Protein 4ARC (pdb70)

GO terms:
  GO:0005515 protein binding (F, IPI)
  GO:0004823 leucine-tRNA ligase activity (F, IDA)
  GO:0005829 cytosol (C, IDA)
  GO:0006429 leucyl-tRNA aminoacylation (P, IDA)

InterPro domains:
  IPR001412 Aminoacyl-tRNA synthetase, class I, conserved site [PS00178] (42-53)
  IPR002300 Aminoacyl-tRNA synthetase, class Ia [PF00133] (417-572)
  IPR002300 Aminoacyl-tRNA synthetase, class Ia [PF00133] (618-652)
  IPR002302 Leucine-tRNA ligase [MF_00049_B] (4-859)
  IPR002302 Leucine-tRNA ligase [PR00985] (127-144)
  IPR002302 Leucine-tRNA ligase [PR00985] (153-169)
  IPR002302 Leucine-tRNA ligase [PR00985] (185-198)
  IPR002302 Leucine-tRNA ligase [PR00985] (215-234)
  IPR002302 Leucine-tRNA ligase [PR00985] (485-503)
  IPR002302 Leucine-tRNA ligase [PR00985] (524-546)
  IPR002302 Leucine-tRNA ligase [PR00985] (557-567)
  IPR002302 Leucine-tRNA ligase [PTHR43740] (3-859)
  IPR002302 Leucine-tRNA ligase [TIGR00396] (5-859)
  IPR009008 Valyl/Leucyl/Isoleucyl-tRNA synthetase, editing domain [SSF50677] (226-415)
  IPR009080 Aminoacyl-tRNA synthetase, class Ia, anticodon-binding [SSF47323] (662-859)
  IPR013155 Methionyl/Valyl/Leucyl/Isoleucyl-tRNA synthetase, anticodon-binding [PF08264] (699-822)
  IPR014729 Rossmann-like alpha/beta/alpha sandwich fold [G3DSA:3.40.50.620] (32-238)
  IPR014729 Rossmann-like alpha/beta/alpha sandwich fold [G3DSA:3.40.50.620] (390-568)
  IPR015413 Methionyl/Leucyl tRNA synthetase [PF09334] (39-183)
  IPR025709 Leucyl-tRNA synthetase, editing domain [PF13603] (221-403)

Solvent-accessible surface area: 37565 Å² total

CATH classification: 1.10.730.10 (+4 more: 3.40.50.620, 3.90.740.10, 2.20.28.290)

Organism: Escherichia coli (strain K12) (NCBI:txid83333)

Nearest PDB structures (foldseek):
  4arc-assembly1_A  TM=1.001E+00  e=0.000E+00  Escherichia coli K-12
  3zju-assembly1_A  TM=1.000E+00  e=0.000E+00  Escherichia coli
  3zjv-assembly1_A  TM=9.645E-01  e=0.000E+00  Escherichia coli
  8pot-assembly1_A  TM=9.624E-01  e=0.000E+00  Escherichia coli K-12
  4as1-assembly1_A  TM=9.592E-01  e=0.000E+00  Escherichia coli K-12

Radius of gyration: 34.63 Å; Cα contacts (8 Å, |Δi|>4): 1514; chains: 1; bounding box: 82×106×75 Å

Secondary structure (DSSP, 8-state):
--SS--HHHHHHHHHHHHHHTTTT-----TTS-EEEEEEPPPP--SS--HHHHHHHHHHHHHHHHHHHTT-EEE---EE---STHHHHHHHHTTS-HHHHHHHHHHHHHHHHHHTT----GGG-EETTSHHHHHHHHHHHHHHHHTT-EEEEEE---EEEEEE-GGGGHHHHHHHGGG-TTS-HHHHHHHHHHH-EEEEEEEEEEETT-SSEEEEEES-GGGGGG--EEEE-TT-HHHHHHGGG-HHHHHHHT--EEEEEEEEE-TTT--EEEEEEETTS-SSSTTSEEEE-TTT-HHHHHHHHHHT------B--TTSPPP--SSS---S---B-SSGGGTT--HHHHHHHHHHHHHHTTSEEEEEEESPPPEE-EES-SSSPBP-EEEETTS-EEEPPGGG-S-PPPSS----SSS-HHHHSTTTTEEESSSSEEEE---EE-TTTGGGTHHHHTTSTT--SSS--HHHHHHHPSEEEEE--GGGTTTHHHHHHHHHHHHHHTTS---S-SEEEEE-PPPEEEEEEEEE-TTS-EEEE-STT-EEEE-TT--EEEEE-TT--B-EEEEEEE--TTTT----HHHHHHHH-HHHHHHHHHHSS-TTS-EE--HHHHHHHHHHHHHHHHHHHHHHHT---PPP-STT--HHHHHHHHHHHHHHHHHHIIIIII--HHHHHHHHHHHHHHHHTS--SSHHHHHHHHHHHHHHHHHHTTTSHHHHHHHHHHTT-SS-GGGSPPP---HHHH--SEEEEEEEETTEEEEEEEEETT--HHHHHHHHHH-HHHHTTTTT----EEEEETTTEEEEE-

B-factor: mean 47.01, std 20.55, range [18.33, 161.46]

Structure (mmCIF, N/CA/C/O backbone):
data_4ARC
#
_entry.id   4ARC
#
_cell.length_a   77.080
_cell.length_b   119.370
_cell.length_c   141.100
_cell.angle_alpha   90.00
_cell.angle_beta   90.00
_cell.angle_gamma   90.00
#
_symmetry.space_group_name_H-M   'P 21 21 21'
#
loop_
_entity.id
_entity.type
_entity.pdbx_description
1 polymer 'LEUCINE--TRNA LIGASE'
2 polymer 'TRNA-LEU5 (UAA ISOACCEPTOR)'
3 non-polymer LEUCINE
4 non-polymer 'MAGNESIUM ION'
5 water water
#
loop_
_atom_site.group_PDB
_atom_site.id
_atom_site.type_symbol
_atom_site.label_atom_id
_atom_site.label_alt_id
_atom_site.label_comp_id
_atom_site.label_asym_id
_atom_site.label_entity_id
_atom_site.label_seq_id
_atom_site.pdbx_PDB_ins_code
_atom_site.Cartn_x
_atom_site.Cartn_y
_atom_site.Cartn_z
_atom_site.occupancy
_atom_site.B_iso_or_equiv
_atom_site.auth_seq_id
_atom_site.auth_comp_id
_atom_site.auth_asym_id
_atom_site.auth_atom_id
_atom_site.pdbx_PDB_model_num
ATOM 1 N N . MET A 1 21 ? -33.325 -0.888 -1.493 1.00 48.35 1 MET A N 1
ATOM 2 C CA . MET A 1 21 ? -31.911 -0.446 -1.398 1.00 48.41 1 MET A CA 1
ATOM 3 C C . MET A 1 21 ? -31.318 -0.279 -2.810 1.00 46.09 1 MET A C 1
ATOM 4 O O . MET A 1 21 ? -31.430 -1.182 -3.625 1.00 50.77 1 MET A O 1
ATOM 9 N N . GLN A 1 22 ? -30.653 0.837 -3.081 1.00 44.47 2 GLN A N 1
ATOM 10 C CA . GLN A 1 22 ? -29.966 1.059 -4.373 1.00 48.06 2 GLN A CA 1
ATOM 11 C C . GLN A 1 22 ? -28.758 0.132 -4.601 1.00 45.48 2 GLN A C 1
ATOM 12 O O . GLN A 1 22 ? -28.039 -0.192 -3.654 1.00 47.97 2 GLN A O 1
ATOM 18 N N . GLU A 1 23 ? -28.561 -0.344 -5.833 1.00 38.74 3 GLU A N 1
ATOM 19 C CA . GLU A 1 23 ? -27.491 -1.286 -6.102 1.00 45.15 3 GLU A CA 1
ATOM 20 C C . GLU A 1 23 ? -26.149 -0.573 -6.051 1.00 41.96 3 GLU A C 1
ATOM 21 O O . GLU A 1 23 ? -25.145 -1.146 -5.627 1.00 41.31 3 GLU A O 1
ATOM 27 N N . GLN A 1 24 ? -26.146 0.675 -6.461 1.00 41.67 4 GLN A N 1
ATOM 28 C CA . GLN A 1 24 ? -24.912 1.452 -6.549 1.00 49.02 4 GLN A CA 1
ATOM 29 C C . GLN A 1 24 ? -24.696 2.318 -5.289 1.00 39.07 4 GLN A C 1
ATOM 30 O O . GLN A 1 24 ? -25.621 2.993 -4.813 1.00 42.75 4 GLN A O 1
ATOM 36 N N . TYR A 1 25 ? -23.474 2.272 -4.771 1.00 38.65 5 TYR A N 1
ATOM 37 C CA . TYR A 1 25 ? -23.037 3.150 -3.694 1.00 35.54 5 TYR A CA 1
ATOM 38 C C . TYR A 1 25 ? -22.738 4.499 -4.319 1.00 32.92 5 TYR A C 1
ATOM 39 O O . TYR A 1 25 ? -21.823 4.612 -5.102 1.00 34.44 5 TYR A O 1
ATOM 48 N N . ARG A 1 26 ? -23.463 5.511 -3.910 1.00 34.86 6 ARG A N 1
ATOM 49 C CA . ARG A 1 26 ? -23.320 6.858 -4.450 1.00 40.35 6 ARG A CA 1
ATOM 50 C C . ARG A 1 26 ? -23.120 7.881 -3.306 1.00 36.24 6 ARG A C 1
ATOM 51 O O . ARG A 1 26 ? -24.065 8.442 -2.779 1.00 35.09 6 ARG A O 1
ATOM 59 N N . PRO A 1 27 ? -21.866 8.136 -2.925 1.00 34.02 7 PRO A N 1
ATOM 60 C CA . PRO A 1 27 ? -21.694 9.043 -1.777 1.00 35.15 7 PRO A CA 1
ATOM 61 C C . PRO A 1 27 ? -22.403 10.378 -1.971 1.00 38.11 7 PRO A C 1
ATOM 62 O O . PRO A 1 27 ? -22.908 10.967 -1.002 1.00 37.42 7 PRO A O 1
ATOM 66 N N . GLU A 1 28 ? -22.477 10.839 -3.214 1.00 38.57 8 GLU A N 1
ATOM 67 C CA . GLU A 1 28 ? -23.254 12.053 -3.543 1.00 44.69 8 GLU A CA 1
ATOM 68 C C . GLU A 1 28 ? -24.762 11.965 -3.192 1.00 43.43 8 GLU A C 1
ATOM 69 O O . GLU A 1 28 ? -25.359 12.966 -2.866 1.00 46.19 8 GLU A O 1
ATOM 75 N N . GLU A 1 29 ? -25.374 10.792 -3.254 1.00 41.40 9 GLU A N 1
ATOM 76 C CA . GLU A 1 29 ? -26.777 10.689 -2.876 1.00 48.23 9 GLU A CA 1
ATOM 77 C C . GLU A 1 29 ? -27.031 10.437 -1.377 1.00 50.53 9 GLU A C 1
ATOM 78 O O . GLU A 1 29 ? -28.184 10.380 -0.958 1.00 51.90 9 GLU A O 1
ATOM 84 N N . ILE A 1 30 ? -25.968 10.293 -0.581 1.00 40.32 10 ILE A N 1
ATOM 85 C CA . ILE A 1 30 ? -26.083 9.808 0.783 1.00 37.41 10 ILE A CA 1
ATOM 86 C C . ILE A 1 30 ? -25.528 10.831 1.758 1.00 35.63 10 ILE A C 1
ATOM 87 O O . ILE A 1 30 ? -26.168 11.152 2.774 1.00 36.04 10 ILE A O 1
ATOM 92 N N . GLU A 1 31 ? -24.351 11.362 1.462 1.00 31.04 11 GLU A N 1
ATOM 93 C CA . GLU A 1 31 ? -23.609 12.090 2.499 1.00 32.37 11 GLU A CA 1
ATOM 94 C C . GLU A 1 31 ? -24.352 13.344 2.961 1.00 31.81 11 GLU A C 1
ATOM 95 O O . GLU A 1 31 ? -24.535 13.543 4.155 1.00 32.07 11 GLU A O 1
ATOM 101 N N . SER A 1 32 ? -24.841 14.152 2.037 1.00 29.81 12 SER A N 1
ATOM 102 C CA . SER A 1 32 ? -25.477 15.406 2.411 1.00 32.43 12 SER A CA 1
ATOM 103 C C . SER A 1 32 ? -26.803 15.175 3.080 1.00 30.53 12 SER A C 1
ATOM 104 O O . SER A 1 32 ? -27.179 15.960 3.918 1.00 30.55 12 SER A O 1
ATOM 107 N N . LYS A 1 33 ? -27.489 14.096 2.745 1.00 33.52 13 LYS A N 1
ATOM 108 C CA . LYS A 1 33 ? -28.738 13.768 3.412 1.00 34.94 13 LYS A CA 1
ATOM 109 C C . LYS A 1 33 ? -28.509 13.378 4.852 1.00 34.91 13 LYS A C 1
ATOM 110 O O . LYS A 1 33 ? -29.216 13.849 5.746 1.00 32.40 13 LYS A O 1
ATOM 116 N N . VAL A 1 34 ? -27.545 12.488 5.082 1.00 30.50 14 VAL A N 1
ATOM 117 C CA . VAL A 1 34 ? -27.197 12.129 6.469 1.00 31.29 14 VAL A CA 1
ATOM 118 C C . VAL A 1 34 ? -26.755 13.341 7.286 1.00 27.04 14 VAL A C 1
ATOM 119 O O . VAL A 1 34 ? -27.172 13.525 8.453 1.00 28.38 14 VAL A O 1
ATOM 123 N N . GLN A 1 35 ? -25.929 14.188 6.673 1.00 26.55 15 GLN A N 1
ATOM 124 C CA . GLN A 1 35 ? -25.433 15.406 7.329 1.00 27.45 15 GLN A CA 1
ATOM 125 C C . GLN A 1 35 ? -26.568 16.340 7.724 1.00 31.20 15 GLN A C 1
ATOM 126 O O . GLN A 1 35 ? -26.561 16.885 8.844 1.00 25.44 15 GLN A O 1
ATOM 132 N N . LEU A 1 36 ? -27.567 16.513 6.827 1.00 30.70 16 LEU A N 1
ATOM 133 C CA . LEU A 1 36 ? -28.757 17.334 7.188 1.00 33.38 16 LEU A CA 1
ATOM 134 C C . LEU A 1 36 ? -29.517 16.719 8.373 1.00 31.15 16 LEU A C 1
ATOM 135 O O . LEU A 1 36 ? -29.955 17.429 9.242 1.00 32.70 16 LEU A O 1
ATOM 140 N N . HIS A 1 37 ? -29.627 15.385 8.407 1.00 31.52 17 HIS A N 1
ATOM 141 C CA . HIS A 1 37 ? -30.282 14.696 9.512 1.00 30.51 17 HIS A CA 1
ATOM 142 C C . HIS A 1 37 ? -29.590 14.965 10.836 1.00 31.15 17 HIS A C 1
ATOM 143 O O . HIS A 1 37 ? -30.237 15.242 11.863 1.00 29.16 17 HIS A O 1
ATOM 150 N N . TRP A 1 38 ? -28.257 14.962 10.836 1.00 30.34 18 TRP A N 1
ATOM 151 C CA . TRP A 1 38 ? -27.527 15.337 12.051 1.00 29.66 18 TRP A CA 1
ATOM 152 C C . TRP A 1 38 ? -27.783 16.753 12.464 1.00 28.10 18 TRP A C 1
ATOM 153 O O . TRP A 1 38 ? -27.760 17.050 13.632 1.00 32.27 18 TRP A O 1
ATOM 164 N N . ASP A 1 39 ? -27.929 17.654 11.509 1.00 28.06 19 ASP A N 1
ATOM 165 C CA . ASP A 1 39 ? -28.273 19.019 11.836 1.00 33.66 19 ASP A CA 1
ATOM 166 C C . ASP A 1 39 ? -29.737 19.099 12.341 1.00 33.57 19 ASP A C 1
ATOM 167 O O . ASP A 1 39 ? -30.012 19.633 13.416 1.00 32.96 19 ASP A O 1
ATOM 172 N N . GLU A 1 40 ? -30.657 18.475 11.616 1.00 35.52 20 GLU A N 1
ATOM 173 C CA . GLU A 1 40 ? -32.074 18.556 11.990 1.00 37.00 20 GLU A CA 1
ATOM 174 C C . GLU A 1 40 ? -32.338 17.962 13.347 1.00 35.14 20 GLU A C 1
ATOM 175 O O . GLU A 1 40 ? -33.078 18.541 14.153 1.00 35.82 20 GLU A O 1
ATOM 181 N N . LYS A 1 41 ? -31.747 16.805 13.614 1.00 31.77 21 LYS A N 1
ATOM 182 C CA . LYS A 1 41 ? -31.977 16.156 14.887 1.00 32.06 21 LYS A CA 1
ATOM 183 C C . LYS A 1 41 ? -31.035 16.660 15.989 1.00 30.14 21 LYS A C 1
ATOM 184 O O . LYS A 1 41 ? -31.162 16.317 17.183 1.00 28.54 21 LYS A O 1
ATOM 190 N N . ARG A 1 42 ? -30.073 17.487 15.621 1.00 29.21 22 ARG A N 1
ATOM 191 C CA . ARG A 1 42 ? -29.092 17.947 16.638 1.00 29.07 22 ARG A CA 1
ATOM 192 C C . ARG A 1 42 ? -28.416 16.771 17.379 1.00 23.70 22 ARG A C 1
ATOM 193 O O . ARG A 1 42 ? -28.200 16.800 18.596 1.00 24.62 22 ARG A O 1
ATOM 201 N N . THR A 1 43 ? -28.073 15.748 16.617 1.00 25.66 23 THR A N 1
ATOM 202 C CA . THR A 1 43 ? -27.591 14.451 17.123 1.00 25.00 23 THR A CA 1
ATOM 203 C C . THR A 1 43 ? -26.442 14.639 18.105 1.00 24.86 23 THR A C 1
ATOM 204 O O . THR A 1 43 ? -26.418 14.054 19.197 1.00 22.15 23 THR A O 1
ATOM 208 N N . PHE A 1 44 ? -25.532 15.532 17.761 1.00 25.68 24 PHE A N 1
ATOM 209 C CA . PHE A 1 44 ? -24.304 15.668 18.524 1.00 26.07 24 PHE A CA 1
ATOM 210 C C . PHE A 1 44 ? -24.310 16.796 19.559 1.00 28.74 24 PHE A C 1
ATOM 211 O O . PHE A 1 44 ? -23.274 17.093 20.222 1.00 25.69 24 PHE A O 1
ATOM 219 N N . GLU A 1 45 ? -25.482 17.392 19.780 1.00 28.87 25 GLU A N 1
ATOM 220 C CA . GLU A 1 45 ? -25.612 18.382 20.832 1.00 27.87 25 GLU A CA 1
ATOM 221 C C . GLU A 1 45 ? -25.813 17.736 22.164 1.00 25.04 25 GLU A C 1
ATOM 222 O O . GLU A 1 45 ? -26.577 16.806 22.337 1.00 23.74 25 GLU A O 1
ATOM 228 N N . VAL A 1 46 ? -25.081 18.193 23.146 1.00 24.45 26 VAL A N 1
ATOM 229 C CA . VAL A 1 46 ? -25.144 17.540 24.431 1.00 23.88 26 VAL A CA 1
ATOM 230 C C . VAL A 1 46 ? -25.284 18.541 25.547 1.00 23.08 26 VAL A C 1
ATOM 231 O O . VAL A 1 46 ? -24.857 19.650 25.435 1.00 25.12 26 VAL A O 1
ATOM 235 N N . THR A 1 47 ? -25.749 18.075 26.698 1.00 25.91 27 THR A N 1
ATOM 236 C CA . THR A 1 47 ? -25.865 18.902 27.913 1.00 26.95 27 THR A CA 1
ATOM 237 C C . THR A 1 47 ? -25.057 18.267 29.033 1.00 27.55 27 THR A C 1
ATOM 238 O O . THR A 1 47 ? -24.485 17.191 28.859 1.00 25.42 27 THR A O 1
ATOM 242 N N . GLU A 1 48 ? -25.039 18.901 30.201 1.00 27.94 28 GLU A N 1
ATOM 243 C CA . GLU A 1 48 ? -24.297 18.399 31.360 1.00 28.14 28 GLU A CA 1
ATOM 244 C C . GLU A 1 48 ? -25.124 17.405 32.153 1.00 33.41 28 GLU A C 1
ATOM 245 O O . GLU A 1 48 ? -25.606 17.696 33.245 1.00 31.17 28 GLU A O 1
ATOM 251 N N . ASP A 1 49 ? -25.244 16.213 31.616 1.00 31.09 29 ASP A N 1
ATOM 252 C CA . ASP A 1 49 ? -26.107 15.209 32.182 1.00 30.78 29 ASP A CA 1
ATOM 253 C C . ASP A 1 49 ? -25.395 14.349 33.210 1.00 33.26 29 ASP A C 1
ATOM 254 O O . ASP A 1 49 ? -24.635 13.462 32.889 1.00 28.07 29 ASP A O 1
ATOM 259 N N . GLU A 1 50 ? -25.758 14.573 34.459 1.00 30.40 30 GLU A N 1
ATOM 260 C CA . GLU A 1 50 ? -25.125 13.924 35.564 1.00 34.63 30 GLU A CA 1
ATOM 261 C C . GLU A 1 50 ? -25.529 12.488 35.620 1.00 32.87 30 GLU A C 1
ATOM 262 O O . GLU A 1 50 ? -24.985 11.791 36.376 1.00 29.69 30 GLU A O 1
ATOM 268 N N . SER A 1 51 ? -26.495 12.018 34.854 1.00 28.79 31 SER A N 1
ATOM 269 C CA . SER A 1 51 ? -26.731 10.578 34.898 1.00 30.99 31 SER A CA 1
ATOM 270 C C . SER A 1 51 ? -25.885 9.778 33.888 1.00 30.76 31 SER A C 1
ATOM 271 O O . SER A 1 51 ? -26.029 8.557 33.788 1.00 30.15 31 SER A O 1
ATOM 274 N N . LYS A 1 52 ? -25.045 10.454 33.112 1.00 32.36 32 LYS A N 1
ATOM 275 C CA . LYS A 1 52 ? -24.180 9.756 32.157 1.00 32.45 32 LYS A CA 1
ATOM 276 C C . LYS A 1 52 ? -22.730 10.052 32.472 1.00 29.62 32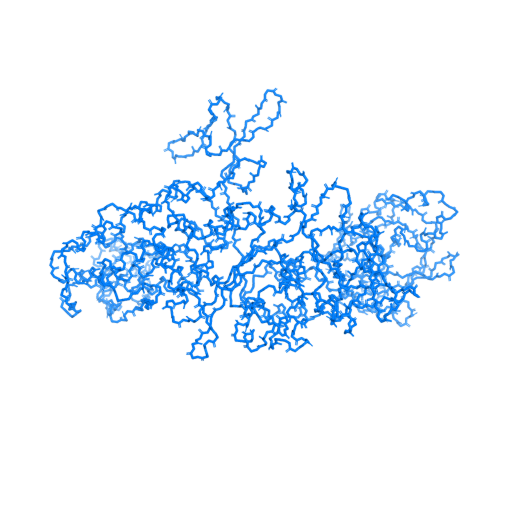 LYS A C 1
ATOM 277 O O . LYS A 1 52 ? -22.417 11.077 33.030 1.00 31.28 32 LYS A O 1
ATOM 283 N N . GLU A 1 53 ? -21.861 9.150 32.046 1.00 27.78 33 GLU A N 1
ATOM 284 C CA . GLU A 1 53 ? -20.450 9.348 32.137 1.00 27.26 33 GLU A CA 1
ATOM 285 C C . GLU A 1 53 ? -20.019 10.239 30.976 1.00 24.88 33 GLU A C 1
ATOM 286 O O . GLU A 1 53 ? -20.341 9.940 29.829 1.00 26.04 33 GLU A O 1
ATOM 292 N N . LYS A 1 54 ? -19.309 11.325 31.270 1.00 23.75 34 LYS A N 1
ATOM 293 C CA . LYS A 1 54 ? -18.894 12.278 30.265 1.00 24.07 34 LYS A CA 1
ATOM 294 C C . LYS A 1 54 ? -17.616 11.821 29.547 1.00 25.37 34 LYS A C 1
ATOM 295 O O . LYS A 1 54 ? -16.840 11.046 30.060 1.00 23.16 34 LYS A O 1
ATOM 301 N N . TYR A 1 55 ? -17.430 12.316 28.333 1.00 24.74 35 TYR A N 1
ATOM 302 C CA . TYR A 1 55 ? -16.157 12.193 27.629 1.00 23.12 35 TYR A CA 1
ATOM 303 C C . TYR A 1 55 ? -16.007 13.448 26.814 1.00 21.76 35 TYR A C 1
ATOM 304 O O . TYR A 1 55 ? -16.869 13.762 26.024 1.00 20.48 35 TYR A O 1
ATOM 313 N N . TYR A 1 56 ? -14.897 14.141 26.967 1.00 22.07 36 TYR A N 1
ATOM 314 C CA . TYR A 1 56 ? -14.630 15.371 26.240 1.00 21.43 36 TYR A CA 1
ATOM 315 C C . TYR A 1 56 ? -13.452 15.076 25.288 1.00 22.62 36 TYR A C 1
ATOM 316 O O . TYR A 1 56 ? -12.320 14.842 25.732 1.00 20.59 36 TYR A O 1
ATOM 325 N N . CYS A 1 57 ? -13.760 15.068 24.003 1.00 21.19 37 CYS A N 1
ATOM 326 C CA . CYS A 1 57 ? -12.802 14.816 22.949 1.00 21.89 37 CYS A CA 1
ATOM 327 C C . CYS A 1 57 ? -12.561 16.096 22.237 1.00 22.48 37 CYS A C 1
ATOM 328 O O . CYS A 1 57 ? -13.478 16.624 21.596 1.00 23.99 37 CYS A O 1
ATOM 331 N N . LEU A 1 58 ? -11.333 16.617 22.306 1.00 21.00 38 LEU A N 1
ATOM 332 C CA . LEU A 1 58 ? -11.046 17.928 21.753 1.00 21.83 38 LEU A CA 1
ATOM 333 C C . LEU A 1 58 ? -9.967 17.852 20.699 1.00 23.39 38 LEU A C 1
ATOM 334 O O . LEU A 1 58 ? -8.901 17.229 20.977 1.00 22.32 38 LEU A O 1
ATOM 339 N N . SER A 1 59 ? -10.221 18.453 19.518 1.00 21.20 39 SER A N 1
ATOM 340 C CA . SER A 1 59 ? -9.210 18.760 18.530 1.00 20.87 39 SER A CA 1
ATOM 341 C C . SER A 1 59 ? -8.861 20.250 18.492 1.00 23.54 39 SER A C 1
ATOM 342 O O . SER A 1 59 ? -9.734 21.156 18.633 1.00 25.26 39 SER A O 1
ATOM 345 N N . MET A 1 60 ? -7.575 20.524 18.270 1.00 22.48 40 MET A N 1
ATOM 346 C CA . MET A 1 60 ? -7.062 21.863 18.187 1.00 25.21 40 MET A CA 1
ATOM 347 C C . MET A 1 60 ? -7.836 22.679 17.138 1.00 23.47 40 MET A C 1
ATOM 348 O O . MET A 1 60 ? -7.927 22.292 16.005 1.00 23.16 40 MET A O 1
ATOM 353 N N . LEU A 1 61 ? -8.446 23.777 17.556 1.00 23.87 41 LEU A N 1
ATOM 354 C CA . LEU A 1 61 ? -9.361 24.556 16.640 1.00 23.78 41 LEU A CA 1
ATOM 355 C C . LEU A 1 61 ? -8.548 25.244 15.472 1.00 22.54 41 LEU A C 1
ATOM 356 O O . LEU A 1 61 ? -7.435 25.702 15.661 1.00 24.85 41 LEU A O 1
ATOM 361 N N . PRO A 1 62 ? -9.111 25.291 14.274 1.00 21.05 42 PRO A N 1
ATOM 362 C CA . PRO A 1 62 ? -8.351 25.784 13.114 1.00 22.61 42 PRO A CA 1
ATOM 363 C C . PRO A 1 62 ? -8.295 27.299 13.036 1.00 24.06 42 PRO A C 1
ATOM 364 O O . PRO A 1 62 ? -9.153 27.960 13.598 1.00 24.72 42 PRO A O 1
ATOM 368 N N . TYR A 1 63 ? -7.266 27.843 12.390 1.00 29.48 43 TYR A N 1
ATOM 369 C CA . TYR A 1 63 ? -7.232 29.253 11.991 1.00 25.92 43 TYR A CA 1
ATOM 370 C C . TYR A 1 63 ? -8.133 29.279 10.758 1.00 27.80 43 TYR A C 1
ATOM 371 O O . TYR A 1 63 ? -8.003 28.409 9.931 1.00 26.07 43 TYR A O 1
ATOM 380 N N . PRO A 1 64 ? -9.038 30.271 10.631 1.00 27.07 44 PRO A N 1
ATOM 381 C CA . PRO A 1 64 ? -9.903 30.410 9.422 1.00 28.20 44 PRO A CA 1
ATOM 382 C C . PRO A 1 64 ? -9.144 31.042 8.230 1.00 26.85 44 PRO A C 1
ATOM 383 O O . PRO A 1 64 ? -9.338 32.232 7.883 1.00 27.26 44 PRO A O 1
ATOM 387 N N . SER A 1 65 ? -8.260 30.242 7.643 1.00 26.80 45 SER A N 1
ATOM 388 C CA . SER A 1 65 ? -7.314 30.687 6.618 1.00 28.84 45 SER A CA 1
ATOM 389 C C . SER A 1 65 ? -7.910 30.703 5.231 1.00 32.95 45 SER A C 1
ATOM 390 O O . SER A 1 65 ? -7.403 31.380 4.383 1.00 31.84 45 SER A O 1
ATOM 393 N N . GLY A 1 66 ? -8.896 29.859 4.961 1.00 32.74 46 GLY A N 1
ATOM 394 C CA . GLY A 1 66 ? -9.559 29.851 3.653 1.00 31.09 46 GLY A CA 1
ATOM 395 C C . GLY A 1 66 ? -10.145 28.503 3.329 1.00 30.62 46 GLY A C 1
ATOM 396 O O . GLY A 1 66 ? -11.273 28.383 2.921 1.00 35.36 46 GLY A O 1
ATOM 397 N N . ARG A 1 67 ? -9.343 27.459 3.491 1.00 29.72 47 ARG A N 1
ATOM 398 C CA . ARG A 1 67 ? -9.777 26.120 3.236 1.00 31.74 47 ARG A CA 1
ATOM 399 C C . ARG A 1 67 ? -9.025 25.169 4.122 1.00 29.39 47 ARG A C 1
ATOM 400 O O . ARG A 1 67 ? -7.939 25.491 4.645 1.00 27.46 47 ARG A O 1
ATOM 408 N N . LEU A 1 68 ? -9.644 24.027 4.338 1.00 26.66 48 LEU A N 1
ATOM 409 C CA . LEU A 1 68 ? -9.039 22.959 5.109 1.00 26.33 48 LEU A CA 1
ATOM 410 C C . LEU A 1 68 ? -7.856 22.428 4.324 1.00 30.53 48 LEU A C 1
ATOM 411 O O . LEU A 1 68 ? -7.947 22.287 3.104 1.00 25.04 48 LEU A O 1
ATOM 416 N N . HIS A 1 69 ? -6.798 22.041 5.031 1.00 30.50 49 HIS A N 1
ATOM 417 C CA . HIS A 1 69 ? -5.684 21.307 4.434 1.00 32.23 49 HIS A CA 1
ATOM 418 C C . HIS A 1 69 ? -5.739 19.874 4.930 1.00 29.41 49 HIS A C 1
ATOM 419 O O . HIS A 1 69 ? -6.517 19.537 5.859 1.00 25.46 49 HIS A O 1
ATOM 426 N N . MET A 1 70 ? -4.896 19.008 4.392 1.00 28.61 50 MET A N 1
ATOM 427 C CA . MET A 1 70 ? -4.912 17.583 4.827 1.00 33.13 50 MET A CA 1
ATOM 428 C C . MET A 1 70 ? -4.621 17.294 6.305 1.00 28.88 50 MET A C 1
ATOM 429 O O . MET A 1 70 ? -5.179 16.342 6.878 1.00 26.40 50 MET A O 1
ATOM 434 N N . GLY A 1 71 ? -3.745 18.059 6.919 1.00 24.07 51 GLY A N 1
ATOM 435 C CA . GLY A 1 71 ? -3.498 17.937 8.365 1.00 27.07 51 GLY A CA 1
ATOM 436 C C . GLY A 1 71 ? -4.727 18.226 9.234 1.00 26.98 51 GLY A C 1
ATOM 437 O O . GLY A 1 71 ? -4.920 17.576 10.290 1.00 28.04 51 GLY A O 1
ATOM 438 N N . HIS A 1 72 ? -5.599 19.158 8.797 1.00 26.38 52 HIS A N 1
ATOM 439 C CA . HIS A 1 72 ? -6.892 19.352 9.475 1.00 25.70 52 HIS A CA 1
ATOM 440 C C . HIS A 1 72 ? -7.692 18.117 9.323 1.00 22.99 52 HIS A C 1
ATOM 441 O O . HIS A 1 72 ? -8.315 17.683 10.278 1.00 25.18 52 HIS A O 1
ATOM 448 N N . VAL A 1 73 ? -7.764 17.568 8.112 1.00 23.62 53 VAL A N 1
ATOM 449 C CA . VAL A 1 73 ? -8.612 16.399 7.887 1.00 25.12 53 VAL A CA 1
ATOM 450 C C . VAL A 1 73 ? -8.182 15.205 8.749 1.00 27.45 53 VAL A C 1
ATOM 451 O O . VAL A 1 73 ? -9.023 14.533 9.416 1.00 24.07 53 VAL A O 1
ATOM 455 N N . ARG A 1 74 ? -6.871 14.987 8.812 1.00 25.13 54 ARG A N 1
ATOM 456 C CA . ARG A 1 74 ? -6.358 13.908 9.652 1.00 27.32 54 ARG A CA 1
ATOM 457 C C . ARG A 1 74 ? -6.644 14.134 11.155 1.00 23.72 54 ARG A C 1
ATOM 458 O O . ARG A 1 74 ? -7.148 13.265 11.833 1.00 22.32 54 ARG A O 1
ATOM 466 N N . ASN A 1 75 ? -6.291 15.316 11.656 1.00 24.05 55 ASN A N 1
ATOM 467 C CA . ASN A 1 75 ? -6.580 15.684 13.038 1.00 24.34 55 ASN A CA 1
ATOM 468 C C . ASN A 1 75 ? -8.085 15.500 13.414 1.00 23.43 55 ASN A C 1
ATOM 469 O O . ASN A 1 75 ? -8.448 14.878 14.414 1.00 24.48 55 ASN A O 1
ATOM 474 N N . TYR A 1 76 ? -8.965 15.972 12.574 1.00 23.39 56 TYR A N 1
ATOM 475 C CA . TYR A 1 76 ? -10.363 16.026 12.972 1.00 24.42 56 TYR A CA 1
ATOM 476 C C . TYR A 1 76 ? -11.003 14.675 12.718 1.00 25.13 56 TYR A C 1
ATOM 477 O O . TYR A 1 76 ? -11.931 14.344 13.407 1.00 21.86 56 TYR A O 1
ATOM 486 N N . THR A 1 77 ? -10.489 13.890 11.767 1.00 24.15 57 THR A N 1
ATOM 487 C CA . THR A 1 77 ? -10.951 12.563 11.578 1.00 23.68 57 THR A CA 1
ATOM 488 C C . THR A 1 77 ? -10.613 11.700 12.766 1.00 23.82 57 THR A C 1
ATOM 489 O O . THR A 1 77 ? -11.490 10.983 13.294 1.00 24.40 57 THR A O 1
ATOM 493 N N . ILE A 1 78 ? -9.398 11.841 13.270 1.00 21.56 58 ILE A N 1
ATOM 494 C CA . ILE A 1 78 ? -9.030 11.113 14.470 1.00 20.81 58 ILE A CA 1
ATOM 495 C C . ILE A 1 78 ? -9.974 11.443 15.672 1.00 20.17 58 ILE A C 1
ATOM 496 O O . ILE A 1 78 ? -10.493 10.551 16.288 1.00 18.50 58 ILE A O 1
ATOM 501 N N . GLY A 1 79 ? -10.190 12.717 15.973 1.00 20.62 59 GLY A N 1
ATOM 502 C CA . GLY A 1 79 ? -11.159 13.088 17.063 1.00 19.89 59 GLY A CA 1
ATOM 503 C C . GLY A 1 79 ? -12.550 12.544 16.840 1.00 19.78 59 GLY A C 1
ATOM 504 O O . GLY A 1 79 ? -13.230 12.088 17.778 1.00 23.10 59 GLY A O 1
ATOM 505 N N . ASP A 1 80 ? -13.022 12.592 15.608 1.00 21.06 60 ASP A N 1
ATOM 506 C CA . ASP A 1 80 ? -14.394 12.143 15.310 1.00 21.91 60 ASP A CA 1
ATOM 507 C C . ASP A 1 80 ? -14.563 10.643 15.441 1.00 25.19 60 ASP A C 1
ATOM 508 O O . ASP A 1 80 ? -15.607 10.171 15.932 1.00 22.25 60 ASP A O 1
ATOM 513 N N . VAL A 1 81 ? -13.533 9.870 15.022 1.00 21.20 61 VAL A N 1
ATOM 514 C CA . VAL A 1 81 ? -13.533 8.455 15.263 1.00 19.41 61 VAL A CA 1
ATOM 515 C C . VAL A 1 81 ? -13.727 8.222 16.746 1.00 20.97 61 VAL A C 1
ATOM 516 O O . VAL A 1 81 ? -14.555 7.447 17.123 1.00 18.66 61 VAL A O 1
ATOM 520 N N . ILE A 1 82 ? -12.947 8.881 17.581 1.00 21.48 62 ILE A N 1
ATOM 521 C CA . ILE A 1 82 ? -12.978 8.650 19.002 1.00 21.77 62 ILE A CA 1
ATOM 522 C C . ILE A 1 82 ? -14.328 9.110 19.621 1.00 23.81 62 ILE A C 1
ATOM 523 O O . ILE A 1 82 ? -14.914 8.394 20.485 1.00 22.81 62 ILE A O 1
ATOM 528 N N . ALA A 1 83 ? -14.768 10.310 19.232 1.00 22.36 63 ALA A N 1
ATOM 529 C CA . ALA A 1 83 ? -16.012 10.867 19.712 1.00 23.14 63 ALA A CA 1
ATOM 530 C C . ALA A 1 83 ? -17.190 9.899 19.384 1.00 24.01 63 ALA A C 1
ATOM 531 O O . ALA A 1 83 ? -18.049 9.686 20.196 1.00 22.43 63 ALA A O 1
ATOM 533 N N . ARG A 1 84 ? -17.219 9.362 18.196 1.00 22.81 64 ARG A N 1
ATOM 534 C CA . ARG A 1 84 ? -18.346 8.529 17.786 1.00 25.27 64 ARG A CA 1
ATOM 535 C C . ARG A 1 84 ? -18.299 7.167 18.450 1.00 26.06 64 ARG A C 1
ATOM 536 O O . ARG A 1 84 ? -19.347 6.610 18.833 1.00 22.53 64 ARG A O 1
ATOM 544 N N . TYR A 1 85 ? -17.079 6.646 18.624 1.00 23.58 65 TYR A N 1
ATOM 545 C CA . TYR A 1 85 ? -16.893 5.422 19.332 1.00 23.12 65 TYR A CA 1
ATOM 546 C C . TYR A 1 85 ? -17.354 5.531 20.825 1.00 23.88 65 TYR A C 1
ATOM 547 O O . TYR A 1 85 ? -18.097 4.699 21.319 1.00 21.15 65 TYR A O 1
ATOM 556 N N . GLN A 1 86 ? -16.899 6.556 21.504 1.00 22.55 66 GLN A N 1
ATOM 557 C CA . GLN A 1 86 ? -17.231 6.751 22.908 1.00 23.95 66 GLN A CA 1
ATOM 558 C C . GLN A 1 86 ? -18.745 6.952 23.120 1.00 21.58 66 GLN A C 1
ATOM 559 O O . GLN A 1 86 ? -19.303 6.548 24.156 1.00 23.44 66 GLN A O 1
ATOM 565 N N . ARG A 1 87 ? -19.418 7.557 22.141 1.00 23.36 67 ARG A N 1
ATOM 566 C CA . ARG A 1 87 ? -20.846 7.672 22.181 1.00 24.22 67 ARG A CA 1
ATOM 567 C C . ARG A 1 87 ? -21.493 6.312 22.090 1.00 26.35 67 ARG A C 1
ATOM 568 O O . ARG A 1 87 ? -22.402 6.051 22.869 1.00 22.84 67 ARG A O 1
ATOM 576 N N . MET A 1 88 ? -20.981 5.440 21.216 1.00 23.77 68 MET A N 1
ATOM 577 C CA . MET A 1 88 ? -21.517 4.080 21.075 1.00 26.47 68 MET A CA 1
ATOM 578 C C . MET A 1 88 ? -21.242 3.183 22.311 1.00 26.78 68 MET A C 1
ATOM 579 O O . MET A 1 88 ? -21.987 2.251 22.557 1.00 27.51 68 MET A O 1
ATOM 584 N N . LEU A 1 89 ? -20.215 3.511 23.092 1.00 25.12 69 LEU A N 1
ATOM 585 C CA . LEU A 1 89 ? -19.980 2.923 24.392 1.00 24.38 69 LEU A CA 1
ATOM 586 C C . LEU A 1 89 ? -20.958 3.430 25.463 1.00 30.37 69 LEU A C 1
ATOM 587 O O . LEU A 1 89 ? -20.946 2.915 26.577 1.00 32.29 69 LEU A O 1
ATOM 592 N N . GLY A 1 90 ? -21.738 4.474 25.155 1.00 27.33 70 GLY A N 1
ATOM 593 C CA . GLY A 1 90 ? -22.753 4.982 26.095 1.00 29.98 70 GLY A CA 1
ATOM 594 C C . GLY A 1 90 ? -22.324 6.194 26.855 1.00 30.69 70 GLY A C 1
ATOM 595 O O . GLY A 1 90 ? -23.028 6.616 27.738 1.00 25.22 70 GLY A O 1
ATOM 596 N N . LYS A 1 91 ? -21.183 6.811 26.494 1.00 26.96 71 LYS A N 1
ATOM 597 C CA . LYS A 1 91 ? -20.800 8.057 27.148 1.00 25.60 71 LYS A CA 1
ATOM 598 C C . LYS A 1 91 ? -21.514 9.278 26.562 1.00 22.88 71 LYS A C 1
ATOM 599 O O . LYS A 1 91 ? -22.120 9.178 25.520 1.00 23.04 71 LYS A O 1
ATOM 605 N N . ASN A 1 92 ? -21.502 10.365 27.325 1.00 20.80 72 ASN A N 1
ATOM 606 C CA . ASN A 1 92 ? -22.054 11.652 26.952 1.00 21.56 72 ASN A CA 1
ATOM 607 C C . ASN A 1 92 ? -20.886 12.481 26.459 1.00 19.64 72 ASN A C 1
ATOM 608 O O . ASN A 1 92 ? -20.012 12.849 27.251 1.00 21.39 72 ASN A O 1
ATOM 613 N N . VAL A 1 93 ? -20.773 12.565 25.154 1.00 19.54 73 VAL A N 1
ATOM 614 C CA . VAL A 1 93 ? -19.538 13.017 24.495 1.00 20.10 73 VAL A CA 1
ATOM 615 C C . VAL A 1 93 ? -19.642 14.407 23.974 1.00 19.81 73 VAL A C 1
ATOM 616 O O . VAL A 1 93 ? -20.459 14.658 23.127 1.00 19.05 73 VAL A O 1
ATOM 620 N N . LEU A 1 94 ? -18.788 15.306 24.456 1.00 20.27 74 LEU A N 1
ATOM 621 C CA . LEU A 1 94 ? -18.666 16.643 23.923 1.00 19.61 74 LEU A CA 1
ATOM 622 C C . LEU A 1 94 ? -17.534 16.658 22.866 1.00 21.55 74 LEU A C 1
ATOM 623 O O . LEU A 1 94 ? -16.373 16.320 23.175 1.00 20.46 74 LEU A O 1
ATOM 628 N N . GLN A 1 95 ? -17.873 17.049 21.645 1.00 20.28 75 GLN A N 1
ATOM 629 C CA . GLN A 1 95 ? -16.862 17.279 20.605 1.00 20.18 75 GLN A CA 1
ATOM 630 C C . GLN A 1 95 ? -17.143 18.625 19.962 1.00 21.39 75 GLN A C 1
ATOM 631 O O . GLN A 1 95 ? -18.016 18.706 19.079 1.00 21.71 75 GLN A O 1
ATOM 637 N N . PRO A 1 96 ? -16.450 19.678 20.401 1.00 19.95 76 PRO A N 1
ATOM 638 C CA . PRO A 1 96 ? -16.674 21.037 19.958 1.00 21.68 76 PRO A CA 1
ATOM 639 C C . PRO A 1 96 ? -15.736 21.519 18.857 1.00 26.23 76 PRO A C 1
ATOM 640 O O . PRO A 1 96 ? -14.647 20.940 18.630 1.00 26.52 76 PRO A O 1
ATOM 644 N N . ILE A 1 97 ? -16.198 22.521 18.122 1.00 24.66 77 ILE A N 1
ATOM 645 C CA . ILE A 1 97 ? -15.438 23.138 17.018 1.00 24.11 77 ILE A CA 1
ATOM 646 C C . ILE A 1 97 ? -15.589 24.638 17.163 1.00 26.21 77 ILE A C 1
ATOM 647 O O . ILE A 1 97 ? -16.538 25.131 17.831 1.00 29.14 77 ILE A O 1
ATOM 652 N N . GLY A 1 98 ? -14.630 25.365 16.614 1.00 24.31 78 GLY A N 1
ATOM 653 C CA . GLY A 1 98 ? -14.569 26.798 16.684 1.00 26.16 78 GLY A CA 1
ATOM 654 C C . GLY A 1 98 ? -13.440 27.350 15.843 1.00 25.48 78 GLY A C 1
ATOM 655 O O . GLY A 1 98 ? -12.760 26.569 15.167 1.00 27.80 78 GLY A O 1
ATOM 656 N N . TRP A 1 99 ? -13.211 28.663 15.907 1.00 24.90 79 TRP A N 1
ATOM 657 C CA . TRP A 1 99 ? -12.274 29.383 14.986 1.00 25.22 79 TRP A CA 1
ATOM 658 C C . TRP A 1 99 ? -11.346 30.322 15.687 1.00 23.28 79 TRP A C 1
ATOM 659 O O . TRP A 1 99 ? -11.787 31.202 16.354 1.00 25.59 79 TRP A O 1
ATOM 670 N N . ASP A 1 100 ? -10.044 30.120 15.532 1.00 25.01 80 ASP A N 1
ATOM 671 C CA . ASP A 1 100 ? -8.980 30.915 16.201 1.00 26.43 80 ASP A CA 1
ATOM 672 C C . ASP A 1 100 ? -8.759 32.033 15.210 1.00 28.59 80 ASP A C 1
ATOM 673 O O . ASP A 1 100 ? -7.954 31.900 14.295 1.00 28.31 80 ASP A O 1
ATOM 678 N N . ALA A 1 101 ? -9.508 33.117 15.388 1.00 27.77 81 ALA A N 1
ATOM 679 C CA . ALA A 1 101 ? -9.890 33.966 14.244 1.00 29.31 81 ALA A CA 1
ATOM 680 C C . ALA A 1 101 ? -9.105 35.269 14.134 1.00 28.97 81 ALA A C 1
ATOM 681 O O . ALA A 1 101 ? -8.982 35.828 13.052 1.00 31.30 81 ALA A O 1
ATOM 683 N N . PHE A 1 102 ? -8.512 35.740 15.227 1.00 27.44 82 PHE A N 1
ATOM 684 C CA . PHE A 1 102 ? -7.591 36.873 15.149 1.00 29.14 82 PHE A CA 1
ATOM 685 C C . PHE A 1 102 ? -6.230 36.469 14.589 1.00 35.78 82 PHE A C 1
ATOM 686 O O . PHE A 1 102 ? -5.984 35.293 14.397 1.00 36.62 82 PHE A O 1
ATOM 694 N N . GLY A 1 103 ? -5.361 37.455 14.347 1.00 35.66 83 GLY A N 1
ATOM 695 C CA . GLY A 1 103 ? -3.973 37.235 13.922 1.00 41.24 83 GLY A CA 1
ATOM 696 C C . GLY A 1 103 ? -3.580 37.966 12.652 1.00 43.91 83 GLY A C 1
ATOM 697 O O . GLY A 1 103 ? -4.427 38.494 11.952 1.00 44.57 83 GLY A O 1
ATOM 698 N N . LEU A 1 104 ? -2.294 37.941 12.323 1.00 51.85 84 LEU A N 1
ATOM 699 C CA . LEU A 1 104 ? -1.749 38.615 11.106 1.00 49.35 84 LEU A CA 1
ATOM 700 C C . LEU A 1 104 ? -2.328 38.254 9.732 1.00 47.30 84 LEU A C 1
ATOM 701 O O . LEU A 1 104 ? -2.632 39.152 8.929 1.00 49.20 84 LEU A O 1
ATOM 706 N N . PRO A 1 105 ? -2.471 36.963 9.421 1.00 45.68 85 PRO A N 1
ATOM 707 C CA . PRO A 1 105 ? -2.870 36.608 8.044 1.00 45.30 85 PRO A CA 1
ATOM 708 C C . PRO A 1 105 ? -4.039 37.428 7.465 1.00 47.59 85 PRO A C 1
ATOM 709 O O . PRO A 1 105 ? -3.978 37.785 6.294 1.00 44.29 85 PRO A O 1
ATOM 713 N N . ALA A 1 106 ? -5.068 37.748 8.275 1.00 40.25 86 ALA A N 1
ATOM 714 C CA . ALA A 1 106 ? -6.236 38.519 7.770 1.00 41.51 86 ALA A CA 1
ATOM 715 C C . ALA A 1 106 ? -5.877 39.974 7.395 1.00 44.48 86 ALA A C 1
ATOM 716 O O . ALA A 1 106 ? -6.549 40.603 6.552 1.00 47.45 86 ALA A O 1
ATOM 718 N N . GLU A 1 107 ? -4.900 40.537 8.096 1.00 41.64 87 GLU A N 1
ATOM 719 C CA . GLU A 1 107 ? -4.402 41.859 7.758 1.00 47.62 87 GLU A CA 1
ATOM 720 C C . GLU A 1 107 ? -3.719 41.843 6.408 1.00 46.79 87 GLU A C 1
ATOM 721 O O . GLU A 1 107 ? -3.950 42.741 5.605 1.00 52.88 87 GLU A O 1
ATOM 727 N N . GLY A 1 108 ? -2.881 40.837 6.155 1.00 47.03 88 GLY A N 1
ATOM 728 C CA . GLY A 1 108 ? -2.285 40.665 4.824 1.00 47.41 88 GLY A CA 1
ATOM 729 C C . GLY A 1 108 ? -3.337 40.623 3.730 1.00 49.26 88 GLY A C 1
ATOM 730 O O . GLY A 1 108 ? -3.223 41.296 2.702 1.00 54.05 88 GLY A O 1
ATOM 731 N N . ALA A 1 109 ? -4.381 39.836 3.968 1.00 48.01 89 ALA A N 1
ATOM 732 C CA . ALA A 1 109 ? -5.369 39.548 2.963 1.00 47.11 89 ALA A CA 1
ATOM 733 C C . ALA A 1 109 ? -6.285 40.749 2.792 1.00 52.42 89 ALA A C 1
ATOM 734 O O . ALA A 1 109 ? -6.580 41.107 1.681 1.00 49.90 89 ALA A O 1
ATOM 736 N N . ALA A 1 110 ? -6.712 41.387 3.887 1.00 55.12 90 ALA A N 1
ATOM 737 C CA . ALA A 1 110 ? -7.507 42.624 3.783 1.00 56.05 90 ALA A CA 1
ATOM 738 C C . ALA A 1 110 ? -6.796 43.568 2.857 1.00 55.17 90 ALA A C 1
ATOM 739 O O . ALA A 1 110 ? -7.387 44.050 1.910 1.00 57.05 90 ALA A O 1
ATOM 741 N N . VAL A 1 111 ? -5.532 43.828 3.160 1.00 56.57 91 VAL A N 1
ATOM 742 C CA . VAL A 1 111 ? -4.699 44.701 2.332 1.00 64.73 91 VAL A CA 1
ATOM 743 C C . VAL A 1 111 ? -4.733 44.233 0.867 1.00 69.56 91 VAL A C 1
ATOM 744 O O . VAL A 1 111 ? -5.236 44.952 0.005 1.00 73.52 91 VAL A O 1
ATOM 748 N N . LYS A 1 112 ? -4.275 43.017 0.586 1.00 67.32 92 LYS A N 1
ATOM 749 C CA . LYS A 1 112 ? -4.234 42.563 -0.798 1.00 70.67 92 LYS A CA 1
ATOM 750 C C . LYS A 1 112 ? -5.587 42.673 -1.517 1.00 73.54 92 LYS A C 1
ATOM 751 O O . LYS A 1 112 ? -5.628 42.914 -2.730 1.00 73.78 92 LYS A O 1
ATOM 757 N N . ASN A 1 113 ? -6.686 42.481 -0.796 1.00 66.95 93 ASN A N 1
ATOM 758 C CA . ASN A 1 113 ? -8.013 42.534 -1.423 1.00 64.11 93 ASN A CA 1
ATOM 759 C C 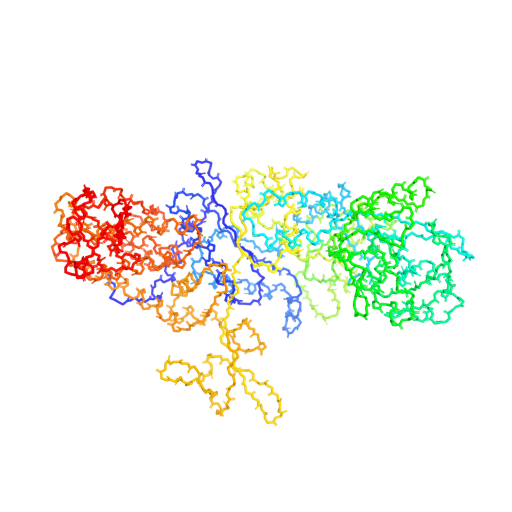. ASN A 1 113 ? -8.671 43.882 -1.185 1.00 58.89 93 ASN A C 1
ATOM 760 O O . ASN A 1 113 ? -8.021 44.818 -0.718 1.00 59.38 93 ASN A O 1
ATOM 765 N N . ASN A 1 114 ? -9.950 44.003 -1.517 1.00 64.54 94 ASN A N 1
ATOM 766 C CA . ASN A 1 114 ? -10.666 45.288 -1.362 1.00 75.60 94 ASN A CA 1
ATOM 767 C C . ASN A 1 114 ? -11.173 45.532 0.061 1.00 74.22 94 ASN A C 1
ATOM 768 O O . ASN A 1 114 ? -12.061 46.370 0.256 1.00 82.64 94 ASN A O 1
ATOM 773 N N . THR A 1 115 ? -10.597 44.839 1.052 1.00 67.29 95 THR A N 1
ATOM 774 C CA . THR A 1 115 ? -11.366 44.481 2.243 1.00 60.39 95 THR A CA 1
ATOM 775 C C . THR A 1 115 ? -10.761 44.835 3.586 1.00 55.38 95 THR A C 1
ATOM 776 O O . THR A 1 115 ? -9.773 45.553 3.693 1.00 53.45 95 THR A O 1
ATOM 780 N N . ALA A 1 116 ? -11.466 44.375 4.607 1.00 43.70 96 ALA A N 1
ATOM 781 C CA . ALA A 1 116 ? -11.085 44.504 5.971 1.00 44.61 96 ALA A CA 1
ATOM 782 C C . ALA A 1 116 ? -10.902 43.066 6.550 1.00 38.41 96 ALA A C 1
ATOM 783 O O . ALA A 1 116 ? -11.541 42.092 6.093 1.00 33.08 96 ALA A O 1
ATOM 785 N N . PRO A 1 117 ? -10.071 42.940 7.577 1.00 35.34 97 PRO A N 1
ATOM 786 C CA . PRO A 1 117 ? -9.904 41.641 8.229 1.00 34.52 97 PRO A CA 1
ATOM 787 C C . PRO A 1 117 ? -11.203 40.883 8.642 1.00 32.63 97 PRO A C 1
ATOM 788 O O . PRO A 1 117 ? -11.283 39.665 8.395 1.00 32.01 97 PRO A O 1
ATOM 792 N N . ALA A 1 118 ? -12.183 41.570 9.255 1.00 29.69 98 ALA A N 1
ATOM 793 C CA . ALA A 1 118 ? -13.402 40.915 9.737 1.00 30.31 98 ALA A CA 1
ATOM 794 C C . ALA A 1 118 ? -14.148 40.215 8.636 1.00 33.77 98 ALA A C 1
ATOM 795 O O . ALA A 1 118 ? -14.351 38.992 8.713 1.00 30.22 98 ALA A O 1
ATOM 797 N N . PRO A 1 119 ? -14.585 40.968 7.600 1.00 36.20 99 PRO A N 1
ATOM 798 C CA . PRO A 1 119 ? -15.360 40.297 6.561 1.00 34.12 99 PRO A CA 1
ATOM 799 C C . PRO A 1 119 ? -14.633 39.152 5.871 1.00 31.90 99 PRO A C 1
ATOM 800 O O . PRO A 1 119 ? -15.247 38.157 5.524 1.00 32.47 99 PRO A O 1
ATOM 804 N N . TRP A 1 120 ? -13.346 39.293 5.655 1.00 32.31 100 TRP A N 1
ATOM 805 C CA . TRP A 1 120 ? -12.519 38.193 5.103 1.00 31.75 100 TRP A CA 1
ATOM 806 C C . TRP A 1 120 ? -12.534 36.974 6.031 1.00 30.07 100 TRP A C 1
ATOM 807 O O . TRP A 1 120 ? -12.736 35.840 5.597 1.00 29.18 100 TRP A O 1
ATOM 818 N N . THR A 1 121 ? -12.399 37.215 7.327 1.00 29.24 101 THR A N 1
ATOM 819 C CA . THR A 1 121 ? -12.458 36.153 8.335 1.00 29.91 101 THR A CA 1
ATOM 820 C C . THR A 1 121 ? -13.794 35.501 8.368 1.00 29.28 101 THR A C 1
ATOM 821 O O . THR A 1 121 ? -13.898 34.270 8.316 1.00 26.41 101 THR A O 1
ATOM 825 N N . TYR A 1 122 ? -14.861 36.294 8.388 1.00 29.49 102 TYR A N 1
ATOM 826 C CA . TYR A 1 122 ? -16.154 35.686 8.425 1.00 28.41 102 TYR A CA 1
ATOM 827 C C . TYR A 1 122 ? -16.487 34.881 7.186 1.00 27.90 102 TYR A C 1
ATOM 828 O O . TYR A 1 122 ? -17.163 33.816 7.316 1.00 26.50 102 TYR A O 1
ATOM 837 N N . ASP A 1 123 ? -16.017 35.316 6.022 1.00 26.85 103 ASP A N 1
ATOM 838 C CA . ASP A 1 123 ? -16.256 34.545 4.791 1.00 29.55 103 ASP A CA 1
ATOM 839 C C . ASP A 1 123 ? -15.486 33.186 4.876 1.00 28.39 103 ASP A C 1
ATOM 840 O O . ASP A 1 123 ? -16.001 32.124 4.506 1.00 28.84 103 ASP A O 1
ATOM 845 N N . ASN A 1 124 ? -14.263 33.238 5.385 1.00 24.65 104 ASN A N 1
ATOM 846 C CA . ASN A 1 124 ? -13.422 32.016 5.509 1.00 25.03 104 ASN A CA 1
ATOM 847 C C . ASN A 1 124 ? -14.067 31.031 6.517 1.00 24.93 104 ASN A C 1
ATOM 848 O O . ASN A 1 124 ? -14.090 29.884 6.248 1.00 28.71 104 ASN A O 1
ATOM 853 N N . ILE A 1 125 ? -14.629 31.510 7.629 1.00 23.68 105 ILE A N 1
ATOM 854 C CA . ILE A 1 125 ? -15.352 30.659 8.538 1.00 24.43 105 ILE A CA 1
ATOM 855 C C . ILE A 1 125 ? -16.489 29.938 7.846 1.00 27.25 105 ILE A C 1
ATOM 856 O O . ILE A 1 125 ? -16.584 28.708 7.968 1.00 26.50 105 ILE A O 1
ATOM 861 N N . ALA A 1 126 ? -17.320 30.660 7.097 1.00 26.01 106 ALA A N 1
ATOM 862 C CA . ALA A 1 126 ? -18.449 30.027 6.421 1.00 25.98 106 ALA A CA 1
ATOM 863 C C . ALA A 1 126 ? -18.030 28.935 5.482 1.00 25.37 106 ALA A C 1
ATOM 864 O O . ALA A 1 126 ? -18.696 27.907 5.362 1.00 24.79 106 ALA A O 1
ATOM 866 N N . TYR A 1 127 ? -17.012 29.221 4.707 1.00 22.63 107 TYR A N 1
ATOM 867 C CA . TYR A 1 127 ? -16.521 28.272 3.732 1.00 24.81 107 TYR A CA 1
ATOM 868 C C . TYR A 1 127 ? -15.937 26.994 4.400 1.00 23.63 107 TYR A C 1
ATOM 869 O O . TYR A 1 127 ? -16.214 25.851 3.999 1.00 23.65 107 TYR A O 1
ATOM 878 N N . MET A 1 128 ? -15.155 27.195 5.436 1.00 23.87 108 MET A N 1
ATOM 879 C CA . MET A 1 128 ? -14.513 26.076 6.103 1.00 24.15 108 MET A CA 1
ATOM 880 C C . MET A 1 128 ? -15.503 25.293 6.975 1.00 23.26 108 MET A C 1
ATOM 881 O O . MET A 1 128 ? -15.404 24.076 7.087 1.00 27.68 108 MET A O 1
ATOM 886 N N . LYS A 1 129 ? -16.478 25.985 7.538 1.00 23.56 109 LYS A N 1
ATOM 887 C CA . LYS A 1 129 ? -17.573 25.336 8.262 1.00 24.18 109 LYS A CA 1
ATOM 888 C C . LYS A 1 129 ? -18.306 24.361 7.328 1.00 25.67 109 LYS A C 1
ATOM 889 O O . LYS A 1 129 ? -18.544 23.173 7.681 1.00 23.32 109 LYS A O 1
ATOM 895 N N . ASN A 1 130 ? -18.619 24.824 6.126 1.00 23.68 110 ASN A N 1
ATOM 896 C CA . ASN A 1 130 ? -19.261 23.957 5.175 1.00 26.06 110 ASN A CA 1
ATOM 897 C C . ASN A 1 130 ? -18.360 22.751 4.859 1.00 26.95 110 ASN A C 1
ATOM 898 O O . ASN A 1 130 ? -18.845 21.646 4.714 1.00 25.65 110 ASN A O 1
ATOM 903 N N . GLN A 1 131 ? -17.050 22.959 4.742 1.00 25.74 111 GLN A N 1
ATOM 904 C CA . GLN A 1 131 ? -16.141 21.803 4.453 1.00 26.29 111 GLN A CA 1
ATOM 905 C C . GLN A 1 131 ? -16.166 20.748 5.577 1.00 24.42 111 GLN A C 1
ATOM 906 O O . GLN A 1 131 ? -16.232 19.515 5.327 1.00 25.78 111 GLN A O 1
ATOM 912 N N . LEU A 1 132 ? -16.161 21.246 6.809 1.00 24.25 112 LEU A N 1
ATOM 913 C CA . LEU A 1 132 ? -16.192 20.377 7.948 1.00 24.93 112 LEU A CA 1
ATOM 914 C C . LEU A 1 132 ? -17.488 19.603 7.993 1.00 25.98 112 LEU A C 1
ATOM 915 O O . LEU A 1 132 ? -17.464 18.420 8.324 1.00 24.98 112 LEU A O 1
ATOM 920 N N . LYS A 1 133 ? -18.629 20.230 7.634 1.00 25.82 113 LYS A N 1
ATOM 921 C CA . LYS A 1 133 ? -19.898 19.486 7.596 1.00 25.91 113 LYS A CA 1
ATOM 922 C C . LYS A 1 133 ? -19.909 18.428 6.506 1.00 25.06 113 LYS A C 1
ATOM 923 O O . LYS A 1 133 ? -20.435 17.338 6.708 1.00 27.52 113 LYS A O 1
ATOM 929 N N . MET A 1 134 ? -19.259 18.719 5.373 1.00 26.06 114 MET A N 1
ATOM 930 C CA . MET A 1 134 ? -19.155 17.772 4.262 1.00 26.82 114 MET A CA 1
ATOM 931 C C . MET A 1 134 ? -18.290 16.573 4.583 1.00 25.95 114 MET A C 1
ATOM 932 O O . MET A 1 134 ? -18.418 15.532 3.964 1.00 28.23 114 MET A O 1
ATOM 937 N N . LEU A 1 135 ? -17.416 16.718 5.562 1.00 26.49 115 LEU A N 1
ATOM 938 C CA . LEU A 1 135 ? -16.644 15.585 6.050 1.00 23.49 115 LEU A CA 1
ATOM 939 C C . LEU A 1 135 ? -17.450 14.783 7.120 1.00 24.82 115 LEU A C 1
ATOM 940 O O . LEU A 1 135 ? -17.048 13.695 7.503 1.00 26.84 115 LEU A O 1
ATOM 945 N N . GLY A 1 136 ? -18.565 15.331 7.587 1.00 26.06 116 GLY A N 1
ATOM 946 C CA . GLY A 1 136 ? -19.413 14.680 8.585 1.00 23.89 116 GLY A CA 1
ATOM 947 C C . GLY A 1 136 ? -18.814 14.500 9.954 1.00 22.42 116 GLY A C 1
ATOM 948 O O . GLY A 1 136 ? -19.106 13.455 10.662 1.00 26.38 116 GLY A O 1
ATOM 949 N N . PHE A 1 137 ? -18.052 15.488 10.403 1.00 23.05 117 PHE A N 1
ATOM 950 C CA . PHE A 1 137 ? -17.604 15.455 11.780 1.00 23.55 117 PHE A CA 1
ATOM 951 C C . PHE A 1 137 ? -18.778 15.814 12.706 1.00 28.00 117 PHE A C 1
ATOM 952 O O . PHE A 1 137 ? -19.391 16.868 12.524 1.00 22.06 117 PHE A O 1
ATOM 960 N N . GLY A 1 138 ? -19.035 14.964 13.699 1.00 25.40 118 GLY A N 1
ATOM 961 C CA . GLY A 1 138 ? -20.211 15.134 14.617 1.00 27.50 118 GLY A CA 1
ATOM 962 C C . GLY A 1 138 ? -19.944 16.103 15.741 1.00 23.24 118 GLY A C 1
ATOM 963 O O . GLY A 1 138 ? -19.677 15.721 16.901 1.00 23.11 118 GLY A O 1
ATOM 964 N N . TYR A 1 139 ? -19.933 17.383 15.390 1.00 25.78 119 TYR A N 1
ATOM 965 C CA . TYR A 1 139 ? -19.642 18.446 16.344 1.00 22.88 119 TYR A CA 1
ATOM 966 C C . TYR A 1 139 ? -20.922 18.909 17.029 1.00 22.80 119 TYR A C 1
ATOM 967 O O . TYR A 1 139 ? -22.022 18.831 16.427 1.00 25.42 119 TYR A O 1
ATOM 976 N N . ASP A 1 140 ? -20.804 19.347 18.282 1.00 21.66 120 ASP A N 1
ATOM 977 C CA . ASP A 1 140 ? -21.886 20.100 18.940 1.00 22.51 120 ASP A CA 1
ATOM 978 C C . ASP A 1 140 ? -21.875 21.519 18.420 1.00 23.21 120 ASP A C 1
ATOM 979 O O . ASP A 1 140 ? -21.182 22.377 18.966 1.00 22.56 120 ASP A O 1
ATOM 984 N N . TRP A 1 141 ? -22.569 21.757 17.298 1.00 23.60 121 TRP A N 1
ATOM 985 C CA . TRP A 1 141 ? -22.559 23.062 16.679 1.00 23.99 121 TRP A CA 1
ATOM 986 C C . TRP A 1 141 ? -23.157 24.139 17.504 1.00 25.15 121 TRP A C 1
ATOM 987 O O . TRP A 1 141 ? -22.772 25.272 17.327 1.00 25.60 121 TRP A O 1
ATOM 998 N N . SER A 1 142 ? -24.014 23.822 18.452 1.00 26.04 122 SER A N 1
ATOM 999 C CA . SER A 1 142 ? -24.553 24.845 19.322 1.00 28.24 122 SER A CA 1
ATOM 1000 C C . SER A 1 142 ? -23.430 25.440 20.170 1.00 29.81 122 SER A C 1
ATOM 1001 O O . SER A 1 142 ? -23.599 26.527 20.706 1.00 31.10 122 SER A O 1
ATOM 1004 N N . ARG A 1 143 ? -22.267 24.764 20.291 1.00 27.13 123 ARG A N 1
ATOM 1005 C CA . ARG A 1 143 ? -21.204 25.328 21.114 1.00 25.87 123 ARG A CA 1
ATOM 1006 C C . ARG A 1 143 ? -20.083 25.999 20.305 1.00 26.62 123 ARG A C 1
ATOM 1007 O O . ARG A 1 143 ? -19.022 26.325 20.838 1.00 28.16 123 ARG A O 1
ATOM 1015 N N . GLU A 1 144 ? -20.338 26.240 19.042 1.00 23.03 124 GLU A N 1
ATOM 1016 C CA . GLU A 1 144 ? -19.328 26.746 18.124 1.00 25.24 124 GLU A CA 1
ATOM 1017 C C . GLU A 1 144 ? -18.949 28.180 18.492 1.00 27.23 124 GLU A C 1
ATOM 1018 O O . GLU A 1 144 ? -19.814 29.006 18.820 1.00 29.38 124 GLU A O 1
ATOM 1024 N N . LEU A 1 145 ? -17.662 28.472 18.511 1.00 24.70 125 LEU A N 1
ATOM 1025 C CA . LEU A 1 145 ? -17.197 29.789 18.969 1.00 24.91 125 LEU A CA 1
ATOM 1026 C C . LEU A 1 145 ? -16.271 30.365 17.931 1.00 25.88 125 LEU A C 1
ATOM 1027 O O . LEU A 1 145 ? -15.476 29.620 17.384 1.00 26.15 125 LEU A O 1
ATOM 1032 N N . ALA A 1 146 ? -16.335 31.673 17.679 1.00 26.38 126 ALA A N 1
ATOM 1033 C CA . ALA A 1 146 ? -15.329 32.308 16.863 1.00 27.32 126 ALA A CA 1
ATOM 1034 C C . ALA A 1 146 ? -14.638 33.326 17.773 1.00 27.56 126 ALA A C 1
ATOM 1035 O O . ALA A 1 146 ? -15.299 34.181 18.365 1.00 26.87 126 ALA A O 1
ATOM 1037 N N . THR A 1 147 ? -13.316 33.213 17.908 1.00 25.16 127 THR A N 1
ATOM 1038 C CA . THR A 1 147 ? -12.586 33.987 18.933 1.00 26.19 127 THR A CA 1
ATOM 1039 C C . THR A 1 147 ? -12.506 35.477 18.667 1.00 28.28 127 THR A C 1
ATOM 1040 O O . THR A 1 147 ? -12.084 36.226 19.572 1.00 26.84 127 THR A O 1
ATOM 1044 N N . CYS A 1 148 ? -12.797 35.915 17.423 1.00 29.26 128 CYS A N 1
ATOM 1045 C CA . CYS A 1 148 ? -12.742 37.321 17.120 1.00 30.01 128 CYS A CA 1
ATOM 1046 C C . CYS A 1 148 ? -14.013 38.098 17.501 1.00 30.34 128 CYS A C 1
ATOM 1047 O O . CYS A 1 148 ? -14.071 39.283 17.228 1.00 33.80 128 CYS A O 1
ATOM 1050 N N . THR A 1 149 ? -15.013 37.453 18.100 1.00 31.39 129 THR A N 1
ATOM 1051 C CA . THR A 1 149 ? -16.290 38.105 18.410 1.00 33.24 129 THR A CA 1
ATOM 1052 C C . THR A 1 149 ? -16.210 38.631 19.818 1.00 32.86 129 THR A C 1
ATOM 1053 O O . THR A 1 149 ? -15.505 38.052 20.651 1.00 32.60 129 THR A O 1
ATOM 1057 N N . PRO A 1 150 ? -16.883 39.765 20.098 1.00 32.54 130 PRO A N 1
ATOM 1058 C CA . PRO A 1 150 ? -16.795 40.311 21.450 1.00 30.99 130 PRO A CA 1
ATOM 1059 C C . PRO A 1 150 ? -17.447 39.431 22.463 1.00 27.20 130 PRO A C 1
ATOM 1060 O O . PRO A 1 150 ? -17.044 39.416 23.612 1.00 27.09 130 PRO A O 1
ATOM 1064 N N . GLU A 1 151 ? -18.423 38.640 22.068 1.00 26.09 131 GLU A N 1
ATOM 1065 C CA . GLU A 1 151 ? -18.988 37.744 23.034 1.00 29.16 131 GLU A CA 1
ATOM 1066 C C . GLU A 1 151 ? -17.964 36.709 23.508 1.00 27.88 131 GLU A C 1
ATOM 1067 O O . GLU A 1 151 ? -18.101 36.202 24.609 1.00 26.52 131 GLU A O 1
ATOM 1073 N N . TYR A 1 152 ? -16.949 36.454 22.694 1.00 25.51 132 TYR A N 1
ATOM 1074 C CA . TYR A 1 152 ? -15.804 35.635 23.161 1.00 27.06 132 TYR A CA 1
ATOM 1075 C C . TYR A 1 152 ? -14.759 36.502 23.844 1.00 24.09 132 TYR A C 1
ATOM 1076 O O . TYR A 1 152 ? -14.523 36.352 25.055 1.00 26.29 132 TYR A O 1
ATOM 1085 N N . TYR A 1 153 ? -14.124 37.422 23.122 1.00 25.84 133 TYR A N 1
ATOM 1086 C CA . TYR A 1 153 ? -12.981 38.128 23.727 1.00 27.12 133 TYR A CA 1
ATOM 1087 C C . TYR A 1 153 ? -13.252 39.017 24.949 1.00 29.75 133 TYR A C 1
ATOM 1088 O O . TYR A 1 153 ? -12.332 39.270 25.747 1.00 31.21 133 TYR A O 1
ATOM 1097 N N . ARG A 1 154 ? -14.488 39.447 25.184 1.00 29.44 134 ARG A N 1
ATOM 1098 C CA . ARG A 1 154 ? -14.711 40.227 26.390 1.00 29.44 134 ARG A CA 1
ATOM 1099 C C . ARG A 1 154 ? -14.205 39.528 27.640 1.00 27.86 134 ARG A C 1
ATOM 1100 O O . ARG A 1 154 ? -13.873 40.174 28.616 1.00 25.40 134 ARG A O 1
ATOM 1108 N N . TRP A 1 155 ? -14.229 38.198 27.649 1.00 27.76 135 TRP A N 1
ATOM 1109 C CA . TRP A 1 155 ? -13.911 37.460 28.862 1.00 30.12 135 TRP A CA 1
ATOM 1110 C C . TRP A 1 155 ? -12.457 37.427 29.086 1.00 27.59 135 TRP A C 1
ATOM 1111 O O . TRP A 1 155 ? -12.019 37.473 30.210 1.00 27.37 135 TRP A O 1
ATOM 1122 N N . GLU A 1 156 ? -11.666 37.383 28.035 1.00 29.09 136 GLU A N 1
ATOM 1123 C CA . GLU A 1 156 ? -10.234 37.460 28.257 1.00 29.06 136 GLU A CA 1
ATOM 1124 C C . GLU A 1 156 ? -9.817 38.867 28.673 1.00 30.15 136 GLU A C 1
ATOM 1125 O O . GLU A 1 156 ? -8.869 39.025 29.448 1.00 26.44 136 GLU A O 1
ATOM 1131 N N . GLN A 1 157 ? -10.557 39.889 28.221 1.00 30.93 137 GLN A N 1
ATOM 1132 C CA . GLN A 1 157 ? -10.342 41.279 28.725 1.00 29.91 137 GLN A CA 1
ATOM 1133 C C . GLN A 1 157 ? -10.652 41.381 30.194 1.00 26.90 137 GLN A C 1
ATOM 1134 O O . GLN A 1 157 ? -9.867 41.887 30.978 1.00 29.88 137 GLN A O 1
ATOM 1140 N N . LYS A 1 158 ? -11.794 40.860 30.598 1.00 29.20 138 LYS A N 1
ATOM 1141 C CA . LYS A 1 158 ? -12.168 40.883 32.020 1.00 28.10 138 LYS A CA 1
ATOM 1142 C C . LYS A 1 158 ? -11.159 40.073 32.857 1.00 29.44 138 LYS A C 1
ATOM 1143 O O . LYS A 1 158 ? -10.662 40.524 33.907 1.00 27.97 138 LYS A O 1
ATOM 1149 N N . PHE A 1 159 ? -10.777 38.895 32.370 1.00 29.11 139 PHE A N 1
ATOM 1150 C CA . PHE A 1 159 ? -9.824 38.071 33.148 1.00 28.08 139 PHE A CA 1
ATOM 1151 C C . PHE A 1 159 ? -8.450 38.770 33.276 1.00 29.70 139 PHE A C 1
ATOM 1152 O O . PHE A 1 159 ? -7.809 38.753 34.338 1.00 30.62 139 PHE A O 1
ATOM 1160 N N . PHE A 1 160 ? -7.994 39.377 32.198 1.00 26.17 140 PHE A N 1
ATOM 1161 C CA . PHE A 1 160 ? -6.779 40.193 32.249 1.00 27.94 140 PHE A CA 1
ATOM 1162 C C . PHE A 1 160 ? -6.802 41.286 33.321 1.00 29.80 140 PHE A C 1
ATOM 1163 O O . PHE A 1 160 ? -5.820 41.489 34.023 1.00 32.31 140 PHE A O 1
ATOM 1171 N N . THR A 1 161 ? -7.915 41.980 33.482 1.00 32.34 141 THR A N 1
ATOM 1172 C CA . THR A 1 161 ? -7.993 42.987 34.565 1.00 31.16 141 THR A CA 1
ATOM 1173 C C . THR A 1 161 ? -7.887 42.312 35.951 1.00 31.66 141 THR A C 1
ATOM 1174 O O . THR A 1 161 ? -7.273 42.854 36.846 1.00 29.96 141 THR A O 1
ATOM 1178 N N . GLU A 1 162 ? -8.512 41.147 36.108 1.00 33.55 142 GLU A N 1
ATOM 1179 C CA . GLU A 1 162 ? -8.416 40.320 37.318 1.00 36.25 142 GLU A CA 1
ATOM 1180 C C . GLU A 1 162 ? -6.972 39.916 37.613 1.00 36.68 142 GLU A C 1
ATOM 1181 O O . GLU A 1 162 ? -6.510 40.027 38.758 1.00 34.75 142 GLU A O 1
ATOM 1187 N N . LEU A 1 163 ? -6.262 39.447 36.575 1.00 33.42 143 LEU A N 1
ATOM 1188 C CA . LEU A 1 163 ? -4.868 39.110 36.713 1.00 30.84 143 LEU A CA 1
ATOM 1189 C C . LEU A 1 163 ? -4.063 40.325 37.150 1.00 33.13 143 LEU A C 1
ATOM 1190 O O . LEU A 1 163 ? -3.141 40.219 37.983 1.00 28.05 143 LEU A O 1
ATOM 1195 N N . TYR A 1 164 ? -4.389 41.486 36.587 1.00 36.71 144 TYR A N 1
ATOM 1196 C CA . TYR A 1 164 ? -3.664 42.668 36.923 1.00 35.71 144 TYR A CA 1
ATOM 1197 C C . TYR A 1 164 ? -3.851 43.001 38.419 1.00 40.44 144 TYR A C 1
ATOM 1198 O O . TYR A 1 164 ? -2.893 43.377 39.098 1.00 37.99 144 TYR A O 1
ATOM 1207 N N . LYS A 1 165 ? -5.066 42.792 38.930 1.00 39.41 145 LYS A N 1
ATOM 1208 C CA . LYS A 1 165 ? -5.381 43.072 40.328 1.00 42.66 145 LYS A CA 1
ATOM 1209 C C . LYS A 1 165 ? -4.752 42.061 41.243 1.00 42.46 145 LYS A C 1
ATOM 1210 O O . LYS A 1 165 ? -4.426 42.379 42.390 1.00 36.36 145 LYS A O 1
ATOM 1216 N N . LYS A 1 166 ? -4.527 40.851 40.733 1.00 42.98 146 LYS A N 1
ATOM 1217 C CA . LYS A 1 166 ? -3.823 39.821 41.501 1.00 43.99 146 LYS A CA 1
ATOM 1218 C C . LYS A 1 166 ? -2.297 40.005 41.513 1.00 40.23 146 LYS A C 1
ATOM 1219 O O . LYS A 1 166 ? -1.612 39.226 42.138 1.00 36.72 146 LYS A O 1
ATOM 1225 N N . GLY A 1 167 ? -1.745 40.959 40.779 1.00 38.43 147 GLY A N 1
ATOM 1226 C CA . GLY A 1 167 ? -0.291 41.154 40.836 1.00 38.21 147 GLY A CA 1
ATOM 1227 C C . GLY A 1 167 ? 0.485 40.379 39.791 1.00 39.32 147 GLY A C 1
ATOM 1228 O O . GLY A 1 167 ? 1.681 40.302 39.869 1.00 34.62 147 GLY A O 1
ATOM 1229 N N . LEU A 1 168 ? -0.196 39.837 38.778 1.00 36.40 148 LEU A N 1
ATOM 1230 C CA . LEU A 1 168 ? 0.425 38.907 37.878 1.00 35.56 148 LEU A CA 1
ATOM 1231 C C . LEU A 1 168 ? 0.673 39.524 36.512 1.00 33.34 148 LEU A C 1
ATOM 1232 O O . LEU A 1 168 ? 1.062 38.827 35.560 1.00 32.95 148 LEU A O 1
ATOM 1237 N N . VAL A 1 169 ? 0.420 40.818 36.382 1.00 38.38 149 VAL A N 1
ATOM 1238 C CA . VAL A 1 169 ? 0.609 41.503 35.111 1.00 34.41 149 VAL A CA 1
ATOM 1239 C C . VAL A 1 169 ? 1.408 42.767 35.319 1.00 35.54 149 VAL A C 1
ATOM 1240 O O . VAL A 1 169 ? 1.172 43.474 36.274 1.00 38.16 149 VAL A O 1
ATOM 1244 N N . TYR A 1 170 ? 2.340 43.070 34.423 1.00 37.32 150 TYR A N 1
ATOM 1245 C CA . TYR A 1 170 ? 3.093 44.313 34.528 1.00 36.75 150 TYR A CA 1
ATOM 1246 C C . TYR A 1 170 ? 3.570 44.799 33.168 1.00 37.74 150 TYR A C 1
ATOM 1247 O O . TYR A 1 170 ? 3.647 44.029 32.209 1.00 38.29 150 TYR A O 1
ATOM 1256 N N . LYS A 1 171 ? 3.898 46.095 33.107 1.00 43.62 151 LYS A N 1
ATOM 1257 C CA . LYS A 1 171 ? 4.397 46.760 31.899 1.00 47.62 151 LYS A CA 1
ATOM 1258 C C . LYS A 1 171 ? 5.895 46.945 32.015 1.00 47.75 151 LYS A C 1
ATOM 1259 O O . LYS A 1 171 ? 6.412 47.208 33.083 1.00 48.57 151 LYS A O 1
ATOM 1265 N N . LYS A 1 172 ? 6.610 46.765 30.918 1.00 54.51 152 LYS A N 1
ATOM 1266 C CA . LYS A 1 172 ? 8.066 46.906 30.936 1.00 55.11 152 LYS A CA 1
ATOM 1267 C C . LYS A 1 172 ? 8.529 47.108 29.507 1.00 57.72 152 LYS A C 1
ATOM 1268 O O . LYS A 1 172 ? 7.890 46.609 28.580 1.00 55.80 152 LYS A O 1
ATOM 1274 N N . THR A 1 173 ? 9.620 47.849 29.322 1.00 57.14 153 THR A N 1
ATOM 1275 C CA . THR A 1 173 ? 10.215 47.994 27.999 1.00 60.61 153 THR A CA 1
ATOM 1276 C C . THR A 1 173 ? 11.212 46.864 27.814 1.00 61.14 153 THR A C 1
ATOM 1277 O O . THR A 1 173 ? 12.115 46.698 28.620 1.00 66.40 153 THR A O 1
ATOM 1281 N N . SER A 1 174 ? 11.014 46.071 26.765 1.00 65.84 154 SER A N 1
ATOM 1282 C CA . SER A 1 174 ? 11.887 44.939 26.418 1.00 65.74 154 SER A CA 1
ATOM 1283 C C . SER A 1 174 ? 11.964 44.899 24.911 1.00 65.84 154 SER A C 1
ATOM 1284 O O . SER A 1 174 ? 11.247 45.645 24.256 1.00 65.17 154 SER A O 1
ATOM 1287 N N . ALA A 1 175 ? 12.777 44.003 24.358 1.00 66.18 155 ALA A N 1
ATOM 1288 C CA . ALA A 1 175 ? 12.897 43.885 22.905 1.00 73.49 155 ALA A CA 1
ATOM 1289 C C . ALA A 1 175 ? 12.628 42.472 22.438 1.00 81.55 155 ALA A C 1
ATOM 1290 O O . ALA A 1 175 ? 13.281 41.542 22.909 1.00 98.25 155 ALA A O 1
ATOM 1292 N N . VAL A 1 176 ? 11.677 42.299 21.518 1.00 82.86 156 VAL A N 1
ATOM 1293 C CA . VAL A 1 176 ? 11.566 41.027 20.768 1.00 86.27 156 VAL A CA 1
ATOM 1294 C C . VAL A 1 176 ? 11.200 41.302 19.313 1.00 82.17 156 VAL A C 1
ATOM 1295 O O . VAL A 1 176 ? 10.363 42.158 19.038 1.00 80.57 156 VAL A O 1
ATOM 1299 N N . GLU A 1 207 ? 12.719 47.043 20.685 1.00 85.19 187 GLU A N 1
ATOM 1300 C CA . GLU A 1 207 ? 12.479 47.438 22.067 1.00 86.61 187 GLU A CA 1
ATOM 1301 C C . GLU A 1 207 ? 11.356 48.472 22.219 1.00 83.61 187 GLU A C 1
ATOM 1302 O O . GLU A 1 207 ? 11.600 49.658 22.039 1.00 89.00 187 GLU A O 1
ATOM 1308 N N . ILE A 1 208 ? 10.135 48.010 22.536 1.00 79.58 188 ILE A N 1
ATOM 1309 C CA . ILE A 1 208 ? 8.994 48.891 22.898 1.00 73.10 188 ILE A CA 1
ATOM 1310 C C . ILE A 1 208 ? 8.336 48.429 24.206 1.00 67.93 188 ILE A C 1
ATOM 1311 O O . ILE A 1 208 ? 8.610 47.322 24.662 1.00 58.80 188 ILE A O 1
ATOM 1316 N N . PRO A 1 209 ? 7.488 49.280 24.828 1.00 63.81 189 PRO A N 1
ATOM 1317 C CA . PRO A 1 209 ? 6.807 48.844 26.048 1.00 60.94 189 PRO A CA 1
ATOM 1318 C C . PRO A 1 209 ? 5.813 47.754 25.734 1.00 56.25 189 PRO A C 1
ATOM 1319 O O . PRO A 1 209 ? 5.202 47.777 24.663 1.00 48.64 189 PRO A O 1
ATOM 1323 N N . GLN A 1 210 ? 5.693 46.793 26.648 1.00 47.96 190 GLN A N 1
ATOM 1324 C CA . GLN A 1 210 ? 4.832 45.642 26.451 1.00 44.34 190 GLN A CA 1
ATOM 1325 C C . GLN A 1 210 ? 4.170 45.270 27.771 1.00 40.62 190 GLN A C 1
ATOM 1326 O O . GLN A 1 210 ? 4.685 45.558 28.858 1.00 40.92 190 GLN A O 1
ATOM 1332 N N . TRP A 1 211 ? 3.033 44.602 27.667 1.00 35.67 191 TRP A N 1
ATOM 1333 C CA . TRP A 1 211 ? 2.395 44.000 28.819 1.00 37.85 191 TRP A CA 1
ATOM 1334 C C . TRP A 1 211 ? 2.830 42.550 28.953 1.00 34.64 191 TRP A C 1
ATOM 1335 O O . TRP A 1 211 ? 2.846 41.812 28.000 1.00 37.37 191 TRP A O 1
ATOM 1346 N N . PHE A 1 212 ? 3.133 42.158 30.176 1.00 34.28 192 PHE A N 1
ATOM 1347 C CA . PHE A 1 212 ? 3.624 40.838 30.524 1.00 33.53 192 PHE A CA 1
ATOM 1348 C C . PHE A 1 212 ? 2.719 40.184 31.547 1.00 32.51 192 PHE A C 1
ATOM 1349 O O . PHE A 1 212 ? 2.226 40.855 32.459 1.00 31.98 192 PHE A O 1
ATOM 1357 N N . ILE A 1 213 ? 2.497 38.880 31.362 1.00 31.87 193 ILE A N 1
ATOM 1358 C CA . ILE A 1 213 ? 1.843 38.039 32.364 1.00 30.37 193 ILE A CA 1
ATOM 1359 C C . ILE A 1 213 ? 2.964 37.222 32.983 1.00 29.69 193 ILE A C 1
ATOM 1360 O O . ILE A 1 213 ? 3.864 36.685 32.261 1.00 31.89 193 ILE A O 1
ATOM 1365 N N . LYS A 1 214 ? 2.916 37.120 34.301 1.00 32.02 194 LYS A N 1
ATOM 1366 C CA . LYS A 1 214 ? 3.991 36.480 35.102 1.00 33.67 194 LYS A CA 1
ATOM 1367 C C . LYS A 1 214 ? 3.912 34.922 35.102 1.00 32.34 194 LYS A C 1
ATOM 1368 O O . LYS A 1 214 ? 3.632 34.277 36.132 1.00 32.32 194 LYS A O 1
ATOM 1374 N N . ILE A 1 215 ? 4.170 34.310 33.956 1.00 29.68 195 ILE A N 1
ATOM 1375 C CA . ILE A 1 215 ? 4.178 32.860 33.865 1.00 29.47 195 ILE A CA 1
ATOM 1376 C C . ILE A 1 215 ? 5.282 32.241 34.767 1.00 31.30 195 ILE A C 1
ATOM 1377 O O . ILE A 1 215 ? 5.157 31.103 35.251 1.00 29.97 195 ILE A O 1
ATOM 1382 N N . THR A 1 216 ? 6.323 33.002 35.055 1.00 32.03 196 THR A N 1
ATOM 1383 C CA . THR A 1 216 ? 7.404 32.489 35.894 1.00 32.37 196 THR A CA 1
ATOM 1384 C C . THR A 1 216 ? 6.923 32.273 37.344 1.00 32.91 196 THR A C 1
ATOM 1385 O O . THR A 1 216 ? 7.539 31.499 38.078 1.00 32.74 196 THR A O 1
ATOM 1389 N N . ALA A 1 217 ? 5.823 32.895 37.768 1.00 29.77 197 ALA A N 1
ATOM 1390 C CA . ALA A 1 217 ? 5.270 32.557 39.085 1.00 28.28 197 ALA A CA 1
ATOM 1391 C C . ALA A 1 217 ? 4.688 31.133 39.146 1.00 29.69 197 ALA A C 1
ATOM 1392 O O . ALA A 1 217 ? 4.384 30.634 40.241 1.00 27.80 197 ALA A O 1
ATOM 1394 N N . TYR A 1 218 ? 4.521 30.482 37.994 1.00 26.70 198 TYR A N 1
ATOM 1395 C CA . TYR A 1 218 ? 3.986 29.133 37.960 1.00 26.03 198 TYR A CA 1
ATOM 1396 C C . TYR A 1 218 ? 4.993 28.151 37.399 1.00 23.95 198 TYR A C 1
ATOM 1397 O O . TYR A 1 218 ? 4.645 27.027 37.112 1.00 27.51 198 TYR A O 1
ATOM 1406 N N . ALA A 1 219 ? 6.257 28.544 37.283 1.00 23.97 199 ALA A N 1
ATOM 1407 C CA . ALA A 1 219 ? 7.278 27.684 36.669 1.00 25.33 199 ALA A CA 1
ATOM 1408 C C . ALA A 1 219 ? 7.404 26.352 37.343 1.00 26.90 199 ALA A C 1
ATOM 1409 O O . ALA A 1 219 ? 7.395 25.322 36.670 1.00 27.07 199 ALA A O 1
ATOM 1411 N N . ASP A 1 220 ? 7.555 26.362 38.672 1.00 30.37 200 ASP A N 1
ATOM 1412 C CA . ASP A 1 220 ? 7.785 25.131 39.388 1.00 29.04 200 ASP A CA 1
ATOM 1413 C C . ASP A 1 220 ? 6.563 24.218 39.304 1.00 27.05 200 ASP A C 1
ATOM 1414 O O . ASP A 1 220 ? 6.701 22.991 39.139 1.00 22.75 200 ASP A O 1
ATOM 1419 N N . GLU A 1 221 ? 5.362 24.795 39.349 1.00 28.47 201 GLU A N 1
ATOM 1420 C CA . GLU A 1 221 ? 4.174 23.979 39.156 1.00 27.29 201 GLU A CA 1
ATOM 1421 C C . GLU A 1 221 ? 4.106 23.463 37.734 1.00 26.06 201 GLU A C 1
ATOM 1422 O O . GLU A 1 221 ? 3.796 22.288 37.527 1.00 29.09 201 GLU A O 1
ATOM 1428 N N . LEU A 1 222 ? 4.394 24.288 36.739 1.00 25.19 202 LEU A N 1
ATOM 1429 C CA . LEU A 1 222 ? 4.347 23.744 35.355 1.00 25.63 202 LEU A CA 1
ATOM 1430 C C . LEU A 1 222 ? 5.353 22.575 35.182 1.00 26.88 202 LEU A C 1
ATOM 1431 O O . LEU A 1 222 ? 5.109 21.574 34.509 1.00 24.39 202 LEU A O 1
ATOM 1436 N N . LEU A 1 223 ? 6.483 22.702 35.847 1.00 27.92 203 LEU A N 1
ATOM 1437 C CA . LEU A 1 223 ? 7.497 21.666 35.807 1.00 30.31 203 LEU A CA 1
ATOM 1438 C C . LEU A 1 223 ? 7.086 20.414 36.579 1.00 29.08 203 LEU A C 1
ATOM 1439 O O . LEU A 1 223 ? 7.073 19.339 36.000 1.00 31.60 203 LEU A O 1
ATOM 1444 N N . ASN A 1 224 ? 6.706 20.538 37.856 1.00 29.50 204 ASN A N 1
ATOM 1445 C CA . ASN A 1 224 ? 6.358 19.403 38.717 1.00 29.33 204 ASN A CA 1
ATOM 1446 C C . ASN A 1 224 ? 5.235 18.603 38.090 1.00 32.91 204 ASN A C 1
ATOM 1447 O O . ASN A 1 224 ? 5.282 17.371 38.044 1.00 30.95 204 ASN A O 1
ATOM 1452 N N . ASP A 1 225 ? 4.219 19.309 37.575 1.00 30.31 205 ASP A N 1
ATOM 1453 C CA . ASP A 1 225 ? 3.022 18.653 37.062 1.00 30.59 205 ASP A CA 1
ATOM 1454 C C . ASP A 1 225 ? 3.194 17.791 35.825 1.00 28.57 205 ASP A C 1
ATOM 1455 O O . ASP A 1 225 ? 2.379 16.916 35.571 1.00 28.10 205 ASP A O 1
ATOM 1460 N N . LEU A 1 226 ? 4.282 17.987 35.103 1.00 27.97 206 LEU A N 1
ATOM 1461 C CA . LEU A 1 226 ? 4.669 17.085 34.026 1.00 31.37 206 LEU A CA 1
ATOM 1462 C C . LEU A 1 226 ? 4.682 15.635 34.479 1.00 34.00 206 LEU A C 1
ATOM 1463 O O . LEU A 1 226 ? 4.340 14.722 33.712 1.00 32.43 206 LEU A O 1
ATOM 1468 N N . ASP A 1 227 ? 5.013 15.395 35.737 1.00 38.28 207 ASP A N 1
ATOM 1469 C CA . ASP A 1 227 ? 5.001 13.992 36.259 1.00 42.54 207 ASP A CA 1
ATOM 1470 C C . ASP A 1 227 ? 3.620 13.421 36.511 1.00 40.75 207 ASP A C 1
ATOM 1471 O O . ASP A 1 227 ? 3.466 12.231 36.643 1.00 45.81 207 ASP A O 1
ATOM 1476 N N . LYS A 1 228 ? 2.600 14.258 36.560 1.00 43.43 208 LYS A N 1
ATOM 1477 C CA . LYS A 1 228 ? 1.232 13.770 36.571 1.00 43.90 208 LYS A CA 1
ATOM 1478 C C . LYS A 1 228 ? 0.724 13.461 35.161 1.00 40.45 208 LYS A C 1
ATOM 1479 O O . LYS A 1 228 ? -0.334 12.906 35.040 1.00 40.04 208 LYS A O 1
ATOM 1485 N N . LEU A 1 229 ? 1.421 13.867 34.097 1.00 33.53 209 LEU A N 1
ATOM 1486 C CA . LEU A 1 229 ? 0.870 13.708 32.717 1.00 30.59 209 LEU A CA 1
ATOM 1487 C C . LEU A 1 229 ? 1.380 12.430 32.032 1.00 30.46 209 LEU A C 1
ATOM 1488 O O . LEU A 1 229 ? 2.092 12.481 31.017 1.00 28.91 209 LEU A O 1
ATOM 1493 N N . ASP A 1 230 ? 1.002 11.281 32.593 1.00 30.60 210 ASP A N 1
ATOM 1494 C CA . ASP A 1 230 ? 1.449 9.993 32.061 1.00 34.67 210 ASP A CA 1
ATOM 1495 C C . ASP A 1 230 ? 0.951 9.795 30.656 1.00 33.96 210 ASP A C 1
ATOM 1496 O O . ASP A 1 230 ? 1.542 9.027 29.923 1.00 29.22 210 ASP A O 1
ATOM 1501 N N . HIS A 1 231 ? -0.172 10.406 30.274 1.00 30.02 211 HIS A N 1
ATOM 1502 C CA . HIS A 1 231 ? -0.694 10.132 28.928 1.00 29.09 211 HIS A CA 1
ATOM 1503 C C . HIS A 1 231 ? -0.396 11.216 27.946 1.00 27.79 211 HIS A C 1
ATOM 1504 O O . HIS A 1 231 ? -1.071 11.355 26.921 1.00 27.66 211 HIS A O 1
ATOM 1511 N N . TRP A 1 232 ? 0.600 12.030 28.249 1.00 25.91 212 TRP A N 1
ATOM 1512 C CA . TRP A 1 232 ? 1.213 12.905 27.271 1.00 26.34 212 TRP A CA 1
ATOM 1513 C C . TRP A 1 232 ? 2.486 12.293 26.732 1.00 29.82 212 TRP A C 1
ATOM 1514 O O . TRP A 1 232 ? 3.218 11.647 27.476 1.00 28.54 212 TRP A O 1
ATOM 1525 N N . PRO A 1 233 ? 2.819 12.567 25.481 1.00 29.19 213 PRO A N 1
ATOM 1526 C CA . PRO A 1 233 ? 4.069 11.962 25.012 1.00 31.54 213 PRO A CA 1
ATOM 1527 C C . PRO A 1 233 ? 5.302 12.552 25.685 1.00 32.41 213 PRO A C 1
ATOM 1528 O O . PRO A 1 233 ? 5.395 13.755 25.978 1.00 28.48 213 PRO A O 1
ATOM 1532 N N . ASP A 1 234 ? 6.255 11.673 25.969 1.00 34.81 214 ASP A N 1
ATOM 1533 C CA . ASP A 1 234 ? 7.508 12.056 26.594 1.00 34.22 214 ASP A CA 1
ATOM 1534 C C . ASP A 1 234 ? 8.200 13.132 25.838 1.00 29.76 214 ASP A C 1
ATOM 1535 O O . ASP A 1 234 ? 8.874 13.939 26.435 1.00 29.91 214 ASP A O 1
ATOM 1540 N N . THR A 1 235 ? 8.068 13.162 24.511 1.00 33.89 215 THR A N 1
ATOM 1541 C CA . THR A 1 235 ? 8.762 14.171 23.718 1.00 32.55 215 THR A CA 1
ATOM 1542 C C . THR A 1 235 ? 8.221 15.562 24.016 1.00 32.26 215 THR A C 1
ATOM 1543 O O . THR A 1 235 ? 8.981 16.547 24.128 1.00 27.80 215 THR A O 1
ATOM 1547 N N . VAL A 1 236 ? 6.893 15.673 24.151 1.00 28.65 216 VAL A N 1
ATOM 1548 C CA . VAL A 1 236 ? 6.300 16.985 24.531 1.00 27.85 216 VAL A CA 1
ATOM 1549 C C . VAL A 1 236 ? 6.695 17.417 25.940 1.00 25.90 216 VAL A C 1
ATOM 1550 O O . VAL A 1 236 ? 7.100 18.554 26.139 1.00 27.32 216 VAL A O 1
ATOM 1554 N N . LYS A 1 237 ? 6.631 16.492 26.901 1.00 27.92 217 LYS A N 1
ATOM 1555 C CA . LYS A 1 237 ? 7.020 16.777 28.286 1.00 30.13 217 LYS A CA 1
ATOM 1556 C C . LYS A 1 237 ? 8.498 17.201 28.374 1.00 31.65 217 LYS A C 1
ATOM 1557 O O . LYS A 1 237 ? 8.826 18.186 29.058 1.00 29.77 217 LYS A O 1
ATOM 1563 N N . THR A 1 238 ? 9.373 16.499 27.626 1.00 33.45 218 THR A N 1
ATOM 1564 C CA . THR A 1 238 ? 10.827 16.847 27.579 1.00 29.45 218 THR A CA 1
ATOM 1565 C C . THR A 1 238 ? 11.013 18.177 26.977 1.00 30.86 218 THR A C 1
ATOM 1566 O O . THR A 1 238 ? 11.755 19.014 27.533 1.00 30.01 218 THR A O 1
ATOM 1570 N N . MET A 1 239 ? 10.297 18.466 25.889 1.00 30.88 219 MET A N 1
ATOM 1571 C CA . MET A 1 239 ? 10.366 19.845 25.327 1.00 29.62 219 MET A CA 1
ATOM 1572 C C . MET A 1 239 ? 9.968 20.945 26.284 1.00 29.93 219 MET A C 1
ATOM 1573 O O . MET A 1 239 ? 10.679 21.960 26.415 1.00 30.45 219 MET A O 1
ATOM 1578 N N . GLN A 1 240 ? 8.851 20.776 27.000 1.00 28.79 220 GLN A N 1
ATOM 1579 C CA . GLN A 1 240 ? 8.502 21.769 28.016 1.00 27.18 220 GLN A CA 1
ATOM 1580 C C . GLN A 1 240 ? 9.502 21.825 29.194 1.00 26.90 220 GLN A C 1
ATOM 1581 O O . GLN A 1 240 ? 9.791 22.919 29.698 1.00 27.54 220 GLN A O 1
ATOM 1587 N N . ARG A 1 241 ? 9.988 20.688 29.653 1.00 30.73 221 ARG A N 1
ATOM 1588 C CA . ARG A 1 241 ? 11.054 20.706 30.718 1.00 31.04 221 ARG A CA 1
ATOM 1589 C C . ARG A 1 241 ? 12.221 21.550 30.266 1.00 29.08 221 ARG A C 1
ATOM 1590 O O . ARG 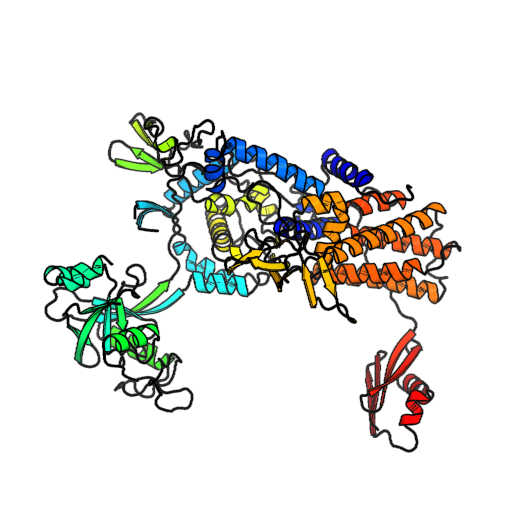A 1 241 ? 12.670 22.433 30.980 1.00 28.81 221 ARG A O 1
ATOM 1598 N N . ASN A 1 242 ? 12.733 21.251 29.080 1.00 31.81 222 ASN A N 1
ATOM 1599 C CA . ASN A 1 242 ? 13.873 22.014 28.544 1.00 35.26 222 ASN A CA 1
ATOM 1600 C C . ASN A 1 242 ? 13.568 23.496 28.349 1.00 31.13 222 ASN A C 1
ATOM 1601 O O . ASN A 1 242 ? 14.404 24.359 28.632 1.00 33.42 222 ASN A O 1
ATOM 1606 N N . TRP A 1 243 ? 12.355 23.816 27.882 1.00 31.84 223 TRP A N 1
ATOM 1607 C CA . TRP A 1 243 ? 11.964 25.206 27.672 1.00 30.33 223 TRP A CA 1
ATOM 1608 C C . TRP A 1 243 ? 11.880 25.968 28.964 1.00 29.79 223 TRP A C 1
ATOM 1609 O O . TRP A 1 243 ? 12.282 27.128 29.038 1.00 30.12 223 TRP A O 1
ATOM 1620 N N . ILE A 1 244 ? 11.328 25.360 30.008 1.00 29.17 224 ILE A N 1
ATOM 1621 C CA . ILE A 1 244 ? 11.235 26.032 31.320 1.00 29.17 224 ILE A CA 1
ATOM 1622 C C . ILE A 1 244 ? 12.679 26.184 31.862 1.00 30.02 224 ILE A C 1
ATOM 1623 O O . ILE A 1 244 ? 13.046 27.232 32.364 1.00 28.93 224 ILE A O 1
ATOM 1628 N N . GLY A 1 245 ? 13.467 25.112 31.732 1.00 32.95 225 GLY A N 1
ATOM 1629 C CA . GLY A 1 245 ? 14.924 25.156 31.957 1.00 32.89 225 GLY A CA 1
ATOM 1630 C C . GLY A 1 245 ? 15.329 25.583 33.349 1.00 30.55 225 GLY A C 1
ATOM 1631 O O . GLY A 1 245 ? 16.055 26.559 33.527 1.00 28.21 225 GLY A O 1
ATOM 1632 N N . ARG A 1 246 ? 14.851 24.872 34.355 1.00 28.51 226 ARG A N 1
ATOM 1633 C CA . ARG A 1 246 ? 15.239 25.200 35.695 1.00 32.71 226 ARG A CA 1
ATOM 1634 C C . ARG A 1 246 ? 16.698 24.747 35.808 1.00 35.44 226 ARG A C 1
ATOM 1635 O O . ARG A 1 246 ? 17.010 23.679 35.350 1.00 38.34 226 ARG A O 1
ATOM 1643 N N . SER A 1 247 ? 17.590 25.525 36.408 1.00 35.51 227 SER A N 1
ATOM 1644 C CA . SER A 1 247 ? 18.925 24.974 36.675 1.00 37.56 227 SER A CA 1
ATOM 1645 C C . SER A 1 247 ? 19.435 25.421 38.011 1.00 33.83 227 SER A C 1
ATOM 1646 O O . SER A 1 247 ? 19.088 26.506 38.487 1.00 30.44 227 SER A O 1
ATOM 1649 N N . GLU A 1 248 ? 20.283 24.580 38.577 1.00 34.65 228 GLU A N 1
ATOM 1650 C CA . GLU A 1 248 ? 20.889 24.793 39.892 1.00 37.31 228 GLU A CA 1
ATOM 1651 C C . GLU A 1 248 ? 22.329 25.102 39.658 1.00 36.75 228 GLU A C 1
ATOM 1652 O O . GLU A 1 248 ? 23.071 24.310 39.033 1.00 33.23 228 GLU A O 1
ATOM 1658 N N . GLY A 1 249 ? 22.720 26.284 40.121 1.00 32.97 229 GLY A N 1
ATOM 1659 C CA . GLY A 1 249 ? 24.043 26.790 39.819 1.00 35.31 229 GLY A CA 1
ATOM 1660 C C . GLY A 1 249 ? 24.605 27.611 40.954 1.00 30.19 229 GLY A C 1
ATOM 1661 O O . GLY A 1 249 ? 24.171 27.492 42.097 1.00 29.58 229 GLY A O 1
ATOM 1662 N N . VAL A 1 250 ? 25.564 28.453 40.618 1.00 28.92 230 VAL A N 1
ATOM 1663 C CA . VAL A 1 250 ? 26.258 29.272 41.594 1.00 28.70 230 VAL A CA 1
ATOM 1664 C C . VAL A 1 250 ? 26.512 30.618 40.936 1.00 31.70 230 VAL A C 1
ATOM 1665 O O . VAL A 1 250 ? 26.874 30.702 39.761 1.00 35.31 230 VAL A O 1
ATOM 1669 N N . GLU A 1 251 ? 26.278 31.661 41.702 1.00 31.53 231 GLU A N 1
ATOM 1670 C CA . GLU A 1 251 ? 26.674 32.999 41.353 1.00 38.20 231 GLU A CA 1
ATOM 1671 C C . GLU A 1 251 ? 28.023 33.291 42.011 1.00 37.26 231 GLU A C 1
ATOM 1672 O O . GLU A 1 251 ? 28.214 33.021 43.205 1.00 40.10 231 GLU A O 1
ATOM 1678 N N . ILE A 1 252 ? 28.934 33.855 41.242 1.00 37.83 232 ILE A N 1
ATOM 1679 C CA . ILE A 1 252 ? 30.290 34.099 41.747 1.00 39.59 232 ILE A CA 1
ATOM 1680 C C . ILE A 1 252 ? 30.711 35.526 41.482 1.00 40.24 232 ILE A C 1
ATOM 1681 O O . ILE A 1 252 ? 30.569 36.008 40.368 1.00 37.99 232 ILE A O 1
ATOM 1686 N N . THR A 1 253 ? 31.251 36.197 42.503 1.00 44.49 233 THR A N 1
ATOM 1687 C CA . THR A 1 253 ? 31.579 37.629 42.392 1.00 49.69 233 THR A CA 1
ATOM 1688 C C . THR A 1 253 ? 33.074 37.846 42.465 1.00 47.13 233 THR A C 1
ATOM 1689 O O . THR A 1 253 ? 33.726 37.314 43.374 1.00 46.17 233 THR A O 1
ATOM 1693 N N . PHE A 1 254 ? 33.611 38.625 41.534 1.00 46.91 234 PHE A N 1
ATOM 1694 C CA . PHE A 1 254 ? 35.061 38.959 41.530 1.00 55.10 234 PHE A CA 1
ATOM 1695 C C . PHE A 1 254 ? 35.274 40.454 41.840 1.00 56.12 234 PHE A C 1
ATOM 1696 O O . PHE A 1 254 ? 34.394 41.307 41.600 1.00 53.48 234 PHE A O 1
ATOM 1704 N N . ASN A 1 255 ? 36.442 40.762 42.382 1.00 49.84 235 ASN A N 1
ATOM 1705 C CA . ASN A 1 255 ? 36.915 42.126 42.400 1.00 53.69 235 ASN A CA 1
ATOM 1706 C C . ASN A 1 255 ? 37.562 42.356 41.065 1.00 48.97 235 ASN A C 1
ATOM 1707 O O . ASN A 1 255 ? 38.132 41.414 40.469 1.00 53.00 235 ASN A O 1
ATOM 1712 N N . VAL A 1 256 ? 37.435 43.588 40.587 1.00 51.73 236 VAL A N 1
ATOM 1713 C CA . VAL A 1 256 ? 38.048 44.021 39.329 1.00 54.77 236 VAL A CA 1
ATOM 1714 C C . VAL A 1 256 ? 39.010 45.187 39.597 1.00 56.37 236 VAL A C 1
ATOM 1715 O O . VAL A 1 256 ? 38.659 46.166 40.281 1.00 50.39 236 VAL A O 1
ATOM 1719 N N . ASN A 1 257 ? 40.220 45.063 39.042 1.00 61.83 237 ASN A N 1
ATOM 1720 C CA . ASN A 1 257 ? 41.244 46.099 39.127 1.00 62.44 237 ASN A CA 1
ATOM 1721 C C . ASN A 1 257 ? 40.718 47.416 38.497 1.00 68.83 237 ASN A C 1
ATOM 1722 O O . ASN A 1 257 ? 40.129 47.406 37.378 1.00 65.86 237 ASN A O 1
ATOM 1727 N N . ASP A 1 258 ? 40.897 48.520 39.243 1.00 67.49 238 ASP A N 1
ATOM 1728 C CA . ASP A 1 258 ? 40.603 49.892 38.779 1.00 71.80 238 ASP A CA 1
ATOM 1729 C C . ASP A 1 258 ? 39.115 50.114 38.511 1.00 68.78 238 ASP A C 1
ATOM 1730 O O . ASP A 1 258 ? 38.748 50.909 37.654 1.00 70.92 238 ASP A O 1
ATOM 1735 N N . TYR A 1 259 ? 38.259 49.416 39.252 1.00 71.20 239 TYR A N 1
ATOM 1736 C CA . TYR A 1 259 ? 36.819 49.441 38.980 1.00 74.75 239 TYR A CA 1
ATOM 1737 C C . TYR A 1 259 ? 36.053 49.506 40.301 1.00 80.70 239 TYR A C 1
ATOM 1738 O O . TYR A 1 259 ? 36.312 48.717 41.213 1.00 71.12 239 TYR A O 1
ATOM 1747 N N . ASP A 1 260 ? 35.129 50.470 40.392 1.00 91.31 240 ASP A N 1
ATOM 1748 C CA . ASP A 1 260 ? 34.407 50.791 41.637 1.00 93.29 240 ASP A CA 1
ATOM 1749 C C . ASP A 1 260 ? 33.464 49.690 42.109 1.00 90.05 240 ASP A C 1
ATOM 1750 O O . ASP A 1 260 ? 33.082 49.664 43.283 1.00 92.86 240 ASP A O 1
ATOM 1755 N N . ASN A 1 261 ? 33.062 48.817 41.190 1.00 81.29 241 ASN A N 1
ATOM 1756 C CA . ASN A 1 261 ? 32.142 47.748 41.512 1.00 80.40 241 ASN A CA 1
ATOM 1757 C C . ASN A 1 261 ? 32.811 46.378 41.417 1.00 76.72 241 ASN A C 1
ATOM 1758 O O . ASN A 1 261 ? 33.950 46.254 40.963 1.00 71.79 241 ASN A O 1
ATOM 1763 N N . THR A 1 262 ? 32.101 45.359 41.891 1.00 73.39 242 THR A N 1
ATOM 1764 C CA . THR A 1 262 ? 32.465 43.962 41.648 1.00 65.19 242 THR A CA 1
ATOM 1765 C C . THR A 1 262 ? 31.704 43.501 40.391 1.00 61.14 242 THR A C 1
ATOM 1766 O O . THR A 1 262 ? 30.856 44.232 39.878 1.00 51.46 242 THR A O 1
ATOM 1770 N N . LEU A 1 263 ? 32.041 42.310 39.885 1.00 58.79 243 LEU A N 1
ATOM 1771 C CA . LEU A 1 263 ? 31.316 41.690 38.776 1.00 54.21 243 LEU A CA 1
ATOM 1772 C C . LEU A 1 263 ? 30.879 40.287 39.220 1.00 52.19 243 LEU A C 1
ATOM 1773 O O . LEU A 1 263 ? 31.651 39.555 39.858 1.00 52.47 243 LEU A O 1
ATOM 1778 N N . THR A 1 264 ? 29.643 39.927 38.885 1.00 52.24 244 THR A N 1
ATOM 1779 C CA . THR A 1 264 ? 29.062 38.628 39.256 1.00 48.24 244 THR A CA 1
ATOM 1780 C C . THR A 1 264 ? 28.641 37.826 38.041 1.00 43.62 244 THR A C 1
ATOM 1781 O O . THR A 1 264 ? 27.987 38.363 37.130 1.00 38.39 244 THR A O 1
ATOM 1785 N N . VAL A 1 265 ? 29.015 36.537 38.035 1.00 42.54 245 VAL A N 1
ATOM 1786 C CA . VAL A 1 265 ? 28.614 35.603 36.957 1.00 38.64 245 VAL A CA 1
ATOM 1787 C C . VAL A 1 265 ? 27.725 34.462 37.512 1.00 35.89 245 VAL A C 1
ATOM 1788 O O . VAL A 1 265 ? 27.675 34.231 38.729 1.00 43.65 245 VAL A O 1
ATOM 1792 N N . TYR A 1 266 ? 27.029 33.754 36.635 1.00 36.20 246 TYR A N 1
ATOM 1793 C CA . TYR A 1 266 ? 26.276 32.563 37.044 1.00 37.91 246 TYR A CA 1
ATOM 1794 C C . TYR A 1 266 ? 26.828 31.341 36.290 1.00 36.72 246 TYR A C 1
ATOM 1795 O O . TYR A 1 266 ? 27.006 31.384 35.085 1.00 34.30 246 TYR A O 1
ATOM 1804 N N . THR A 1 267 ? 27.085 30.261 37.000 1.00 36.58 247 THR A N 1
ATOM 1805 C CA . THR A 1 267 ? 27.580 29.019 36.343 1.00 34.63 247 THR A CA 1
ATOM 1806 C C . THR A 1 267 ? 26.830 27.807 36.827 1.00 30.72 247 THR A C 1
ATOM 1807 O O . THR A 1 267 ? 26.509 27.706 38.023 1.00 32.85 247 THR A O 1
ATOM 1811 N N . THR A 1 268 ? 26.584 26.851 35.946 1.00 30.96 248 THR A N 1
ATOM 1812 C CA . THR A 1 268 ? 26.101 25.538 36.401 1.00 31.10 248 THR A CA 1
ATOM 1813 C C . THR A 1 268 ? 27.296 24.578 36.571 1.00 36.97 248 THR A C 1
ATOM 1814 O O . THR A 1 268 ? 27.107 23.435 36.984 1.00 32.54 248 THR A O 1
ATOM 1818 N N . ARG A 1 269 ? 28.517 25.040 36.263 1.00 34.27 249 ARG A N 1
ATOM 1819 C CA . ARG A 1 269 ? 29.689 24.171 36.347 1.00 32.30 249 ARG A CA 1
ATOM 1820 C C . ARG A 1 269 ? 30.749 24.789 37.267 1.00 36.67 249 ARG A C 1
ATOM 1821 O O . ARG A 1 269 ? 31.900 25.024 36.803 1.00 34.97 249 ARG A O 1
ATOM 1829 N N . PRO A 1 270 ? 30.393 25.080 38.555 1.00 32.76 250 PRO A N 1
ATOM 1830 C CA . PRO A 1 270 ? 31.395 25.623 39.460 1.00 35.16 250 PRO A CA 1
ATOM 1831 C C . PRO A 1 270 ? 32.573 24.632 39.725 1.00 37.86 250 PRO A C 1
ATOM 1832 O O . PRO A 1 270 ? 33.687 25.067 40.102 1.00 31.52 250 PRO A O 1
ATOM 1836 N N . ASP A 1 271 ? 32.305 23.338 39.590 1.00 36.15 251 ASP A N 1
ATOM 1837 C CA . ASP A 1 271 ? 33.378 22.307 39.637 1.00 37.24 251 ASP A CA 1
ATOM 1838 C C . ASP A 1 271 ? 34.570 22.532 38.668 1.00 40.13 251 ASP A C 1
ATOM 1839 O O . ASP A 1 271 ? 35.651 21.936 38.858 1.00 43.12 251 ASP A O 1
ATOM 1844 N N . THR A 1 272 ? 34.349 23.290 37.599 1.00 37.37 252 THR A N 1
ATOM 1845 C CA . THR A 1 272 ? 35.391 23.634 36.659 1.00 39.41 252 THR A CA 1
ATOM 1846 C C . THR A 1 272 ? 36.030 25.021 36.957 1.00 42.48 252 THR A C 1
ATOM 1847 O O . THR A 1 272 ? 36.856 25.505 36.179 1.00 41.83 252 THR A O 1
ATOM 1851 N N . PHE A 1 273 ? 35.700 25.630 38.098 1.00 41.64 253 PHE A N 1
ATOM 1852 C CA . PHE A 1 273 ? 36.098 27.024 38.363 1.00 42.68 253 PHE A CA 1
ATOM 1853 C C . PHE A 1 273 ? 37.652 27.262 38.335 1.00 44.21 253 PHE A C 1
ATOM 1854 O O . PHE A 1 273 ? 38.111 28.318 37.904 1.00 41.05 253 PHE A O 1
ATOM 1862 N N . MET A 1 274 ? 38.440 26.283 38.800 1.00 43.15 254 MET A N 1
ATOM 1863 C CA . MET A 1 274 ? 39.909 26.420 38.780 1.00 44.03 254 MET A CA 1
ATOM 1864 C C . MET A 1 274 ? 40.430 26.426 37.330 1.00 42.50 254 MET A C 1
ATOM 1865 O O . MET A 1 274 ? 41.542 26.829 37.082 1.00 48.67 254 MET A O 1
ATOM 1870 N N . GLY A 1 275 ? 39.594 26.028 36.376 1.00 45.13 255 GLY A N 1
ATOM 1871 C CA . GLY A 1 275 ? 39.905 26.108 34.959 1.00 40.89 255 GLY A CA 1
ATOM 1872 C C . GLY A 1 275 ? 39.425 27.374 34.288 1.00 41.73 255 GLY A C 1
ATOM 1873 O O . GLY A 1 275 ? 39.425 27.441 33.062 1.00 39.31 255 GLY A O 1
ATOM 1874 N N . CYS A 1 276 ? 39.031 28.379 35.082 1.00 45.59 256 CYS A N 1
ATOM 1875 C CA . CYS A 1 276 ? 38.520 29.659 34.534 1.00 49.21 256 CYS A CA 1
ATOM 1876 C C . CYS A 1 276 ? 39.693 30.607 34.189 1.00 45.81 256 CYS A C 1
ATOM 1877 O O . CYS A 1 276 ? 40.435 31.081 35.075 1.00 46.87 256 CYS A O 1
ATOM 1880 N N . THR A 1 277 ? 39.854 30.876 32.906 1.00 41.82 257 THR A N 1
ATOM 1881 C CA . THR A 1 277 ? 41.011 31.653 32.415 1.00 50.88 257 THR A CA 1
ATOM 1882 C C . THR A 1 277 ? 40.642 33.073 32.000 1.00 52.08 257 THR A C 1
ATOM 1883 O O . THR A 1 277 ? 41.522 33.909 31.820 1.00 51.83 257 THR A O 1
ATOM 1887 N N . TYR A 1 278 ? 39.339 33.346 31.880 1.00 50.27 258 TYR A N 1
ATOM 1888 C CA . TYR A 1 278 ? 38.842 34.694 31.620 1.00 47.84 258 TYR A CA 1
ATOM 1889 C C . TYR A 1 278 ? 37.330 34.832 32.026 1.00 46.27 258 TYR A C 1
ATOM 1890 O O . TYR A 1 278 ? 36.649 33.814 32.320 1.00 45.36 258 TYR A O 1
ATOM 1899 N N . LEU A 1 279 ? 36.848 36.083 32.074 1.00 42.52 259 LEU A N 1
ATOM 1900 C CA . LEU A 1 279 ? 35.401 36.372 32.232 1.00 45.84 259 LEU A CA 1
ATOM 1901 C C . LEU A 1 279 ? 34.873 36.970 30.919 1.00 50.79 259 LEU A C 1
ATOM 1902 O O . LEU A 1 279 ? 35.634 37.541 30.129 1.00 52.43 259 LEU A O 1
ATOM 1907 N N . ALA A 1 280 ? 33.589 36.757 30.660 1.00 51.25 260 ALA A N 1
ATOM 1908 C CA . ALA A 1 280 ? 32.895 37.331 29.489 1.00 54.62 260 ALA A CA 1
ATOM 1909 C C . ALA A 1 280 ? 31.603 37.986 30.012 1.00 59.62 260 ALA A C 1
ATOM 1910 O O . ALA A 1 280 ? 30.880 37.396 30.837 1.00 57.18 260 ALA A O 1
ATOM 1912 N N . VAL A 1 281 ? 31.356 39.210 29.558 1.00 59.64 261 VAL A N 1
ATOM 1913 C CA . VAL A 1 281 ? 30.144 39.957 29.881 1.00 61.45 261 VAL A CA 1
ATOM 1914 C C . VAL A 1 281 ? 29.345 40.213 28.593 1.00 64.06 261 VAL A C 1
ATOM 1915 O O . VAL A 1 281 ? 29.908 40.321 27.491 1.00 61.20 261 VAL A O 1
ATOM 1919 N N . ALA A 1 282 ? 28.023 40.286 28.731 1.00 69.06 262 ALA A N 1
ATOM 1920 C CA . ALA A 1 282 ? 27.148 40.662 27.609 1.00 68.68 262 ALA A CA 1
ATOM 1921 C C . ALA A 1 282 ? 27.537 42.057 27.142 1.00 62.16 262 ALA A C 1
ATOM 1922 O O . ALA A 1 282 ? 28.083 42.851 27.933 1.00 58.95 262 ALA A O 1
ATOM 1924 N N . ALA A 1 283 ? 27.282 42.316 25.860 1.00 65.56 263 ALA A N 1
ATOM 1925 C CA . ALA A 1 283 ? 27.552 43.614 25.213 1.00 69.25 263 ALA A CA 1
ATOM 1926 C C . ALA A 1 283 ? 27.074 44.815 26.047 1.00 68.67 263 ALA A C 1
ATOM 1927 O O . ALA A 1 283 ? 27.849 45.751 26.318 1.00 75.08 263 ALA A O 1
ATOM 1929 N N . GLY A 1 284 ? 25.804 44.771 26.460 1.00 72.14 264 GLY A N 1
ATOM 1930 C CA . GLY A 1 284 ? 25.187 45.833 27.263 1.00 68.53 264 GLY A CA 1
ATOM 1931 C C . GLY A 1 284 ? 25.321 45.629 28.758 1.00 69.08 264 GLY A C 1
ATOM 1932 O O . GLY A 1 284 ? 24.327 45.638 29.477 1.00 78.12 264 GLY A O 1
ATOM 1933 N N . HIS A 1 285 ? 26.553 45.457 29.226 1.00 64.92 265 HIS A N 1
ATOM 1934 C CA . HIS A 1 285 ? 26.835 45.256 30.644 1.00 64.44 265 HIS A CA 1
ATOM 1935 C C . HIS A 1 285 ? 27.527 46.496 31.134 1.00 69.95 265 HIS A C 1
ATOM 1936 O O . HIS A 1 285 ? 28.488 46.933 30.504 1.00 73.63 265 HIS A O 1
ATOM 1943 N N . PRO A 1 286 ? 27.051 47.091 32.256 1.00 75.81 266 PRO A N 1
ATOM 1944 C CA . PRO A 1 286 ? 27.604 48.342 32.824 1.00 73.82 266 PRO A CA 1
ATOM 1945 C C . PRO A 1 286 ? 29.141 48.461 32.936 1.00 74.86 266 PRO A C 1
ATOM 1946 O O . PRO A 1 286 ? 29.665 49.565 32.754 1.00 71.92 266 PRO A O 1
ATOM 1950 N N . LEU A 1 287 ? 29.842 47.370 33.272 1.00 74.12 267 LEU A N 1
ATOM 1951 C CA . LEU A 1 287 ? 31.317 47.323 33.153 1.00 71.68 267 LEU A CA 1
ATOM 1952 C C . LEU A 1 287 ? 31.740 47.453 31.687 1.00 69.10 267 LEU A C 1
ATOM 1953 O O . LEU A 1 287 ? 32.587 48.280 31.363 1.00 67.04 267 LEU A O 1
ATOM 1958 N N . ALA A 1 288 ? 31.166 46.616 30.817 1.00 68.91 268 ALA A N 1
ATOM 1959 C CA . ALA A 1 288 ? 31.437 46.689 29.377 1.00 70.89 268 ALA A CA 1
ATOM 1960 C C . ALA A 1 288 ? 31.125 48.088 28.828 1.00 75.13 268 ALA A C 1
ATOM 1961 O O . ALA A 1 288 ? 31.821 48.573 27.934 1.00 72.55 268 ALA A O 1
ATOM 1963 N N . GLN A 1 289 ? 30.085 48.728 29.378 1.00 79.95 269 GLN A N 1
ATOM 1964 C CA . GLN A 1 289 ? 29.695 50.095 28.990 1.00 81.95 269 GLN A CA 1
ATOM 1965 C C . GLN A 1 289 ? 30.648 51.169 29.573 1.00 81.24 269 GLN A C 1
ATOM 1966 O O . GLN A 1 289 ? 31.023 52.131 28.891 1.00 71.52 269 GLN A O 1
ATOM 1972 N N . LYS A 1 290 ? 31.055 50.971 30.826 1.00 80.19 270 LYS A N 1
ATOM 1973 C CA . LYS A 1 290 ? 31.969 51.878 31.536 1.00 84.29 270 LYS A CA 1
ATOM 1974 C C . LYS A 1 290 ? 33.308 52.013 30.803 1.00 84.93 270 LYS A C 1
ATOM 1975 O O . LYS A 1 290 ? 33.784 53.133 30.571 1.00 79.00 270 LYS A O 1
ATOM 1981 N N . ALA A 1 291 ? 33.893 50.872 30.428 1.00 91.42 271 ALA A N 1
ATOM 1982 C CA . ALA A 1 291 ? 35.171 50.833 29.694 1.00 94.06 271 ALA A CA 1
ATOM 1983 C C . ALA A 1 291 ? 35.059 51.390 28.250 1.00 99.21 271 ALA A C 1
ATOM 1984 O O . ALA A 1 291 ? 35.991 52.062 27.761 1.00 90.65 271 ALA A O 1
ATOM 1986 N N . ALA A 1 292 ? 33.922 51.124 27.592 1.00 93.44 272 ALA A N 1
ATOM 1987 C CA . ALA A 1 292 ? 33.662 51.594 26.219 1.00 94.91 272 ALA A CA 1
ATOM 1988 C C . ALA A 1 292 ? 33.682 53.126 26.067 1.00 96.12 272 ALA A C 1
ATOM 1989 O O . ALA A 1 292 ? 33.690 53.631 24.934 1.00 93.91 272 ALA A O 1
ATOM 1991 N N . GLU A 1 293 ? 33.682 53.850 27.193 1.00 91.69 273 GLU A N 1
ATOM 1992 C CA . GLU A 1 293 ? 33.817 55.316 27.194 1.00 93.54 273 GLU A CA 1
ATOM 1993 C C . GLU A 1 293 ? 35.195 55.792 26.736 1.00 94.26 273 GLU A C 1
ATOM 1994 O O . GLU A 1 293 ? 35.288 56.791 26.024 1.00 93.35 273 GLU A O 1
ATOM 2000 N N . ASN A 1 294 ? 36.253 55.091 27.158 1.00 95.03 274 ASN A N 1
ATOM 2001 C CA . ASN A 1 294 ? 37.636 55.414 26.754 1.00 95.80 274 ASN A CA 1
ATOM 2002 C C . ASN A 1 294 ? 38.244 54.347 25.828 1.00 89.57 274 ASN A C 1
ATOM 2003 O O . ASN A 1 294 ? 39.437 54.057 25.890 1.00 88.17 274 ASN A O 1
ATOM 2008 N N . ASN A 1 295 ? 37.412 53.783 24.959 1.00 87.52 275 ASN A N 1
ATOM 2009 C CA . ASN A 1 295 ? 37.807 52.660 24.107 1.00 78.98 275 ASN A CA 1
ATOM 2010 C C . ASN A 1 295 ? 36.896 52.601 22.872 1.00 75.69 275 ASN A C 1
ATOM 2011 O O . ASN A 1 295 ? 35.797 52.021 22.920 1.00 70.06 275 ASN A O 1
ATOM 2016 N N . PRO A 1 296 ? 37.344 53.228 21.768 1.00 73.30 276 PRO A N 1
ATOM 2017 C CA . PRO A 1 296 ? 36.618 53.197 20.499 1.00 74.02 276 PRO A CA 1
ATOM 2018 C C . PRO A 1 296 ? 36.117 51.811 20.090 1.00 75.69 276 PRO A C 1
ATOM 2019 O O . PRO A 1 296 ? 34.933 51.670 19.754 1.00 68.98 276 PRO A O 1
ATOM 2023 N N . GLU A 1 297 ? 37.021 50.821 20.128 1.00 78.80 277 GLU A N 1
ATOM 2024 C CA . GLU A 1 297 ? 36.790 49.444 19.647 1.00 81.22 277 GLU A CA 1
ATOM 2025 C C . GLU A 1 297 ? 35.570 48.798 20.326 1.00 86.52 277 GLU A C 1
ATOM 2026 O O . GLU A 1 297 ? 34.658 48.261 19.659 1.00 78.57 277 GLU A O 1
ATOM 2032 N N . LEU A 1 298 ? 35.569 48.875 21.658 1.00 91.05 278 LEU A N 1
ATOM 2033 C CA . LEU A 1 298 ? 34.487 48.348 22.498 1.00 90.46 278 LEU A CA 1
ATOM 2034 C C . LEU A 1 298 ? 33.179 49.105 22.260 1.00 89.29 278 LEU A C 1
ATOM 2035 O O . LEU A 1 298 ? 32.142 48.477 22.029 1.00 77.37 278 LEU A O 1
ATOM 2040 N N . ALA A 1 299 ? 33.246 50.444 22.318 1.00 90.48 279 ALA A N 1
ATOM 2041 C CA . ALA A 1 299 ? 32.118 51.333 21.957 1.00 85.70 279 ALA A CA 1
ATOM 2042 C C . ALA A 1 299 ? 31.545 50.965 20.582 1.00 87.60 279 ALA A C 1
ATOM 2043 O O . ALA A 1 299 ? 30.323 50.897 20.411 1.00 87.15 279 ALA A O 1
ATOM 2045 N N . ALA A 1 300 ? 32.436 50.705 19.621 1.00 82.77 280 ALA A N 1
ATOM 2046 C CA . ALA A 1 300 ? 32.041 50.221 18.303 1.00 81.14 280 ALA A CA 1
ATOM 2047 C C . ALA A 1 300 ? 31.357 48.847 18.404 1.00 82.61 280 ALA A C 1
ATOM 2048 O O . ALA A 1 300 ? 30.332 48.638 17.755 1.00 77.68 280 ALA A O 1
ATOM 2050 N N . PHE A 1 301 ? 31.902 47.936 19.229 1.00 85.85 281 PHE A N 1
ATOM 2051 C CA . PHE A 1 301 ? 31.368 46.545 19.354 1.00 88.58 281 PHE A CA 1
ATOM 2052 C C . PHE A 1 301 ? 29.970 46.449 19.991 1.00 90.39 281 PHE A C 1
ATOM 2053 O O . PHE A 1 301 ? 29.102 45.718 19.479 1.00 79.45 281 PHE A O 1
ATOM 2061 N N . ILE A 1 302 ? 29.763 47.164 21.106 1.00 95.86 282 ILE A N 1
ATOM 2062 C CA . ILE A 1 302 ? 28.453 47.204 21.797 1.00 96.29 282 ILE A CA 1
ATOM 2063 C C . ILE A 1 302 ? 27.308 47.370 20.780 1.00 94.97 282 ILE A C 1
ATOM 2064 O O . ILE A 1 302 ? 26.264 46.725 20.899 1.00 91.13 282 ILE A O 1
ATOM 2069 N N . ASP A 1 303 ? 27.553 48.189 19.755 1.00 98.81 283 ASP A N 1
ATOM 2070 C CA . ASP A 1 303 ? 26.553 48.542 18.741 1.00 98.86 283 ASP A CA 1
ATOM 2071 C C . ASP A 1 303 ? 26.346 47.480 17.644 1.00 99.47 283 ASP A C 1
ATOM 2072 O O . ASP A 1 303 ? 25.358 47.537 16.909 1.00 97.05 283 ASP A O 1
ATOM 2077 N N . GLU A 1 304 ? 27.265 46.517 17.535 1.00 105.41 284 GLU A N 1
ATOM 2078 C CA . GLU A 1 304 ? 27.047 45.332 16.687 1.00 103.81 284 GLU A CA 1
ATOM 2079 C C . GLU A 1 304 ? 26.179 44.303 17.413 1.00 98.19 284 GLU A C 1
ATOM 2080 O O . GLU A 1 304 ? 25.060 44.016 16.986 1.00 85.47 284 GLU A O 1
ATOM 2086 N N . LYS A 1 321 ? 32.370 36.460 18.417 1.00 62.11 301 LYS A N 1
ATOM 2087 C CA . LYS A 1 321 ? 33.055 37.755 18.380 1.00 67.52 301 LYS A CA 1
ATOM 2088 C C . LYS A 1 321 ? 33.098 38.481 19.750 1.00 66.82 301 LYS A C 1
ATOM 2089 O O . LYS A 1 321 ? 32.180 38.333 20.573 1.00 62.98 301 LYS A O 1
ATOM 2095 N N . GLY A 1 322 ? 34.148 39.282 19.982 1.00 65.17 302 GLY A N 1
ATOM 2096 C CA . GLY A 1 322 ? 34.340 39.979 21.283 1.00 61.12 302 GLY A CA 1
ATOM 2097 C C . GLY A 1 322 ? 35.407 41.070 21.307 1.00 58.77 302 GLY A C 1
ATOM 2098 O O . GLY A 1 322 ? 36.101 41.291 20.326 1.00 51.51 302 GLY A O 1
ATOM 2099 N N . VAL A 1 323 ? 35.542 41.773 22.429 1.00 51.13 303 VAL A N 1
ATOM 2100 C CA . VAL A 1 323 ? 36.525 42.849 22.513 1.00 54.98 303 VAL A CA 1
ATOM 2101 C C . VAL A 1 323 ? 37.046 42.982 23.943 1.00 58.32 303 VAL A C 1
ATOM 2102 O O . VAL A 1 323 ? 36.257 43.037 24.897 1.00 59.99 303 VAL A O 1
ATOM 2106 N N . ASP A 1 324 ? 38.366 43.044 24.079 1.00 55.49 304 ASP A N 1
ATOM 2107 C CA . ASP A 1 324 ? 38.994 43.172 25.394 1.00 58.27 304 ASP A CA 1
ATOM 2108 C C . ASP A 1 324 ? 38.678 44.532 26.067 1.00 59.22 304 ASP A C 1
ATOM 2109 O O . ASP A 1 324 ? 39.074 45.629 25.624 1.00 51.16 304 ASP A O 1
ATOM 2114 N N . THR A 1 325 ? 37.921 44.410 27.155 1.00 62.15 305 THR A N 1
ATOM 2115 C CA . THR A 1 325 ? 37.546 45.520 28.012 1.00 61.95 305 THR A CA 1
ATOM 2116 C C . THR A 1 325 ? 38.780 46.261 28.549 1.00 57.92 305 THR A C 1
ATOM 2117 O O . THR A 1 325 ? 38.702 47.463 28.875 1.00 57.21 305 THR A O 1
ATOM 2121 N N . GLY A 1 326 ? 39.906 45.554 28.628 1.00 50.62 306 GLY A N 1
ATOM 2122 C CA . GLY A 1 326 ? 41.088 46.063 29.289 1.00 52.59 306 GLY A CA 1
ATOM 2123 C C . GLY A 1 326 ? 41.028 45.799 30.788 1.00 57.61 306 GLY A C 1
ATOM 2124 O O . GLY A 1 326 ? 42.077 45.715 31.457 1.00 60.39 306 GLY A O 1
ATOM 2125 N N . PHE A 1 327 ? 39.821 45.654 31.339 1.00 55.33 307 PHE A N 1
ATOM 2126 C CA . PHE A 1 327 ? 39.700 45.339 32.770 1.00 62.12 307 PHE A CA 1
ATOM 2127 C C . PHE A 1 327 ? 40.207 43.916 33.090 1.00 59.08 307 PHE A C 1
ATOM 2128 O O . PHE A 1 327 ? 40.072 43.001 32.262 1.00 50.07 307 PHE A O 1
ATOM 2136 N N . LYS A 1 328 ? 40.854 43.797 34.265 1.00 58.53 308 LYS A N 1
ATOM 2137 C CA . LYS A 1 328 ? 41.361 42.537 34.813 1.00 58.57 308 LYS A CA 1
ATOM 2138 C C . LYS A 1 328 ? 40.611 42.201 36.111 1.00 57.94 308 LYS A C 1
ATOM 2139 O O . LYS A 1 328 ? 40.593 42.996 37.052 1.00 54.64 308 LYS A O 1
ATOM 2145 N N . ALA A 1 329 ? 40.013 41.009 36.163 1.00 57.80 309 ALA A N 1
ATOM 2146 C CA . ALA A 1 329 ? 39.381 40.522 37.378 1.00 50.72 309 ALA A CA 1
ATOM 2147 C C . ALA A 1 329 ? 40.388 39.657 38.153 1.00 49.96 309 ALA A C 1
ATOM 2148 O O . ALA A 1 329 ? 41.298 39.087 37.572 1.00 52.98 309 ALA A O 1
ATOM 2150 N N . VAL A 1 330 ? 40.238 39.609 39.474 1.00 52.90 310 VAL A N 1
ATOM 2151 C CA . VAL A 1 330 ? 41.054 38.741 40.361 1.00 55.76 310 VAL A CA 1
ATOM 2152 C C . VAL A 1 330 ? 40.305 37.411 40.620 1.00 54.20 310 VAL A C 1
ATOM 2153 O O . VAL A 1 330 ? 39.277 37.406 41.301 1.00 49.29 310 VAL A O 1
ATOM 2157 N N . HIS A 1 331 ? 40.810 36.304 40.070 1.00 49.13 311 HIS A N 1
ATOM 2158 C CA . HIS A 1 331 ? 40.277 34.998 40.382 1.00 49.73 311 HIS A CA 1
ATOM 2159 C C . HIS A 1 331 ? 40.372 34.784 41.875 1.00 54.65 311 HIS A C 1
ATOM 2160 O O . HIS A 1 331 ? 41.450 34.918 42.465 1.00 63.27 311 HIS A O 1
ATOM 2167 N N . PRO A 1 332 ? 39.250 34.471 42.529 1.00 56.22 312 PRO A N 1
ATOM 2168 C CA . PRO A 1 332 ? 39.333 34.461 44.007 1.00 56.29 312 PRO A CA 1
ATOM 2169 C C . PRO A 1 332 ? 39.930 33.233 44.654 1.00 55.58 312 PRO A C 1
ATOM 2170 O O . PRO A 1 332 ? 40.286 33.298 45.828 1.00 61.77 312 PRO A O 1
ATOM 2174 N N . LEU A 1 333 ? 39.990 32.107 43.960 1.00 58.53 313 LEU A N 1
ATOM 2175 C CA . LEU A 1 333 ? 40.710 30.968 44.531 1.00 64.47 313 LEU A CA 1
ATOM 2176 C C . LEU A 1 333 ? 42.226 30.986 44.233 1.00 67.69 313 LEU A C 1
ATOM 2177 O O . LEU A 1 333 ? 43.007 30.689 45.125 1.00 65.27 313 LEU A O 1
ATOM 2182 N N . THR A 1 334 ? 42.648 31.341 43.015 1.00 59.95 314 THR A N 1
ATOM 2183 C CA . THR A 1 334 ? 44.066 31.207 42.656 1.00 61.90 314 THR A CA 1
ATOM 2184 C C . THR A 1 334 ? 44.880 32.472 42.911 1.00 61.14 314 THR A C 1
ATOM 2185 O O . THR A 1 334 ? 46.091 32.395 43.019 1.00 65.22 314 THR A O 1
ATOM 2189 N N . GLY A 1 335 ? 44.217 33.627 42.973 1.00 65.42 315 GLY A N 1
ATOM 2190 C CA . GLY A 1 335 ? 44.886 34.929 43.140 1.00 66.11 315 GLY A CA 1
ATOM 2191 C C . GLY A 1 335 ? 45.273 35.560 41.807 1.00 65.90 315 GLY A C 1
ATOM 2192 O O . GLY A 1 335 ? 45.615 36.740 41.756 1.00 67.65 315 GLY A O 1
ATOM 2193 N N . GLU A 1 336 ? 45.199 34.774 40.730 1.00 65.25 316 GLU A N 1
ATOM 2194 C CA . GLU A 1 336 ? 45.609 35.206 39.386 1.00 68.01 316 GLU A CA 1
ATOM 2195 C C . GLU A 1 336 ? 44.704 36.306 38.904 1.00 62.92 316 GLU A C 1
ATOM 2196 O O . GLU A 1 336 ? 43.519 36.290 39.206 1.00 61.61 316 GLU A O 1
ATOM 2202 N N . GLU A 1 337 ? 45.265 37.232 38.132 1.00 57.41 317 GLU A N 1
ATOM 2203 C CA . GLU A 1 337 ? 44.479 38.189 37.368 1.00 61.63 317 GLU A CA 1
ATOM 2204 C C . GLU A 1 337 ? 43.985 37.497 36.112 1.00 56.24 317 GLU A C 1
ATOM 2205 O O . GLU A 1 337 ? 44.752 36.775 35.465 1.00 56.59 317 GLU A O 1
ATOM 2211 N N . ILE A 1 338 ? 42.713 37.714 35.766 1.00 56.14 318 ILE A N 1
ATOM 2212 C CA . ILE A 1 338 ? 42.190 37.273 34.473 1.00 52.80 318 ILE A CA 1
ATOM 2213 C C . ILE A 1 338 ? 41.469 38.393 33.758 1.00 51.57 318 ILE A C 1
ATOM 2214 O O . ILE A 1 338 ? 40.898 39.299 34.405 1.00 49.43 318 ILE A O 1
ATOM 2219 N N . PRO A 1 339 ? 41.492 38.334 32.420 1.00 48.93 319 PRO A N 1
ATOM 2220 C CA . PRO A 1 339 ? 40.948 39.408 31.609 1.00 53.92 319 PRO A CA 1
ATOM 2221 C C . PRO A 1 339 ? 39.442 39.333 31.513 1.00 51.30 319 PRO A C 1
ATOM 2222 O O . PRO A 1 339 ? 38.883 38.243 31.567 1.00 47.88 319 PRO A O 1
ATOM 2226 N N . VAL A 1 340 ? 38.803 40.491 31.353 1.00 53.57 320 VAL A N 1
ATOM 2227 C CA . VAL A 1 340 ? 37.349 40.563 31.145 1.00 52.46 320 VAL A CA 1
ATOM 2228 C C . VAL A 1 340 ? 37.064 41.015 29.705 1.00 51.94 320 VAL A C 1
ATOM 2229 O O . VAL A 1 340 ? 37.489 42.091 29.304 1.00 49.09 320 VAL A O 1
ATOM 2233 N N . TRP A 1 341 ? 36.400 40.162 28.932 1.00 51.01 321 TRP A N 1
ATOM 2234 C CA . TRP A 1 341 ? 35.991 40.486 27.573 1.00 56.33 321 TRP A CA 1
ATOM 2235 C C . TRP A 1 341 ? 34.525 40.839 27.543 1.00 66.29 321 TRP A C 1
ATOM 2236 O O . TRP A 1 341 ? 33.793 40.564 28.502 1.00 64.71 321 TRP A O 1
ATOM 2247 N N . ALA A 1 342 ? 34.088 41.497 26.472 1.00 70.90 322 ALA A N 1
ATOM 2248 C CA . ALA A 1 342 ? 32.662 41.603 26.162 1.00 65.40 322 ALA A CA 1
ATOM 2249 C C . ALA A 1 342 ? 32.433 40.679 24.984 1.00 61.58 322 ALA A C 1
ATOM 2250 O O . ALA A 1 342 ? 33.172 40.733 24.030 1.00 60.90 322 ALA A O 1
ATOM 2252 N N . ALA A 1 343 ? 31.424 39.815 25.067 1.00 65.83 323 ALA A N 1
ATOM 2253 C CA . ALA A 1 343 ? 31.211 38.756 24.084 1.00 60.17 323 ALA A CA 1
ATOM 2254 C C . ALA A 1 343 ? 29.735 38.641 23.658 1.00 68.24 323 ALA A C 1
ATOM 2255 O O . ALA A 1 343 ? 28.798 38.942 24.458 1.00 60.68 323 ALA A O 1
ATOM 2257 N N . ASN A 1 344 ? 29.534 38.183 22.418 1.00 66.29 324 ASN A N 1
ATOM 2258 C CA . ASN A 1 344 ? 28.183 38.107 21.793 1.00 72.28 324 ASN A CA 1
ATOM 2259 C C . ASN A 1 344 ? 27.359 36.854 22.154 1.00 72.75 324 ASN A C 1
ATOM 2260 O O . ASN A 1 344 ? 26.142 36.810 21.928 1.00 72.65 324 ASN A O 1
ATOM 2265 N N . PHE A 1 345 ? 28.016 35.831 22.694 1.00 74.63 325 PHE A N 1
ATOM 2266 C CA . PHE A 1 345 ? 27.301 34.624 23.129 1.00 71.61 325 PHE A CA 1
ATOM 2267 C C . PHE A 1 345 ? 26.694 34.765 24.555 1.00 66.00 325 PHE A C 1
ATOM 2268 O O . PHE A 1 345 ? 25.867 33.939 24.954 1.00 60.98 325 PHE A O 1
ATOM 2276 N N . VAL A 1 346 ? 27.090 35.826 25.279 1.00 59.69 326 VAL A N 1
ATOM 2277 C CA . VAL A 1 346 ? 26.654 36.087 26.666 1.00 62.81 326 VAL A CA 1
ATOM 2278 C C . VAL A 1 346 ? 25.369 36.930 26.693 1.00 61.22 326 VAL A C 1
ATOM 2279 O O . VAL A 1 346 ? 25.386 38.113 26.385 1.00 59.18 326 VAL A O 1
ATOM 2283 N N . LEU A 1 347 ? 24.276 36.314 27.121 1.00 65.07 327 LEU A N 1
ATOM 2284 C CA . LEU A 1 347 ? 22.956 36.954 27.159 1.00 60.27 327 LEU A CA 1
ATOM 2285 C C . LEU A 1 347 ? 22.865 37.902 28.373 1.00 61.77 327 LEU A C 1
ATOM 2286 O O . LEU A 1 347 ? 23.063 37.476 29.532 1.00 57.42 327 LEU A O 1
ATOM 2291 N N . MET A 1 348 ? 22.623 39.195 28.115 1.00 56.82 328 MET A N 1
ATOM 2292 C CA . MET A 1 348 ? 22.457 40.157 29.209 1.00 63.96 328 MET A CA 1
ATOM 2293 C C . MET A 1 348 ? 21.203 39.796 30.062 1.00 69.22 328 MET A C 1
ATOM 2294 O O . MET A 1 348 ? 21.168 40.079 31.265 1.00 66.24 328 MET A O 1
ATOM 2299 N N . GLU A 1 349 ? 20.225 39.130 29.439 1.00 63.42 329 GLU A N 1
ATOM 2300 C CA . GLU A 1 349 ? 18.923 38.845 30.053 1.00 72.33 329 GLU A CA 1
ATOM 2301 C C . GLU A 1 349 ? 18.926 37.653 31.031 1.00 69.69 329 GLU A C 1
ATOM 2302 O O . GLU A 1 349 ? 18.165 37.652 31.996 1.00 63.92 329 GLU A O 1
ATOM 2308 N N . TYR A 1 350 ? 19.751 36.641 30.753 1.00 64.59 330 TYR A N 1
ATOM 2309 C CA . TYR A 1 350 ? 19.788 35.414 31.553 1.00 59.48 330 TYR A CA 1
ATOM 2310 C C . TYR A 1 350 ? 20.896 35.503 32.607 1.00 62.81 330 TYR A C 1
ATOM 2311 O O . TYR A 1 350 ? 21.977 36.063 32.344 1.00 53.36 330 TYR A O 1
ATOM 2320 N N . GLY A 1 351 ? 20.623 34.954 33.796 1.00 57.96 331 GLY A N 1
ATOM 2321 C CA . GLY A 1 351 ? 21.523 35.058 34.942 1.00 57.54 331 GLY A CA 1
ATOM 2322 C C . GLY A 1 351 ? 21.939 36.509 35.216 1.00 64.84 331 GLY A C 1
ATOM 2323 O O . GLY A 1 351 ? 21.099 37.418 35.207 1.00 60.46 331 GLY A O 1
ATOM 2324 N N . THR A 1 352 ? 23.235 36.734 35.446 1.00 59.89 332 THR A N 1
ATOM 2325 C CA . THR A 1 352 ? 23.767 38.097 35.681 1.00 57.45 332 THR A CA 1
ATOM 2326 C C . THR A 1 352 ? 24.184 38.865 34.404 1.00 53.19 332 THR A C 1
ATOM 2327 O O . THR A 1 352 ? 24.656 40.014 34.487 1.00 48.86 332 THR A O 1
ATOM 2331 N N . GLY A 1 353 ? 24.009 38.236 33.241 1.00 51.08 333 GLY A N 1
ATOM 2332 C CA . GLY A 1 353 ? 24.590 38.743 31.974 1.00 57.27 333 GLY A CA 1
ATOM 2333 C C . GLY A 1 353 ? 26.135 38.679 31.896 1.00 58.17 333 GLY A C 1
ATOM 2334 O O . GLY A 1 353 ? 26.747 39.483 31.193 1.00 61.74 333 GLY A O 1
ATOM 2335 N N . ALA A 1 354 ? 26.742 37.729 32.626 1.00 56.16 334 ALA A N 1
ATOM 2336 C CA . ALA A 1 354 ? 28.208 37.558 32.719 1.00 56.19 334 ALA A CA 1
ATOM 2337 C C . ALA A 1 354 ? 28.546 36.119 33.103 1.00 57.00 334 ALA A C 1
ATOM 2338 O O . ALA A 1 354 ? 27.834 35.487 33.915 1.00 52.94 334 ALA A O 1
ATOM 2340 N N . VAL A 1 355 ? 29.620 35.598 32.499 1.00 55.34 335 VAL A N 1
ATOM 2341 C CA . VAL A 1 355 ? 30.072 34.231 32.750 1.00 54.59 335 VAL A CA 1
ATOM 2342 C C . VAL A 1 355 ? 31.563 34.184 33.094 1.00 53.43 335 VAL A C 1
ATOM 2343 O O . VAL A 1 355 ? 32.353 35.061 32.695 1.00 47.61 335 VAL A O 1
ATOM 2347 N N . MET A 1 356 ? 31.909 33.163 33.872 1.00 50.58 336 MET A N 1
ATOM 2348 C CA . MET A 1 356 ? 33.273 32.762 34.109 1.00 49.86 336 MET A CA 1
ATOM 2349 C C . MET A 1 356 ? 33.502 31.773 32.989 1.00 48.79 336 MET A C 1
ATOM 2350 O O . MET A 1 356 ? 32.782 30.785 32.901 1.00 49.48 336 MET A O 1
ATOM 2355 N N . ALA A 1 357 ? 34.484 32.071 32.134 1.00 49.86 337 ALA A N 1
ATOM 2356 C CA . ALA A 1 357 ? 34.788 31.285 30.941 1.00 49.36 337 ALA A CA 1
ATOM 2357 C C . ALA A 1 357 ? 35.708 30.125 31.326 1.00 48.37 337 ALA A C 1
ATOM 2358 O O . ALA A 1 357 ? 36.701 30.332 32.039 1.00 49.60 337 ALA A O 1
ATOM 2360 N N . VAL A 1 358 ? 35.339 28.912 30.905 1.00 50.10 338 VAL A N 1
ATOM 2361 C CA . VAL A 1 358 ? 36.152 27.684 31.138 1.00 48.32 338 VAL A CA 1
ATOM 2362 C C . VAL A 1 358 ? 36.297 26.956 29.778 1.00 44.48 338 VAL A C 1
ATOM 2363 O O . VAL A 1 358 ? 35.565 25.998 29.483 1.00 44.84 338 VAL A O 1
ATOM 2367 N N . PRO A 1 359 ? 37.240 27.428 28.930 1.00 44.08 339 PRO A N 1
ATOM 2368 C CA . PRO A 1 359 ? 37.307 26.940 27.529 1.00 41.82 339 PRO A CA 1
ATOM 2369 C C . PRO A 1 359 ? 37.662 25.443 27.422 1.00 37.13 339 PRO A C 1
ATOM 2370 O O . PRO A 1 359 ? 37.173 24.755 26.554 1.00 37.46 339 PRO A O 1
ATOM 2374 N N . GLY A 1 360 ? 38.379 24.889 28.376 1.00 41.98 340 GLY A N 1
ATOM 2375 C CA . GLY A 1 360 ? 38.592 23.444 28.354 1.00 41.33 340 GLY A CA 1
ATOM 2376 C C . GLY A 1 360 ? 37.341 22.555 28.462 1.00 44.05 340 GLY A C 1
ATOM 2377 O O . GLY A 1 360 ? 37.371 21.346 28.114 1.00 39.02 340 GLY A O 1
ATOM 2378 N N . HIS A 1 361 ? 36.251 23.109 28.991 1.00 43.23 341 HIS A N 1
ATOM 2379 C CA . HIS A 1 361 ? 35.115 22.281 29.357 1.00 42.71 341 HIS A CA 1
ATOM 2380 C C . HIS A 1 361 ? 33.717 22.773 28.999 1.00 45.33 341 HIS A C 1
ATOM 2381 O O . HIS A 1 361 ? 32.716 22.096 29.294 1.00 43.42 341 HIS A O 1
ATOM 2388 N N . ASP A 1 362 ? 33.637 23.916 28.335 1.00 48.04 342 ASP A N 1
ATOM 2389 C CA . ASP A 1 362 ? 32.386 24.398 27.747 1.00 50.58 342 ASP A CA 1
ATOM 2390 C C . ASP A 1 362 ? 32.741 24.688 26.314 1.00 46.44 342 ASP A C 1
ATOM 2391 O O . ASP A 1 362 ? 33.709 25.391 26.086 1.00 45.60 342 ASP A O 1
ATOM 2396 N N . GLN A 1 363 ? 31.974 24.170 25.362 1.00 42.26 343 GLN A N 1
ATOM 2397 C CA . GLN A 1 363 ? 32.311 24.317 23.944 1.00 49.19 343 GLN A CA 1
ATOM 2398 C C . GLN A 1 363 ? 32.366 25.783 23.453 1.00 50.24 343 GLN A C 1
ATOM 2399 O O . GLN A 1 363 ? 33.288 26.202 22.675 1.00 49.57 343 GLN A O 1
ATOM 2405 N N . ARG A 1 364 ? 31.413 26.584 23.934 1.00 46.27 344 ARG A N 1
ATOM 2406 C CA . ARG A 1 364 ? 31.290 27.965 23.493 1.00 48.32 344 ARG A CA 1
ATOM 2407 C C . ARG A 1 364 ? 32.516 28.752 23.971 1.00 50.64 344 ARG A C 1
ATOM 2408 O O . ARG A 1 364 ? 33.160 29.444 23.194 1.00 56.00 344 ARG A O 1
ATOM 2416 N N . ASP A 1 365 ? 32.891 28.573 25.228 1.00 48.62 345 ASP A N 1
ATOM 2417 C CA . ASP A 1 365 ? 34.123 29.162 25.744 1.00 51.27 345 ASP A CA 1
ATOM 2418 C C . ASP A 1 365 ? 35.399 28.651 25.008 1.00 52.09 345 ASP A C 1
ATOM 2419 O O . ASP A 1 365 ? 36.351 29.409 24.807 1.00 47.43 345 ASP A O 1
ATOM 2424 N N . TYR A 1 366 ? 35.387 27.377 24.622 1.00 55.47 346 TYR A N 1
ATOM 2425 C CA . TYR A 1 366 ? 36.478 26.776 23.866 1.00 60.69 346 TYR A CA 1
ATOM 2426 C C . TYR A 1 366 ? 36.726 27.572 22.556 1.00 61.08 346 TYR A C 1
ATOM 2427 O O . TYR A 1 366 ? 37.875 27.900 22.269 1.00 55.66 346 TYR A O 1
ATOM 2436 N N . GLU A 1 367 ? 35.654 27.889 21.810 1.00 56.60 347 GLU A N 1
ATOM 2437 C CA . GLU A 1 367 ? 35.727 28.645 20.534 1.00 53.46 347 GLU A CA 1
ATOM 2438 C C . GLU A 1 367 ? 36.203 30.094 20.747 1.00 53.53 347 GLU A C 1
ATOM 2439 O O . GLU A 1 367 ? 37.075 30.638 20.048 1.00 52.86 347 GLU A O 1
ATOM 2445 N N . PHE A 1 368 ? 35.655 30.720 21.751 1.00 54.28 348 PHE A N 1
ATOM 2446 C CA . PHE A 1 368 ? 36.005 32.096 21.992 1.00 55.64 348 PHE A CA 1
ATOM 2447 C C . PHE A 1 368 ? 37.529 32.161 22.307 1.00 58.06 348 PHE A C 1
ATOM 2448 O O . PHE A 1 368 ? 38.248 32.921 21.657 1.00 59.16 348 PHE A O 1
ATOM 2456 N N . ALA A 1 369 ? 38.013 31.331 23.247 1.00 59.73 349 ALA A N 1
ATOM 2457 C CA . ALA A 1 369 ? 39.445 31.303 23.666 1.00 60.15 349 ALA A CA 1
ATOM 2458 C C . ALA A 1 369 ? 40.390 31.103 22.472 1.00 64.71 349 ALA A C 1
ATOM 2459 O O . ALA A 1 369 ? 41.416 31.805 22.317 1.00 54.93 349 ALA A O 1
ATOM 2461 N N . SER A 1 370 ? 40.013 30.144 21.630 1.00 61.71 350 SER A N 1
ATOM 2462 C CA . SER A 1 370 ? 40.771 29.818 20.429 1.00 67.01 350 SER A CA 1
ATOM 2463 C C . SER A 1 370 ? 40.925 31.056 19.527 1.00 64.18 350 SER A C 1
ATOM 2464 O O . SER A 1 370 ? 42.040 31.498 19.250 1.00 66.81 350 SER A O 1
ATOM 2467 N N . LYS A 1 371 ? 39.792 31.633 19.127 1.00 65.43 351 LYS A N 1
ATOM 2468 C CA . LYS A 1 371 ? 39.755 32.810 18.262 1.00 61.94 351 LYS A CA 1
ATOM 2469 C C . LYS A 1 371 ? 40.611 33.955 18.800 1.00 61.19 351 LYS A C 1
ATOM 2470 O O . LYS A 1 371 ? 41.171 34.704 18.022 1.00 66.62 351 LYS A O 1
ATOM 2476 N N . TYR A 1 372 ? 40.740 34.095 20.117 1.00 62.47 352 TYR A N 1
ATOM 2477 C CA . TYR A 1 372 ? 41.521 35.220 20.669 1.00 58.96 352 TYR A CA 1
ATOM 2478 C C . TYR A 1 372 ? 42.792 34.800 21.405 1.00 54.71 352 TYR A C 1
ATOM 2479 O O . TYR A 1 372 ? 43.423 35.628 22.056 1.00 58.99 352 TYR A O 1
ATOM 2488 N N . GLY A 1 373 ? 43.170 33.528 21.283 1.00 51.58 353 GLY A N 1
ATOM 2489 C CA . GLY A 1 373 ? 44.399 33.024 21.874 1.00 53.92 353 GLY A CA 1
ATOM 2490 C C . GLY A 1 373 ? 44.439 33.200 23.382 1.00 60.05 353 GLY A C 1
ATOM 2491 O O . GLY A 1 373 ? 45.451 33.646 23.933 1.00 57.09 353 GLY A O 1
ATOM 2492 N N . LEU A 1 374 ? 43.320 32.880 24.047 1.00 60.48 354 LEU A N 1
ATOM 2493 C CA . LEU A 1 374 ? 43.256 32.880 25.512 1.00 58.22 354 LEU A CA 1
ATOM 2494 C C . LEU A 1 374 ? 43.573 31.486 26.038 1.00 50.49 354 LEU A C 1
ATOM 2495 O O . LEU A 1 374 ? 43.389 30.510 25.340 1.00 46.75 354 LEU A O 1
ATOM 2500 N N . ASN A 1 375 ? 44.043 31.414 27.284 1.00 52.28 355 ASN A N 1
ATOM 2501 C CA . ASN A 1 375 ? 44.533 30.160 27.850 1.00 54.99 355 ASN A CA 1
ATOM 2502 C C . ASN A 1 375 ? 43.390 29.149 27.930 1.00 56.31 355 ASN A C 1
ATOM 2503 O O . ASN A 1 375 ? 42.263 29.509 28.330 1.00 55.48 355 ASN A O 1
ATOM 2508 N N . ILE A 1 376 ? 43.673 27.921 27.477 1.00 54.32 356 ILE A N 1
ATOM 2509 C CA . ILE A 1 376 ? 42.786 26.770 27.626 1.00 50.16 356 ILE A CA 1
ATOM 2510 C C . ILE A 1 376 ? 43.374 25.845 28.677 1.00 52.71 356 ILE A C 1
ATOM 2511 O O . ILE A 1 376 ? 44.364 25.181 28.418 1.00 51.06 356 ILE A O 1
ATOM 2516 N N . LYS A 1 377 ? 42.753 25.786 29.850 1.00 45.86 357 LYS A N 1
ATOM 2517 C CA . LYS A 1 377 ? 43.304 25.046 31.009 1.00 49.04 357 LYS A CA 1
ATOM 2518 C C . LYS A 1 377 ? 42.437 23.800 31.352 1.00 53.41 357 LYS A C 1
ATOM 2519 O O . LYS A 1 377 ? 41.218 23.933 31.541 1.00 55.76 357 LYS A O 1
ATOM 2525 N N . PRO A 1 378 ? 43.049 22.593 31.437 1.00 49.59 358 PRO A N 1
ATOM 2526 C CA . PRO A 1 378 ? 42.245 21.404 31.655 1.00 42.54 358 PRO A CA 1
ATOM 2527 C C . PRO A 1 378 ? 42.141 21.133 33.148 1.00 44.82 358 PRO A C 1
ATOM 2528 O O . PRO A 1 378 ? 43.164 21.265 33.896 1.00 43.04 358 PRO A O 1
ATOM 2532 N N . VAL A 1 379 ? 40.921 20.822 33.613 1.00 40.86 359 VAL A N 1
ATOM 2533 C CA . VAL A 1 379 ? 40.697 20.577 35.037 1.00 36.49 359 VAL A CA 1
ATOM 2534 C C . VAL A 1 379 ? 39.855 19.363 35.349 1.00 34.58 359 VAL A C 1
ATOM 2535 O O . VAL A 1 379 ? 39.715 18.984 36.529 1.00 29.82 359 VAL A O 1
ATOM 2539 N N . ILE A 1 380 ? 39.310 18.753 34.302 1.00 33.02 360 ILE A N 1
ATOM 2540 C CA . ILE A 1 380 ? 38.472 17.563 34.434 1.00 34.44 360 ILE A CA 1
ATOM 2541 C C . ILE A 1 380 ? 39.162 16.430 33.696 1.00 37.03 360 ILE A C 1
ATOM 2542 O O . ILE A 1 380 ? 39.602 16.602 32.557 1.00 34.43 360 ILE A O 1
ATOM 2547 N N . LEU A 1 381 ? 39.316 15.305 34.386 1.00 38.43 361 LEU A N 1
ATOM 2548 C CA . LEU A 1 381 ? 39.843 14.075 33.761 1.00 45.13 361 LEU A CA 1
ATOM 2549 C C . LEU A 1 381 ? 38.820 13.383 32.868 1.00 45.32 361 LEU A C 1
ATOM 2550 O O . LEU A 1 381 ? 37.597 13.513 33.091 1.00 45.32 361 LEU A O 1
ATOM 2555 N N . ALA A 1 382 ? 39.304 12.616 31.882 1.00 47.23 362 ALA A N 1
ATOM 2556 C CA . ALA A 1 382 ? 38.411 11.855 30.975 1.00 47.95 362 ALA A CA 1
ATOM 2557 C C . ALA A 1 382 ? 37.718 10.690 31.703 1.00 51.04 362 ALA A C 1
ATOM 2558 O O . ALA A 1 382 ? 38.143 10.275 32.788 1.00 51.46 362 ALA A O 1
ATOM 2560 N N . ALA A 1 383 ? 36.665 10.153 31.081 1.00 57.01 363 ALA A N 1
ATOM 2561 C CA . ALA A 1 383 ? 35.870 9.068 31.665 1.00 56.59 363 ALA A CA 1
ATOM 2562 C C . ALA A 1 383 ? 36.773 7.944 32.160 1.00 56.72 363 ALA A C 1
ATOM 2563 O O . ALA A 1 383 ? 36.589 7.455 33.268 1.00 57.40 363 ALA A O 1
ATOM 2565 N N . ASP A 1 384 ? 37.796 7.584 31.380 1.00 62.16 364 ASP A N 1
ATOM 2566 C CA . ASP A 1 384 ? 38.735 6.497 31.774 1.00 61.38 364 ASP A CA 1
ATOM 2567 C C . ASP A 1 384 ? 39.889 6.873 32.758 1.00 58.31 364 ASP A C 1
ATOM 2568 O O . ASP A 1 384 ? 40.783 6.050 33.026 1.00 60.43 364 ASP A O 1
ATOM 2573 N N . GLY A 1 385 ? 39.861 8.076 33.328 1.00 52.80 365 GLY A N 1
ATOM 2574 C CA . GLY A 1 385 ? 40.918 8.490 34.289 1.00 48.68 365 GLY A CA 1
ATOM 2575 C C . GLY A 1 385 ? 42.085 9.243 33.649 1.00 45.95 365 GLY A C 1
ATOM 2576 O O . GLY A 1 385 ? 43.001 9.715 34.335 1.00 47.70 365 GLY A O 1
ATOM 2577 N N . SER A 1 386 ? 42.054 9.410 32.336 1.00 48.40 366 SER A N 1
ATOM 2578 C CA . SER A 1 386 ? 43.183 10.041 31.648 1.00 46.31 366 SER A CA 1
ATOM 2579 C C . SER A 1 386 ? 43.002 11.586 31.430 1.00 46.63 366 SER A C 1
ATOM 2580 O O . SER A 1 386 ? 41.891 12.058 31.230 1.00 48.63 366 SER A O 1
ATOM 2583 N N . GLU A 1 387 ? 44.095 12.356 31.509 1.00 44.73 367 GLU A N 1
ATOM 2584 C CA . GLU A 1 387 ? 44.086 13.762 31.168 1.00 43.44 367 GLU A CA 1
ATOM 2585 C C . GLU A 1 387 ? 43.569 13.927 29.724 1.00 48.56 367 GLU A C 1
ATOM 2586 O O . GLU A 1 387 ? 43.896 13.137 28.853 1.00 49.20 367 GLU A O 1
ATOM 2592 N N . PRO A 1 388 ? 42.701 14.922 29.480 1.00 49.46 368 PRO A N 1
ATOM 2593 C CA . PRO A 1 388 ? 41.977 14.964 28.210 1.00 47.22 368 PRO A CA 1
ATOM 2594 C C . PRO A 1 388 ? 42.723 15.577 27.052 1.00 47.70 368 PRO A C 1
ATOM 2595 O O . PRO A 1 388 ? 43.565 16.466 27.219 1.00 41.40 368 PRO A O 1
ATOM 2599 N N . ASP A 1 389 ? 42.347 15.130 25.875 1.00 44.27 369 ASP A N 1
ATOM 2600 C CA . ASP A 1 389 ? 42.831 15.722 24.650 1.00 48.53 369 ASP A CA 1
ATOM 2601 C C . ASP A 1 389 ? 41.874 16.856 24.278 1.00 48.59 369 ASP A C 1
ATOM 2602 O O . ASP A 1 389 ? 40.734 16.609 23.865 1.00 51.03 369 ASP A O 1
ATOM 2607 N N . LEU A 1 390 ? 42.348 18.083 24.431 1.00 49.84 370 LEU A N 1
ATOM 2608 C CA . LEU A 1 390 ? 41.600 19.279 24.080 1.00 54.33 370 LEU A CA 1
ATOM 2609 C C . LEU A 1 390 ? 42.165 19.903 22.813 1.00 62.11 370 LEU A C 1
ATOM 2610 O O . LEU A 1 390 ? 41.843 21.046 22.487 1.00 63.67 370 LEU A O 1
ATOM 2615 N N . SER A 1 391 ? 43.003 19.152 22.091 1.00 60.93 371 SER A N 1
ATOM 2616 C CA . SER A 1 391 ? 43.534 19.628 20.813 1.00 59.70 371 SER A CA 1
ATOM 2617 C C . SER A 1 391 ? 42.405 20.068 19.891 1.00 57.80 371 SER A C 1
ATOM 2618 O O . SER A 1 391 ? 42.564 21.054 19.194 1.00 61.79 371 SER A O 1
ATOM 2621 N N . GLN A 1 392 ? 41.297 19.313 19.889 1.00 58.97 372 GLN A N 1
ATOM 2622 C CA . GLN A 1 392 ? 40.147 19.545 18.996 1.00 62.34 372 GLN A CA 1
ATOM 2623 C C . GLN A 1 392 ? 39.036 20.383 19.701 1.00 67.11 372 GLN A C 1
ATOM 2624 O O . GLN A 1 392 ? 38.796 21.538 19.336 1.00 62.41 372 GLN A O 1
ATOM 2630 N N . GLN A 1 393 ? 38.393 19.819 20.723 1.00 63.71 373 GLN A N 1
ATOM 2631 C CA . GLN A 1 393 ? 37.261 20.480 21.384 1.00 61.44 373 GLN A CA 1
ATOM 2632 C C . GLN A 1 393 ? 37.222 20.303 22.907 1.00 61.98 373 GLN A C 1
ATOM 2633 O O . GLN A 1 393 ? 37.981 19.520 23.497 1.00 54.40 373 GLN A O 1
ATOM 2639 N N . ALA A 1 394 ? 36.290 21.017 23.526 1.00 54.66 374 ALA A N 1
ATOM 2640 C CA . ALA A 1 394 ? 36.076 20.917 24.953 1.00 54.63 374 ALA A CA 1
ATOM 2641 C C . ALA A 1 394 ? 35.699 19.487 25.375 1.00 49.52 374 ALA A C 1
ATOM 2642 O O . ALA A 1 394 ? 34.996 18.786 24.649 1.00 43.74 374 ALA A O 1
ATOM 2644 N N . LEU A 1 395 ? 36.180 19.068 26.549 1.00 44.44 375 LEU A N 1
ATOM 2645 C CA . LEU A 1 395 ? 35.641 17.907 27.240 1.00 41.36 375 LEU A CA 1
ATOM 2646 C C . LEU A 1 395 ? 34.530 18.382 28.241 1.00 44.74 375 LEU A C 1
ATOM 2647 O O . LEU A 1 395 ? 34.815 19.000 29.326 1.00 38.60 375 LEU A O 1
ATOM 2652 N N . THR A 1 396 ? 33.278 18.071 27.888 1.00 41.45 376 THR A N 1
ATOM 2653 C CA . THR A 1 396 ? 32.093 18.623 28.583 1.00 43.17 376 THR A CA 1
ATOM 2654 C C . THR A 1 396 ? 31.574 17.652 29.602 1.00 45.87 376 THR A C 1
ATOM 2655 O O . THR A 1 396 ? 30.884 18.065 30.528 1.00 49.31 376 THR A O 1
ATOM 2659 N N . GLU A 1 397 ? 31.959 16.384 29.459 1.00 48.91 377 GLU A N 1
ATOM 2660 C CA . GLU A 1 397 ? 31.610 15.318 30.389 1.00 55.81 377 GLU A CA 1
ATOM 2661 C C . GLU A 1 397 ? 32.062 15.621 31.804 1.00 53.16 377 GLU A C 1
ATOM 2662 O O . GLU A 1 397 ? 33.207 15.988 32.030 1.00 47.84 377 GLU A O 1
ATOM 2668 N N . LYS A 1 398 ? 31.148 15.440 32.752 1.00 50.52 378 LYS A N 1
ATOM 2669 C CA . LYS A 1 398 ? 31.436 15.648 34.150 1.00 51.73 378 LYS A CA 1
ATOM 2670 C C . LYS A 1 398 ? 32.368 14.524 34.526 1.00 51.26 378 LYS A C 1
ATOM 2671 O O . LYS A 1 398 ? 32.222 13.432 34.016 1.00 58.00 378 LYS A O 1
ATOM 2677 N N . GLY A 1 399 ? 33.347 14.811 35.378 1.00 49.86 379 GLY A N 1
ATOM 2678 C CA . GLY A 1 399 ? 34.415 13.860 35.692 1.00 48.08 379 GLY A CA 1
ATOM 2679 C C . GLY A 1 399 ? 35.219 14.296 36.898 1.00 45.97 379 GLY A C 1
ATOM 2680 O O . GLY A 1 399 ? 34.855 15.239 37.604 1.00 51.47 379 GLY A O 1
ATOM 2681 N N . VAL A 1 400 ? 36.330 13.627 37.148 1.00 43.27 380 VAL A N 1
ATOM 2682 C CA . VAL A 1 400 ? 37.101 13.851 38.373 1.00 43.36 380 VAL A CA 1
ATOM 2683 C C . VAL A 1 400 ? 38.002 15.052 38.134 1.00 40.99 380 VAL A C 1
ATOM 2684 O O . VAL A 1 400 ? 38.464 15.241 37.027 1.00 38.95 380 VAL A O 1
ATOM 2688 N N . LEU A 1 401 ? 38.210 15.873 39.169 1.00 39.14 381 LEU A N 1
ATOM 2689 C CA . LEU A 1 401 ? 38.995 17.102 39.051 1.00 40.10 381 LEU A CA 1
ATOM 2690 C C . LEU A 1 401 ? 40.496 16.803 39.184 1.00 46.20 381 LEU A C 1
ATOM 2691 O O . LEU A 1 401 ? 40.868 15.969 40.045 1.00 41.29 381 LEU A O 1
ATOM 2696 N N . PHE A 1 402 ? 41.311 17.497 38.368 1.00 39.12 382 PHE A N 1
ATOM 2697 C CA . PHE A 1 402 ? 42.755 17.606 38.552 1.00 44.47 382 PHE A CA 1
ATOM 2698 C C . PHE A 1 402 ? 43.175 19.046 38.246 1.00 43.83 382 PHE A C 1
ATOM 2699 O O . PHE A 1 402 ? 42.378 19.833 37.747 1.00 41.27 382 PHE A O 1
ATOM 2707 N N . ASN A 1 403 ? 44.427 19.391 38.528 1.00 43.69 383 ASN A N 1
ATOM 2708 C CA . ASN A 1 403 ? 44.956 20.737 38.219 1.00 44.47 383 ASN A CA 1
ATOM 2709 C C . ASN A 1 403 ? 44.111 21.873 38.899 1.00 42.33 383 ASN A C 1
ATOM 2710 O O . ASN A 1 403 ? 43.930 22.942 38.320 1.00 37.93 383 ASN A O 1
ATOM 2715 N N . SER A 1 404 ? 43.641 21.593 40.125 1.00 43.61 384 SER A N 1
ATOM 2716 C CA . SER A 1 404 ? 42.605 22.389 40.875 1.00 43.30 384 SER A CA 1
ATOM 2717 C C . SER A 1 404 ? 42.869 22.467 42.390 1.00 45.82 384 SER A C 1
ATOM 2718 O O . SER A 1 404 ? 41.935 22.641 43.197 1.00 47.50 384 SER A O 1
ATOM 2721 N N . GLY A 1 405 ? 44.132 22.296 42.784 1.00 43.74 385 GLY A N 1
ATOM 2722 C CA . GLY A 1 405 ? 44.566 22.495 44.148 1.00 42.60 385 GLY A CA 1
ATOM 2723 C C . GLY A 1 405 ? 43.849 21.601 45.143 1.00 47.77 385 GLY A C 1
ATOM 2724 O O . GLY A 1 405 ? 43.734 20.357 44.955 1.00 46.24 385 GLY A O 1
ATOM 2725 N N . GLU A 1 406 ? 43.285 22.242 46.169 1.00 48.69 386 GLU A N 1
ATOM 2726 C CA . GLU A 1 406 ? 42.662 21.502 47.273 1.00 55.06 386 GLU A CA 1
ATOM 2727 C C . GLU A 1 406 ? 41.496 20.646 46.826 1.00 55.78 386 GLU A C 1
ATOM 2728 O O . GLU A 1 406 ? 41.032 19.811 47.591 1.00 62.17 386 GLU A O 1
ATOM 2734 N N . PHE A 1 407 ? 41.026 20.860 45.596 1.00 50.51 387 PHE A N 1
ATOM 2735 C CA . PHE A 1 407 ? 39.834 20.185 45.093 1.00 47.37 387 PHE A CA 1
ATOM 2736 C C . PHE A 1 407 ? 40.137 18.946 44.252 1.00 44.93 387 PHE A C 1
ATOM 2737 O O . PHE A 1 407 ? 39.208 18.166 43.941 1.00 39.82 387 PHE A O 1
ATOM 2745 N N . ASN A 1 408 ? 41.419 18.761 43.904 1.00 50.26 388 ASN A N 1
ATOM 2746 C CA . ASN A 1 408 ? 41.851 17.600 43.086 1.00 50.65 388 ASN A CA 1
ATOM 2747 C C . ASN A 1 408 ? 41.313 16.288 43.608 1.00 46.11 388 ASN A C 1
ATOM 2748 O O . ASN A 1 408 ? 41.264 16.064 44.810 1.00 50.81 388 ASN A O 1
ATOM 2753 N N . GLY A 1 409 ? 40.918 15.425 42.680 1.00 48.87 389 GLY A N 1
ATOM 2754 C CA . GLY A 1 409 ? 40.431 14.091 43.002 1.00 47.75 389 GLY A CA 1
ATOM 2755 C C . GLY A 1 409 ? 38.961 14.022 43.303 1.00 52.79 389 GLY A C 1
ATOM 2756 O O . GLY A 1 409 ? 38.390 12.929 43.356 1.00 50.41 389 GLY A O 1
ATOM 2757 N N . LEU A 1 410 ? 38.321 15.182 43.497 1.00 55.48 390 LEU A N 1
ATOM 2758 C CA . LEU A 1 410 ? 36.917 15.173 43.832 1.00 49.69 390 LEU A CA 1
ATOM 2759 C C . LEU A 1 410 ? 36.135 14.877 42.562 1.00 44.97 390 LEU A C 1
ATOM 2760 O O . LEU A 1 410 ? 36.481 15.355 41.491 1.00 45.12 390 LEU A O 1
ATOM 2765 N N . ASP A 1 411 ? 35.090 14.068 42.675 1.00 45.79 391 ASP A N 1
ATOM 2766 C CA . ASP A 1 411 ? 34.186 13.908 41.539 1.00 54.52 391 ASP A CA 1
ATOM 2767 C C . ASP A 1 411 ? 33.225 15.120 41.412 1.00 52.64 391 ASP A C 1
ATOM 2768 O O . ASP A 1 411 ? 33.250 16.033 42.229 1.00 48.17 391 ASP A O 1
ATOM 2773 N N . HIS A 1 412 ? 32.412 15.127 40.360 1.00 50.57 392 HIS A N 1
ATOM 2774 C CA . HIS A 1 412 ? 31.566 16.246 40.044 1.00 53.49 392 HIS A CA 1
ATOM 2775 C C . HIS A 1 412 ? 30.776 16.763 41.232 1.00 48.39 392 HIS A C 1
ATOM 2776 O O . HIS A 1 412 ? 30.881 17.923 41.572 1.00 40.77 392 HIS A O 1
ATOM 2783 N N . GLU A 1 413 ? 30.014 15.895 41.886 1.00 48.05 393 GLU A N 1
ATOM 2784 C CA . GLU A 1 413 ? 29.027 16.363 42.841 1.00 51.49 393 GLU A CA 1
ATOM 2785 C C . GLU A 1 413 ? 29.769 16.933 44.019 1.00 46.07 393 GLU A C 1
ATOM 2786 O O . GLU A 1 413 ? 29.403 17.963 44.525 1.00 46.21 393 GLU A O 1
ATOM 2792 N N . ALA A 1 414 ? 30.841 16.262 44.415 1.00 48.11 394 ALA A N 1
ATOM 2793 C CA . ALA A 1 414 ? 31.655 16.661 45.555 1.00 46.03 394 ALA A CA 1
ATOM 2794 C C . ALA A 1 414 ? 32.361 17.975 45.257 1.00 43.46 394 ALA A C 1
ATOM 2795 O O . ALA A 1 414 ? 32.507 18.839 46.125 1.00 48.99 394 ALA A O 1
ATOM 2797 N N . ALA A 1 415 ? 32.818 18.107 44.017 1.00 39.71 395 ALA A N 1
ATOM 2798 C CA . ALA A 1 415 ? 33.582 19.240 43.579 1.00 38.27 395 ALA A CA 1
ATOM 2799 C C . ALA A 1 415 ? 32.658 20.486 43.500 1.00 38.44 395 ALA A C 1
ATOM 2800 O O . ALA A 1 415 ? 33.070 21.566 43.856 1.00 35.66 395 ALA A O 1
ATOM 2802 N N . PHE A 1 416 ? 31.455 20.314 42.945 1.00 42.16 396 PHE A N 1
ATOM 2803 C CA . PHE A 1 416 ? 30.423 21.380 42.892 1.00 40.35 396 PHE A CA 1
ATOM 2804 C C . PHE A 1 416 ? 30.187 21.964 44.313 1.00 40.53 396 PHE A C 1
ATOM 2805 O O . PHE A 1 416 ? 30.402 23.167 44.551 1.00 38.99 396 PHE A O 1
ATOM 2813 N N . ASN A 1 417 ? 29.808 21.083 45.247 1.00 38.99 397 ASN A N 1
ATOM 2814 C CA . ASN A 1 417 ? 29.536 21.465 46.633 1.00 42.99 397 ASN A CA 1
ATOM 2815 C C . ASN A 1 417 ? 30.750 21.916 47.424 1.00 45.27 397 ASN A C 1
ATOM 2816 O O . ASN A 1 417 ? 30.654 22.833 48.214 1.00 45.34 397 ASN A O 1
ATOM 2821 N N . ALA A 1 418 ? 31.910 21.312 47.210 1.00 45.45 398 ALA A N 1
ATOM 2822 C CA . ALA A 1 418 ? 33.115 21.798 47.897 1.00 45.29 398 ALA A CA 1
ATOM 2823 C C . ALA A 1 418 ? 33.393 23.252 47.510 1.00 41.70 398 ALA A C 1
ATOM 2824 O O . ALA A 1 418 ? 33.665 24.094 48.359 1.00 50.00 398 ALA A O 1
ATOM 2826 N N . ILE A 1 419 ? 33.358 23.524 46.221 1.00 39.24 399 ILE A N 1
ATOM 2827 C CA . ILE A 1 419 ? 33.770 24.827 45.680 1.00 37.38 399 ILE A CA 1
ATOM 2828 C C . ILE A 1 419 ? 32.677 25.928 45.936 1.00 42.87 399 ILE A C 1
ATOM 2829 O O . ILE A 1 419 ? 32.998 27.104 46.085 1.00 39.90 399 ILE A O 1
ATOM 2834 N N . ALA A 1 420 ? 31.410 25.526 45.931 1.00 42.51 400 ALA A N 1
ATOM 2835 C CA . ALA A 1 420 ? 30.269 26.401 46.301 1.00 43.15 400 ALA A CA 1
ATOM 2836 C C . ALA A 1 420 ? 30.372 26.794 47.791 1.00 41.93 400 ALA A C 1
ATOM 2837 O O . ALA A 1 420 ? 30.305 27.954 48.135 1.00 40.63 400 ALA A O 1
ATOM 2839 N N . ASP A 1 421 ? 30.580 25.799 48.654 1.00 46.50 401 ASP A N 1
ATOM 2840 C CA . ASP A 1 421 ? 30.805 26.004 50.111 1.00 46.29 401 ASP A CA 1
ATOM 2841 C C . ASP A 1 421 ? 31.925 26.937 50.432 1.00 47.48 401 ASP A C 1
ATOM 2842 O O . ASP A 1 421 ? 31.829 27.736 51.397 1.00 50.01 401 ASP A O 1
ATOM 2847 N N . LYS A 1 422 ? 33.005 26.841 49.657 1.00 48.78 402 LYS A N 1
ATOM 2848 C CA . LYS A 1 422 ? 34.204 27.662 49.924 1.00 47.87 402 LYS A CA 1
ATOM 2849 C C . LYS A 1 422 ? 33.915 29.093 49.572 1.00 46.63 402 LYS A C 1
ATOM 2850 O O . LYS A 1 422 ? 34.078 29.952 50.395 1.00 48.15 402 LYS A O 1
ATOM 2856 N N . LEU A 1 423 ? 33.496 29.340 48.336 1.00 44.54 403 LEU A N 1
ATOM 2857 C CA . LEU A 1 423 ? 33.100 30.674 47.887 1.00 46.33 403 LEU A CA 1
ATOM 2858 C C . LEU A 1 423 ? 32.005 31.332 48.783 1.00 42.21 403 LEU A C 1
ATOM 2859 O O . LEU A 1 423 ? 32.054 32.508 49.096 1.00 40.96 403 LEU A O 1
ATOM 2864 N N . THR A 1 424 ? 31.047 30.560 49.241 1.00 43.67 404 THR A N 1
ATOM 2865 C CA . THR A 1 424 ? 30.079 31.101 50.173 1.00 46.03 404 THR A CA 1
ATOM 2866 C C . THR A 1 424 ? 30.745 31.544 51.492 1.00 44.90 404 THR A C 1
ATOM 2867 O O . THR A 1 424 ? 30.460 32.650 52.005 1.00 48.61 404 THR A O 1
ATOM 2871 N N . ALA A 1 425 ? 31.621 30.693 52.024 1.00 41.51 405 ALA A N 1
ATOM 2872 C CA . ALA A 1 425 ? 32.295 30.952 53.302 1.00 42.53 405 ALA A CA 1
ATOM 2873 C C . ALA A 1 425 ? 33.191 32.161 53.136 1.00 39.70 405 ALA A C 1
ATOM 2874 O O . ALA A 1 425 ? 33.324 32.948 54.065 1.00 43.00 405 ALA A O 1
ATOM 2876 N N . MET A 1 426 ? 33.775 32.331 51.959 1.00 38.01 406 MET A N 1
ATOM 2877 C CA . MET A 1 426 ? 34.608 33.533 51.629 1.00 44.52 406 MET A CA 1
ATOM 2878 C C . MET A 1 426 ? 33.824 34.763 51.270 1.00 49.11 406 MET A C 1
ATOM 2879 O O . MET A 1 426 ? 34.411 35.812 50.996 1.00 48.46 406 MET A O 1
ATOM 2884 N N . GLY A 1 427 ? 32.503 34.602 51.128 1.00 47.67 407 GLY A N 1
ATOM 2885 C CA . GLY A 1 427 ? 31.647 35.706 50.758 1.00 48.57 407 GLY A CA 1
ATOM 2886 C C . GLY A 1 427 ? 31.802 36.261 49.363 1.00 42.69 407 GLY A C 1
ATOM 2887 O O . GLY A 1 427 ? 31.625 37.444 49.167 1.00 41.57 407 GLY A O 1
ATOM 2888 N N . VAL A 1 428 ? 32.069 35.397 48.385 1.00 41.57 408 VAL A N 1
ATOM 2889 C CA . VAL A 1 428 ? 32.153 35.804 46.979 1.00 38.16 408 VAL A CA 1
ATOM 2890 C C . VAL A 1 428 ? 31.247 34.926 46.061 1.00 39.48 408 VAL A C 1
ATOM 2891 O O . VAL A 1 428 ? 31.290 35.024 44.842 1.00 45.43 408 VAL A O 1
ATOM 2895 N N . GLY A 1 429 ? 30.400 34.085 46.643 1.00 37.90 409 GLY A N 1
ATOM 2896 C CA . GLY A 1 429 ? 29.452 33.343 45.841 1.00 38.35 409 GLY A CA 1
ATOM 2897 C C . GLY A 1 429 ? 28.360 32.704 46.635 1.00 36.17 409 GLY A C 1
ATOM 2898 O O . GLY A 1 429 ? 28.390 32.674 47.851 1.00 38.62 409 GLY A O 1
ATOM 2899 N N . GLU A 1 430 ? 27.371 32.194 45.933 1.00 34.88 410 GLU A N 1
ATOM 2900 C CA . GLU A 1 430 ? 26.263 31.566 46.583 1.00 40.95 410 GLU A CA 1
ATOM 2901 C C . GLU A 1 430 ? 25.486 30.764 45.551 1.00 33.73 410 GLU A C 1
ATOM 2902 O O . GLU A 1 430 ? 25.482 31.074 44.375 1.00 34.82 410 GLU A O 1
ATOM 2908 N N . ARG A 1 431 ? 24.820 29.755 46.040 1.00 35.73 411 ARG A N 1
ATOM 2909 C CA . ARG A 1 431 ? 23.970 28.925 45.244 1.00 37.56 411 ARG A CA 1
ATOM 2910 C C . ARG A 1 431 ? 22.790 29.739 44.747 1.00 34.69 411 ARG A C 1
ATOM 2911 O O . ARG A 1 431 ? 22.317 30.607 45.454 1.00 34.35 411 ARG A O 1
ATOM 2919 N N . LYS A 1 432 ? 22.358 29.466 43.521 1.00 37.07 412 LYS A N 1
ATOM 2920 C CA . LYS A 1 432 ? 21.330 30.277 42.845 1.00 35.34 412 LYS A CA 1
ATOM 2921 C C . LYS A 1 432 ? 20.578 29.334 41.930 1.00 37.71 412 LYS A C 1
ATOM 2922 O O . LYS A 1 432 ? 21.232 28.532 41.224 1.00 33.27 412 LYS A O 1
ATOM 2928 N N . VAL A 1 433 ? 19.229 29.380 41.965 1.00 33.10 413 VAL A N 1
ATOM 2929 C CA . VAL A 1 433 ? 18.386 28.657 40.980 1.00 29.96 413 VAL A CA 1
ATOM 2930 C C . VAL A 1 433 ? 18.005 29.636 39.891 1.00 31.63 413 VAL A C 1
ATOM 2931 O O . VAL A 1 433 ? 17.622 30.779 40.194 1.00 34.10 413 VAL A O 1
ATOM 2935 N N . ASN A 1 434 ? 18.189 29.293 38.614 1.00 31.16 414 ASN A N 1
ATOM 2936 C CA . ASN A 1 434 ? 17.763 30.244 37.537 1.00 33.39 414 ASN A CA 1
ATOM 2937 C C . ASN A 1 434 ? 16.805 29.469 36.659 1.00 26.25 414 ASN A C 1
ATOM 2938 O O . ASN A 1 434 ? 16.714 28.284 36.781 1.00 27.15 414 ASN A O 1
ATOM 2943 N N . TYR A 1 435 ? 16.071 30.163 35.803 1.00 28.48 415 TYR A N 1
ATOM 2944 C CA . TYR A 1 435 ? 15.102 29.532 34.898 1.00 28.86 415 TYR A CA 1
ATOM 2945 C C . TYR A 1 435 ? 15.279 30.154 33.543 1.00 28.34 415 TYR A C 1
ATOM 2946 O O . TYR A 1 435 ? 15.410 31.345 33.430 1.00 34.52 415 TYR A O 1
ATOM 2955 N N . ARG A 1 436 ? 15.293 29.353 32.508 1.00 29.37 416 ARG A N 1
ATOM 2956 C CA . ARG A 1 436 ? 15.356 29.892 31.169 1.00 32.70 416 ARG A CA 1
ATOM 2957 C C . ARG A 1 436 ? 14.004 30.586 30.824 1.00 35.25 416 ARG A C 1
ATOM 2958 O O . ARG A 1 436 ? 13.952 31.511 29.982 1.00 32.11 416 ARG A O 1
ATOM 2966 N N . LEU A 1 437 ? 12.929 30.150 31.492 1.00 32.36 417 LEU A N 1
ATOM 2967 C CA . LEU A 1 437 ? 11.548 30.646 31.163 1.00 30.28 417 LEU A CA 1
ATOM 2968 C C . LEU A 1 437 ? 11.426 32.144 31.465 1.00 27.85 417 LEU A C 1
ATOM 2969 O O . LEU A 1 437 ? 11.771 32.588 32.537 1.00 32.11 417 LEU A O 1
ATOM 2974 N N . ARG A 1 438 ? 10.997 32.924 30.507 1.00 29.20 418 ARG A N 1
ATOM 2975 C CA . ARG A 1 438 ? 10.684 34.342 30.695 1.00 32.62 418 ARG A CA 1
ATOM 2976 C C . ARG A 1 438 ? 9.177 34.562 30.767 1.00 32.69 418 ARG A C 1
ATOM 2977 O O . ARG A 1 438 ? 8.362 33.690 30.396 1.00 31.08 418 ARG A O 1
ATOM 2985 N N . ASP A 1 439 ? 8.822 35.708 31.309 1.00 29.82 419 ASP A N 1
ATOM 2986 C CA . ASP A 1 439 ? 7.455 36.121 31.311 1.00 33.40 419 ASP A CA 1
ATOM 2987 C C . ASP A 1 439 ? 6.832 36.285 29.924 1.00 31.83 419 ASP A C 1
ATOM 2988 O O . ASP A 1 439 ? 7.506 36.339 28.921 1.00 31.88 419 ASP A O 1
ATOM 2993 N N . TRP A 1 440 ? 5.515 36.230 29.887 1.00 31.06 420 TRP A N 1
ATOM 2994 C CA . TRP A 1 440 ? 4.802 36.115 28.633 1.00 30.76 420 TRP A CA 1
ATOM 2995 C C . TRP A 1 440 ? 4.389 37.486 28.163 1.00 34.32 420 TRP A C 1
ATOM 2996 O O . TRP A 1 440 ? 3.552 38.170 28.787 1.00 31.73 420 TRP A O 1
ATOM 3007 N N . GLY A 1 441 ? 5.010 37.920 27.076 1.00 32.62 421 GLY A N 1
ATOM 3008 C CA . GLY A 1 441 ? 4.739 39.239 26.508 1.00 34.80 421 GLY A CA 1
ATOM 3009 C C . GLY A 1 441 ? 3.473 39.174 25.657 1.00 34.87 421 GLY A C 1
ATOM 3010 O O . GLY A 1 441 ? 3.494 38.576 24.610 1.00 34.00 421 GLY A O 1
ATOM 3011 N N . VAL A 1 442 ? 2.376 39.807 26.099 1.00 32.60 422 VAL A N 1
ATOM 3012 C CA . VAL A 1 442 ? 1.093 39.595 25.449 1.00 34.37 422 VAL A CA 1
ATOM 3013 C C . VAL A 1 442 ? 0.610 40.745 24.580 1.00 36.36 422 VAL A C 1
ATOM 3014 O O . VAL A 1 442 ? -0.453 40.608 23.960 1.00 39.23 422 VAL A O 1
ATOM 3018 N N . SER A 1 443 ? 1.381 41.835 24.524 1.00 38.02 423 SER A N 1
ATOM 3019 C CA . SER A 1 443 ? 1.053 43.078 23.751 1.00 37.24 423 SER A CA 1
ATOM 3020 C C . SER A 1 443 ? 1.518 42.979 22.308 1.00 35.94 423 SER A C 1
ATOM 3021 O O . SER A 1 443 ? 2.629 42.505 22.049 1.00 34.04 423 SER A O 1
ATOM 3024 N N . ARG A 1 444 ? 0.702 43.449 21.369 1.00 35.70 424 ARG A N 1
ATOM 3025 C CA . ARG A 1 444 ? 1.106 43.470 19.959 1.00 36.89 424 ARG A CA 1
ATOM 3026 C C . ARG A 1 444 ? 0.647 44.800 19.356 1.00 37.69 424 ARG A C 1
ATOM 3027 O O . ARG A 1 444 ? -0.450 45.327 19.691 1.00 35.96 424 ARG A O 1
ATOM 3035 N N . GLN A 1 445 ? 1.469 45.344 18.471 1.00 33.86 425 GLN A N 1
ATOM 3036 C CA . GLN A 1 445 ? 1.120 46.603 17.823 1.00 40.96 425 GLN A CA 1
ATOM 3037 C C . GLN A 1 445 ? 0.367 46.334 16.530 1.00 39.83 425 GLN A C 1
ATOM 3038 O O . GLN A 1 445 ? 0.774 46.737 15.467 1.00 43.34 425 GLN A O 1
ATOM 3044 N N . ARG A 1 446 ? -0.734 45.635 16.635 1.00 40.28 426 ARG A N 1
ATOM 3045 C CA . ARG A 1 446 ? -1.431 45.137 15.458 1.00 40.41 426 ARG A CA 1
ATOM 3046 C C . ARG A 1 446 ? -2.887 45.402 15.659 1.00 38.31 426 ARG A C 1
ATOM 3047 O O . ARG A 1 446 ? -3.366 45.444 16.810 1.00 37.33 426 ARG A O 1
ATOM 3055 N N . TYR A 1 447 ? -3.599 45.557 14.548 1.00 33.97 427 TYR A N 1
ATOM 3056 C CA . TYR A 1 447 ? -5.002 45.872 14.585 1.00 34.73 427 TYR A CA 1
ATOM 3057 C C . TYR A 1 447 ? -5.865 44.647 14.895 1.00 34.31 427 TYR A C 1
ATOM 3058 O O . TYR A 1 447 ? -6.798 44.706 15.701 1.00 33.04 427 TYR A O 1
ATOM 3067 N N . TRP A 1 448 ? -5.607 43.553 14.199 1.00 30.87 428 TRP A N 1
ATOM 3068 C CA . TRP A 1 448 ? -6.563 42.455 14.230 1.00 33.28 428 TRP A CA 1
ATOM 3069 C C . TRP A 1 448 ? -6.365 41.494 15.409 1.00 31.13 428 TRP A C 1
ATOM 3070 O O . TRP A 1 448 ? -5.801 40.400 15.277 1.00 29.56 428 TRP A O 1
ATOM 3081 N N . GLY A 1 449 ? -6.808 41.953 16.572 1.00 31.03 429 GLY A N 1
ATOM 3082 C CA . GLY A 1 449 ? -6.658 41.263 17.855 1.00 30.07 429 GLY A CA 1
ATOM 3083 C C . GLY A 1 449 ? -7.537 41.932 18.837 1.00 30.97 429 GLY A C 1
ATOM 3084 O O . GLY A 1 449 ? -8.126 42.988 18.514 1.00 32.36 429 GLY A O 1
ATOM 3085 N N . ALA A 1 450 ? -7.644 41.353 20.039 1.00 29.24 430 ALA A N 1
ATOM 3086 C CA . ALA A 1 450 ? -8.508 41.889 21.072 1.00 30.04 430 ALA A CA 1
ATOM 3087 C C . ALA A 1 450 ? -7.763 43.008 21.735 1.00 31.22 430 ALA A C 1
ATOM 3088 O O . ALA A 1 450 ? -6.620 42.814 22.140 1.00 34.86 430 ALA A O 1
ATOM 3090 N N . PRO A 1 451 ? -8.424 44.163 21.897 1.00 32.62 431 PRO A N 1
ATOM 3091 C CA . PRO A 1 451 ? -7.851 45.288 22.589 1.00 33.83 431 PRO A CA 1
ATOM 3092 C C . PRO A 1 451 ? -7.463 44.983 24.042 1.00 32.34 431 PRO A C 1
ATOM 3093 O O . PRO A 1 451 ? -8.154 44.235 24.746 1.00 33.43 431 PRO A O 1
ATOM 3097 N N . ILE A 1 452 ? -6.319 45.500 24.453 1.00 34.23 432 ILE A N 1
ATOM 3098 C CA . ILE A 1 452 ? -5.879 45.349 25.833 1.00 35.50 432 ILE A CA 1
ATOM 3099 C C . ILE A 1 452 ? -6.672 46.319 26.722 1.00 33.03 432 ILE A C 1
ATOM 3100 O O . ILE A 1 452 ? -6.658 47.528 26.470 1.00 38.16 432 ILE A O 1
ATOM 3105 N N . PRO A 1 453 ? -7.392 45.794 27.737 1.00 33.60 433 PRO A N 1
ATOM 3106 C CA . PRO A 1 453 ? -8.277 46.606 28.566 1.00 34.79 433 PRO A CA 1
ATOM 3107 C C . PRO A 1 453 ? -7.556 47.430 29.677 1.00 37.29 433 PRO A C 1
ATOM 3108 O O . PRO A 1 453 ? -7.852 47.303 30.878 1.00 38.14 433 PRO A O 1
ATOM 3112 N N . MET A 1 454 ? -6.640 48.274 29.261 1.00 36.93 434 MET A N 1
ATOM 3113 C CA . MET A 1 454 ? -5.965 49.188 30.168 1.00 41.17 434 MET A CA 1
ATOM 3114 C C . MET A 1 454 ? -6.107 50.652 29.608 1.00 45.08 434 MET A C 1
ATOM 3115 O O . MET A 1 454 ? -6.341 50.872 28.406 1.00 41.37 434 MET A O 1
ATOM 3120 N N . VAL A 1 455 ? -5.967 51.607 30.521 1.00 47.46 435 VAL A N 1
ATOM 3121 C CA . VAL A 1 455 ? -6.250 53.021 30.311 1.00 47.86 435 VAL A CA 1
ATOM 3122 C C . VAL A 1 455 ? -5.223 53.879 31.077 1.00 49.24 435 VAL A C 1
ATOM 3123 O O . VAL A 1 455 ? -4.789 53.502 32.179 1.00 48.56 435 VAL A O 1
ATOM 3127 N N . THR A 1 456 ? -4.834 55.024 30.512 1.00 49.35 436 THR A N 1
ATOM 3128 C CA . THR A 1 456 ? -3.923 55.968 31.206 1.00 48.36 436 THR A CA 1
ATOM 3129 C C . THR A 1 456 ? -4.615 57.304 31.510 1.00 54.01 436 THR A C 1
ATOM 3130 O O . THR A 1 456 ? -5.069 57.978 30.592 1.00 56.51 436 THR A O 1
ATOM 3134 N N . LEU A 1 457 ? -4.684 57.692 32.777 1.00 56.26 437 LEU A N 1
ATOM 3135 C CA . LEU A 1 457 ? -5.373 58.941 33.142 1.00 57.21 437 LEU A CA 1
ATOM 3136 C C . LEU A 1 457 ? -4.466 60.123 32.848 1.00 57.29 437 LEU A C 1
ATOM 3137 O O . LEU A 1 457 ? -3.258 59.949 32.652 1.00 52.65 437 LEU A O 1
ATOM 3142 N N . GLU A 1 458 ? -5.047 61.324 32.800 1.00 61.41 438 GLU A N 1
ATOM 3143 C CA . GLU A 1 458 ? -4.260 62.532 32.523 1.00 64.17 438 GLU A CA 1
ATOM 3144 C C . GLU A 1 458 ? -3.082 62.699 33.505 1.00 64.45 438 GLU A C 1
ATOM 3145 O O . GLU A 1 458 ? -1.964 62.997 33.082 1.00 65.58 438 GLU A O 1
ATOM 3151 N N . ASP A 1 459 ? -3.306 62.412 34.790 1.00 62.43 439 ASP A N 1
ATOM 3152 C CA . ASP A 1 459 ? -2.232 62.490 35.779 1.00 64.92 439 ASP A CA 1
ATOM 3153 C C . ASP A 1 459 ? -1.142 61.408 35.661 1.00 67.69 439 ASP A C 1
ATOM 3154 O O . ASP A 1 459 ? -0.190 61.397 36.448 1.00 66.20 439 ASP A O 1
ATOM 3159 N N . GLY A 1 460 ? -1.297 60.492 34.707 1.00 65.76 440 GLY A N 1
ATOM 3160 C CA . GLY A 1 460 ? -0.289 59.460 34.432 1.00 62.99 440 GLY A CA 1
ATOM 3161 C C . GLY A 1 460 ? -0.566 58.072 35.001 1.00 59.43 440 GLY A C 1
ATOM 3162 O O . GLY A 1 460 ? 0.145 57.131 34.686 1.00 61.73 440 GLY A O 1
ATOM 3163 N N . THR A 1 461 ? -1.590 57.912 35.831 1.00 62.59 441 THR A N 1
ATOM 3164 C CA . THR A 1 461 ? -1.819 56.600 36.439 1.00 63.42 441 THR A CA 1
ATOM 3165 C C . THR A 1 461 ? -2.413 55.618 35.407 1.00 62.33 441 THR A C 1
ATOM 3166 O O . THR A 1 461 ? -3.290 55.970 34.608 1.00 59.38 441 THR A O 1
ATOM 3170 N N . VAL A 1 462 ? -1.895 54.397 35.442 1.00 58.71 442 VAL A N 1
ATOM 3171 C CA . VAL A 1 462 ? -2.313 53.326 34.565 1.00 54.02 442 VAL A CA 1
ATOM 3172 C C . VAL A 1 462 ? -3.180 52.418 35.424 1.00 50.87 442 VAL A C 1
ATOM 3173 O O . VAL A 1 462 ? -2.801 52.063 36.529 1.00 50.97 442 VAL A O 1
ATOM 3177 N N . MET A 1 463 ? -4.379 52.121 34.942 1.00 49.05 443 MET A N 1
ATOM 3178 C CA . MET A 1 463 ? -5.310 51.242 35.632 1.00 49.41 443 MET A CA 1
ATOM 3179 C C . MET A 1 463 ? -6.103 50.438 34.585 1.00 44.13 443 MET A C 1
ATOM 3180 O O . MET A 1 463 ? -6.153 50.800 33.408 1.00 44.75 443 MET A O 1
ATOM 3185 N N . PRO A 1 464 ? -6.731 49.348 35.013 1.00 43.80 444 PRO A N 1
ATOM 3186 C CA . PRO A 1 464 ? -7.633 48.600 34.126 1.00 41.44 444 PRO A CA 1
ATOM 3187 C C . PRO A 1 464 ? -8.818 49.424 33.603 1.00 43.95 444 PRO A C 1
ATOM 3188 O O . PRO A 1 464 ? -9.230 50.390 34.213 1.00 43.55 444 PRO A O 1
ATOM 3192 N N . THR A 1 465 ? -9.364 49.016 32.473 1.00 45.22 445 THR A N 1
ATOM 3193 C CA . THR A 1 465 ? -10.557 49.610 31.951 1.00 41.84 445 THR A CA 1
ATOM 3194 C C . THR A 1 465 ? -11.650 49.273 32.926 1.00 42.80 445 THR A C 1
ATOM 3195 O O . THR A 1 465 ? -11.679 48.161 33.416 1.00 41.30 445 THR A O 1
ATOM 3199 N N . PRO A 1 466 ? -12.519 50.255 33.276 1.00 48.07 446 PRO A N 1
ATOM 3200 C CA . PRO A 1 466 ? -13.593 49.993 34.247 1.00 44.88 446 PRO A CA 1
ATOM 3201 C C . PRO A 1 466 ? -14.585 48.976 33.748 1.00 44.51 446 PRO A C 1
ATOM 3202 O O . PRO A 1 466 ? -14.849 48.893 32.556 1.00 42.60 446 PRO A O 1
ATOM 3206 N N . ASP A 1 467 ? -15.106 48.183 34.664 1.00 45.99 447 ASP A N 1
ATOM 3207 C CA . ASP A 1 467 ? -15.986 47.092 34.301 1.00 54.05 447 ASP A CA 1
ATOM 3208 C C . ASP A 1 467 ? -17.140 47.534 33.408 1.00 55.14 447 ASP A C 1
ATOM 3209 O O . ASP A 1 467 ? -17.550 46.788 32.485 1.00 56.97 447 ASP A O 1
ATOM 3214 N N . ASP A 1 468 ? -17.652 48.738 33.649 1.00 53.27 448 ASP A N 1
ATOM 3215 C CA . ASP A 1 468 ? -18.783 49.230 32.864 1.00 53.96 448 ASP A CA 1
ATOM 3216 C C . ASP A 1 468 ? -18.419 49.638 31.428 1.00 48.42 448 ASP A C 1
ATOM 3217 O O . ASP A 1 468 ? -19.296 49.952 30.645 1.00 57.44 448 ASP A O 1
ATOM 3222 N N . GLN A 1 469 ? -17.136 49.652 31.096 1.00 44.36 449 GLN A N 1
ATOM 3223 C CA . GLN A 1 469 ? -16.681 49.881 29.721 1.00 42.19 449 GLN A CA 1
ATOM 3224 C C . GLN A 1 469 ? -16.070 48.608 29.063 1.00 42.63 449 GLN A C 1
ATOM 3225 O O . GLN A 1 469 ? -15.355 48.716 28.078 1.00 44.90 449 GLN A O 1
ATOM 3231 N N . LEU A 1 470 ? -16.362 47.427 29.605 1.00 39.87 450 LEU A N 1
ATOM 3232 C CA . LEU A 1 470 ? -15.927 46.126 29.036 1.00 42.99 450 LEU A CA 1
ATOM 3233 C C . LEU A 1 470 ? -17.126 45.463 28.380 1.00 39.67 450 LEU A C 1
ATOM 3234 O O . LEU A 1 470 ? -18.189 45.496 28.947 1.00 42.57 450 LEU A O 1
ATOM 3239 N N . PRO A 1 471 ? -16.967 44.846 27.196 1.00 34.77 451 PRO A N 1
ATOM 3240 C CA . PRO A 1 471 ? -15.762 44.730 26.370 1.00 34.21 451 PRO A CA 1
ATOM 3241 C C . PRO A 1 471 ? -15.289 46.046 25.757 1.00 34.74 451 PRO A C 1
ATOM 3242 O O . PRO A 1 471 ? -16.099 46.899 25.448 1.00 34.02 451 PRO A O 1
ATOM 3246 N N . VAL A 1 472 ? -13.989 46.157 25.533 1.00 34.87 452 VAL A N 1
ATOM 3247 C CA . VAL A 1 472 ? -13.410 47.182 24.676 1.00 33.27 452 VAL A CA 1
ATOM 3248 C C . VAL A 1 472 ? -13.496 46.662 23.263 1.00 35.49 452 VAL A C 1
ATOM 3249 O O . VAL A 1 472 ? -12.720 45.774 22.870 1.00 33.89 452 VAL A O 1
ATOM 3253 N N . ILE A 1 473 ? -14.436 47.195 22.487 1.00 34.70 453 ILE A N 1
ATOM 3254 C CA . ILE A 1 473 ? -14.743 46.607 21.188 1.00 35.42 453 ILE A CA 1
ATOM 3255 C C . ILE A 1 473 ? -13.787 47.055 20.119 1.00 38.84 453 ILE A C 1
ATOM 3256 O O . ILE A 1 473 ? -13.566 48.232 19.947 1.00 43.44 453 ILE A O 1
ATOM 3261 N N . LEU A 1 474 ? -13.165 46.104 19.430 1.00 35.53 454 LEU A N 1
ATOM 3262 C CA . LEU A 1 474 ? -12.395 46.407 18.244 1.00 32.81 454 LEU A CA 1
ATOM 3263 C C . LEU A 1 474 ? -13.344 46.756 17.113 1.00 34.91 454 LEU A C 1
ATOM 3264 O O . LEU A 1 474 ? -14.245 45.974 16.820 1.00 34.91 454 LEU A O 1
ATOM 3269 N N . PRO A 1 475 ? -13.162 47.929 16.474 1.00 37.05 455 PRO A N 1
ATOM 3270 C CA . PRO A 1 475 ? -14.064 48.285 15.356 1.00 36.17 455 PRO A CA 1
ATOM 3271 C C . PRO A 1 475 ? -13.778 47.466 14.122 1.00 35.83 455 PRO A C 1
ATOM 3272 O O . PRO A 1 475 ? -12.605 47.356 13.682 1.00 37.21 455 PRO A O 1
ATOM 3276 N N . GLU A 1 476 ? -14.820 46.850 13.570 1.00 35.46 456 GLU A N 1
ATOM 3277 C CA . GLU A 1 476 ? -14.625 45.977 12.412 1.00 36.62 456 GLU A CA 1
ATOM 3278 C C . GLU A 1 476 ? -14.697 46.689 11.045 1.00 40.82 456 GLU A C 1
ATOM 3279 O O . GLU A 1 476 ? -14.115 46.206 10.067 1.00 35.06 456 GLU A O 1
ATOM 3285 N N . ASP A 1 477 ? -15.421 47.820 10.983 1.00 45.01 457 ASP A N 1
ATOM 3286 C CA . ASP A 1 477 ? -15.572 48.601 9.750 1.00 43.39 457 ASP A CA 1
ATOM 3287 C C . ASP A 1 477 ? -14.472 49.629 9.679 1.00 43.84 457 ASP A C 1
ATOM 3288 O O . ASP A 1 477 ? -14.624 50.741 10.189 1.00 47.34 457 ASP A O 1
ATOM 3293 N N . VAL A 1 478 ? -13.350 49.251 9.076 1.00 38.09 458 VAL A N 1
ATOM 3294 C CA . VAL A 1 478 ? -12.157 50.077 9.105 1.00 40.44 458 VAL A CA 1
ATOM 3295 C C . VAL A 1 478 ? -11.616 49.968 7.715 1.00 42.90 458 VAL A C 1
ATOM 3296 O O . VAL A 1 478 ? -12.012 49.064 7.017 1.00 46.69 458 VAL A O 1
ATOM 3300 N N . VAL A 1 479 ? -10.731 50.877 7.310 1.00 46.53 459 VAL A N 1
ATOM 3301 C CA . VAL A 1 479 ? -9.997 50.732 6.069 1.00 46.81 459 VAL A CA 1
ATOM 3302 C C . VAL A 1 479 ? -8.504 50.686 6.382 1.00 48.40 459 VAL A C 1
ATOM 3303 O O . VAL A 1 479 ? -8.003 51.565 7.051 1.00 50.55 459 VAL A O 1
ATOM 3307 N N . MET A 1 480 ? -7.803 49.659 5.898 1.00 51.66 460 MET A N 1
ATOM 3308 C CA . MET A 1 480 ? -6.389 49.416 6.227 1.00 57.70 460 MET A CA 1
ATOM 3309 C C . MET A 1 480 ? -5.433 50.087 5.248 1.00 61.47 460 MET A C 1
ATOM 3310 O O . MET A 1 480 ? -5.645 49.987 4.049 1.00 57.49 460 MET A O 1
ATOM 3315 N N . ASP A 1 481 ? -4.340 50.672 5.752 1.00 64.03 461 ASP A N 1
ATOM 3316 C 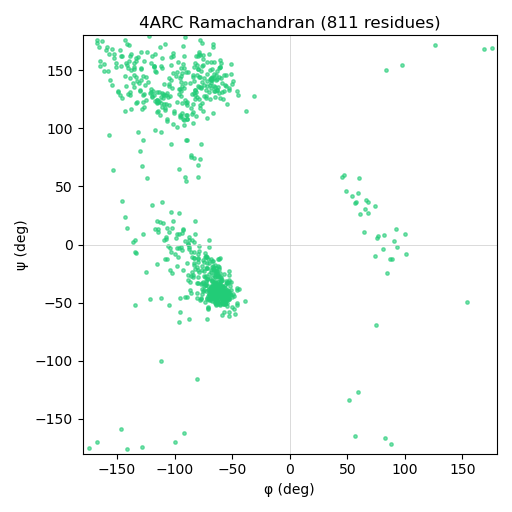CA . ASP A 1 481 ? -3.267 51.207 4.897 1.00 66.91 461 ASP A CA 1
ATOM 3317 C C . ASP A 1 481 ? -2.009 50.330 4.827 1.00 71.14 461 ASP A C 1
ATOM 3318 O O . ASP A 1 481 ? -1.099 50.631 4.064 1.00 79.84 461 ASP A O 1
ATOM 3323 N N . GLY A 1 482 ? -1.943 49.266 5.624 1.00 68.07 462 GLY A N 1
ATOM 3324 C CA . GLY A 1 482 ? -0.792 48.354 5.610 1.00 67.31 462 GLY A CA 1
ATOM 3325 C C . GLY A 1 482 ? 0.453 48.768 6.387 1.00 69.85 462 GLY A C 1
ATOM 3326 O O . GLY A 1 482 ? 1.426 48.002 6.450 1.00 70.23 462 GLY A O 1
ATOM 3327 N N . ILE A 1 483 ? 0.441 49.969 6.968 1.00 67.30 463 ILE A N 1
ATOM 3328 C CA . ILE A 1 483 ? 1.566 50.465 7.783 1.00 65.34 463 ILE A CA 1
ATOM 3329 C C . ILE A 1 483 ? 1.185 50.569 9.266 1.00 60.57 463 ILE A C 1
ATOM 3330 O O . ILE A 1 483 ? 1.941 50.152 10.132 1.00 66.43 463 ILE A O 1
ATOM 3335 N N . THR A 1 484 ? 0.008 51.141 9.530 1.00 61.12 464 THR A N 1
ATOM 3336 C CA . THR A 1 484 ? -0.442 51.521 10.863 1.00 57.06 464 THR A CA 1
ATOM 3337 C C . THR A 1 484 ? -1.811 50.891 11.205 1.00 53.44 464 THR A C 1
ATOM 3338 O O . THR A 1 484 ? -2.683 50.766 10.343 1.00 54.71 464 THR A O 1
ATOM 3342 N N . SER A 1 485 ? -2.012 50.518 12.467 1.00 45.80 465 SER A N 1
ATOM 3343 C CA . SER A 1 485 ? -3.319 50.092 12.922 1.00 43.88 465 SER A CA 1
ATOM 3344 C C . SER A 1 485 ? -4.361 51.228 12.858 1.00 46.71 465 SER A C 1
ATOM 3345 O O . SER A 1 485 ? -4.096 52.292 13.362 1.00 48.45 465 SER A O 1
ATOM 3348 N N . PRO A 1 486 ? -5.566 50.974 12.294 1.00 46.11 466 PRO A N 1
ATOM 3349 C CA . PRO A 1 486 ? -6.622 51.991 12.286 1.00 43.21 466 PRO A CA 1
ATOM 3350 C C . PRO A 1 486 ? -6.999 52.533 13.634 1.00 44.99 466 PRO A C 1
ATOM 3351 O O . PRO A 1 486 ? -7.398 53.684 13.706 1.00 45.99 466 PRO A O 1
ATOM 3355 N N . ILE A 1 487 ? -6.902 51.733 14.698 1.00 45.15 467 ILE A N 1
ATOM 3356 C CA . ILE A 1 487 ? -7.214 52.262 16.004 1.00 39.70 467 ILE A CA 1
ATOM 3357 C C . ILE A 1 487 ? -6.034 53.073 16.549 1.00 40.73 467 ILE A C 1
ATOM 3358 O O . ILE A 1 487 ? -6.194 53.757 17.531 1.00 43.35 467 ILE A O 1
ATOM 3363 N N . LYS A 1 488 ? -4.867 52.983 15.915 1.00 44.51 468 LYS A N 1
ATOM 3364 C CA . LYS A 1 488 ? -3.711 53.860 16.212 1.00 47.81 468 LYS A CA 1
ATOM 3365 C C . LYS A 1 488 ? -3.715 55.116 15.324 1.00 51.82 468 LYS A C 1
ATOM 3366 O O . LYS A 1 488 ? -3.471 56.203 15.828 1.00 50.92 468 LYS A O 1
ATOM 3372 N N . ALA A 1 489 ? -3.957 54.955 14.015 1.00 53.28 469 ALA A N 1
ATOM 3373 C CA . ALA A 1 489 ? -3.969 56.085 13.053 1.00 52.77 469 ALA A CA 1
ATOM 3374 C C . ALA A 1 489 ? -5.046 57.165 13.323 1.00 54.67 469 ALA A C 1
ATOM 3375 O O . ALA A 1 489 ? -4.829 58.347 13.041 1.00 60.33 469 ALA A O 1
ATOM 3377 N N . ASP A 1 490 ? -6.204 56.759 13.831 1.00 56.27 470 ASP A N 1
ATOM 3378 C CA . ASP A 1 490 ? -7.251 57.681 14.228 1.00 54.14 470 ASP A CA 1
ATOM 3379 C C . ASP A 1 490 ? -7.076 58.017 15.696 1.00 58.43 470 ASP A C 1
ATOM 3380 O O . ASP A 1 490 ? -7.490 57.244 16.553 1.00 56.89 470 ASP A O 1
ATOM 3385 N N . PRO A 1 491 ? -6.527 59.211 15.995 1.00 62.45 471 PRO A N 1
ATOM 3386 C CA . PRO A 1 491 ? -6.127 59.567 17.355 1.00 59.30 471 PRO A CA 1
ATOM 3387 C C . PRO A 1 491 ? -7.314 59.844 18.283 1.00 57.49 471 PRO A C 1
ATOM 3388 O O . PRO A 1 491 ? -7.145 59.949 19.495 1.00 57.22 471 PRO A O 1
ATOM 3392 N N . GLU A 1 492 ? -8.506 59.945 17.712 1.00 60.26 472 GLU A N 1
ATOM 3393 C CA . GLU A 1 492 ? -9.747 60.003 18.485 1.00 58.67 472 GLU A CA 1
ATOM 3394 C C . GLU A 1 492 ? -10.129 58.661 19.138 1.00 55.11 472 GLU A C 1
ATOM 3395 O O . GLU A 1 492 ? -10.966 58.616 20.062 1.00 52.56 472 GLU A O 1
ATOM 3401 N N . TRP A 1 493 ? -9.584 57.555 18.635 1.00 51.14 473 TRP A N 1
ATOM 3402 C CA . TRP A 1 493 ? -10.101 56.261 19.085 1.00 47.93 473 TRP A CA 1
ATOM 3403 C C . TRP A 1 493 ? -9.689 56.050 20.505 1.00 40.62 473 TRP A C 1
ATOM 3404 O O . TRP A 1 493 ? -10.506 55.648 21.346 1.00 41.97 473 TRP A O 1
ATOM 3415 N N . ALA A 1 494 ? -8.439 56.393 20.798 1.00 45.45 474 ALA A N 1
ATOM 3416 C CA . ALA A 1 494 ? -7.851 56.240 22.137 1.00 42.91 474 ALA A CA 1
ATOM 3417 C C . ALA A 1 494 ? -8.531 57.071 23.236 1.00 46.34 474 ALA A C 1
ATOM 3418 O O . ALA A 1 494 ? -8.388 56.738 24.414 1.00 42.94 474 ALA A O 1
ATOM 3420 N N . LYS A 1 495 ? -9.302 58.104 22.871 1.00 49.83 475 LYS A N 1
ATOM 3421 C CA . LYS A 1 495 ? -9.848 59.071 23.862 1.00 54.06 475 LYS A CA 1
ATOM 3422 C C . LYS A 1 495 ? -11.046 58.546 24.600 1.00 51.45 475 LYS A C 1
ATOM 3423 O O . LYS A 1 495 ? -12.037 58.162 23.998 1.00 54.61 475 LYS A O 1
ATOM 3429 N N . THR A 1 496 ? -10.983 58.550 25.922 1.00 51.28 476 THR A N 1
ATOM 3430 C CA . THR A 1 496 ? -12.072 57.984 26.699 1.00 56.07 476 THR A CA 1
ATOM 3431 C C . THR A 1 496 ? -12.317 58.846 27.941 1.00 54.81 476 THR A C 1
ATOM 3432 O O . THR A 1 496 ? -11.705 59.898 28.094 1.00 57.71 476 THR A O 1
ATOM 3436 N N . THR A 1 497 ? -13.230 58.399 28.794 1.00 59.04 477 THR A N 1
ATOM 3437 C CA . THR A 1 497 ? -13.603 59.098 30.015 1.00 64.37 477 THR A CA 1
ATOM 3438 C C . THR A 1 497 ? -13.603 58.095 31.148 1.00 64.88 477 THR A C 1
ATOM 3439 O O . THR A 1 497 ? -14.306 57.101 31.076 1.00 68.69 477 THR A O 1
ATOM 3443 N N . VAL A 1 498 ? -12.815 58.341 32.187 1.00 66.82 478 VAL A N 1
ATOM 3444 C CA . VAL A 1 498 ? -12.894 57.537 33.410 1.00 68.36 478 VAL A CA 1
ATOM 3445 C C . VAL A 1 498 ? -13.085 58.435 34.646 1.00 76.62 478 VAL A C 1
ATOM 3446 O O . VAL A 1 498 ? -12.327 59.390 34.837 1.00 73.81 478 VAL A O 1
ATOM 3450 N N . ASN A 1 499 ? -14.082 58.112 35.480 1.00 75.40 479 ASN A N 1
ATOM 3451 C CA . ASN A 1 499 ? -14.408 58.892 36.683 1.00 78.27 479 ASN A CA 1
ATOM 3452 C C . ASN A 1 499 ? -14.508 60.393 36.371 1.00 78.92 479 ASN A C 1
ATOM 3453 O O . ASN A 1 499 ? -13.943 61.220 37.084 1.00 77.68 479 ASN A O 1
ATOM 3458 N N . GLY A 1 500 ? -15.211 60.741 35.297 1.00 75.65 480 GLY A N 1
ATOM 3459 C CA . GLY A 1 500 ? -15.228 62.125 34.820 1.00 78.50 480 GLY A CA 1
ATOM 3460 C C . GLY A 1 500 ? -13.918 62.471 34.128 1.00 79.32 480 GLY A C 1
ATOM 3461 O O . GLY A 1 500 ? -13.900 62.665 32.923 1.00 90.04 480 GLY A O 1
ATOM 3462 N N . MET A 1 501 ? -12.830 62.558 34.895 1.00 80.14 481 MET A N 1
ATOM 3463 C CA . MET A 1 501 ? -11.467 62.732 34.365 1.00 84.24 481 MET A CA 1
ATOM 3464 C C . MET A 1 501 ? -11.341 62.043 32.979 1.00 87.36 481 MET A C 1
ATOM 3465 O O . MET A 1 501 ? -11.706 60.874 32.829 1.00 88.93 481 MET A O 1
ATOM 3470 N N . PRO A 1 502 ? -10.849 62.768 31.951 1.00 81.80 482 PRO A N 1
ATOM 3471 C CA . PRO A 1 502 ? -10.652 62.147 30.631 1.00 76.00 482 PRO A CA 1
ATOM 3472 C C . PRO A 1 502 ? -9.411 61.248 30.622 1.00 71.98 482 PRO A C 1
ATOM 3473 O O . PRO A 1 502 ? -8.525 61.411 31.464 1.00 68.54 482 PRO A O 1
ATOM 3477 N N . ALA A 1 503 ? -9.339 60.314 29.675 1.00 69.44 483 ALA A N 1
ATOM 3478 C CA . ALA A 1 503 ? -8.307 59.263 29.719 1.00 62.70 483 ALA A CA 1
ATOM 3479 C C . ALA A 1 503 ? -7.934 58.718 28.334 1.00 57.95 483 ALA A C 1
ATOM 3480 O O . ALA A 1 503 ? -8.643 58.930 27.360 1.00 51.51 483 ALA A O 1
ATOM 3482 N N . LEU A 1 504 ? -6.808 58.019 28.250 1.00 53.60 484 LEU A N 1
ATOM 3483 C CA . LEU A 1 504 ? -6.388 57.378 26.991 1.00 55.61 484 LEU A CA 1
ATOM 3484 C C . LEU A 1 504 ? -6.390 55.841 27.101 1.00 53.85 484 LEU A C 1
ATOM 3485 O O . LEU A 1 504 ? -5.711 55.282 27.960 1.00 55.20 484 LEU A O 1
ATOM 3490 N N . ARG A 1 505 ? -7.137 55.165 26.234 1.00 53.89 485 ARG A N 1
ATOM 3491 C CA . ARG A 1 505 ? -7.173 53.711 26.264 1.00 49.49 485 ARG A CA 1
ATOM 3492 C C . ARG A 1 505 ? -6.103 53.100 25.370 1.00 46.66 485 ARG A C 1
ATOM 3493 O O . ARG A 1 505 ? -5.683 53.664 24.340 1.00 40.35 485 ARG A O 1
ATOM 3501 N N . GLU A 1 506 ? -5.634 51.934 25.818 1.00 45.78 486 GLU A N 1
ATOM 3502 C CA . GLU A 1 506 ? -4.531 51.257 25.185 1.00 42.47 486 GLU A CA 1
ATOM 3503 C C . GLU A 1 506 ? -4.952 50.926 23.764 1.00 40.90 486 GLU A C 1
ATOM 3504 O O . GLU A 1 506 ? -6.113 50.608 23.487 1.00 36.72 486 GLU A O 1
ATOM 3510 N N . THR A 1 507 ? -3.983 51.009 22.871 1.00 40.02 487 THR A N 1
ATOM 3511 C CA . THR A 1 507 ? -4.214 50.770 21.474 1.00 43.33 487 THR A CA 1
ATOM 3512 C C . THR A 1 507 ? -3.600 49.453 20.988 1.00 42.23 487 THR A C 1
ATOM 3513 O O . THR A 1 507 ? -3.865 49.021 19.857 1.00 39.33 487 THR A O 1
ATOM 3517 N N . ASP A 1 508 ? -2.746 48.840 21.814 1.00 38.89 488 ASP A N 1
ATOM 3518 C CA . ASP A 1 508 ? -2.185 47.544 21.517 1.00 38.09 488 ASP A CA 1
ATOM 3519 C C . ASP A 1 508 ? -3.273 46.473 21.667 1.00 37.35 488 ASP A C 1
ATOM 3520 O O . ASP A 1 508 ? -4.263 46.668 22.400 1.00 37.33 488 ASP A O 1
ATOM 3525 N N . THR A 1 509 ? -3.070 45.345 20.997 1.00 31.43 489 THR A N 1
ATOM 3526 C CA . THR A 1 509 ? -3.984 44.231 21.072 1.00 29.93 489 THR A CA 1
ATOM 3527 C C . THR A 1 509 ? -3.220 42.990 21.626 1.00 31.65 489 THR A C 1
ATOM 3528 O O . THR A 1 509 ? -1.966 42.939 21.630 1.00 28.67 489 THR A O 1
ATOM 3532 N N . PHE A 1 510 ? -3.992 42.011 22.097 1.00 30.65 490 PHE A N 1
ATOM 3533 C CA . PHE A 1 510 ? -3.438 40.813 22.718 1.00 31.85 490 PHE A CA 1
ATOM 3534 C C . PHE A 1 510 ? -2.786 39.899 21.686 1.00 29.25 490 PHE A C 1
ATOM 3535 O O . PHE A 1 510 ? -3.289 39.708 20.593 1.00 32.05 490 PHE A O 1
ATOM 3543 N N . ASP A 1 511 ? -1.667 39.324 22.074 1.00 33.18 491 ASP A N 1
ATOM 3544 C CA . ASP A 1 511 ? -1.110 38.077 21.474 1.00 30.40 491 ASP A CA 1
ATOM 3545 C C . ASP A 1 511 ? -2.290 37.124 21.330 1.00 31.35 491 ASP A C 1
ATOM 3546 O O . ASP A 1 511 ? -3.047 36.887 22.260 1.00 31.24 491 ASP A O 1
ATOM 3551 N N . THR A 1 512 ? -2.419 36.611 20.134 1.00 27.95 492 THR A N 1
ATOM 3552 C CA . THR A 1 512 ? -3.411 35.678 19.679 1.00 30.36 492 THR A CA 1
ATOM 3553 C C . THR A 1 512 ? -3.366 34.315 20.438 1.00 30.49 492 THR A C 1
ATOM 3554 O O . THR A 1 512 ? -4.370 33.544 20.496 1.00 26.17 492 THR A O 1
ATOM 3558 N N . PHE A 1 513 ? -2.229 34.036 21.078 1.00 29.18 493 PHE A N 1
ATOM 3559 C CA . PHE A 1 513 ? -2.147 32.862 21.949 1.00 28.84 493 PHE A CA 1
ATOM 3560 C C . PHE A 1 513 ? -3.094 33.073 23.140 1.00 28.16 493 PHE A C 1
ATOM 3561 O O . PHE A 1 513 ? -3.504 32.141 23.775 1.00 28.64 493 PHE A O 1
ATOM 3569 N N . MET A 1 514 ? -3.458 34.313 23.416 1.00 28.25 494 MET A N 1
ATOM 3570 C CA . MET A 1 514 ? -4.444 34.582 24.454 1.00 30.90 494 MET A CA 1
ATOM 3571 C C . MET A 1 514 ? -5.757 33.840 24.219 1.00 28.52 494 MET A C 1
ATOM 3572 O O . MET A 1 514 ? -6.230 33.136 25.133 1.00 27.19 494 MET A O 1
ATOM 3577 N N . GLU A 1 515 ? -6.322 33.925 23.010 1.00 26.52 495 GLU A N 1
ATOM 3578 C CA . GLU A 1 515 ? -7.606 33.282 22.767 1.00 27.60 495 GLU A CA 1
ATOM 3579 C C . GLU A 1 515 ? -7.534 31.774 22.810 1.00 26.60 495 GLU A C 1
ATOM 3580 O O . GLU A 1 515 ? -8.486 31.117 23.241 1.00 28.78 495 GLU A O 1
ATOM 3586 N N . SER A 1 516 ? -6.459 31.182 22.289 1.00 23.80 496 SER A N 1
ATOM 3587 C CA . SER A 1 516 ? -6.397 29.735 22.235 1.00 23.67 496 SER A CA 1
ATOM 3588 C C . SER A 1 516 ? -6.021 29.093 23.600 1.00 24.10 496 SER A C 1
ATOM 3589 O O . SER A 1 516 ? -5.853 27.867 23.723 1.00 25.89 496 SER A O 1
ATOM 3592 N N . SER A 1 517 ? -5.780 29.910 24.596 1.00 25.07 497 SER A N 1
ATOM 3593 C CA . SER A 1 517 ? -5.267 29.395 25.858 1.00 26.11 497 SER A CA 1
ATOM 3594 C C . SER A 1 517 ? -6.459 29.022 26.734 1.00 26.94 497 SER A C 1
ATOM 3595 O O . SER A 1 517 ? -6.244 28.309 27.667 1.00 24.82 497 SER A O 1
ATOM 3598 N N . TRP A 1 518 ? -7.693 29.487 26.422 1.00 22.84 498 TRP A N 1
ATOM 3599 C CA . TRP A 1 518 ? -8.854 29.115 27.228 1.00 23.34 498 TRP A CA 1
ATOM 3600 C C . TRP A 1 518 ? -10.098 28.685 26.494 1.00 23.69 498 TRP A C 1
ATOM 3601 O O . TRP A 1 518 ? -11.096 28.369 27.134 1.00 24.37 498 TRP A O 1
ATOM 3612 N N . TYR A 1 519 ? -10.041 28.588 25.170 1.00 23.50 499 TYR A N 1
ATOM 3613 C CA . TYR A 1 519 ? -11.228 28.222 24.378 1.00 24.14 499 TYR A CA 1
ATOM 3614 C C . TYR A 1 519 ? -11.809 26.886 24.789 1.00 26.01 499 TYR A C 1
ATOM 3615 O O . TYR A 1 519 ? -13.030 26.682 24.799 1.00 23.10 499 TYR A O 1
ATOM 3624 N N . TYR A 1 520 ? -10.915 25.946 25.123 1.00 26.77 500 TYR A N 1
ATOM 3625 C CA . TYR A 1 520 ? -11.313 24.593 25.509 1.00 22.63 500 TYR A CA 1
ATOM 3626 C C . TYR A 1 520 ? -12.236 24.617 26.761 1.00 22.90 500 TYR A C 1
ATOM 3627 O O . TYR A 1 520 ? -13.086 23.749 26.916 1.00 22.89 500 TYR A O 1
ATOM 3636 N N . ALA A 1 521 ? -12.063 25.595 27.622 1.00 21.46 501 ALA A N 1
ATOM 3637 C CA . ALA A 1 521 ? -12.960 25.774 28.800 1.00 22.82 501 ALA A CA 1
ATOM 3638 C C . ALA A 1 521 ? -14.293 26.493 28.431 1.00 23.88 501 ALA A C 1
ATOM 3639 O O . ALA A 1 521 ? -15.408 26.074 28.836 1.00 23.39 501 ALA A O 1
ATOM 3641 N N . ARG A 1 522 ? -14.192 27.515 27.602 1.00 24.51 502 ARG A N 1
ATOM 3642 C CA . ARG A 1 522 ? -15.383 28.275 27.164 1.00 25.51 502 ARG A CA 1
ATOM 3643 C C . ARG A 1 522 ? -16.431 27.396 26.410 1.00 25.73 502 ARG A C 1
ATOM 3644 O O . ARG A 1 522 ? -17.655 27.605 26.508 1.00 24.47 502 ARG A O 1
ATOM 3652 N N . TYR A 1 523 ? -15.946 26.394 25.676 1.00 24.26 503 TYR A N 1
ATOM 3653 C CA . TYR A 1 523 ? -16.800 25.420 25.028 1.00 23.73 503 TYR A CA 1
ATOM 3654 C C . TYR A 1 523 ? -17.802 24.736 25.958 1.00 23.35 503 TYR A C 1
ATOM 3655 O O . TYR A 1 523 ? -18.831 24.195 25.490 1.00 20.19 503 TYR A O 1
ATOM 3664 N N . THR A 1 524 ? -17.452 24.663 27.240 1.00 22.11 504 THR A N 1
ATOM 3665 C CA . THR A 1 524 ? -18.314 23.993 28.158 1.00 24.33 504 THR A CA 1
ATOM 3666 C C . THR A 1 524 ? -19.545 24.878 28.513 1.00 27.07 504 THR A C 1
ATOM 3667 O O . THR A 1 524 ? -20.549 24.341 29.027 1.00 28.20 504 THR A O 1
ATOM 3671 N N . CYS A 1 525 ? -19.451 26.193 28.266 1.00 25.51 505 CYS A N 1
ATOM 3672 C CA . CYS A 1 525 ? -20.541 27.128 28.607 1.00 29.68 505 CYS A CA 1
ATOM 3673 C C . CYS A 1 525 ? -20.526 28.355 27.725 1.00 26.88 505 CYS A C 1
ATOM 3674 O O . CYS A 1 525 ? -20.303 29.441 28.212 1.00 29.59 505 CYS A O 1
ATOM 3677 N N . PRO A 1 526 ? -20.741 28.183 26.414 1.00 28.93 506 PRO A N 1
ATOM 3678 C CA . PRO A 1 526 ? -20.354 29.176 25.469 1.00 29.49 506 PRO A CA 1
ATOM 3679 C C . PRO A 1 526 ? -21.295 30.424 25.449 1.00 36.21 506 PRO A C 1
ATOM 3680 O O . PRO A 1 526 ? -20.935 31.468 24.885 1.00 30.70 506 PRO A O 1
ATOM 3684 N N . GLN A 1 527 ? -22.455 30.332 26.068 1.00 35.45 507 GLN A N 1
ATOM 3685 C CA . GLN A 1 527 ? -23.351 31.495 26.110 1.00 41.88 507 GLN A CA 1
ATOM 3686 C C . GLN A 1 527 ? -23.532 32.028 27.509 1.00 43.93 507 GLN A C 1
ATOM 3687 O O . GLN A 1 527 ? -24.426 32.853 27.734 1.00 45.49 507 GLN A O 1
ATOM 3693 N N . TYR A 1 528 ? -22.703 31.597 28.455 1.00 38.01 508 TYR A N 1
ATOM 3694 C CA . TYR A 1 528 ? -22.833 32.055 29.817 1.00 40.92 508 TYR A CA 1
ATOM 3695 C C . TYR A 1 528 ? -22.446 33.540 29.874 1.00 45.18 508 TYR A C 1
ATOM 3696 O O . TYR A 1 528 ? -21.353 33.905 29.427 1.00 40.78 508 TYR A O 1
ATOM 3705 N N . LYS A 1 529 ? -23.353 34.383 30.397 1.00 45.92 509 LYS A N 1
ATOM 3706 C CA . LYS A 1 529 ? -23.200 35.849 30.339 1.00 43.93 509 LYS A CA 1
ATOM 3707 C C . LYS A 1 529 ? -22.688 36.411 31.610 1.00 40.56 509 LYS A C 1
ATOM 3708 O O . LYS A 1 529 ? -22.334 37.568 31.652 1.00 43.76 509 LYS A O 1
ATOM 3714 N N . GLU A 1 530 ? -22.601 35.603 32.650 1.00 46.08 510 GLU A N 1
ATOM 3715 C CA . GLU A 1 530 ? -22.266 36.117 33.974 1.00 45.28 510 GLU A CA 1
ATOM 3716 C C . GLU A 1 530 ? -20.806 35.939 34.336 1.00 45.53 510 GLU A C 1
ATOM 3717 O O . GLU A 1 530 ? -20.406 36.215 35.466 1.00 41.96 510 GLU A O 1
ATOM 3723 N N . GLY A 1 531 ? -19.994 35.467 33.398 1.00 42.78 511 GLY A N 1
ATOM 3724 C CA . GLY A 1 531 ? -18.544 35.230 33.669 1.00 38.86 511 GLY A CA 1
ATOM 3725 C C . GLY A 1 531 ? -17.872 34.432 32.544 1.00 33.44 511 GLY A C 1
ATOM 3726 O O . GLY A 1 531 ? -18.548 33.952 31.632 1.00 31.61 511 GLY A O 1
ATOM 3727 N N . MET A 1 532 ? -16.544 34.387 32.582 1.00 33.45 512 MET A N 1
ATOM 3728 C CA . MET A 1 532 ? -15.735 33.670 31.627 1.00 34.28 512 MET A CA 1
ATOM 3729 C C . MET A 1 532 ? -16.216 32.223 31.640 1.00 32.11 512 MET A C 1
ATOM 3730 O O . MET A 1 532 ? -16.477 31.664 30.624 1.00 27.65 512 MET A O 1
ATOM 3735 N N . LEU A 1 533 ? -16.442 31.670 32.821 1.00 31.16 513 LEU A N 1
ATOM 3736 C CA . LEU A 1 533 ? -16.904 30.306 32.930 1.00 30.58 513 LEU A CA 1
ATOM 3737 C C . LEU A 1 533 ? -18.028 30.133 33.924 1.00 31.28 513 LEU A C 1
ATOM 3738 O O . LEU A 1 533 ? -18.054 30.762 34.952 1.00 33.46 513 LEU A O 1
ATOM 3743 N N . ASP A 1 534 ? -18.918 29.220 33.613 1.00 30.36 514 ASP A N 1
ATOM 3744 C CA . ASP A 1 534 ? -19.881 28.702 34.553 1.00 33.88 514 ASP A CA 1
ATOM 3745 C C . ASP A 1 534 ? -19.186 27.509 35.115 1.00 30.16 514 ASP A C 1
ATOM 3746 O O . ASP A 1 534 ? -19.043 26.533 34.431 1.00 27.69 514 ASP A O 1
ATOM 3751 N N . SER A 1 535 ? -18.723 27.595 36.366 1.00 28.45 515 SER A N 1
ATOM 3752 C CA . SER A 1 535 ? -17.948 26.524 36.981 1.00 29.98 515 SER A CA 1
ATOM 3753 C C . SER A 1 535 ? -18.608 25.165 37.077 1.00 30.59 515 SER A C 1
ATOM 3754 O O . SER A 1 535 ? -17.940 24.123 37.023 1.00 31.33 515 SER A O 1
ATOM 3757 N N . GLU A 1 536 ? -19.905 25.140 37.300 1.00 30.84 516 GLU A N 1
ATOM 3758 C CA . GLU A 1 536 ? -20.585 23.837 37.318 1.00 36.98 516 GLU A CA 1
ATOM 3759 C C . GLU A 1 536 ? -20.448 23.057 35.977 1.00 31.75 516 GLU A C 1
ATOM 3760 O O . GLU A 1 536 ? -20.221 21.843 35.939 1.00 32.01 516 GLU A O 1
ATOM 3766 N N . ALA A 1 537 ? -20.662 23.762 34.889 1.00 31.59 517 ALA A N 1
ATOM 3767 C CA . ALA A 1 537 ? -20.554 23.175 33.565 1.00 30.07 517 ALA A CA 1
ATOM 3768 C C . ALA A 1 537 ? -19.082 22.831 33.247 1.00 29.54 517 ALA A C 1
ATOM 3769 O O . ALA A 1 537 ? -18.799 21.778 32.680 1.00 32.34 517 ALA A O 1
ATOM 3771 N N . ALA A 1 538 ? -18.153 23.687 33.633 1.00 26.28 518 ALA A N 1
ATOM 3772 C CA . ALA A 1 538 ? -16.736 23.487 33.300 1.00 28.09 518 ALA A CA 1
ATOM 3773 C C . ALA A 1 538 ? -16.222 22.311 34.067 1.00 27.19 518 ALA A C 1
ATOM 3774 O O . ALA A 1 538 ? -15.558 21.460 33.515 1.00 25.02 518 ALA A O 1
ATOM 3776 N N . ASN A 1 539 ? -16.635 22.200 35.325 1.00 26.66 519 ASN A N 1
ATOM 3777 C CA . ASN A 1 539 ? -16.193 21.105 36.171 1.00 26.95 519 ASN A CA 1
ATOM 3778 C C . ASN A 1 539 ? -16.860 19.807 35.806 1.00 26.51 519 ASN A C 1
ATOM 3779 O O . ASN A 1 539 ? -16.281 18.773 36.034 1.00 26.37 519 ASN A O 1
ATOM 3784 N N . TYR A 1 540 ? -18.025 19.834 35.157 1.00 24.35 520 TYR A N 1
ATOM 3785 C CA . TYR A 1 540 ? -18.611 18.595 34.616 1.00 21.40 520 TYR A CA 1
ATOM 3786 C C . TYR A 1 540 ? -17.710 18.016 33.496 1.00 22.01 520 TYR A C 1
ATOM 3787 O O . TYR A 1 540 ? -17.427 16.797 33.437 1.00 24.01 520 TYR A O 1
ATOM 3796 N N . TRP A 1 541 ? -17.288 18.874 32.585 1.00 22.22 521 TRP A N 1
ATOM 3797 C CA . TRP A 1 541 ? -16.609 18.416 31.360 1.00 24.00 521 TRP A CA 1
ATOM 3798 C C . TRP A 1 541 ? -15.114 18.217 31.460 1.00 23.94 521 TRP A C 1
ATOM 3799 O O . TRP A 1 541 ? -14.561 17.397 30.735 1.00 26.58 521 TRP A O 1
ATOM 3810 N N . LEU A 1 542 ? -14.466 19.017 32.270 1.00 23.66 522 LEU A N 1
ATOM 3811 C CA . LEU A 1 542 ? -13.022 19.097 32.351 1.00 24.33 522 LEU A CA 1
ATOM 3812 C C . LEU A 1 542 ? -12.522 18.159 33.398 1.00 25.82 522 LEU A C 1
ATOM 3813 O O . LEU A 1 542 ? -13.257 17.859 34.338 1.00 28.44 522 LEU A O 1
ATOM 3818 N N . PRO A 1 543 ? -11.289 17.656 33.251 1.00 28.10 523 PRO A N 1
ATOM 3819 C CA . PRO A 1 543 ? -10.342 17.899 32.142 1.00 26.57 523 PRO A CA 1
ATOM 3820 C C . PRO A 1 543 ? -10.799 17.287 30.866 1.00 22.78 523 PRO A C 1
ATOM 3821 O O . PRO A 1 543 ? -11.548 16.298 30.851 1.00 25.94 523 PRO A O 1
ATOM 3825 N N . VAL A 1 544 ? -10.305 17.832 29.766 1.00 23.96 524 VAL A N 1
ATOM 3826 C CA . VAL A 1 544 ? -10.428 17.203 28.485 1.00 21.86 524 VAL A CA 1
ATOM 3827 C C . VAL A 1 544 ? -9.886 15.751 28.630 1.00 23.80 524 VAL A C 1
ATOM 3828 O O . VAL A 1 544 ? -8.836 15.542 29.225 1.00 24.40 524 VAL A O 1
ATOM 3832 N N . ASP A 1 545 ? -10.595 14.753 28.089 1.00 23.17 525 ASP A N 1
ATOM 3833 C CA . ASP A 1 545 ? -10.146 13.367 28.153 1.00 21.93 525 ASP A CA 1
ATOM 3834 C C . ASP A 1 545 ? -9.023 13.096 27.132 1.00 23.05 525 ASP A C 1
ATOM 3835 O O . ASP A 1 545 ? -8.011 12.475 27.455 1.00 21.74 525 ASP A O 1
ATOM 3840 N N . ILE A 1 546 ? -9.220 13.549 25.912 1.00 21.05 526 ILE A N 1
ATOM 3841 C CA . ILE A 1 546 ? -8.177 13.479 24.890 1.00 21.84 526 ILE A CA 1
ATOM 3842 C C . ILE A 1 546 ? -8.150 14.758 24.071 1.00 23.66 526 ILE A C 1
ATOM 3843 O O . ILE A 1 546 ? -9.197 15.245 23.592 1.00 23.86 526 ILE A O 1
ATOM 3848 N N . TYR A 1 547 ? -6.946 15.283 23.921 1.00 20.93 527 TYR A N 1
ATOM 3849 C CA . TYR A 1 547 ? -6.671 16.466 23.145 1.00 22.05 527 TYR A CA 1
ATOM 3850 C C . TYR A 1 547 ? -5.772 16.068 21.960 1.00 23.77 527 TYR A C 1
ATOM 3851 O O . TYR A 1 547 ? -4.693 15.461 22.162 1.00 22.64 527 TYR A O 1
ATOM 3860 N N . ILE A 1 548 ? -6.239 16.341 20.747 1.00 23.02 528 ILE A N 1
ATOM 3861 C CA . ILE A 1 548 ? -5.575 15.921 19.516 1.00 24.56 528 ILE A CA 1
ATOM 3862 C C . ILE A 1 548 ? -5.033 17.129 18.771 1.00 23.61 528 ILE A C 1
ATOM 3863 O O . ILE A 1 548 ? -5.786 18.031 18.381 1.00 21.51 528 ILE A O 1
ATOM 3868 N N . GLY A 1 549 ? -3.732 17.151 18.523 1.00 27.57 529 GLY A N 1
ATOM 3869 C CA . GLY A 1 549 ? -3.103 18.233 17.732 1.00 27.75 529 GLY A CA 1
ATOM 3870 C C . GLY A 1 549 ? -1.577 18.077 17.687 1.00 33.87 529 GLY A C 1
ATOM 3871 O O . GLY A 1 549 ? -1.003 17.294 18.441 1.00 31.95 529 GLY A O 1
ATOM 3872 N N . GLY A 1 550 ? -0.922 18.849 16.825 1.00 34.66 530 GLY A N 1
ATOM 3873 C CA . GLY A 1 550 ? 0.418 18.525 16.421 1.00 33.82 530 GLY A CA 1
ATOM 3874 C C . GLY A 1 550 ? 1.463 18.849 17.441 1.00 31.30 530 GLY A C 1
ATOM 3875 O O . GLY A 1 550 ? 1.303 19.762 18.258 1.00 33.50 530 GLY A O 1
ATOM 3876 N N . ILE A 1 551 ? 2.576 18.119 17.382 1.00 32.89 531 ILE A N 1
ATOM 3877 C CA . ILE A 1 551 ? 3.701 18.298 18.313 1.00 29.96 531 ILE A CA 1
ATOM 3878 C C . ILE A 1 551 ? 4.353 19.673 18.197 1.00 30.44 531 ILE A C 1
ATOM 3879 O O . ILE A 1 551 ? 5.000 20.145 19.127 1.00 29.97 531 ILE A O 1
ATOM 3884 N N . GLU A 1 552 ? 4.205 20.345 17.067 1.00 32.78 532 GLU A N 1
ATOM 3885 C CA . GLU A 1 552 ? 4.767 21.678 16.942 1.00 34.55 532 GLU A CA 1
ATOM 3886 C C . GLU A 1 552 ? 4.190 22.717 17.929 1.00 33.88 532 GLU A C 1
ATOM 3887 O O . GLU A 1 552 ? 4.746 23.780 18.060 1.00 31.38 532 GLU A O 1
ATOM 3893 N N . HIS A 1 553 ? 3.097 22.429 18.613 1.00 30.58 533 HIS A N 1
ATOM 3894 C CA . HIS A 1 553 ? 2.550 23.365 19.638 1.00 31.78 533 HIS A CA 1
ATOM 3895 C C . HIS A 1 553 ? 3.118 23.193 21.033 1.00 32.45 533 HIS A C 1
ATOM 3896 O O . HIS A 1 553 ? 2.647 23.843 22.021 1.00 28.38 533 HIS A O 1
ATOM 3903 N N . ALA A 1 554 ? 4.130 22.325 21.142 1.00 26.49 534 ALA A N 1
ATOM 3904 C CA . ALA A 1 554 ? 4.613 21.848 22.470 1.00 30.85 534 ALA A CA 1
ATOM 3905 C C . ALA A 1 554 ? 5.062 22.947 23.434 1.00 31.33 534 ALA A C 1
ATOM 3906 O O . ALA A 1 554 ? 4.732 22.891 24.631 1.00 32.30 534 ALA A O 1
ATOM 3908 N N . ILE A 1 555 ? 5.795 23.955 22.976 1.00 27.32 535 ILE A N 1
ATOM 3909 C CA . ILE A 1 555 ? 6.333 24.939 23.932 1.00 32.17 535 ILE A CA 1
ATOM 3910 C C . ILE A 1 555 ? 5.676 26.323 23.858 1.00 29.80 535 ILE A C 1
ATOM 3911 O O . ILE A 1 555 ? 6.017 27.264 24.594 1.00 31.07 535 ILE A O 1
ATOM 3916 N N . MET A 1 556 ? 4.682 26.409 23.005 1.00 28.89 536 MET A N 1
ATOM 3917 C CA . MET A 1 556 ? 3.867 27.608 22.938 1.00 30.68 536 MET A CA 1
ATOM 3918 C C . MET A 1 556 ? 2.457 27.257 23.439 1.00 25.49 536 MET A C 1
ATOM 3919 O O . MET A 1 556 ? 2.263 27.262 24.635 1.00 24.90 536 MET A O 1
ATOM 3924 N N . HIS A 1 557 ? 1.469 27.024 22.563 1.00 24.41 537 HIS A N 1
ATOM 3925 C CA . HIS A 1 557 ? 0.106 26.777 23.010 1.00 23.05 537 HIS A CA 1
ATOM 3926 C C . HIS A 1 557 ? -0.016 25.743 24.129 1.00 24.88 537 HIS A C 1
ATOM 3927 O O . HIS A 1 557 ? -0.737 25.972 25.092 1.00 24.54 537 HIS A O 1
ATOM 3934 N N . LEU A 1 558 ? 0.701 24.610 24.031 1.00 24.08 538 LEU A N 1
ATOM 3935 C CA . LEU A 1 558 ? 0.543 23.538 24.976 1.00 27.40 538 LEU A CA 1
ATOM 3936 C C . LEU A 1 558 ? 1.125 23.854 26.330 1.00 26.81 538 LEU A C 1
ATOM 3937 O O . LEU A 1 558 ? 0.778 23.171 27.263 1.00 25.53 538 LEU A O 1
ATOM 3942 N N . LEU A 1 559 ? 1.973 24.876 26.412 1.00 22.51 539 LEU A N 1
ATOM 3943 C CA . LEU A 1 559 ? 2.438 25.418 27.687 1.00 25.11 539 LEU A CA 1
ATOM 3944 C C . LEU A 1 559 ? 1.493 26.522 28.191 1.00 24.75 539 LEU A C 1
ATOM 3945 O O . LEU A 1 559 ? 1.054 26.502 29.352 1.00 25.77 539 LEU A O 1
ATOM 3950 N N . TYR A 1 560 ? 1.093 27.419 27.307 1.00 23.08 540 TYR A N 1
ATOM 3951 C CA . TYR A 1 560 ? 0.203 28.494 27.704 1.00 25.60 540 TYR A CA 1
ATOM 3952 C C . TYR A 1 560 ? -1.144 27.960 28.210 1.00 25.13 540 TYR A C 1
ATOM 3953 O O . TYR A 1 560 ? -1.666 28.464 29.174 1.00 25.40 540 TYR A O 1
ATOM 3962 N N . PHE A 1 561 ? -1.703 26.942 27.570 1.00 25.24 541 PHE A N 1
ATOM 3963 C CA . PHE A 1 561 ? -2.999 26.440 28.033 1.00 27.94 541 PHE A CA 1
ATOM 3964 C C . PHE A 1 561 ? -2.970 25.725 29.393 1.00 25.46 541 PHE A C 1
ATOM 3965 O O . PHE A 1 561 ? -3.921 25.844 30.190 1.00 23.56 541 PHE A O 1
ATOM 3973 N N . ARG A 1 562 ? -1.830 25.117 29.725 1.00 24.87 542 ARG A N 1
ATOM 3974 C CA . ARG A 1 562 ? -1.571 24.595 31.058 1.00 25.29 542 ARG A CA 1
ATOM 3975 C C . ARG A 1 562 ? -1.543 25.671 32.123 1.00 24.02 542 ARG A C 1
ATOM 3976 O O . ARG A 1 562 ? -2.186 25.531 33.167 1.00 25.67 542 AR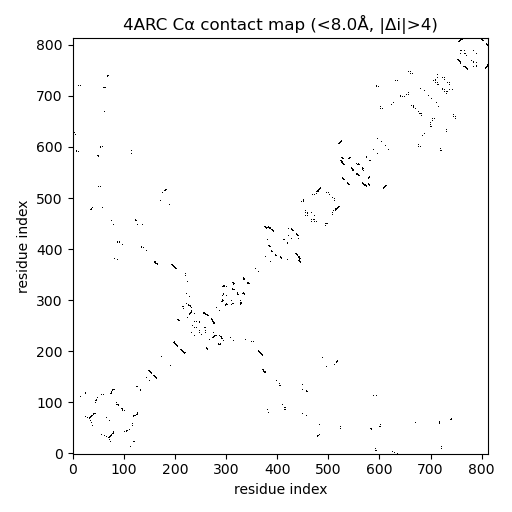G A O 1
ATOM 3984 N N . PHE A 1 563 ? -0.832 26.747 31.823 1.00 25.11 543 PHE A N 1
ATOM 3985 C CA . PHE A 1 563 ? -0.691 27.867 32.687 1.00 23.02 543 PHE A CA 1
ATOM 3986 C C . PHE A 1 563 ? -2.028 28.556 32.882 1.00 25.06 543 PHE A C 1
ATOM 3987 O O . PHE A 1 563 ? -2.374 28.895 33.984 1.00 27.33 543 PHE A O 1
ATOM 3995 N N . PHE A 1 564 ? -2.775 28.784 31.799 1.00 23.57 544 PHE A N 1
ATOM 3996 C CA . PHE A 1 564 ? -4.059 29.470 31.895 1.00 22.65 544 PHE A CA 1
ATOM 3997 C C . PHE A 1 564 ? -5.074 28.606 32.642 1.00 24.48 544 PHE A C 1
ATOM 3998 O O . PHE A 1 564 ? -5.841 29.127 33.430 1.00 24.42 544 PHE A O 1
ATOM 4006 N N . HIS A 1 565 ? -5.034 27.276 32.493 1.00 23.00 545 HIS A N 1
ATOM 4007 C CA . HIS A 1 565 ? -5.871 26.430 33.339 1.00 22.95 545 HIS A CA 1
ATOM 4008 C C . HIS A 1 565 ? -5.627 26.666 34.819 1.00 27.44 545 HIS A C 1
ATOM 4009 O O . HIS A 1 565 ? -6.581 26.767 35.663 1.00 26.14 545 HIS A O 1
ATOM 4016 N N . LYS A 1 566 ? -4.361 26.766 35.175 1.00 23.84 546 LYS A N 1
ATOM 4017 C CA . LYS A 1 566 ? -3.996 26.980 36.576 1.00 24.19 546 LYS A CA 1
ATOM 4018 C C . LYS A 1 566 ? -4.419 28.378 37.072 1.00 26.36 546 LYS A C 1
ATOM 4019 O O . LYS A 1 566 ? -4.881 28.521 38.212 1.00 25.69 546 LYS A O 1
ATOM 4025 N N . LEU A 1 567 ? -4.333 29.407 36.219 1.00 25.44 547 LEU A N 1
ATOM 4026 C CA . LEU A 1 567 ? -4.815 30.706 36.615 1.00 27.02 547 LEU A CA 1
ATOM 4027 C C . LEU A 1 567 ? -6.328 30.696 36.832 1.00 27.18 547 LEU A C 1
ATOM 4028 O O . LEU A 1 567 ? -6.802 31.312 37.776 1.00 27.19 547 LEU A O 1
ATOM 4033 N N . MET A 1 568 ? -7.065 30.001 35.966 1.00 28.39 548 MET A N 1
ATOM 4034 C CA . MET A 1 568 ? -8.506 29.837 36.152 1.00 27.37 548 MET A CA 1
ATOM 4035 C C . MET A 1 568 ? -8.851 29.041 37.402 1.00 28.13 548 MET A C 1
ATOM 4036 O O . MET A 1 568 ? -9.789 29.411 38.122 1.00 26.71 548 MET A O 1
ATOM 4041 N N . ARG A 1 569 ? -8.086 28.002 37.709 1.00 25.58 549 ARG A N 1
ATOM 4042 C CA . ARG A 1 569 ? -8.252 27.274 38.964 1.00 29.42 549 ARG A CA 1
ATOM 4043 C C . ARG A 1 569 ? -8.085 28.209 40.181 1.00 31.13 549 ARG A C 1
ATOM 4044 O O . ARG A 1 569 ? -8.932 28.231 41.078 1.00 27.84 549 ARG A O 1
ATOM 4052 N N . ASP A 1 570 ? -7.011 28.993 40.163 1.00 25.55 550 ASP A N 1
ATOM 4053 C CA . ASP A 1 570 ? -6.701 29.901 41.237 1.00 29.79 550 ASP A CA 1
ATOM 4054 C C . ASP A 1 570 ? -7.610 31.124 41.333 1.00 25.92 550 ASP A C 1
ATOM 4055 O O . ASP A 1 570 ? -7.597 31.826 42.355 1.00 28.25 550 ASP A O 1
ATOM 4060 N N . ALA A 1 571 ? -8.424 31.335 40.311 1.00 24.66 551 ALA A N 1
ATOM 4061 C CA . ALA A 1 571 ? -9.505 32.335 40.374 1.00 27.26 551 ALA A CA 1
ATOM 4062 C C . ALA A 1 571 ? -10.803 31.686 40.804 1.00 30.53 551 ALA A C 1
ATOM 4063 O O . ALA A 1 571 ? -11.838 32.292 40.719 1.00 31.08 551 ALA A O 1
ATOM 4065 N N . GLY A 1 572 ? -10.751 30.442 41.245 1.00 30.08 552 GLY A N 1
ATOM 4066 C CA . GLY A 1 572 ? -11.954 29.713 41.619 1.00 31.45 552 GLY A CA 1
ATOM 4067 C C . GLY A 1 572 ? -12.845 29.176 40.519 1.00 30.53 552 GLY A C 1
ATOM 4068 O O . GLY A 1 572 ? -13.885 28.604 40.827 1.00 27.75 552 GLY A O 1
ATOM 4069 N N . MET A 1 573 ? -12.440 29.283 39.254 1.00 29.18 553 MET A N 1
ATOM 4070 C CA . MET A 1 573 ? -13.326 28.949 38.141 1.00 30.05 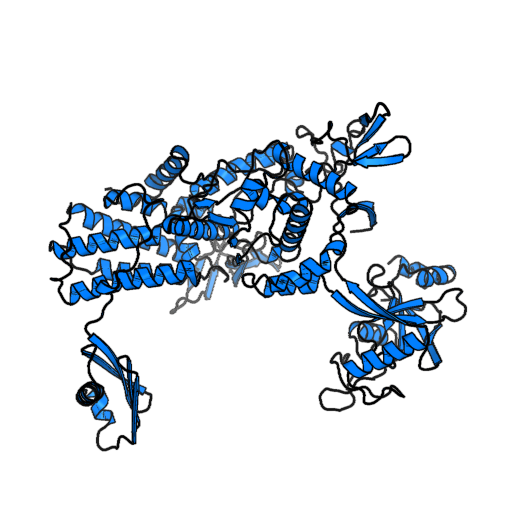553 MET A CA 1
ATOM 4071 C C . MET A 1 573 ? -13.372 27.487 37.739 1.00 31.69 553 MET A C 1
ATOM 4072 O O . MET A 1 573 ? -14.361 27.058 37.115 1.00 34.27 553 MET A O 1
ATOM 4077 N N . VAL A 1 574 ? -12.321 26.730 38.048 1.00 26.79 554 VAL A N 1
ATOM 4078 C CA . VAL A 1 574 ? -12.242 25.287 37.776 1.00 26.92 554 VAL A CA 1
ATOM 4079 C C . VAL A 1 574 ? -11.574 24.696 38.994 1.00 28.27 554 VAL A C 1
ATOM 4080 O O . VAL A 1 574 ? -10.901 25.444 39.738 1.00 27.45 554 VAL A O 1
ATOM 4084 N N . ASN A 1 575 ? -11.784 23.401 39.221 1.00 28.42 555 ASN A N 1
ATOM 4085 C CA . ASN A 1 575 ? -11.251 22.706 40.393 1.00 32.62 555 ASN A CA 1
ATOM 4086 C C . ASN A 1 575 ? -10.341 21.578 40.012 1.00 31.88 555 ASN A C 1
ATOM 4087 O O . ASN A 1 575 ? -10.322 20.587 40.681 1.00 34.17 555 ASN A O 1
ATOM 4092 N N . SER A 1 576 ? -9.589 21.702 38.945 1.00 29.51 556 SER A N 1
ATOM 4093 C CA . SER A 1 576 ? -8.633 20.641 38.554 1.00 30.40 556 SER A CA 1
ATOM 4094 C C . SER A 1 576 ? -7.346 21.373 38.246 1.00 27.56 556 SER A C 1
ATOM 4095 O O . SER A 1 576 ? -7.360 22.579 37.968 1.00 24.76 556 SER A O 1
ATOM 4098 N N . ASP A 1 577 ? -6.235 20.647 38.305 1.00 29.58 557 ASP A N 1
ATOM 4099 C CA . ASP A 1 577 ? -4.936 21.247 38.126 1.00 27.94 557 ASP A CA 1
ATOM 4100 C C . ASP A 1 577 ? -4.473 21.302 36.675 1.00 24.12 557 ASP A C 1
ATOM 4101 O O . ASP A 1 577 ? -3.652 22.115 36.361 1.00 25.72 557 ASP A O 1
ATOM 4106 N N . GLU A 1 578 ? -4.882 20.347 35.849 1.00 24.38 558 GLU A N 1
ATOM 4107 C CA . GLU A 1 578 ? -4.375 20.241 34.474 1.00 25.24 558 GLU A CA 1
ATOM 4108 C C . GLU A 1 578 ? -5.556 20.176 33.493 1.00 26.76 558 GLU A C 1
ATOM 4109 O O . GLU A 1 578 ? -6.583 19.603 33.810 1.00 26.22 558 GLU A O 1
ATOM 4115 N N . PRO A 1 579 ? -5.406 20.771 32.309 1.00 23.22 559 PRO A N 1
ATOM 4116 C CA . PRO A 1 579 ? -6.533 20.888 31.375 1.00 26.05 559 PRO A CA 1
ATOM 4117 C C . PRO A 1 579 ? -6.862 19.661 30.585 1.00 26.68 559 PRO A C 1
ATOM 4118 O O . PRO A 1 579 ? -8.005 19.529 30.121 1.00 25.08 559 PRO A O 1
ATOM 4122 N N . ALA A 1 580 ? -5.887 18.745 30.405 1.00 26.33 560 ALA A N 1
ATOM 4123 C CA . ALA A 1 580 ? -6.094 17.597 29.518 1.00 26.71 560 ALA A CA 1
ATOM 4124 C C . ALA A 1 580 ? -5.347 16.338 29.977 1.00 24.80 560 ALA A C 1
ATOM 4125 O O . ALA A 1 580 ? -4.149 16.393 30.302 1.00 22.57 560 ALA A O 1
ATOM 4127 N N . LYS A 1 581 ? -6.059 15.235 30.071 1.00 25.06 561 LYS A N 1
ATOM 4128 C CA . LYS A 1 581 ? -5.496 14.005 30.533 1.00 26.86 561 LYS A CA 1
ATOM 4129 C C . LYS A 1 581 ? -4.537 13.399 29.494 1.00 24.71 561 LYS A C 1
ATOM 4130 O O . LYS A 1 581 ? -3.398 13.140 29.808 1.00 25.83 561 LYS A O 1
ATOM 4136 N N . GLN A 1 582 ? -5.054 13.029 28.347 1.00 24.03 562 GLN A N 1
ATOM 4137 C CA . GLN A 1 582 ? -4.233 12.557 27.215 1.00 24.33 562 GLN A CA 1
ATOM 4138 C C . GLN A 1 582 ? -4.050 13.628 26.140 1.00 25.04 562 GLN A C 1
ATOM 4139 O O . GLN A 1 582 ? -5.030 14.267 25.723 1.00 24.79 562 GLN A O 1
ATOM 4145 N N . LEU A 1 583 ? -2.807 13.781 25.663 1.00 24.22 563 LEU A N 1
ATOM 4146 C CA . LEU A 1 583 ? -2.453 14.504 24.444 1.00 23.51 563 LEU A CA 1
ATOM 4147 C C . LEU A 1 583 ? -2.022 13.541 23.373 1.00 24.87 563 LEU A C 1
ATOM 4148 O O . LEU A 1 583 ? -1.077 12.781 23.578 1.00 24.15 563 LEU A O 1
ATOM 4153 N N . LEU A 1 584 ? -2.746 13.485 22.260 1.00 23.48 564 LEU A N 1
ATOM 4154 C CA . LEU A 1 584 ? -2.332 12.702 21.136 1.00 25.68 564 LEU A CA 1
ATOM 4155 C C . LEU A 1 584 ? -1.847 13.626 20.030 1.00 29.28 564 LEU A C 1
ATOM 4156 O O . LEU A 1 584 ? -2.607 14.507 19.494 1.00 28.12 564 LEU A O 1
ATOM 4161 N N . CYS A 1 585 ? -0.579 13.452 19.629 1.00 26.61 565 CYS A N 1
ATOM 4162 C CA . CYS A 1 585 ? -0.034 14.284 18.540 1.00 27.07 565 CYS A CA 1
ATOM 4163 C C . CYS A 1 585 ? -0.048 13.509 17.274 1.00 27.96 565 CYS A C 1
ATOM 4164 O O . CYS A 1 585 ? 0.681 12.550 17.161 1.00 25.65 565 CYS A O 1
ATOM 4167 N N . GLN A 1 586 ? -0.871 13.911 16.298 1.00 26.31 566 GLN A N 1
ATOM 4168 C CA . GLN A 1 586 ? -0.986 13.180 15.082 1.00 27.52 566 GLN A CA 1
ATOM 4169 C C . GLN A 1 586 ? 0.205 13.462 14.189 1.00 29.55 566 GLN A C 1
ATOM 4170 O O . GLN A 1 586 ? 0.798 14.581 14.186 1.00 25.02 566 GLN A O 1
ATOM 4176 N N . GLY A 1 587 ? 0.553 12.458 13.396 1.00 26.95 567 GLY A N 1
ATOM 4177 C CA . GLY A 1 587 ? 1.706 12.636 12.502 1.00 28.92 567 GLY A CA 1
ATOM 4178 C C . GLY A 1 587 ? 1.439 13.502 11.292 1.00 26.80 567 GLY A C 1
ATOM 4179 O O . GLY A 1 587 ? 0.292 13.709 10.887 1.00 26.45 567 GLY A O 1
ATOM 4180 N N . MET A 1 588 ? 2.509 13.962 10.670 1.00 29.53 568 MET A N 1
ATOM 4181 C CA . MET A 1 588 ? 2.380 14.762 9.445 1.00 30.92 568 MET A CA 1
ATOM 4182 C C . MET A 1 588 ? 1.893 13.910 8.317 1.00 25.05 568 MET A C 1
ATOM 4183 O O . MET A 1 588 ? 2.123 12.716 8.294 1.00 25.16 568 MET A O 1
ATOM 4188 N N . VAL A 1 589 ? 1.181 14.528 7.397 1.00 25.69 569 VAL A N 1
ATOM 4189 C CA . VAL A 1 589 ? 0.764 13.885 6.192 1.00 26.13 569 VAL A CA 1
ATOM 4190 C C . VAL A 1 589 ? 1.844 14.242 5.111 1.00 29.07 569 VAL A C 1
ATOM 4191 O O . VAL A 1 589 ? 2.152 15.393 4.890 1.00 26.57 569 VAL A O 1
ATOM 4195 N N . LEU A 1 590 ? 2.376 13.225 4.455 1.00 27.48 570 LEU A N 1
ATOM 4196 C CA . LEU A 1 590 ? 3.416 13.382 3.428 1.00 29.15 570 LEU A CA 1
ATOM 4197 C C . LEU A 1 590 ? 2.900 13.044 2.021 1.00 31.06 570 LEU A C 1
ATOM 4198 O O . LEU A 1 590 ? 1.903 12.373 1.851 1.00 28.00 570 LEU A O 1
ATOM 4203 N N . ALA A 1 591 ? 3.599 13.511 0.985 1.00 28.35 571 ALA A N 1
ATOM 4204 C CA . ALA A 1 591 ? 3.259 13.176 -0.361 1.00 29.78 571 ALA A CA 1
ATOM 4205 C C . ALA A 1 591 ? 4.562 13.210 -1.169 1.00 29.48 571 ALA A C 1
ATOM 4206 O O . ALA A 1 591 ? 5.519 13.872 -0.787 1.00 27.78 571 ALA A O 1
ATOM 4208 N N . ASP A 1 592 ? 4.576 12.418 -2.229 1.00 29.89 572 ASP A N 1
ATOM 4209 C CA . ASP A 1 592 ? 5.668 12.365 -3.221 1.00 30.27 572 ASP A CA 1
ATOM 4210 C C . ASP A 1 592 ? 6.004 13.792 -3.711 1.00 28.39 572 ASP A C 1
ATOM 4211 O O . ASP A 1 592 ? 5.158 14.656 -3.777 1.00 27.87 572 ASP A O 1
ATOM 4216 N N . ALA A 1 593 ? 7.257 14.041 -4.012 1.00 32.45 573 ALA A N 1
ATOM 4217 C CA . ALA A 1 593 ? 7.693 15.353 -4.457 1.00 28.22 573 ALA A CA 1
ATOM 4218 C C . ALA A 1 593 ? 8.670 15.138 -5.667 1.00 35.64 573 ALA A C 1
ATOM 4219 O O . ALA A 1 593 ? 9.480 14.193 -5.669 1.00 33.26 573 ALA A O 1
ATOM 4221 N N . PHE A 1 594 ? 8.546 15.971 -6.690 1.00 32.51 574 PHE A N 1
ATOM 4222 C CA . PHE A 1 594 ? 9.335 15.818 -7.931 1.00 31.93 574 PHE A CA 1
ATOM 4223 C C . PHE A 1 594 ? 9.823 17.182 -8.392 1.00 28.35 574 PHE A C 1
ATOM 4224 O O . PHE A 1 594 ? 9.164 18.209 -8.123 1.00 33.29 574 PHE A O 1
ATOM 4232 N N . TYR A 1 595 ? 10.962 17.232 -9.059 1.00 29.93 575 TYR A N 1
ATOM 4233 C CA . TYR A 1 595 ? 11.407 18.496 -9.656 1.00 30.78 575 TYR A CA 1
ATOM 4234 C C . TYR A 1 595 ? 12.165 18.264 -10.931 1.00 28.82 575 TYR A C 1
ATOM 4235 O O . TYR A 1 595 ? 12.695 17.210 -11.122 1.00 29.84 575 TYR A O 1
ATOM 4244 N N . TYR A 1 596 ? 12.154 19.238 -11.833 1.00 32.41 576 TYR A N 1
ATOM 4245 C CA . TYR A 1 596 ? 13.073 19.212 -13.011 1.00 35.36 576 TYR A CA 1
ATOM 4246 C C . TYR A 1 596 ? 14.015 20.448 -12.944 1.00 31.80 576 TYR A C 1
ATOM 4247 O O . TYR A 1 596 ? 13.716 21.448 -12.293 1.00 28.59 576 TYR A O 1
ATOM 4256 N N . VAL A 1 597 ? 15.172 20.298 -13.531 1.00 30.07 577 VAL A N 1
ATOM 4257 C CA . VAL A 1 597 ? 16.126 21.437 -13.663 1.00 33.61 577 VAL A CA 1
ATOM 4258 C C . VAL A 1 597 ? 15.913 22.106 -14.998 1.00 30.22 577 VAL A C 1
ATOM 4259 O O . VAL A 1 597 ? 16.093 21.476 -16.011 1.00 34.12 577 VAL A O 1
ATOM 4263 N N . GLY A 1 598 ? 15.438 23.342 -14.959 1.00 30.19 578 GLY A N 1
ATOM 4264 C CA . GLY A 1 598 ? 15.297 24.150 -16.152 1.00 30.72 578 GLY A CA 1
ATOM 4265 C C . GLY A 1 598 ? 16.668 24.478 -16.736 1.00 29.10 578 GLY A C 1
ATOM 4266 O O . GLY A 1 598 ? 17.738 24.212 -16.129 1.00 23.50 578 GLY A O 1
ATOM 4267 N N . GLU A 1 599 ? 16.636 25.027 -17.935 1.00 29.25 579 GLU A N 1
ATOM 4268 C CA . GLU A 1 599 ? 17.895 25.312 -18.633 1.00 32.87 579 GLU A CA 1
ATOM 4269 C C . GLU A 1 599 ? 18.624 26.482 -17.967 1.00 27.67 579 GLU A C 1
ATOM 4270 O O . GLU A 1 599 ? 19.765 26.724 -18.290 1.00 31.77 579 GLU A O 1
ATOM 4276 N N . ASN A 1 600 ? 17.933 27.185 -17.083 1.00 25.70 580 ASN A N 1
ATOM 4277 C CA . ASN A 1 600 ? 18.493 28.227 -16.246 1.00 27.54 580 ASN A CA 1
ATOM 4278 C C . ASN A 1 600 ? 19.126 27.668 -14.984 1.00 26.93 580 ASN A C 1
ATOM 4279 O O . ASN A 1 600 ? 19.643 28.403 -14.191 1.00 28.76 580 ASN A O 1
ATOM 4284 N N . GLY A 1 601 ? 19.181 26.355 -14.824 1.00 26.83 581 GLY A N 1
ATOM 4285 C CA . GLY A 1 601 ? 19.782 25.789 -13.598 1.00 26.79 581 GLY A CA 1
ATOM 4286 C C . GLY A 1 601 ? 18.869 25.874 -12.344 1.00 27.23 581 GLY A C 1
ATOM 4287 O O . GLY A 1 601 ? 19.294 25.546 -11.202 1.00 26.76 581 GLY A O 1
ATOM 4288 N N . GLU A 1 602 ? 17.634 26.288 -12.543 1.00 26.16 582 GLU A N 1
ATOM 4289 C CA . GLU A 1 602 ? 16.676 26.432 -11.417 1.00 30.91 582 GLU A CA 1
ATOM 4290 C C . GLU A 1 602 ? 15.795 25.162 -11.233 1.00 30.03 582 GLU A C 1
ATOM 4291 O O . GLU A 1 602 ? 15.302 24.611 -12.177 1.00 31.12 582 GLU A O 1
ATOM 4297 N N . ARG A 1 603 ? 15.543 24.752 -10.002 1.00 31.04 583 ARG A N 1
ATOM 4298 C CA . ARG A 1 603 ? 14.625 23.597 -9.786 1.00 32.85 583 ARG A CA 1
ATOM 4299 C C . ARG A 1 603 ? 13.172 24.075 -9.824 1.00 31.70 583 ARG A C 1
ATOM 4300 O O . ARG A 1 603 ? 12.812 25.021 -9.150 1.00 32.44 583 ARG A O 1
ATOM 4308 N N . ASN A 1 604 ? 12.363 23.404 -10.627 1.00 32.45 584 ASN A N 1
ATOM 4309 C CA . ASN A 1 604 ? 10.929 23.677 -10.723 1.00 35.39 584 ASN A CA 1
ATOM 4310 C C . ASN A 1 604 ? 10.165 22.467 -10.227 1.00 31.90 584 ASN A C 1
ATOM 4311 O O . ASN A 1 604 ? 10.234 21.430 -10.842 1.00 28.89 584 ASN A O 1
ATOM 4316 N N . TRP A 1 605 ? 9.455 22.621 -9.126 1.00 37.65 585 TRP A N 1
ATOM 4317 C CA . TRP A 1 605 ? 8.779 21.481 -8.509 1.00 36.16 585 TRP A CA 1
ATOM 4318 C C . TRP A 1 605 ? 7.450 21.214 -9.153 1.00 41.60 585 TRP A C 1
ATOM 4319 O O . TRP A 1 605 ? 6.619 22.120 -9.311 1.00 40.03 585 TRP A O 1
ATOM 4330 N N . VAL A 1 606 ? 7.243 19.954 -9.506 1.00 40.48 586 VAL A N 1
ATOM 4331 C CA . VAL A 1 606 ? 6.046 19.531 -10.204 1.00 43.22 586 VAL A CA 1
ATOM 4332 C C . VAL A 1 606 ? 5.180 18.590 -9.338 1.00 46.55 586 VAL A C 1
ATOM 4333 O O . VAL A 1 606 ? 5.661 17.509 -8.884 1.00 42.08 586 VAL A O 1
ATOM 4337 N N . SER A 1 607 ? 3.918 18.986 -9.147 1.00 49.22 587 SER A N 1
ATOM 4338 C CA . SER A 1 607 ? 2.951 18.238 -8.327 1.00 49.64 587 SER A CA 1
ATOM 4339 C C . SER A 1 607 ? 2.941 16.764 -8.741 1.00 42.36 587 SER A C 1
ATOM 4340 O O . SER A 1 607 ? 3.054 16.451 -9.906 1.00 50.12 587 SER A O 1
ATOM 4343 N N . PRO A 1 608 ? 2.882 15.839 -7.773 1.00 49.09 588 PRO A N 1
ATOM 4344 C CA . PRO A 1 608 ? 2.762 14.411 -8.135 1.00 48.35 588 PRO A CA 1
ATOM 4345 C C . PRO A 1 608 ? 1.452 14.118 -8.862 1.00 53.40 588 PRO A C 1
ATOM 4346 O O . PRO A 1 608 ? 1.445 13.277 -9.773 1.00 52.33 588 PRO A O 1
ATOM 4350 N N . VAL A 1 609 ? 0.378 14.828 -8.469 1.00 51.44 589 VAL A N 1
ATOM 4351 C CA . VAL A 1 609 ? -0.858 14.925 -9.288 1.00 60.52 589 VAL A CA 1
ATOM 4352 C C . VAL A 1 609 ? -0.541 15.044 -10.784 1.00 56.64 589 VAL A C 1
ATOM 4353 O O . VAL A 1 609 ? -1.104 14.295 -11.553 1.00 50.03 589 VAL A O 1
ATOM 4357 N N . ASP A 1 610 ? 0.380 15.967 -11.144 1.00 58.37 590 ASP A N 1
ATOM 4358 C CA . ASP A 1 610 ? 0.834 16.294 -12.544 1.00 53.32 590 ASP A CA 1
ATOM 4359 C C . ASP A 1 610 ? 2.089 15.535 -13.071 1.00 53.07 590 ASP A C 1
ATOM 4360 O O . ASP A 1 610 ? 2.687 15.933 -14.079 1.00 49.62 590 ASP A O 1
ATOM 4365 N N . ALA A 1 611 ? 2.531 14.491 -12.385 1.00 52.62 591 ALA A N 1
ATOM 4366 C CA . ALA A 1 611 ? 3.747 13.784 -12.817 1.00 56.02 591 ALA A CA 1
ATOM 4367 C C . ALA A 1 611 ? 3.318 12.572 -13.517 1.00 59.99 591 ALA A C 1
ATOM 4368 O O . ALA A 1 611 ? 2.285 11.990 -13.163 1.00 77.67 591 ALA A O 1
ATOM 4370 N N . ILE A 1 612 ? 4.096 12.157 -14.498 1.00 64.72 592 ILE A N 1
ATOM 4371 C CA . ILE A 1 612 ? 3.824 10.901 -15.185 1.00 66.91 592 ILE A CA 1
ATOM 4372 C C . ILE A 1 612 ? 5.032 10.062 -14.886 1.00 62.93 592 ILE A C 1
ATOM 4373 O O . ILE A 1 612 ? 6.055 10.227 -15.526 1.00 55.07 592 ILE A O 1
ATOM 4378 N N . VAL A 1 613 ? 4.917 9.183 -13.896 1.00 67.99 593 VAL A N 1
ATOM 4379 C CA . VAL A 1 613 ? 6.015 8.263 -13.561 1.00 68.96 593 VAL A CA 1
ATOM 4380 C C . VAL A 1 613 ? 6.056 7.087 -14.507 1.00 64.62 593 VAL A C 1
ATOM 4381 O O . VAL A 1 613 ? 5.073 6.824 -15.179 1.00 69.73 593 VAL A O 1
ATOM 4385 N N . GLU A 1 614 ? 7.173 6.370 -14.564 1.00 69.26 594 GLU A N 1
ATOM 4386 C CA . GLU A 1 614 ? 7.118 5.017 -15.098 1.00 69.81 594 GLU A CA 1
ATOM 4387 C C . GLU A 1 614 ? 7.992 4.046 -14.330 1.00 73.03 594 GLU A C 1
ATOM 4388 O O . GLU A 1 614 ? 9.183 4.276 -14.122 1.00 69.46 594 GLU A O 1
ATOM 4394 N N . ARG A 1 615 ? 7.358 2.929 -13.958 1.00 78.79 595 ARG A N 1
ATOM 4395 C CA . ARG A 1 615 ? 7.867 1.947 -12.983 1.00 71.27 595 ARG A CA 1
ATOM 4396 C C . ARG A 1 615 ? 8.664 0.835 -13.661 1.00 69.15 595 ARG A C 1
ATOM 4397 O O . ARG A 1 615 ? 8.517 0.632 -14.857 1.00 72.34 595 ARG A O 1
ATOM 4405 N N . ASP A 1 616 ? 9.475 0.091 -12.899 1.00 73.11 596 ASP A N 1
ATOM 4406 C CA . ASP A 1 616 ? 10.231 -1.067 -13.443 1.00 69.05 596 ASP A CA 1
ATOM 4407 C C . ASP A 1 616 ? 9.453 -2.398 -13.284 1.00 72.34 596 ASP A C 1
ATOM 4408 O O . ASP A 1 616 ? 8.237 -2.376 -13.082 1.00 72.70 596 ASP A O 1
ATOM 4413 N N . GLU A 1 617 ? 10.155 -3.533 -13.392 1.00 71.73 597 GLU A N 1
ATOM 4414 C CA . GLU A 1 617 ? 9.559 -4.884 -13.278 1.00 77.54 597 GLU A CA 1
ATOM 4415 C C . GLU A 1 617 ? 8.896 -5.173 -11.929 1.00 73.04 597 GLU A C 1
ATOM 4416 O O . GLU A 1 617 ? 7.982 -5.982 -11.866 1.00 73.80 597 GLU A O 1
ATOM 4422 N N . LYS A 1 618 ? 9.378 -4.527 -10.867 1.00 73.15 598 LYS A N 1
ATOM 4423 C CA . LYS A 1 618 ? 8.846 -4.697 -9.514 1.00 71.77 598 LYS A CA 1
ATOM 4424 C C . LYS A 1 618 ? 8.061 -3.493 -9.045 1.00 65.97 598 LYS A C 1
ATOM 4425 O O . LYS A 1 618 ? 7.657 -3.444 -7.899 1.00 68.45 598 LYS A O 1
ATOM 4431 N N . GLY A 1 619 ? 7.869 -2.510 -9.912 1.00 66.50 599 GLY A N 1
ATOM 4432 C CA . GLY A 1 619 ? 7.155 -1.292 -9.553 1.00 64.22 599 GLY A CA 1
ATOM 4433 C C . GLY A 1 619 ? 7.965 -0.117 -8.995 1.00 61.90 599 GLY A C 1
ATOM 4434 O O . GLY A 1 619 ? 7.370 0.877 -8.609 1.00 61.42 599 GLY A O 1
ATOM 4435 N N . ARG A 1 620 ? 9.293 -0.194 -8.899 1.00 65.24 600 ARG A N 1
ATOM 4436 C CA . ARG A 1 620 ? 10.051 1.027 -8.506 1.00 69.08 600 ARG A CA 1
ATOM 4437 C C . ARG A 1 620 ? 9.939 2.146 -9.564 1.00 67.87 600 ARG A C 1
ATOM 4438 O O . ARG A 1 620 ? 10.063 1.864 -10.759 1.00 66.39 600 ARG A O 1
ATOM 4446 N N . ILE A 1 621 ? 9.707 3.392 -9.120 1.00 67.89 601 ILE A N 1
ATOM 4447 C CA . ILE A 1 621 ? 9.811 4.582 -9.989 1.00 69.03 601 ILE A CA 1
ATOM 4448 C C . ILE A 1 621 ? 11.228 4.687 -10.519 1.00 72.95 601 ILE A C 1
ATOM 4449 O O . ILE A 1 621 ? 12.161 4.655 -9.732 1.00 81.43 601 ILE A O 1
ATOM 4454 N N . VAL A 1 622 ? 11.397 4.775 -11.839 1.00 73.20 602 VAL A N 1
ATOM 4455 C CA . VAL A 1 622 ? 12.755 4.833 -12.429 1.00 77.52 602 VAL A CA 1
ATOM 4456 C C . VAL A 1 622 ? 12.975 5.909 -13.501 1.00 72.53 602 VAL A C 1
ATOM 4457 O O . VAL A 1 622 ? 14.101 6.096 -13.941 1.00 73.48 602 VAL A O 1
ATOM 4461 N N . LYS A 1 623 ? 11.911 6.598 -13.917 1.00 69.24 603 LYS A N 1
ATOM 4462 C CA . LYS A 1 623 ? 12.023 7.830 -14.715 1.00 73.41 603 LYS A CA 1
ATOM 4463 C C . LYS A 1 623 ? 10.642 8.523 -14.674 1.00 72.15 603 LYS A C 1
ATOM 4464 O O . LYS A 1 623 ? 9.617 7.860 -14.434 1.00 81.09 603 LYS A O 1
ATOM 4470 N N . ALA A 1 624 ? 10.587 9.828 -14.915 1.00 59.62 604 ALA A N 1
ATOM 4471 C CA . ALA A 1 624 ? 9.310 10.532 -14.823 1.00 60.06 604 ALA A CA 1
ATOM 4472 C C . ALA A 1 624 ? 9.277 11.852 -15.612 1.00 53.20 604 ALA A C 1
ATOM 4473 O O . ALA A 1 624 ? 10.297 12.500 -15.682 1.00 52.93 604 ALA A O 1
ATOM 4475 N N . LYS A 1 625 ? 8.114 12.283 -16.144 1.00 49.12 605 LYS A N 1
ATOM 4476 C CA . LYS A 1 625 ? 8.000 13.628 -16.772 1.00 49.15 605 LYS A CA 1
ATOM 4477 C C . LYS A 1 625 ? 6.721 14.400 -16.436 1.00 52.27 605 LYS A C 1
ATOM 4478 O O . LYS A 1 625 ? 5.735 13.830 -15.912 1.00 48.51 605 LYS A O 1
ATOM 4484 N N . ASP A 1 626 ? 6.721 15.714 -16.699 1.00 43.85 606 ASP A N 1
ATOM 4485 C CA . ASP A 1 626 ? 5.434 16.453 -16.651 1.00 49.76 606 ASP A CA 1
ATOM 4486 C C . ASP A 1 626 ? 4.806 16.448 -18.056 1.00 50.28 606 ASP A C 1
ATOM 4487 O O . ASP A 1 626 ? 5.392 15.872 -18.998 1.00 47.82 606 ASP A O 1
ATOM 4492 N N . ALA A 1 627 ? 3.624 17.063 -18.162 1.00 52.97 607 ALA A N 1
ATOM 4493 C CA . ALA A 1 627 ? 2.915 17.282 -19.449 1.00 62.34 607 ALA A CA 1
ATOM 4494 C C . ALA A 1 627 ? 3.797 18.005 -20.502 1.00 63.67 607 ALA A C 1
ATOM 4495 O O . ALA A 1 627 ? 3.817 17.621 -21.684 1.00 54.36 607 ALA A O 1
ATOM 4497 N N . ALA A 1 628 ? 4.568 19.000 -20.058 1.00 65.02 608 ALA A N 1
ATOM 4498 C CA . ALA A 1 628 ? 5.503 19.716 -20.954 1.00 63.35 608 ALA A CA 1
ATOM 4499 C C . ALA A 1 628 ? 6.720 18.900 -21.423 1.00 58.44 608 ALA A C 1
ATOM 4500 O O . ALA A 1 628 ? 7.571 19.466 -22.090 1.00 59.88 608 ALA A O 1
ATOM 4502 N N . GLY A 1 629 ? 6.833 17.614 -21.078 1.00 50.93 609 GLY A N 1
ATOM 4503 C CA . GLY A 1 629 ? 8.004 16.814 -21.487 1.00 56.68 609 GLY A CA 1
ATOM 4504 C C . GLY A 1 629 ? 9.291 16.942 -20.652 1.00 61.81 609 GLY A C 1
ATOM 4505 O O . GLY A 1 629 ? 10.331 16.394 -21.043 1.00 62.88 609 GLY A O 1
ATOM 4506 N N . HIS A 1 630 ? 9.243 17.643 -19.509 1.00 58.91 610 HIS A N 1
ATOM 4507 C CA . HIS A 1 630 ? 10.447 17.828 -18.661 1.00 60.21 610 HIS A CA 1
ATOM 4508 C C . HIS A 1 630 ? 10.730 16.597 -17.876 1.00 59.69 610 HIS A C 1
ATOM 4509 O O . HIS A 1 630 ? 9.816 16.032 -17.265 1.00 57.85 610 HIS A O 1
ATOM 4516 N N . GLU A 1 631 ? 11.994 16.201 -17.854 1.00 50.94 611 GLU A N 1
ATOM 4517 C CA . GLU A 1 631 ? 12.432 15.077 -17.064 1.00 52.87 611 GLU A CA 1
ATOM 4518 C C . GLU A 1 631 ? 12.461 15.426 -15.525 1.00 54.44 611 GLU A C 1
ATOM 4519 O O . GLU A 1 631 ? 12.980 16.475 -15.125 1.00 47.47 611 GLU A O 1
ATOM 4525 N N . LEU A 1 632 ? 11.903 14.541 -14.684 1.00 50.38 612 LEU A N 1
ATOM 4526 C CA . LEU A 1 632 ? 11.721 14.802 -13.232 1.00 46.54 612 LEU A CA 1
ATOM 4527 C C . LEU A 1 632 ? 12.651 13.951 -12.367 1.00 37.91 612 LEU A C 1
ATOM 4528 O O . LEU A 1 632 ? 12.929 12.873 -12.728 1.00 45.11 612 LEU A O 1
ATOM 4533 N N . VAL A 1 633 ? 13.263 14.508 -11.315 1.00 37.01 613 VAL A N 1
ATOM 4534 C CA . VAL A 1 633 ? 13.965 13.731 -10.280 1.00 34.03 613 VAL A CA 1
ATOM 4535 C C . VAL A 1 633 ? 12.969 13.494 -9.129 1.00 36.31 613 VAL A C 1
ATOM 4536 O O . VAL A 1 633 ? 12.271 14.418 -8.678 1.00 30.72 613 VAL A O 1
ATOM 4540 N N . TYR A 1 634 ? 12.887 12.254 -8.684 1.00 33.93 614 TYR A N 1
ATOM 4541 C CA . TYR A 1 634 ? 11.965 11.862 -7.582 1.00 37.21 614 TYR A CA 1
ATOM 4542 C C . TYR A 1 634 ? 12.699 12.006 -6.248 1.00 31.38 614 TYR A C 1
ATOM 4543 O O . TYR A 1 634 ? 13.763 11.499 -6.092 1.00 36.01 614 TYR A O 1
ATOM 4552 N N . THR A 1 635 ? 12.189 12.806 -5.330 1.00 31.75 615 THR A N 1
ATOM 4553 C CA . THR A 1 635 ? 12.874 13.021 -4.066 1.00 31.46 615 THR A CA 1
ATOM 4554 C C . THR A 1 635 ? 12.190 12.273 -2.900 1.00 31.52 615 THR A C 1
ATOM 4555 O O . THR A 1 635 ? 12.542 12.482 -1.764 1.00 32.41 615 THR A O 1
ATOM 4559 N N . GLY A 1 636 ? 11.248 11.392 -3.175 1.00 32.53 616 GLY A N 1
ATOM 4560 C CA . GLY A 1 636 ? 10.619 10.621 -2.078 1.00 36.42 616 GLY A CA 1
ATOM 4561 C C . GLY A 1 636 ? 9.433 11.338 -1.477 1.00 33.87 616 GLY A C 1
ATOM 4562 O O . GLY A 1 636 ? 8.939 12.312 -2.021 1.00 32.53 616 GLY A O 1
ATOM 4563 N N . MET A 1 637 ? 8.934 10.790 -0.379 1.00 35.82 617 MET A N 1
ATOM 4564 C CA . MET A 1 637 ? 7.776 11.322 0.321 1.00 35.83 617 MET A CA 1
ATOM 4565 C C . MET A 1 637 ? 8.225 12.528 1.161 1.00 35.90 617 MET A C 1
ATOM 4566 O O . MET A 1 637 ? 9.251 12.452 1.793 1.00 37.26 617 MET A O 1
ATOM 4571 N N . SER A 1 638 ? 7.507 13.652 1.182 1.00 38.05 618 SER A N 1
ATOM 4572 C CA . SER A 1 638 ? 7.957 14.776 1.995 1.00 39.78 618 SER A CA 1
ATOM 4573 C C . SER A 1 638 ? 6.750 15.523 2.502 1.00 39.73 618 SER A C 1
ATOM 4574 O O . SER A 1 638 ? 5.641 15.308 2.031 1.00 33.34 618 SER A O 1
ATOM 4577 N N . LYS A 1 639 ? 6.985 16.410 3.450 1.00 40.87 619 LYS A N 1
ATOM 4578 C CA . LYS A 1 639 ? 5.949 17.239 4.045 1.00 48.31 619 LYS A CA 1
ATOM 4579 C C . LYS A 1 639 ? 5.237 17.999 2.926 1.00 44.41 619 LYS A C 1
ATOM 4580 O O . LYS A 1 639 ? 5.884 18.449 2.026 1.00 40.24 619 LYS A O 1
ATOM 4586 N N . MET A 1 640 ? 3.910 18.086 2.949 1.00 46.88 620 MET A N 1
ATOM 4587 C CA . MET A 1 640 ? 3.197 18.824 1.907 1.00 49.02 620 MET A CA 1
ATOM 4588 C C . MET A 1 640 ? 3.482 20.328 2.061 1.00 55.47 620 MET A C 1
ATOM 4589 O O . MET A 1 640 ? 3.553 20.843 3.177 1.00 55.27 620 MET A O 1
ATOM 4594 N N . SER A 1 641 ? 3.722 21.023 0.952 1.00 57.07 621 SER A N 1
ATOM 4595 C CA . SER A 1 641 ? 3.983 22.462 1.010 1.00 64.01 621 SER A CA 1
ATOM 4596 C C . SER A 1 641 ? 3.729 23.154 -0.332 1.00 65.13 621 SER A C 1
ATOM 4597 O O . SER A 1 641 ? 3.510 22.491 -1.352 1.00 62.65 621 SER A O 1
ATOM 4600 N N . LYS A 1 642 ? 3.750 24.490 -0.309 1.00 63.45 622 LYS A N 1
ATOM 4601 C CA . LYS A 1 642 ? 3.650 25.299 -1.526 1.00 64.03 622 LYS A CA 1
ATOM 4602 C C . LYS A 1 642 ? 4.953 25.215 -2.331 1.00 57.22 622 LYS A C 1
ATOM 4603 O O . LYS A 1 642 ? 4.925 25.140 -3.561 1.00 63.24 622 LYS A O 1
ATOM 4609 N N . SER A 1 643 ? 6.076 25.241 -1.623 1.00 56.64 623 SER A N 1
ATOM 4610 C CA . SER A 1 643 ? 7.398 25.232 -2.243 1.00 61.17 623 SER A CA 1
ATOM 4611 C C . SER A 1 643 ? 7.650 24.000 -3.122 1.00 59.35 623 SER A C 1
ATOM 4612 O O . SER A 1 643 ? 8.124 24.140 -4.247 1.00 65.56 623 SER A O 1
ATOM 4615 N N . LYS A 1 644 ? 7.314 22.807 -2.617 1.00 56.18 624 LYS A N 1
ATOM 4616 C CA . LYS A 1 644 ? 7.532 21.553 -3.361 1.00 48.18 624 LYS A CA 1
ATOM 4617 C C . LYS A 1 644 ? 6.390 21.209 -4.255 1.00 44.28 624 LYS A C 1
ATOM 4618 O O . LYS A 1 644 ? 6.445 20.238 -5.019 1.00 46.19 624 LYS A O 1
ATOM 4624 N N . ASN A 1 645 ? 5.338 22.012 -4.206 1.00 45.08 625 ASN A N 1
ATOM 4625 C CA . ASN A 1 645 ? 4.228 21.800 -5.103 1.00 42.13 625 ASN A CA 1
ATOM 4626 C C . ASN A 1 645 ? 3.508 20.430 -4.973 1.00 39.23 625 ASN A C 1
ATOM 4627 O O . ASN A 1 645 ? 2.973 19.893 -5.967 1.00 36.90 625 ASN A O 1
ATOM 4632 N N . ASN A 1 646 ? 3.566 19.822 -3.793 1.00 41.14 626 ASN A N 1
ATOM 4633 C CA . ASN A 1 646 ? 3.047 18.449 -3.627 1.00 39.03 626 ASN A CA 1
ATOM 4634 C C . ASN A 1 646 ? 1.794 18.417 -2.718 1.00 42.67 626 ASN A C 1
ATOM 4635 O O . ASN A 1 646 ? 1.482 17.372 -2.166 1.00 41.96 626 ASN A O 1
ATOM 4640 N N . GLY A 1 647 ? 1.118 19.556 -2.533 1.00 37.97 627 GLY A N 1
ATOM 4641 C CA . GLY A 1 647 ? -0.086 19.618 -1.688 1.00 37.94 627 GLY A CA 1
ATOM 4642 C C . GLY A 1 647 ? -1.247 18.942 -2.362 1.00 35.96 627 GLY A C 1
ATOM 4643 O O . GLY A 1 647 ? -1.336 18.943 -3.586 1.00 38.07 627 GLY A O 1
ATOM 4644 N N . ILE A 1 648 ? -2.113 18.324 -1.566 1.00 33.96 628 ILE A N 1
ATOM 4645 C CA . ILE A 1 648 ? -3.318 17.686 -2.048 1.00 34.01 628 ILE A CA 1
ATOM 4646 C C . ILE A 1 648 ? -4.475 18.419 -1.352 1.00 35.96 628 ILE A C 1
ATOM 4647 O O . ILE A 1 648 ? -4.429 18.627 -0.136 1.00 34.22 628 ILE A O 1
ATOM 4652 N N . ASP A 1 649 ? -5.451 18.885 -2.119 1.00 35.12 629 ASP A N 1
ATOM 4653 C CA . ASP A 1 649 ? -6.576 19.621 -1.583 1.00 34.50 629 ASP A CA 1
ATOM 4654 C C . ASP A 1 649 ? -7.592 18.601 -1.106 1.00 32.79 629 ASP A C 1
ATOM 4655 O O . ASP A 1 649 ? -8.095 17.823 -1.914 1.00 35.34 629 ASP A O 1
ATOM 4660 N N . PRO A 1 650 ? -7.945 18.622 0.195 1.00 32.46 630 PRO A N 1
ATOM 4661 C CA . PRO A 1 650 ? -8.888 17.596 0.638 1.00 33.50 630 PRO A CA 1
ATOM 4662 C C . PRO A 1 650 ? -10.236 17.718 -0.014 1.00 31.05 630 PRO A C 1
ATOM 4663 O O . PRO A 1 650 ? -10.868 16.707 -0.230 1.00 32.22 630 PRO A O 1
ATOM 4667 N N . GLN A 1 651 ? -10.673 18.939 -0.329 1.00 31.55 631 GLN A N 1
ATOM 4668 C CA . GLN A 1 651 ? -11.945 19.142 -1.004 1.00 32.52 631 GLN A CA 1
ATOM 4669 C C . GLN A 1 651 ? -12.054 18.403 -2.329 1.00 32.15 631 GLN A C 1
ATOM 4670 O O . GLN A 1 651 ? -13.108 17.894 -2.639 1.00 31.33 631 GLN A O 1
ATOM 4676 N N . VAL A 1 652 ? -10.982 18.359 -3.124 1.00 33.86 632 VAL A N 1
ATOM 4677 C CA . VAL A 1 652 ? -11.004 17.623 -4.379 1.00 33.19 632 VAL A CA 1
ATOM 4678 C C . VAL A 1 652 ? -11.225 16.147 -4.150 1.00 31.89 632 VAL A C 1
ATOM 4679 O O . VAL A 1 652 ? -11.999 15.469 -4.854 1.00 29.52 632 VAL A O 1
ATOM 4683 N N . MET A 1 653 ? -10.573 15.611 -3.131 1.00 29.93 633 MET A N 1
ATOM 4684 C CA . MET A 1 653 ? -10.736 14.199 -2.835 1.00 28.10 633 MET A CA 1
ATOM 4685 C C . MET A 1 653 ? -12.099 13.861 -2.211 1.00 25.79 633 MET A C 1
ATOM 4686 O O . MET A 1 653 ? -12.634 12.806 -2.472 1.00 27.00 633 MET A O 1
ATOM 4691 N N . VAL A 1 654 ? -12.659 14.731 -1.399 1.00 26.21 634 VAL A N 1
ATOM 4692 C CA . VAL A 1 654 ? -13.997 14.478 -0.856 1.00 28.02 634 VAL A CA 1
ATOM 4693 C C . VAL A 1 654 ? -15.015 14.476 -2.016 1.00 31.92 634 VAL A C 1
ATOM 4694 O O . VAL A 1 654 ? -15.864 13.598 -2.118 1.00 30.55 634 VAL A O 1
ATOM 4698 N N . GLU A 1 655 ? -14.889 15.450 -2.906 1.00 35.08 635 GLU A N 1
ATOM 4699 C CA . GLU A 1 655 ? -15.758 15.521 -4.088 1.00 38.36 635 GLU A CA 1
ATOM 4700 C C . GLU A 1 655 ? -15.518 14.377 -5.025 1.00 36.93 635 GLU A C 1
ATOM 4701 O O . GLU A 1 655 ? -16.457 13.862 -5.593 1.00 40.93 635 GLU A O 1
ATOM 4707 N N . ARG A 1 656 ? -14.283 13.914 -5.164 1.00 37.24 636 ARG A N 1
ATOM 4708 C CA . ARG A 1 656 ? -14.059 12.770 -6.032 1.00 35.70 636 ARG A CA 1
ATOM 4709 C C . ARG A 1 656 ? -14.593 11.470 -5.438 1.00 39.20 636 ARG A C 1
ATOM 4710 O O . ARG A 1 656 ? -15.233 10.726 -6.136 1.00 33.80 636 ARG A O 1
ATOM 4718 N N . TYR A 1 657 ? -14.321 11.184 -4.163 1.00 36.16 637 TYR A N 1
ATOM 4719 C CA . TYR A 1 657 ? -14.503 9.812 -3.650 1.00 36.18 637 TYR A CA 1
ATOM 4720 C C . TYR A 1 657 ? -15.579 9.671 -2.587 1.00 36.59 637 TYR A C 1
ATOM 4721 O O . TYR A 1 657 ? -16.038 8.554 -2.317 1.00 36.92 637 TYR A O 1
ATOM 4730 N N . GLY A 1 658 ? -15.953 10.809 -2.017 1.00 31.70 638 GLY A N 1
ATOM 4731 C CA . GLY A 1 658 ? -16.850 10.935 -0.882 1.00 31.99 638 GLY A CA 1
ATOM 4732 C C . GLY A 1 658 ? -16.055 11.089 0.408 1.00 26.60 638 GLY A C 1
ATOM 4733 O O . GLY A 1 658 ? -14.938 10.627 0.506 1.00 30.92 638 GLY A O 1
ATOM 4734 N N . ALA A 1 659 ? -16.641 11.707 1.403 1.00 25.94 639 ALA A N 1
ATOM 4735 C CA . ALA A 1 659 ? -15.996 11.848 2.698 1.00 25.10 639 ALA A CA 1
ATOM 4736 C C . ALA A 1 659 ? -15.619 10.481 3.274 1.00 24.09 639 ALA A C 1
ATOM 4737 O O . ALA A 1 659 ? -14.564 10.338 3.851 1.00 26.04 639 ALA A O 1
ATOM 4739 N N . ASP A 1 660 ? -16.481 9.464 3.165 1.00 25.76 640 ASP A N 1
ATOM 4740 C CA . ASP A 1 660 ? -16.204 8.184 3.868 1.00 27.93 640 ASP A CA 1
ATOM 4741 C C . ASP A 1 660 ? -14.918 7.525 3.377 1.00 24.81 640 ASP A C 1
ATOM 4742 O O . ASP A 1 660 ? -14.104 7.097 4.163 1.00 25.19 640 ASP A O 1
ATOM 4747 N N . THR A 1 661 ? -14.681 7.572 2.086 1.00 23.78 641 THR A N 1
ATOM 4748 C CA . THR A 1 661 ? -13.454 7.031 1.515 1.00 24.08 641 THR A CA 1
ATOM 4749 C C . THR A 1 661 ? -12.257 7.743 2.048 1.00 24.28 641 THR A C 1
ATOM 4750 O O . THR A 1 661 ? -11.265 7.064 2.454 1.00 24.27 641 THR A O 1
ATOM 4754 N N . VAL A 1 662 ? -12.345 9.069 2.118 1.00 23.58 642 VAL A N 1
ATOM 4755 C CA . VAL A 1 662 ? -11.208 9.886 2.526 1.00 23.47 642 VAL A CA 1
ATOM 4756 C C . VAL A 1 662 ? -10.927 9.595 3.985 1.00 26.13 642 VAL A C 1
ATOM 4757 O O . VAL A 1 662 ? -9.785 9.301 4.333 1.00 26.03 642 VAL A O 1
ATOM 4761 N N . ARG A 1 663 ? -11.959 9.622 4.837 1.00 24.25 643 ARG A N 1
ATOM 4762 C CA . ARG A 1 663 ? -11.782 9.310 6.237 1.00 22.57 643 ARG A CA 1
ATOM 4763 C C . ARG A 1 663 ? -11.159 7.929 6.449 1.00 22.95 643 ARG A C 1
ATOM 4764 O O . ARG A 1 663 ? -10.259 7.748 7.246 1.00 25.21 643 ARG A O 1
ATOM 4772 N N . LEU A 1 664 ? -11.665 6.945 5.753 1.00 23.90 644 LEU A N 1
ATOM 4773 C CA . LEU A 1 664 ? -11.188 5.593 5.926 1.00 25.60 644 LEU A CA 1
ATOM 4774 C C . LEU A 1 664 ? -9.710 5.483 5.542 1.00 26.25 644 LEU A C 1
ATOM 4775 O O . LEU A 1 664 ? -8.883 4.947 6.308 1.00 26.40 644 LEU A O 1
ATOM 4780 N N . PHE A 1 665 ? -9.361 6.000 4.382 1.00 27.05 645 PHE A N 1
ATOM 4781 C CA . PHE A 1 665 ? -7.957 5.945 3.982 1.00 27.95 645 PHE A CA 1
ATOM 4782 C C . PHE A 1 665 ? -7.057 6.587 5.050 1.00 28.31 645 PHE A C 1
ATOM 4783 O O . PHE A 1 665 ? -6.025 6.041 5.445 1.00 27.22 645 PHE A O 1
ATOM 4791 N N . MET A 1 666 ? -7.448 7.747 5.528 1.00 28.66 646 MET A N 1
ATOM 4792 C CA . MET A 1 666 ? -6.583 8.432 6.448 1.00 29.72 646 MET A CA 1
ATOM 4793 C C . MET A 1 666 ? -6.454 7.701 7.796 1.00 28.66 646 MET A C 1
ATOM 4794 O O . MET A 1 666 ? -5.410 7.808 8.462 1.00 28.85 646 MET A O 1
ATOM 4799 N N . MET A 1 667 ? -7.486 6.985 8.216 1.00 21.59 647 MET A N 1
ATOM 4800 C CA . MET A 1 667 ? -7.371 6.212 9.465 1.00 24.16 647 MET A CA 1
ATOM 4801 C C . MET A 1 667 ? -6.614 4.885 9.249 1.00 23.38 647 MET A C 1
ATOM 4802 O O . MET A 1 667 ? -6.001 4.327 10.175 1.00 23.90 647 MET A O 1
ATOM 4807 N N . PHE A 1 668 ? -6.712 4.379 8.032 1.00 23.91 648 PHE A N 1
ATOM 4808 C CA . PHE A 1 668 ? -6.175 3.056 7.662 1.00 23.54 648 PHE A CA 1
ATOM 4809 C C . PHE A 1 668 ? -4.688 3.094 7.399 1.00 26.11 648 PHE A C 1
ATOM 4810 O O . PHE A 1 668 ? -3.976 2.145 7.761 1.00 25.71 648 PHE A O 1
ATOM 4818 N N . ALA A 1 669 ? -4.192 4.213 6.868 1.00 25.91 649 ALA A N 1
ATOM 4819 C CA . ALA A 1 669 ? -2.900 4.180 6.198 1.00 28.10 649 ALA A CA 1
ATOM 4820 C C . ALA A 1 669 ? -1.744 4.036 7.171 1.00 28.05 649 ALA A C 1
ATOM 4821 O O . ALA A 1 669 ? -0.773 3.423 6.857 1.00 28.98 649 ALA A O 1
ATOM 4823 N N . SER A 1 670 ? -1.867 4.553 8.369 1.00 25.54 650 SER A N 1
ATOM 4824 C CA . SER A 1 670 ? -0.769 4.571 9.283 1.00 27.90 650 SER A CA 1
ATOM 4825 C C . SER A 1 670 ? -1.318 4.784 10.666 1.00 25.64 650 SER A C 1
ATOM 4826 O O . SER A 1 670 ? -2.343 5.413 10.769 1.00 26.30 650 SER A O 1
ATOM 4829 N N . PRO A 1 671 ? -0.617 4.353 11.729 1.00 28.22 651 PRO A N 1
ATOM 4830 C CA . PRO A 1 671 ? -1.033 4.724 13.080 1.00 27.40 651 PRO A CA 1
ATOM 4831 C C . PRO A 1 671 ? -1.090 6.208 13.218 1.00 25.85 651 PRO A C 1
ATOM 4832 O O . PRO A 1 671 ? -0.253 6.992 12.621 1.00 25.25 651 PRO A O 1
ATOM 4836 N N . ALA A 1 672 ? -2.041 6.639 14.019 1.00 25.59 652 ALA A N 1
ATOM 4837 C CA . ALA A 1 672 ? -2.322 8.062 14.175 1.00 22.05 652 ALA A CA 1
ATOM 4838 C C . ALA A 1 672 ? -1.107 8.925 14.490 1.00 24.51 652 ALA A C 1
ATOM 4839 O O . ALA A 1 672 ? -0.991 10.091 14.049 1.00 22.12 652 ALA A O 1
ATOM 4841 N N . ASP A 1 673 ? -0.199 8.424 15.323 1.00 26.38 653 ASP A N 1
ATOM 4842 C CA . ASP A 1 673 ? 0.882 9.271 15.719 1.00 28.05 653 ASP A CA 1
ATOM 4843 C C . ASP A 1 673 ? 2.080 9.102 14.747 1.00 28.15 653 ASP A C 1
ATOM 4844 O O . ASP A 1 673 ? 3.092 9.707 14.933 1.00 26.38 653 ASP A O 1
ATOM 4849 N N . MET A 1 674 ? 1.951 8.308 13.709 1.00 28.23 654 MET A N 1
ATOM 4850 C CA . MET A 1 674 ? 3.081 8.196 12.773 1.00 30.47 654 MET A CA 1
ATOM 4851 C C . MET A 1 674 ? 2.804 9.039 11.549 1.00 28.09 654 MET A C 1
ATOM 4852 O O . MET A 1 674 ? 1.625 9.347 11.265 1.00 25.18 654 MET A O 1
ATOM 4857 N N . THR A 1 675 ? 3.846 9.304 10.728 1.00 25.20 655 THR A N 1
ATOM 4858 C CA . THR A 1 675 ? 3.639 10.041 9.522 1.00 24.96 655 THR A CA 1
ATOM 4859 C C . THR A 1 675 ? 2.709 9.224 8.627 1.00 27.64 655 THR A C 1
ATOM 4860 O O . THR A 1 675 ? 2.680 8.000 8.707 1.00 28.56 655 THR A O 1
ATOM 4864 N N . LEU A 1 676 ? 1.906 9.914 7.821 1.00 27.68 656 LEU A N 1
ATOM 4865 C CA . LEU A 1 676 ? 1.008 9.277 6.873 1.00 29.61 656 LEU A CA 1
ATOM 4866 C C . LEU A 1 676 ? 1.390 9.603 5.404 1.00 25.78 656 LEU A C 1
ATOM 4867 O O . LEU A 1 676 ? 1.525 10.728 5.038 1.00 28.89 656 LEU A O 1
ATOM 4872 N N . GLU A 1 677 ? 1.599 8.586 4.599 1.00 25.82 657 GLU A N 1
ATOM 4873 C CA . GLU A 1 677 ? 1.990 8.765 3.210 1.00 28.40 657 GLU A CA 1
ATOM 4874 C C . GLU A 1 677 ? 0.788 8.713 2.351 1.00 28.34 657 GLU A C 1
ATOM 4875 O O . GLU A 1 677 ? 0.189 7.643 2.156 1.00 28.90 657 GLU A O 1
ATOM 4881 N N . TRP A 1 678 ? 0.446 9.862 1.805 1.00 28.17 658 TRP A N 1
ATOM 4882 C CA . TRP A 1 678 ? -0.698 9.924 0.913 1.00 29.58 658 TRP A CA 1
ATOM 4883 C C . TRP A 1 678 ? -0.438 9.229 -0.406 1.00 33.29 658 TRP A C 1
ATOM 4884 O O . TRP A 1 678 ? 0.569 9.503 -1.071 1.00 30.94 658 TRP A O 1
ATOM 4895 N N . GLN A 1 679 ? -1.374 8.374 -0.809 1.00 31.64 659 GLN A N 1
ATOM 4896 C CA . GLN A 1 679 ? -1.307 7.620 -2.063 1.00 37.62 659 GLN A CA 1
ATOM 4897 C C . GLN A 1 679 ? -2.709 7.528 -2.634 1.00 35.93 659 GLN A C 1
ATOM 4898 O O . GLN A 1 679 ? -3.592 6.834 -2.040 1.00 31.06 659 GLN A O 1
ATOM 4904 N N . GLU A 1 680 ? -2.936 8.135 -3.789 1.00 36.28 660 GLU A N 1
ATOM 4905 C CA . GLU A 1 680 ? -4.306 8.096 -4.372 1.00 39.11 660 GLU A CA 1
ATOM 4906 C C . GLU A 1 680 ? -4.749 6.654 -4.605 1.00 33.36 660 GLU A C 1
ATOM 4907 O O . GLU A 1 680 ? -5.930 6.338 -4.494 1.00 33.34 660 GLU A O 1
ATOM 4913 N N . SER A 1 681 ? -3.798 5.775 -4.883 1.00 33.75 661 SER A N 1
ATOM 4914 C CA . SER A 1 681 ? -4.079 4.387 -5.115 1.00 37.00 661 SER A CA 1
ATOM 4915 C C . SER A 1 681 ? -4.629 3.688 -3.833 1.00 35.84 661 SER A C 1
ATOM 4916 O O . SER A 1 681 ? -5.463 2.755 -3.922 1.00 30.38 661 SER A O 1
ATOM 4919 N N . GLY A 1 682 ? -4.162 4.149 -2.671 1.00 33.84 662 GLY A N 1
ATOM 4920 C CA . GLY A 1 682 ? -4.753 3.771 -1.365 1.00 35.36 662 GLY A CA 1
ATOM 4921 C C . GLY A 1 682 ? -6.152 4.334 -1.156 1.00 33.86 662 GLY A C 1
ATOM 4922 O O . GLY A 1 682 ? -7.034 3.648 -0.651 1.00 38.11 662 GLY A O 1
ATOM 4923 N N . VAL A 1 683 ? -6.381 5.586 -1.547 1.00 34.19 663 VAL A N 1
ATOM 4924 C CA . VAL A 1 683 ? -7.727 6.149 -1.475 1.00 35.03 663 VAL A CA 1
ATOM 4925 C C . VAL A 1 683 ? -8.689 5.374 -2.366 1.00 34.20 663 VAL A C 1
ATOM 4926 O O . VAL A 1 683 ? -9.832 5.124 -1.997 1.00 31.40 663 VAL A O 1
ATOM 4930 N N . GLU A 1 684 ? -8.210 4.957 -3.522 1.00 30.79 664 GLU A N 1
ATOM 4931 C CA . GLU A 1 684 ? -9.018 4.183 -4.435 1.00 34.48 664 GLU A CA 1
ATOM 4932 C C . GLU A 1 684 ? -9.327 2.823 -3.832 1.00 29.58 664 GLU A C 1
ATOM 4933 O O . GLU A 1 684 ? -10.396 2.310 -3.992 1.00 33.56 664 GLU A O 1
ATOM 4939 N N . GLY A 1 685 ? -8.364 2.266 -3.129 1.00 31.54 665 GLY A N 1
ATOM 4940 C CA . GLY A 1 685 ? -8.511 1.001 -2.459 1.00 31.56 665 GLY A CA 1
ATOM 4941 C C . GLY A 1 685 ? -9.549 1.086 -1.377 1.00 30.77 665 GLY A C 1
ATOM 4942 O O . GLY A 1 685 ? -10.320 0.170 -1.252 1.00 30.27 665 GLY A O 1
ATOM 4943 N N . ALA A 1 686 ? -9.565 2.199 -0.631 1.00 29.75 666 ALA A N 1
ATOM 4944 C CA . ALA A 1 686 ? -10.544 2.434 0.429 1.00 28.99 666 ALA A CA 1
ATOM 4945 C C . ALA A 1 686 ? -11.932 2.509 -0.211 1.00 28.75 666 ALA A C 1
ATOM 4946 O O . ALA A 1 686 ? -12.892 1.922 0.288 1.00 28.96 666 ALA A O 1
ATOM 4948 N N . ASN A 1 687 ? -12.038 3.201 -1.337 1.00 29.40 667 ASN A N 1
ATOM 4949 C CA . ASN A 1 687 ? -13.330 3.366 -2.028 1.00 31.20 667 ASN A CA 1
ATOM 4950 C C . ASN A 1 687 ? -13.901 2.014 -2.494 1.00 31.53 667 ASN A C 1
ATOM 4951 O O . ASN A 1 687 ? -15.117 1.746 -2.376 1.00 30.15 667 ASN A O 1
ATOM 4956 N N . ARG A 1 688 ? -13.008 1.155 -3.003 1.00 30.76 668 ARG A N 1
ATOM 4957 C CA . ARG A 1 688 ? -13.406 -0.177 -3.460 1.00 31.81 668 ARG A CA 1
ATOM 4958 C C . ARG A 1 688 ? -13.871 -1.028 -2.326 1.00 30.81 668 ARG A C 1
ATOM 4959 O O . ARG A 1 688 ? -14.782 -1.743 -2.513 1.00 31.35 668 ARG A O 1
ATOM 4967 N N . PHE A 1 689 ? -13.223 -0.951 -1.155 1.00 29.37 669 PHE A N 1
ATOM 4968 C CA . PHE A 1 689 ? -13.638 -1.654 0.036 1.00 27.63 669 PHE A CA 1
ATOM 4969 C C . PHE A 1 689 ? -15.067 -1.271 0.416 1.00 29.69 669 PHE A C 1
ATOM 4970 O O . PHE A 1 689 ? -15.898 -2.149 0.712 1.00 30.43 669 PHE A O 1
ATOM 4978 N N . LEU A 1 690 ? -15.367 0.015 0.416 1.00 27.04 670 LEU A N 1
ATOM 4979 C CA . LEU A 1 690 ? -16.715 0.442 0.760 1.00 29.59 670 LEU A CA 1
ATOM 4980 C C . LEU A 1 690 ? -17.746 -0.039 -0.251 1.00 29.52 670 LEU A C 1
ATOM 4981 O O . LEU A 1 690 ? -18.847 -0.403 0.112 1.00 29.71 670 LEU A O 1
ATOM 4986 N N . LYS A 1 691 ? -17.376 -0.067 -1.516 1.00 30.39 671 LYS A N 1
ATOM 4987 C CA . LYS A 1 691 ? -18.252 -0.656 -2.534 1.00 33.92 671 LYS A CA 1
ATOM 4988 C C . LYS A 1 691 ? -18.463 -2.146 -2.286 1.00 33.14 671 LYS A C 1
ATOM 4989 O O . LYS A 1 691 ? -19.551 -2.619 -2.464 1.00 35.46 671 LYS A O 1
ATOM 4995 N N . ARG A 1 692 ? -17.439 -2.888 -1.868 1.00 33.85 672 ARG A N 1
ATOM 4996 C CA . ARG A 1 692 ? -17.652 -4.272 -1.449 1.00 34.31 672 ARG A CA 1
ATOM 4997 C C . ARG A 1 692 ? -18.582 -4.434 -0.226 1.00 37.22 672 ARG A C 1
ATOM 4998 O O . ARG A 1 692 ? -19.376 -5.392 -0.183 1.00 32.25 672 ARG A O 1
ATOM 5006 N N . VAL A 1 693 ? -18.473 -3.556 0.774 1.00 33.23 673 VAL A N 1
ATOM 5007 C CA . VAL A 1 693 ? -19.392 -3.616 1.922 1.00 31.26 673 VAL A CA 1
ATOM 5008 C C . VAL A 1 693 ? -20.844 -3.363 1.458 1.00 31.66 673 VAL A C 1
ATOM 5009 O O . VAL A 1 693 ? -21.759 -4.089 1.825 1.00 32.32 673 VAL A O 1
ATOM 5013 N N . TRP A 1 694 ? -21.031 -2.322 0.659 1.00 31.78 674 TRP A N 1
ATOM 5014 C CA . TRP A 1 694 ? -22.325 -1.969 0.096 1.00 33.06 674 TRP A CA 1
ATOM 5015 C C . TRP A 1 694 ? -22.919 -3.177 -0.639 1.00 35.82 674 TRP A C 1
ATOM 5016 O O . TRP A 1 694 ? -24.071 -3.554 -0.441 1.00 30.52 674 TRP A O 1
ATOM 5027 N N . LYS A 1 695 ? -22.085 -3.827 -1.430 1.00 38.70 675 LYS A N 1
ATOM 5028 C CA . LYS A 1 695 ? -22.521 -4.938 -2.248 1.00 42.20 675 LYS A CA 1
ATOM 5029 C C . LYS A 1 695 ? -23.028 -6.097 -1.406 1.00 43.08 675 LYS A C 1
ATOM 5030 O O . LYS A 1 695 ? -24.065 -6.713 -1.745 1.00 39.35 675 LYS A O 1
ATOM 5036 N N . LEU A 1 696 ? -22.296 -6.402 -0.331 1.00 35.98 676 LEU A N 1
ATOM 5037 C CA . LEU A 1 696 ? -22.632 -7.536 0.496 1.00 38.16 676 LEU A CA 1
ATOM 5038 C C . LEU A 1 696 ? -23.958 -7.283 1.178 1.00 36.20 676 LEU A C 1
ATOM 5039 O O . LEU A 1 696 ? -24.809 -8.176 1.259 1.00 35.60 676 LEU A O 1
ATOM 5044 N N . VAL A 1 697 ? -24.159 -6.064 1.641 1.00 33.24 677 VAL A N 1
ATOM 5045 C CA . VAL A 1 697 ? -25.387 -5.736 2.345 1.00 31.26 677 VAL A CA 1
ATOM 5046 C C . VAL A 1 697 ? -26.549 -5.728 1.309 1.00 32.65 677 VAL A C 1
ATOM 5047 O O . VAL A 1 697 ? -27.640 -6.077 1.652 1.00 31.74 677 VAL A O 1
ATOM 5051 N N . TYR A 1 698 ? -26.300 -5.292 0.078 1.00 35.47 678 TYR A N 1
ATOM 5052 C CA . TYR A 1 698 ? -27.352 -5.221 -0.964 1.00 34.35 678 TYR A CA 1
ATOM 5053 C C . TYR A 1 698 ? -27.865 -6.620 -1.263 1.00 34.85 678 TYR A C 1
ATOM 5054 O O . TYR A 1 698 ? -29.062 -6.843 -1.241 1.00 39.00 678 TYR A O 1
ATOM 5063 N N . GLU A 1 699 ? -26.939 -7.546 -1.504 1.00 36.79 679 GLU A N 1
ATOM 5064 C CA . GLU A 1 699 ? -27.240 -8.948 -1.802 1.00 41.14 679 GLU A CA 1
ATOM 5065 C C . GLU A 1 699 ? -27.933 -9.687 -0.655 1.00 43.69 679 GLU A C 1
ATOM 5066 O O . GLU A 1 699 ? -28.798 -10.525 -0.892 1.00 44.79 679 GLU A O 1
ATOM 5072 N N . HIS A 1 700 ? -27.509 -9.418 0.578 1.00 38.11 680 HIS A N 1
ATOM 5073 C CA . HIS A 1 700 ? -28.119 -10.000 1.740 1.00 34.04 680 HIS A CA 1
ATOM 5074 C C . HIS A 1 700 ? -29.517 -9.437 1.974 1.00 36.63 680 HIS A C 1
ATOM 5075 O O . HIS A 1 700 ? -30.495 -10.201 2.140 1.00 37.22 680 HIS A O 1
ATOM 5082 N N . THR A 1 701 ? -29.679 -8.124 1.905 1.00 36.34 681 THR A N 1
ATOM 5083 C CA . THR A 1 701 ? -30.991 -7.546 2.158 1.00 41.55 681 THR A CA 1
ATOM 5084 C C . THR A 1 701 ? -31.973 -7.825 1.030 1.00 44.10 681 THR A C 1
ATOM 5085 O O . THR A 1 701 ? -33.182 -7.745 1.243 1.00 49.23 681 THR A O 1
ATOM 5089 N N . ALA A 1 702 ? -31.468 -8.155 -0.150 1.00 41.68 682 ALA A N 1
ATOM 5090 C CA . ALA A 1 702 ? -32.339 -8.456 -1.290 1.00 43.26 682 ALA A CA 1
ATOM 5091 C C . ALA A 1 702 ? -33.182 -9.740 -1.019 1.00 46.63 682 ALA A C 1
ATOM 5092 O O . ALA A 1 702 ? -34.290 -9.887 -1.511 1.00 48.52 682 ALA A O 1
ATOM 5094 N N . LYS A 1 703 ? -32.687 -10.632 -0.178 1.00 47.78 683 LYS A N 1
ATOM 5095 C CA . LYS A 1 703 ? -33.418 -11.852 0.163 1.00 47.06 683 LYS A CA 1
ATOM 5096 C C . LYS A 1 703 ? -34.386 -11.697 1.335 1.00 42.67 683 LYS A C 1
ATOM 5097 O O . LYS A 1 703 ? -34.950 -12.661 1.765 1.00 53.96 683 LYS A O 1
ATOM 5103 N N . GLY A 1 704 ? -34.551 -10.499 1.875 1.00 44.81 684 GLY A N 1
ATOM 5104 C CA . GLY A 1 704 ? -35.573 -10.211 2.884 1.00 43.91 684 GLY A CA 1
ATOM 5105 C C . GLY A 1 704 ? -35.215 -10.571 4.315 1.00 48.70 684 GLY A C 1
ATOM 5106 O O . GLY A 1 704 ? -34.057 -10.872 4.626 1.00 50.58 684 GLY A O 1
ATOM 5107 N N . ASP A 1 705 ? -36.233 -10.567 5.174 1.00 46.38 685 ASP A N 1
ATOM 5108 C CA . ASP A 1 705 ? -36.120 -10.898 6.612 1.00 49.46 685 ASP A CA 1
ATOM 5109 C C . ASP A 1 705 ? -35.401 -12.209 6.890 1.00 45.63 685 ASP A C 1
ATOM 5110 O O . ASP A 1 705 ? -35.370 -13.094 6.044 1.00 42.71 685 ASP A O 1
ATOM 5115 N N . VAL A 1 706 ? -34.824 -12.319 8.088 1.00 44.17 686 VAL A N 1
ATOM 5116 C CA . VAL A 1 706 ? -34.083 -13.518 8.484 1.00 43.92 686 VAL A CA 1
ATOM 5117 C C . VAL A 1 706 ? -34.780 -14.130 9.681 1.00 39.99 686 VAL A C 1
ATOM 5118 O O . VAL A 1 706 ? -35.436 -13.435 10.424 1.00 41.28 686 VAL A O 1
ATOM 5122 N N . ALA A 1 707 ? -34.626 -15.428 9.858 1.00 38.29 687 ALA A N 1
ATOM 5123 C CA . ALA A 1 707 ? -35.144 -16.089 11.054 1.00 40.58 687 ALA A CA 1
ATOM 5124 C C . ALA A 1 707 ? -34.151 -15.770 12.174 1.00 45.23 687 ALA A C 1
ATOM 5125 O O . ALA A 1 707 ? -33.016 -15.363 11.895 1.00 45.38 687 ALA A O 1
ATOM 5127 N N . ALA A 1 708 ? -34.580 -15.965 13.414 1.00 43.24 688 ALA A N 1
ATOM 5128 C CA . ALA A 1 708 ? -33.717 -16.004 14.578 1.00 42.82 688 ALA A CA 1
ATOM 5129 C C . ALA A 1 708 ? -32.564 -17.000 14.404 1.00 42.55 688 ALA A C 1
ATOM 5130 O O . ALA A 1 708 ? -32.750 -18.110 13.949 1.00 45.01 688 ALA A O 1
ATOM 5132 N N . LEU A 1 709 ? -31.350 -16.575 14.731 1.00 43.14 689 LEU A N 1
ATOM 5133 C CA . LEU A 1 709 ? -30.190 -17.486 14.751 1.00 43.21 689 LEU A CA 1
ATOM 5134 C C . LEU A 1 709 ? -30.332 -18.613 15.807 1.00 44.05 689 LEU A C 1
ATOM 5135 O O . LEU A 1 709 ? -30.659 -18.361 16.937 1.00 43.37 689 LEU A O 1
ATOM 5140 N N . ASN A 1 710 ? -30.057 -19.842 15.412 1.00 49.10 690 ASN A N 1
ATOM 5141 C CA . ASN A 1 710 ? -29.962 -20.937 16.343 1.00 49.65 690 ASN A CA 1
ATOM 5142 C C . ASN A 1 710 ? -28.496 -21.238 16.603 1.00 41.00 690 ASN A C 1
ATOM 5143 O O . ASN A 1 710 ? -27.827 -21.865 15.765 1.00 42.77 690 ASN A O 1
ATOM 5148 N N . VAL A 1 711 ? -28.015 -20.810 17.766 1.00 43.24 691 VAL A N 1
ATOM 5149 C CA . VAL A 1 711 ? -26.590 -20.857 18.075 1.00 49.33 691 VAL A CA 1
ATOM 5150 C C . VAL A 1 711 ? -26.117 -22.286 18.431 1.00 51.44 691 VAL A C 1
ATOM 5151 O O . VAL A 1 711 ? -24.957 -22.615 18.229 1.00 46.31 691 VAL A O 1
ATOM 5155 N N . ASP A 1 712 ? -27.029 -23.164 18.858 1.00 52.56 692 ASP A N 1
ATOM 5156 C CA . ASP A 1 712 ? -26.625 -24.527 19.231 1.00 46.81 692 ASP A CA 1
ATOM 5157 C C . ASP A 1 712 ? -26.563 -25.502 18.088 1.00 46.09 692 ASP A C 1
ATOM 5158 O O . ASP A 1 712 ? -25.803 -26.458 18.159 1.00 43.26 692 ASP A O 1
ATOM 5163 N N . ALA A 1 713 ? -27.342 -25.282 17.022 1.00 45.83 693 ALA A N 1
ATOM 5164 C CA . ALA A 1 713 ? -27.283 -26.193 15.883 1.00 44.94 693 ALA A CA 1
ATOM 5165 C C . ALA A 1 713 ? -26.368 -25.753 14.741 1.00 46.04 693 ALA A C 1
ATOM 5166 O O . ALA A 1 713 ? -26.581 -26.148 13.615 1.00 53.04 693 ALA A O 1
ATOM 5168 N N . LEU A 1 714 ? -25.336 -24.968 15.002 1.00 48.37 694 LEU A N 1
ATOM 5169 C CA . LEU A 1 714 ? -24.458 -24.517 13.909 1.00 42.67 694 LEU A CA 1
ATOM 5170 C C . LEU A 1 714 ? -23.432 -25.557 13.512 1.00 41.34 694 LEU A C 1
ATOM 5171 O O . LEU A 1 714 ? -22.939 -26.309 14.315 1.00 43.88 694 LEU A O 1
ATOM 5176 N N . THR A 1 715 ? -23.115 -25.596 12.246 1.00 44.62 695 THR A N 1
ATOM 5177 C CA . THR A 1 715 ? -22.131 -26.501 11.749 1.00 46.52 695 THR A CA 1
ATOM 5178 C C . THR A 1 715 ? -20.792 -26.078 12.337 1.00 51.95 695 THR A C 1
ATOM 5179 O O . THR A 1 715 ? -20.711 -25.028 13.012 1.00 43.68 695 THR A O 1
ATOM 5183 N N . GLU A 1 716 ? -19.752 -26.883 12.118 1.00 51.14 696 GLU A N 1
ATOM 5184 C CA . GLU A 1 716 ? -18.416 -26.481 12.525 1.00 56.87 696 GLU A CA 1
ATOM 5185 C C . GLU A 1 716 ? -17.996 -25.275 11.688 1.00 58.76 696 GLU A C 1
ATOM 5186 O O . GLU A 1 716 ? -17.400 -24.362 12.222 1.00 52.77 696 GLU A O 1
ATOM 5192 N N . ASN A 1 717 ? -18.332 -25.248 10.401 1.00 56.23 697 ASN A N 1
ATOM 5193 C CA . ASN A 1 717 ? -17.990 -24.093 9.562 1.00 54.69 697 ASN A CA 1
ATOM 5194 C C . ASN A 1 717 ? -18.679 -22.818 10.003 1.00 49.29 697 ASN A C 1
ATOM 5195 O O . ASN A 1 717 ? -18.053 -21.737 9.982 1.00 42.03 697 ASN A O 1
ATOM 5200 N N . GLN A 1 718 ? -19.940 -22.939 10.414 1.00 41.64 698 GLN A N 1
ATOM 5201 C CA . GLN A 1 718 ? -20.691 -21.781 10.884 1.00 43.71 698 GLN A CA 1
ATOM 5202 C C . GLN A 1 718 ? -20.081 -21.284 12.174 1.00 42.70 698 GLN A C 1
ATOM 5203 O O . GLN A 1 718 ? -19.897 -20.071 12.364 1.00 41.55 698 GLN A O 1
ATOM 5209 N N . LYS A 1 719 ? -19.722 -22.226 13.031 1.00 36.69 699 LYS A N 1
ATOM 5210 C CA . LYS A 1 719 ? -19.169 -21.902 14.328 1.00 39.35 699 LYS A CA 1
ATOM 5211 C C . LYS A 1 719 ? -17.862 -21.155 14.185 1.00 36.74 699 LYS A C 1
ATOM 5212 O O . LYS A 1 719 ? -17.615 -20.255 14.969 1.00 36.05 699 LYS A O 1
ATOM 5218 N N . ALA A 1 720 ? -17.054 -21.500 13.194 1.00 34.90 700 ALA A N 1
ATOM 5219 C CA . ALA A 1 720 ? -15.794 -20.822 12.980 1.00 35.70 700 ALA A CA 1
ATOM 5220 C C . ALA A 1 720 ? -16.004 -19.392 12.452 1.00 35.80 700 ALA A C 1
ATOM 5221 O O . ALA A 1 720 ? -15.275 -18.496 12.838 1.00 31.58 700 ALA A O 1
ATOM 5223 N N . LEU A 1 721 ? -16.975 -19.183 11.549 1.00 34.26 701 LEU A N 1
ATOM 5224 C CA . LEU A 1 721 ? -17.228 -17.866 11.043 1.00 35.41 701 LEU A CA 1
ATOM 5225 C C . LEU A 1 721 ? -17.741 -16.963 12.153 1.00 33.65 701 LEU A C 1
ATOM 5226 O O . LEU A 1 721 ? -17.253 -15.833 12.304 1.00 31.28 701 LEU A O 1
ATOM 5231 N N . ARG A 1 722 ? -18.661 -17.480 12.979 1.00 29.71 702 ARG A N 1
ATOM 5232 C CA . ARG A 1 722 ?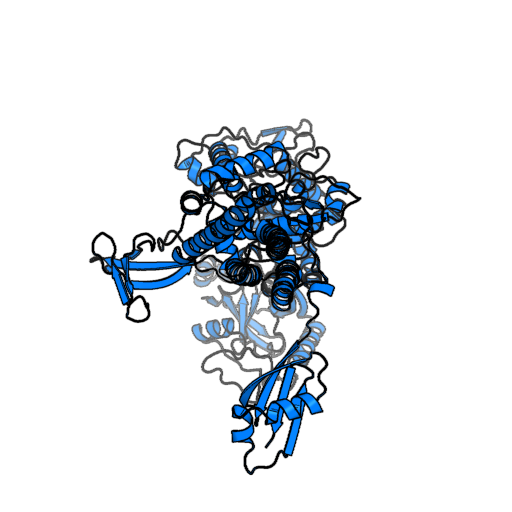 -19.169 -16.722 14.111 1.00 29.40 702 ARG A CA 1
ATOM 5233 C C . ARG A 1 722 ? -18.095 -16.443 15.143 1.00 31.54 702 ARG A C 1
ATOM 5234 O O . ARG A 1 722 ? -18.080 -15.387 15.791 1.00 28.41 702 ARG A O 1
ATOM 5242 N N . ARG A 1 723 ? -17.197 -17.397 15.329 1.00 28.64 703 ARG A N 1
ATOM 5243 C CA . ARG A 1 723 ? -16.103 -17.150 16.229 1.00 31.38 703 ARG A CA 1
ATOM 5244 C C . ARG A 1 723 ? -15.269 -15.967 15.659 1.00 33.11 703 ARG A C 1
ATOM 5245 O O . ARG A 1 723 ? -14.867 -15.079 16.393 1.00 31.27 703 ARG A O 1
ATOM 5253 N N . ASP A 1 724 ? -15.040 -15.973 14.353 1.00 33.48 704 ASP A N 1
ATOM 5254 C CA . ASP A 1 724 ? -14.284 -14.893 13.700 1.00 37.72 704 ASP A CA 1
ATOM 5255 C C . ASP A 1 724 ? -14.959 -13.522 13.815 1.00 34.87 704 ASP A C 1
ATOM 5256 O O . ASP A 1 724 ? -14.280 -12.514 14.025 1.00 31.84 704 ASP A O 1
ATOM 5261 N N . VAL A 1 725 ? -16.287 -13.502 13.738 1.00 32.60 705 VAL A N 1
ATOM 5262 C CA . VAL A 1 725 ? -17.044 -12.278 13.919 1.00 30.28 705 VAL A CA 1
ATOM 5263 C C . VAL A 1 725 ? -16.768 -11.752 15.312 1.00 31.14 705 VAL A C 1
ATOM 5264 O O . VAL A 1 725 ? -16.393 -10.581 15.478 1.00 27.24 705 VAL A O 1
ATOM 5268 N N . HIS A 1 726 ? -16.928 -12.586 16.332 1.00 30.01 706 HIS A N 1
ATOM 5269 C CA . HIS A 1 726 ? -16.765 -12.091 17.697 1.00 27.71 706 HIS A CA 1
ATOM 5270 C C . HIS A 1 726 ? -15.345 -11.810 18.150 1.00 28.33 706 HIS A C 1
ATOM 5271 O O . HIS A 1 726 ? -15.087 -10.832 18.900 1.00 27.48 706 HIS A O 1
ATOM 5278 N N . LYS A 1 727 ? -14.395 -12.604 17.684 1.00 27.57 707 LYS A N 1
ATOM 5279 C CA . LYS A 1 727 ? -13.029 -12.263 17.928 1.00 30.96 707 LYS A CA 1
ATOM 5280 C C . LYS A 1 727 ? -12.674 -10.914 17.297 1.00 29.19 707 LYS A C 1
ATOM 5281 O O . LYS A 1 727 ? -11.847 -10.199 17.857 1.00 28.16 707 LYS A O 1
ATOM 5287 N N . THR A 1 728 ? -13.242 -10.622 16.116 1.00 26.03 708 THR A N 1
ATOM 5288 C CA . THR A 1 728 ? -13.037 -9.352 15.447 1.00 26.90 708 THR A CA 1
ATOM 5289 C C . THR A 1 728 ? -13.624 -8.218 16.289 1.00 28.04 708 THR A C 1
ATOM 5290 O O . THR A 1 728 ? -12.950 -7.204 16.494 1.00 28.36 708 THR A O 1
ATOM 5294 N N . ILE A 1 729 ? -14.851 -8.385 16.814 1.00 25.79 709 ILE A N 1
ATOM 5295 C CA . ILE A 1 729 ? -15.422 -7.425 17.729 1.00 23.19 709 ILE A CA 1
ATOM 5296 C C . ILE A 1 729 ? -14.449 -7.146 18.906 1.00 26.64 709 ILE A C 1
ATOM 5297 O O . ILE A 1 729 ? -14.128 -5.967 19.184 1.00 24.75 709 ILE A O 1
ATOM 5302 N N . ALA A 1 730 ? -13.895 -8.190 19.508 1.00 23.68 710 ALA A N 1
ATOM 5303 C CA . ALA A 1 730 ? -13.010 -8.002 20.668 1.00 26.01 710 ALA A CA 1
ATOM 5304 C C . ALA A 1 730 ? -11.749 -7.259 20.302 1.00 28.52 710 ALA A C 1
ATOM 5305 O O . ALA A 1 730 ? -11.311 -6.399 21.026 1.00 27.83 710 ALA A O 1
ATOM 5307 N N . LYS A 1 731 ? -11.167 -7.593 19.147 1.00 30.37 711 LYS A N 1
ATOM 5308 C CA . LYS A 1 731 ? -9.902 -6.998 18.731 1.00 29.23 711 LYS A CA 1
ATOM 5309 C C . LYS A 1 731 ? -10.042 -5.536 18.355 1.00 26.99 711 LYS A C 1
ATOM 5310 O O . LYS A 1 731 ? -9.212 -4.693 18.702 1.00 30.11 711 LYS A O 1
ATOM 5316 N N . VAL A 1 732 ? -11.064 -5.246 17.569 1.00 28.10 712 VAL A N 1
ATOM 5317 C CA . VAL A 1 732 ? -11.366 -3.917 17.114 1.00 27.22 712 VAL A CA 1
ATOM 5318 C C . VAL A 1 732 ? -11.694 -3.048 18.342 1.00 27.63 712 VAL A C 1
ATOM 5319 O O . VAL A 1 732 ? -11.236 -1.909 18.443 1.00 25.08 712 VAL A O 1
ATOM 5323 N N . THR A 1 733 ? -12.440 -3.593 19.295 1.00 25.82 713 THR A N 1
ATOM 5324 C CA . THR A 1 733 ? -12.688 -2.885 20.557 1.00 26.64 713 THR A CA 1
ATOM 5325 C C . THR A 1 733 ? -11.398 -2.512 21.265 1.00 28.28 713 THR A C 1
ATOM 5326 O O . THR A 1 733 ? -11.184 -1.352 21.619 1.00 28.16 713 THR A O 1
ATOM 5330 N N . ASP A 1 734 ? -10.508 -3.486 21.434 1.00 30.40 714 ASP A N 1
ATOM 5331 C CA . ASP A 1 734 ? -9.277 -3.270 22.153 1.00 30.34 714 ASP A CA 1
ATOM 5332 C C . ASP A 1 734 ? -8.381 -2.274 21.361 1.00 30.74 714 ASP A C 1
ATOM 5333 O O . ASP A 1 734 ? -7.693 -1.413 21.951 1.00 26.26 714 ASP A O 1
ATOM 5338 N N . ASP A 1 735 ? -8.403 -2.388 20.034 1.00 29.69 715 ASP A N 1
ATOM 5339 C CA . ASP A 1 735 ? -7.539 -1.545 19.184 1.00 29.63 715 ASP A CA 1
ATOM 5340 C C . ASP A 1 735 ? -7.972 -0.091 19.174 1.00 29.38 715 ASP A C 1
ATOM 5341 O O . ASP A 1 735 ? -7.148 0.803 19.180 1.00 28.73 715 ASP A O 1
ATOM 5346 N N . ILE A 1 736 ? -9.271 0.158 19.086 1.00 30.82 716 ILE A N 1
ATOM 5347 C CA . ILE A 1 736 ? -9.751 1.515 19.094 1.00 30.26 716 ILE A CA 1
ATOM 5348 C C . ILE A 1 736 ? -9.642 2.108 20.485 1.00 35.10 716 ILE A C 1
ATOM 5349 O O . ILE A 1 736 ? -9.106 3.220 20.626 1.00 35.79 716 ILE A O 1
ATOM 5354 N N . GLY A 1 737 ? -10.127 1.388 21.492 1.00 30.59 717 GLY A N 1
ATOM 5355 C CA . GLY A 1 737 ? -10.278 1.945 22.824 1.00 33.73 717 GLY A CA 1
ATOM 5356 C C . GLY A 1 737 ? -9.053 1.869 23.743 1.00 34.50 717 GLY A C 1
ATOM 5357 O O . GLY A 1 737 ? -8.762 2.780 24.487 1.00 39.94 717 GLY A O 1
ATOM 5358 N N . ARG A 1 738 ? -8.312 0.793 23.721 1.00 35.62 718 ARG A N 1
ATOM 5359 C CA . ARG A 1 738 ? -7.140 0.741 24.594 1.00 35.72 718 ARG A CA 1
ATOM 5360 C C . ARG A 1 738 ? -5.872 1.163 23.838 1.00 35.56 718 ARG A C 1
ATOM 5361 O O . ARG A 1 738 ? -5.187 2.097 24.213 1.00 38.55 718 ARG A O 1
ATOM 5369 N N . ARG A 1 739 ? -5.566 0.472 22.760 1.00 34.02 719 ARG A N 1
ATOM 5370 C CA . ARG A 1 739 ? -4.274 0.648 22.050 1.00 34.70 719 ARG A CA 1
ATOM 5371 C C . ARG A 1 739 ? -4.203 1.855 21.123 1.00 36.83 719 ARG A C 1
ATOM 5372 O O . ARG A 1 739 ? -3.116 2.309 20.783 1.00 39.43 719 ARG A O 1
ATOM 5380 N N . GLN A 1 740 ? -5.364 2.352 20.697 1.00 33.55 720 GLN A N 1
ATOM 5381 C CA . GLN A 1 740 ? -5.455 3.469 19.786 1.00 33.68 720 GLN A CA 1
ATOM 5382 C C . GLN A 1 740 ? -4.696 3.227 18.475 1.00 33.59 720 GLN A C 1
ATOM 5383 O O . GLN A 1 740 ? -4.160 4.159 17.914 1.00 32.35 720 GLN A O 1
ATOM 5389 N N . THR A 1 741 ? -4.711 1.986 17.994 1.00 31.97 721 THR A N 1
ATOM 5390 C CA . THR A 1 741 ? -4.152 1.617 16.685 1.00 31.09 721 THR A CA 1
ATOM 5391 C C . THR A 1 741 ? -5.298 1.425 15.686 1.00 28.08 721 THR A C 1
ATOM 5392 O O . THR A 1 741 ? -5.828 0.317 15.484 1.00 27.03 721 THR A O 1
ATOM 5396 N N . PHE A 1 742 ? -5.720 2.504 15.066 1.00 31.51 722 PHE A N 1
ATOM 5397 C CA . PHE A 1 742 ? -6.939 2.479 14.220 1.00 27.99 722 PHE A CA 1
ATOM 5398 C C . PHE A 1 742 ? -6.712 1.750 12.896 1.00 27.55 722 PHE A C 1
ATOM 5399 O O . PHE A 1 742 ? -7.635 1.167 12.323 1.00 29.56 722 PHE A O 1
ATOM 5407 N N . ASN A 1 743 ? -5.464 1.758 12.401 1.00 23.73 723 ASN A N 1
ATOM 5408 C CA . ASN A 1 743 ? -5.100 1.053 11.219 1.00 24.15 723 ASN A CA 1
ATOM 5409 C C . ASN A 1 743 ? -5.306 -0.435 11.382 1.00 24.33 723 ASN A C 1
ATOM 5410 O O . ASN A 1 743 ? -5.870 -1.054 10.504 1.00 25.77 723 ASN A O 1
ATOM 5415 N N . THR A 1 744 ? -4.905 -1.008 12.512 1.00 24.21 724 THR A N 1
ATOM 5416 C CA . THR A 1 744 ? -5.095 -2.433 12.717 1.00 26.41 724 THR A CA 1
ATOM 5417 C C . THR A 1 744 ? -6.553 -2.793 13.024 1.00 25.18 724 THR A C 1
ATOM 5418 O O . THR A 1 744 ? -6.991 -3.843 12.631 1.00 28.98 724 THR A O 1
ATOM 5422 N N . ALA A 1 745 ? -7.338 -1.873 13.596 1.00 26.31 725 ALA A N 1
ATOM 5423 C CA . ALA A 1 745 ? -8.773 -2.052 13.736 1.00 24.69 725 ALA A CA 1
ATOM 5424 C C . ALA A 1 745 ? -9.411 -2.248 12.352 1.00 25.15 725 ALA A C 1
ATOM 5425 O O . ALA A 1 745 ? -10.164 -3.195 12.096 1.00 23.46 725 ALA A O 1
ATOM 5427 N N . ILE A 1 746 ? -9.093 -1.349 11.432 1.00 26.09 726 ILE A N 1
ATOM 5428 C CA . ILE A 1 746 ? -9.693 -1.405 10.122 1.00 24.56 726 ILE A CA 1
ATOM 5429 C C . ILE A 1 746 ? -9.252 -2.676 9.411 1.00 25.17 726 ILE A C 1
ATOM 5430 O O . ILE A 1 746 ? -10.044 -3.311 8.678 1.00 24.67 726 ILE A O 1
ATOM 5435 N N . ALA A 1 747 ? -7.957 -2.988 9.517 1.00 24.15 727 ALA A N 1
ATOM 5436 C CA . ALA A 1 747 ? -7.406 -4.224 8.908 1.00 26.43 727 ALA A CA 1
ATOM 5437 C C . ALA A 1 747 ? -8.191 -5.463 9.372 1.00 24.95 727 ALA A C 1
ATOM 5438 O O . ALA A 1 747 ? -8.522 -6.316 8.561 1.00 28.92 727 ALA A O 1
ATOM 5440 N N . ALA A 1 748 ? -8.468 -5.546 10.684 1.00 25.17 728 ALA A N 1
ATOM 5441 C CA . ALA A 1 748 ? -9.313 -6.608 11.241 1.00 25.03 728 ALA A CA 1
ATOM 5442 C C . ALA A 1 748 ? -10.714 -6.639 10.637 1.00 23.77 728 ALA A C 1
ATOM 5443 O O . ALA A 1 748 ? -11.198 -7.694 10.233 1.00 22.67 728 ALA A O 1
ATOM 5445 N N . ILE A 1 749 ? -11.370 -5.495 10.487 1.00 25.30 729 ILE A N 1
ATOM 5446 C CA . ILE A 1 749 ? -12.652 -5.461 9.775 1.00 23.50 729 ILE A CA 1
ATOM 5447 C C . ILE A 1 749 ? -12.588 -5.904 8.291 1.00 26.81 729 ILE A C 1
ATOM 5448 O O . ILE A 1 749 ? -13.420 -6.685 7.815 1.00 26.90 729 ILE A O 1
ATOM 5453 N N . MET A 1 750 ? -11.614 -5.405 7.538 1.00 25.30 730 MET A N 1
ATOM 5454 C CA . MET A 1 750 ? -11.386 -5.927 6.181 1.00 26.78 730 MET A CA 1
ATOM 5455 C C . MET A 1 750 ? -11.172 -7.437 6.118 1.00 28.92 730 MET A C 1
ATOM 5456 O O . MET A 1 750 ? -11.768 -8.096 5.291 1.00 27.44 730 MET A O 1
ATOM 5461 N N . GLU A 1 751 ? -10.359 -7.991 7.017 1.00 26.70 731 GLU A N 1
ATOM 5462 C CA . GLU A 1 751 ? -10.090 -9.377 6.992 1.00 29.71 731 GLU A CA 1
ATOM 5463 C C . GLU A 1 751 ? -11.391 -10.184 7.254 1.00 31.05 731 GLU A C 1
ATOM 5464 O O . GLU A 1 751 ? -11.663 -11.176 6.599 1.00 30.85 731 GLU A O 1
ATOM 5470 N N . LEU A 1 752 ? -12.221 -9.719 8.174 1.00 28.30 732 LEU A N 1
ATOM 5471 C CA . LEU A 1 752 ? -13.506 -10.376 8.437 1.00 26.83 732 LEU A CA 1
ATOM 5472 C C . LEU A 1 752 ? -14.423 -10.269 7.223 1.00 29.30 732 LEU A C 1
ATOM 5473 O O . LEU A 1 752 ? -15.085 -11.242 6.841 1.00 29.50 732 LEU A O 1
ATOM 5478 N N . MET A 1 753 ? -14.508 -9.079 6.638 1.00 29.48 733 MET A N 1
ATOM 5479 C CA . MET A 1 753 ? -15.328 -8.841 5.443 1.00 28.43 733 MET A CA 1
ATOM 5480 C C . MET A 1 753 ? -14.950 -9.760 4.289 1.00 30.17 733 MET A C 1
ATOM 5481 O O . MET A 1 753 ? -15.848 -10.206 3.542 1.00 32.01 733 MET A O 1
ATOM 5486 N N . ASN A 1 754 ? -13.653 -10.003 4.092 1.00 32.04 734 ASN A N 1
ATOM 5487 C CA . ASN A 1 754 ? -13.197 -11.017 3.091 1.00 35.26 734 ASN A CA 1
ATOM 5488 C C . ASN A 1 754 ? -13.800 -12.410 3.334 1.00 31.66 734 ASN A C 1
ATOM 5489 O O . ASN A 1 754 ? -14.367 -12.998 2.447 1.00 35.43 734 ASN A O 1
ATOM 5494 N N . LYS A 1 755 ? -13.710 -12.890 4.550 1.00 34.18 735 LYS A N 1
ATOM 5495 C CA . LYS A 1 755 ? -14.372 -14.124 4.942 1.00 37.36 735 LYS A CA 1
ATOM 5496 C C . LYS A 1 755 ? -15.893 -14.100 4.718 1.00 35.34 735 LYS A C 1
ATOM 5497 O O . LYS A 1 755 ? -16.449 -15.067 4.221 1.00 39.75 735 LYS A O 1
ATOM 5503 N N . LEU A 1 756 ? -16.555 -13.017 5.101 1.00 32.69 736 LEU A N 1
ATOM 5504 C CA . LEU A 1 756 ? -18.006 -12.921 5.004 1.00 36.10 736 LEU A CA 1
ATOM 5505 C C . LEU A 1 756 ? -18.450 -12.999 3.554 1.00 34.97 736 LEU A C 1
ATOM 5506 O O . LEU A 1 756 ? -19.460 -13.598 3.283 1.00 31.78 736 LEU A O 1
ATOM 5511 N N . ALA A 1 757 ? -17.679 -12.409 2.650 1.00 32.80 737 ALA A N 1
ATOM 5512 C CA . ALA A 1 757 ? -17.971 -12.434 1.202 1.00 37.89 737 ALA A CA 1
ATOM 5513 C C . ALA A 1 757 ? -17.914 -13.844 0.613 1.00 39.52 737 ALA A C 1
ATOM 5514 O O . ALA A 1 757 ? -18.488 -14.090 -0.422 1.00 46.03 737 ALA A O 1
ATOM 5516 N N . LYS A 1 758 ? -17.183 -14.752 1.249 1.00 42.47 738 LYS A N 1
ATOM 5517 C CA . LYS A 1 758 ? -17.074 -16.131 0.788 1.00 44.77 738 LYS A CA 1
ATOM 5518 C C . LYS A 1 758 ? -18.043 -17.085 1.497 1.00 42.32 738 LYS A C 1
ATOM 5519 O O . LYS A 1 758 ? -18.055 -18.240 1.181 1.00 45.18 738 LYS A O 1
ATOM 5525 N N . ALA A 1 759 ? -18.810 -16.608 2.464 1.00 43.40 739 ALA A N 1
ATOM 5526 C CA . ALA A 1 759 ? -19.696 -17.466 3.246 1.00 42.88 739 ALA A CA 1
ATOM 5527 C C . ALA A 1 759 ? -20.954 -17.793 2.451 1.00 46.01 739 ALA A C 1
ATOM 5528 O O . ALA A 1 759 ? -21.490 -16.912 1.781 1.00 46.12 739 ALA A O 1
ATOM 5530 N N . PRO A 1 760 ? -21.493 -19.024 2.597 1.00 50.74 740 PRO A N 1
ATOM 5531 C CA . PRO A 1 760 ? -22.810 -19.327 1.983 1.00 52.79 740 PRO A CA 1
ATOM 5532 C C . PRO A 1 760 ? -23.890 -18.417 2.528 1.00 51.64 740 PRO A C 1
ATOM 5533 O O . PRO A 1 760 ? -23.761 -17.962 3.656 1.00 48.08 740 PRO A O 1
ATOM 5537 N N . THR A 1 761 ? -24.950 -18.143 1.758 1.00 53.14 741 THR A N 1
ATOM 5538 C CA . THR A 1 761 ? -26.057 -17.312 2.270 1.00 56.40 741 THR A CA 1
ATOM 5539 C C . THR A 1 761 ? -27.457 -17.733 1.726 1.00 58.68 741 THR A C 1
ATOM 5540 O O . THR A 1 761 ? -28.336 -16.892 1.452 1.00 57.54 741 THR A O 1
ATOM 5544 N N . ASP A 1 762 ? -27.669 -19.035 1.580 1.00 59.03 742 ASP A N 1
ATOM 5545 C CA . ASP A 1 762 ? -28.934 -19.539 1.029 1.00 53.92 742 ASP A CA 1
ATOM 5546 C C . ASP A 1 762 ? -29.799 -20.118 2.148 1.00 48.14 742 ASP A C 1
ATOM 5547 O O . ASP A 1 762 ? -30.941 -19.731 2.297 1.00 46.90 742 ASP A O 1
ATOM 5552 N N . GLY A 1 763 ? -29.245 -21.023 2.949 1.00 48.17 743 GLY A N 1
ATOM 5553 C CA . GLY A 1 763 ? -29.966 -21.572 4.103 1.00 48.03 743 GLY A CA 1
ATOM 5554 C C . GLY A 1 763 ? -30.309 -20.489 5.090 1.00 49.34 743 GLY A C 1
ATOM 5555 O O . GLY A 1 763 ? -29.576 -19.481 5.175 1.00 47.38 743 GLY A O 1
ATOM 5556 N N . GLU A 1 764 ? -31.400 -20.689 5.840 1.00 44.37 744 GLU A N 1
ATOM 5557 C CA . GLU A 1 764 ? -31.909 -19.694 6.792 1.00 50.26 744 GLU A CA 1
ATOM 5558 C C . GLU A 1 764 ? -30.900 -19.318 7.875 1.00 48.43 744 GLU A C 1
ATOM 5559 O O . GLU A 1 764 ? -30.834 -18.146 8.307 1.00 41.35 744 GLU A O 1
ATOM 5565 N N . GLN A 1 765 ? -30.177 -20.333 8.342 1.00 47.74 745 GLN A N 1
ATOM 5566 C CA . GLN A 1 765 ? -29.151 -20.200 9.372 1.00 47.12 745 GLN A CA 1
ATOM 5567 C C . GLN A 1 765 ? -27.920 -19.432 8.865 1.00 44.15 745 GLN A C 1
ATOM 5568 O O . GLN A 1 765 ? -27.340 -18.609 9.573 1.00 39.81 745 GLN A O 1
ATOM 5574 N N . ASP A 1 766 ? -27.493 -19.747 7.660 1.00 41.01 746 ASP A N 1
ATOM 5575 C CA . ASP A 1 766 ? -26.411 -18.978 7.045 1.00 44.28 746 ASP A CA 1
ATOM 5576 C C . ASP A 1 766 ? -26.783 -17.472 6.983 1.00 43.15 746 ASP A C 1
ATOM 5577 O O . ASP A 1 766 ? -25.944 -16.599 7.310 1.00 34.81 746 ASP A O 1
ATOM 5582 N N . ARG A 1 767 ? -28.043 -17.194 6.620 1.00 39.88 747 ARG A N 1
ATOM 5583 C CA . ARG A 1 767 ? -28.584 -15.831 6.561 1.00 38.65 747 ARG A CA 1
ATOM 5584 C C . ARG A 1 767 ? -28.733 -15.113 7.901 1.00 36.07 747 ARG A C 1
ATOM 5585 O O . ARG A 1 767 ? -28.425 -13.905 7.975 1.00 33.65 747 ARG A O 1
ATOM 5593 N N . ALA A 1 768 ? -29.178 -15.813 8.947 1.00 34.35 748 ALA A N 1
ATOM 5594 C CA . ALA A 1 768 ? -29.218 -15.206 10.285 1.00 36.65 748 ALA A CA 1
ATOM 5595 C C . ALA A 1 768 ? -27.822 -14.882 10.788 1.00 32.70 748 ALA A C 1
ATOM 5596 O O . ALA A 1 768 ? -27.641 -13.898 11.469 1.00 31.69 748 ALA A O 1
ATOM 5598 N N . LEU A 1 769 ? -26.859 -15.733 10.466 1.00 33.87 749 LEU A N 1
ATOM 5599 C CA . LEU A 1 769 ? -25.497 -15.549 10.876 1.00 37.51 749 LEU A CA 1
ATOM 5600 C C . LEU A 1 769 ? -24.895 -14.309 10.171 1.00 36.14 749 LEU A C 1
ATOM 5601 O O . LEU A 1 769 ? -24.247 -13.478 10.797 1.00 33.00 749 LEU A O 1
ATOM 5606 N N . MET A 1 770 ? -25.121 -14.202 8.859 1.00 33.78 750 MET A N 1
ATOM 5607 C CA . MET A 1 770 ? -24.738 -13.041 8.077 1.00 34.05 750 MET A CA 1
ATOM 5608 C C . MET A 1 770 ? -25.398 -11.764 8.607 1.00 35.15 750 MET A C 1
ATOM 5609 O O . MET A 1 770 ? -24.731 -10.731 8.754 1.00 37.03 750 MET A O 1
ATOM 5614 N N . GLN A 1 771 ? -26.685 -11.825 8.946 1.00 32.74 751 GLN A N 1
ATOM 5615 C CA . GLN A 1 771 ? -27.349 -10.694 9.530 1.00 32.07 751 GLN A CA 1
ATOM 5616 C C . GLN A 1 771 ? -26.618 -10.200 10.793 1.00 34.59 751 GLN A C 1
ATOM 5617 O O . GLN A 1 771 ? -26.423 -9.003 10.963 1.00 35.56 751 GLN A O 1
ATOM 5623 N N . GLU A 1 772 ? -26.283 -11.111 11.691 1.00 35.16 752 GLU A N 1
ATOM 5624 C CA . GLU A 1 772 ? -25.567 -10.742 12.943 1.00 35.19 752 GLU A CA 1
ATOM 5625 C C . GLU A 1 772 ? -24.181 -10.141 12.603 1.00 32.42 752 GLU A C 1
ATOM 5626 O O . GLU A 1 772 ? -23.811 -9.124 13.167 1.00 33.03 752 GLU A O 1
ATOM 5632 N N . ALA A 1 773 ? -23.476 -10.742 11.640 1.00 30.72 753 ALA A N 1
ATOM 5633 C CA . ALA A 1 773 ? -22.167 -10.249 11.284 1.00 30.85 753 ALA A CA 1
ATOM 5634 C C . ALA A 1 773 ? -22.206 -8.866 10.675 1.00 28.83 753 ALA A C 1
ATOM 5635 O O . ALA A 1 773 ? -21.361 -8.040 10.968 1.00 29.03 753 ALA A O 1
ATOM 5637 N N . LEU A 1 774 ? -23.194 -8.609 9.835 1.00 27.68 754 LEU A N 1
ATOM 5638 C CA . LEU A 1 774 ? -23.251 -7.361 9.162 1.00 29.36 754 LEU A CA 1
ATOM 5639 C C . LEU A 1 774 ? -23.689 -6.262 10.086 1.00 28.34 754 LEU A C 1
ATOM 5640 O O . LEU A 1 774 ? -23.206 -5.142 9.963 1.00 27.50 754 LEU A O 1
ATOM 5645 N N . LEU A 1 775 ? -24.644 -6.551 10.964 1.00 25.26 755 LEU A N 1
ATOM 5646 C CA . LEU A 1 775 ? -24.995 -5.617 11.996 1.00 27.43 755 LEU A CA 1
ATOM 5647 C C . LEU A 1 775 ? -23.762 -5.259 12.873 1.00 27.18 755 LEU A C 1
ATOM 5648 O O . LEU A 1 775 ? -23.617 -4.121 13.263 1.00 28.52 755 LEU A O 1
ATOM 5653 N N . ALA A 1 776 ? -22.881 -6.212 13.126 1.00 25.13 756 ALA A N 1
ATOM 5654 C CA . ALA A 1 776 ? -21.642 -5.931 13.871 1.00 27.52 756 ALA A CA 1
ATOM 5655 C C . ALA A 1 776 ? -20.646 -5.109 13.033 1.00 27.16 756 ALA A C 1
ATOM 5656 O O . ALA A 1 776 ? -20.124 -4.125 13.525 1.00 29.40 756 ALA A O 1
ATOM 5658 N N . VAL A 1 777 ? -20.435 -5.489 11.771 1.00 29.23 757 VAL A N 1
ATOM 5659 C CA . VAL A 1 777 ? -19.487 -4.788 10.887 1.00 26.13 757 VAL A CA 1
ATOM 5660 C C . VAL A 1 777 ? -19.858 -3.313 10.634 1.00 29.55 757 VAL A C 1
ATOM 5661 O O . VAL A 1 777 ? -19.020 -2.431 10.675 1.00 28.73 757 VAL A O 1
ATOM 5665 N N . VAL A 1 778 ? -21.138 -3.055 10.401 1.00 29.96 758 VAL A N 1
ATOM 5666 C CA . VAL A 1 778 ? -21.612 -1.723 10.108 1.00 29.51 758 VAL A CA 1
ATOM 5667 C C . VAL A 1 778 ? -21.418 -0.840 11.339 1.00 27.36 758 VAL A C 1
ATOM 5668 O O . VAL A 1 778 ? -20.951 0.284 11.231 1.00 25.98 758 VAL A O 1
ATOM 5672 N N . ARG A 1 779 ? -21.695 -1.369 12.532 1.00 28.01 759 ARG A N 1
ATOM 5673 C CA . ARG A 1 779 ? -21.373 -0.619 13.748 1.00 27.05 759 ARG A CA 1
ATOM 5674 C C . ARG A 1 779 ? -19.867 -0.363 13.948 1.00 25.48 759 ARG A C 1
ATOM 5675 O O . ARG A 1 779 ? -19.481 0.723 14.352 1.00 27.06 759 ARG A O 1
ATOM 5683 N N . MET A 1 780 ? -19.034 -1.356 13.672 1.00 26.90 760 MET A N 1
ATOM 5684 C CA . MET A 1 780 ? -17.579 -1.228 13.846 1.00 26.22 760 MET A CA 1
ATOM 5685 C C . MET A 1 780 ? -16.968 -0.244 12.880 1.00 25.59 760 MET A C 1
ATOM 5686 O O . MET A 1 780 ? -16.003 0.439 13.216 1.00 25.73 760 MET A O 1
ATOM 5691 N N . LEU A 1 781 ? -17.551 -0.130 11.700 1.00 26.12 761 LEU A N 1
ATOM 5692 C CA . LEU A 1 781 ? -17.036 0.792 10.688 1.00 27.14 761 LEU A CA 1
ATOM 5693 C C . LEU A 1 781 ? -17.527 2.177 10.945 1.00 25.26 761 LEU A C 1
ATOM 5694 O O . LEU A 1 781 ? -16.890 3.121 10.524 1.00 23.65 761 LEU A O 1
ATOM 5699 N N . ASN A 1 782 ? -18.616 2.309 11.692 1.00 23.05 762 ASN A N 1
ATOM 5700 C CA . ASN A 1 782 ? -19.333 3.594 11.846 1.00 24.80 762 ASN A CA 1
ATOM 5701 C C . ASN A 1 782 ? -18.510 4.787 12.338 1.00 24.56 762 ASN A C 1
ATOM 5702 O O . ASN A 1 782 ? -18.681 5.876 11.862 1.00 20.02 762 ASN A O 1
ATOM 5707 N N . PRO A 1 783 ? -17.608 4.593 13.324 1.00 22.21 763 PRO A N 1
ATOM 5708 C CA . PRO A 1 783 ? -16.857 5.769 13.677 1.00 22.24 763 PRO A CA 1
ATOM 5709 C C . PRO A 1 783 ? -15.958 6.255 12.536 1.00 22.53 763 PRO A C 1
ATOM 5710 O O . PRO A 1 783 ? -15.647 7.442 12.467 1.00 22.41 763 PRO A O 1
ATOM 5714 N N . PHE A 1 784 ? -15.531 5.345 11.667 1.00 21.71 764 PHE A N 1
ATOM 5715 C CA . PHE A 1 784 ? -14.718 5.754 10.482 1.00 21.76 764 PHE A CA 1
ATOM 5716 C C . PHE A 1 784 ? -15.521 6.313 9.302 1.00 20.27 764 PHE A C 1
ATOM 5717 O O . PHE A 1 784 ? -15.136 7.331 8.723 1.00 19.57 764 PHE A O 1
ATOM 5725 N N . THR A 1 785 ? -16.597 5.640 8.947 1.00 21.83 765 THR A N 1
ATOM 5726 C CA . THR A 1 785 ? -17.341 5.896 7.713 1.00 21.60 765 THR A CA 1
ATOM 5727 C C . THR A 1 785 ? -18.821 6.075 8.069 1.00 23.34 765 THR A C 1
ATOM 5728 O O . THR A 1 785 ? -19.652 5.224 7.732 1.00 24.31 765 THR A O 1
ATOM 5732 N N . PRO A 1 786 ? -19.160 7.169 8.787 1.00 22.66 766 PRO A N 1
ATOM 5733 C CA . PRO A 1 786 ? -20.514 7.172 9.376 1.00 26.09 766 PRO A CA 1
ATOM 5734 C C . PRO A 1 786 ? -21.650 7.368 8.348 1.00 24.33 766 PRO A C 1
ATOM 5735 O O . PRO A 1 786 ? -22.752 6.988 8.634 1.00 24.56 766 PRO A O 1
ATOM 5739 N N . HIS A 1 787 ? -21.381 7.897 7.166 1.00 26.47 767 HIS A N 1
ATOM 5740 C CA . HIS A 1 787 ? -22.497 8.098 6.202 1.00 26.71 767 HIS A CA 1
ATOM 5741 C C . HIS A 1 787 ? -23.039 6.811 5.627 1.00 28.05 767 HIS A C 1
ATOM 5742 O O . HIS A 1 787 ? -24.248 6.536 5.689 1.00 28.43 767 HIS A O 1
ATOM 5749 N N . ILE A 1 788 ? -22.153 6.024 5.050 1.00 25.08 768 ILE A N 1
ATOM 5750 C CA . ILE A 1 788 ? -22.502 4.704 4.547 1.00 27.77 768 ILE A CA 1
ATOM 5751 C C . ILE A 1 788 ? -23.086 3.844 5.676 1.00 29.47 768 ILE A C 1
ATOM 5752 O O . ILE A 1 788 ? -24.100 3.206 5.494 1.00 25.66 768 ILE A O 1
ATOM 5757 N N . CYS A 1 789 ? -22.470 3.864 6.853 1.00 28.42 769 CYS A N 1
ATOM 5758 C CA . CYS A 1 789 ? -22.956 3.069 7.955 1.00 28.76 769 CYS A CA 1
ATOM 5759 C C . CYS A 1 789 ? -24.362 3.483 8.476 1.00 29.53 769 CYS A C 1
ATOM 5760 O O . CYS A 1 789 ? -25.195 2.629 8.804 1.00 27.31 769 CYS A O 1
ATOM 5763 N N . PHE A 1 790 ? -24.624 4.774 8.543 1.00 26.90 770 PHE A N 1
ATOM 5764 C CA . PHE A 1 790 ? -25.911 5.260 8.918 1.00 30.25 770 PHE A CA 1
ATOM 5765 C C . PHE A 1 790 ? -26.956 4.653 7.972 1.00 33.58 770 PHE A C 1
ATOM 5766 O O . PHE A 1 790 ? -28.027 4.208 8.403 1.00 34.90 770 PHE A O 1
ATOM 5774 N N . THR A 1 791 ? -26.620 4.599 6.701 1.00 31.36 771 THR A N 1
ATOM 5775 C CA . THR A 1 791 ? -27.551 4.111 5.690 1.00 33.01 771 THR A CA 1
ATOM 5776 C C . THR A 1 791 ? -27.641 2.612 5.715 1.00 33.35 771 THR A C 1
ATOM 5777 O O . THR A 1 791 ? -28.745 2.094 5.690 1.00 33.55 771 THR A O 1
ATOM 5781 N N . LEU A 1 792 ? -26.497 1.911 5.778 1.00 29.54 772 LEU A N 1
ATOM 5782 C CA . LEU A 1 792 ? -26.522 0.470 5.805 1.00 29.23 772 LEU A CA 1
ATOM 5783 C C . LEU A 1 792 ? -27.308 -0.044 6.995 1.00 31.23 772 LEU A C 1
ATOM 5784 O O . LEU A 1 792 ? -28.079 -1.002 6.848 1.00 33.10 772 LEU A O 1
ATOM 5789 N N . TRP A 1 793 ? -27.182 0.603 8.149 1.00 27.94 773 TRP A N 1
ATOM 5790 C CA . TRP A 1 793 ? -27.920 0.192 9.336 1.00 31.19 773 TRP A CA 1
ATOM 5791 C C . TRP A 1 793 ? -29.422 0.212 9.131 1.00 35.40 773 TRP A C 1
ATOM 5792 O O . TRP A 1 793 ? -30.123 -0.651 9.620 1.00 34.73 773 TRP A O 1
ATOM 5803 N N . GLN A 1 794 ? -29.931 1.231 8.461 1.00 36.23 774 GLN A N 1
ATOM 5804 C CA . GLN A 1 794 ? -31.365 1.262 8.130 1.00 38.15 774 GLN A CA 1
ATOM 5805 C C . GLN A 1 794 ? -31.736 0.140 7.187 1.00 36.72 774 GLN A C 1
ATOM 5806 O O . GLN A 1 794 ? -32.759 -0.485 7.351 1.00 38.25 774 GLN A O 1
ATOM 5812 N N . GLU A 1 795 ? -30.883 -0.156 6.215 1.00 37.60 775 GLU A N 1
ATOM 5813 C CA . GLU A 1 795 ? -31.189 -1.216 5.277 1.00 36.92 775 GLU A CA 1
ATOM 5814 C C . GLU A 1 795 ? -31.245 -2.549 5.959 1.00 40.85 775 GLU A C 1
ATOM 5815 O O . GLU A 1 795 ? -31.992 -3.406 5.536 1.00 34.21 775 GLU A O 1
ATOM 5821 N N . LEU A 1 796 ? -30.442 -2.726 7.003 1.00 36.87 776 LEU A N 1
ATOM 5822 C CA . LEU A 1 796 ? -30.394 -3.978 7.712 1.00 35.70 776 LEU A CA 1
ATOM 5823 C C . LEU A 1 796 ? -31.541 -4.094 8.668 1.00 35.14 776 LEU A C 1
ATOM 5824 O O . LEU A 1 796 ? -31.737 -5.154 9.266 1.00 37.98 776 LEU A O 1
ATOM 5829 N N . LYS A 1 797 ? -32.219 -2.980 8.893 1.00 35.63 777 LYS A N 1
ATOM 5830 C CA . LYS A 1 797 ? -33.315 -2.889 9.846 1.00 38.50 777 LYS A CA 1
ATOM 5831 C C . LYS A 1 797 ? -32.858 -2.895 11.286 1.00 38.46 777 LYS A C 1
ATOM 5832 O O . LYS A 1 797 ? -33.586 -3.333 12.191 1.00 37.04 777 LYS A O 1
ATOM 5838 N N . GLY A 1 798 ? -31.679 -2.311 11.506 1.00 35.61 778 GLY A N 1
ATOM 5839 C CA . GLY A 1 798 ? -31.157 -2.116 12.850 1.00 38.59 778 GLY A CA 1
ATOM 5840 C C . GLY A 1 798 ? -32.073 -1.141 13.567 1.00 39.89 778 GLY A C 1
ATOM 5841 O O . GLY A 1 798 ? -32.777 -0.379 12.932 1.00 36.67 778 GLY A O 1
ATOM 5842 N N . GLU A 1 799 ? -32.064 -1.177 14.887 1.00 39.86 779 GLU A N 1
ATOM 5843 C CA . GLU A 1 799 ? -32.979 -0.365 15.677 1.00 44.90 779 GLU A CA 1
ATOM 5844 C C . GLU A 1 799 ? -32.462 1.061 15.854 1.00 43.09 779 GLU A C 1
ATOM 5845 O O . GLU A 1 799 ? -31.295 1.279 16.219 1.00 41.73 779 GLU A O 1
ATOM 5851 N N . GLY A 1 800 ? -33.346 2.027 15.626 1.00 41.33 780 GLY A N 1
ATOM 5852 C CA . GLY A 1 800 ? -33.035 3.466 15.728 1.00 38.75 780 GLY A CA 1
ATOM 5853 C C . GLY A 1 800 ? -31.894 3.892 14.843 1.00 39.81 780 GLY A C 1
ATOM 5854 O O . GLY A 1 800 ? -31.477 3.152 13.953 1.00 44.70 780 GLY A O 1
ATOM 5855 N N . ASP A 1 801 ? -31.364 5.080 15.111 1.00 40.17 781 ASP A N 1
ATOM 5856 C CA . ASP A 1 801 ? -30.245 5.618 14.376 1.00 35.65 781 ASP A CA 1
ATOM 5857 C C . ASP A 1 801 ? -28.927 4.988 14.842 1.00 33.75 781 ASP A C 1
ATOM 5858 O O . ASP A 1 801 ? -28.722 4.744 16.032 1.00 31.93 781 ASP A O 1
ATOM 5863 N N . ILE A 1 802 ? -28.000 4.784 13.903 1.00 29.91 782 ILE A N 1
ATOM 5864 C CA . ILE A 1 802 ? -26.742 4.121 14.227 1.00 29.59 782 ILE A CA 1
ATOM 5865 C C . ILE A 1 802 ? -25.922 4.915 15.269 1.00 25.02 782 ILE A C 1
ATOM 5866 O O . ILE A 1 802 ? -25.239 4.355 16.134 1.00 28.25 782 ILE A O 1
ATOM 5871 N N . ASP A 1 803 ? -26.078 6.221 15.266 1.00 29.51 783 ASP A N 1
ATOM 5872 C CA . ASP A 1 803 ? -25.284 7.073 16.138 1.00 33.70 783 ASP A CA 1
ATOM 5873 C C . ASP A 1 803 ? -25.459 6.782 17.607 1.00 33.50 783 ASP A C 1
ATOM 5874 O O . ASP A 1 803 ? -24.540 7.003 18.418 1.00 34.44 783 ASP A O 1
ATOM 5879 N N . ASN A 1 804 ? -26.626 6.277 17.940 1.00 31.36 784 ASN A N 1
ATOM 5880 C CA . ASN A 1 804 ? -26.958 5.899 19.292 1.00 32.92 784 ASN A CA 1
ATOM 5881 C C . ASN A 1 804 ? -27.207 4.391 19.471 1.00 32.39 784 ASN A C 1
ATOM 5882 O O . ASN A 1 804 ? -27.741 3.982 20.466 1.00 32.46 784 ASN A O 1
ATOM 5887 N N . ALA A 1 805 ? -26.714 3.581 18.546 1.00 29.49 785 ALA A N 1
ATOM 5888 C CA . ALA A 1 805 ? -26.760 2.119 18.668 1.00 30.18 785 ALA A CA 1
ATOM 5889 C C . ALA A 1 805 ? -25.616 1.718 19.592 1.00 29.71 785 ALA A C 1
ATOM 5890 O O . ALA A 1 805 ? -24.631 2.404 19.609 1.00 28.48 785 ALA A O 1
ATOM 5892 N N . PRO A 1 806 ? -25.749 0.610 20.336 1.00 33.01 786 PRO A N 1
ATOM 5893 C CA . PRO A 1 806 ? -24.698 0.201 21.211 1.00 29.74 786 PRO A CA 1
ATOM 5894 C C . PRO A 1 806 ? -23.513 -0.422 20.425 1.00 28.63 786 PRO A C 1
ATOM 5895 O O . PRO A 1 806 ? -23.689 -1.098 19.426 1.00 28.10 786 PRO A O 1
ATOM 5899 N N . TRP A 1 807 ? -22.302 -0.164 20.887 1.00 27.01 787 TRP A N 1
ATOM 5900 C CA . TRP A 1 807 ? -21.098 -0.739 20.314 1.00 27.05 787 TRP A CA 1
ATOM 5901 C C . TRP A 1 807 ? -21.224 -2.253 20.492 1.00 26.07 787 TRP A C 1
ATOM 5902 O O . TRP A 1 807 ? -21.580 -2.667 21.563 1.00 26.08 787 TRP A O 1
ATOM 5913 N N . PRO A 1 808 ? -20.919 -3.093 19.474 1.00 25.92 788 PRO A N 1
ATOM 5914 C CA . PRO A 1 808 ? -21.045 -4.548 19.684 1.00 27.25 788 PRO A CA 1
ATOM 5915 C C . PRO A 1 808 ? -20.089 -5.032 20.747 1.00 32.57 788 PRO A C 1
ATOM 5916 O O . PRO A 1 808 ? -18.974 -4.474 20.895 1.00 28.72 788 PRO A O 1
ATOM 5920 N N . VAL A 1 809 ? -20.570 -5.985 21.549 1.00 30.92 789 VAL A N 1
ATOM 5921 C CA . VAL A 1 809 ? -19.805 -6.634 22.585 1.00 32.43 789 VAL A CA 1
ATOM 5922 C C . VAL A 1 809 ? -19.669 -8.095 22.210 1.00 31.11 789 VAL A C 1
ATOM 5923 O O . VAL A 1 809 ? -20.618 -8.757 21.837 1.00 34.11 789 VAL A O 1
ATOM 5927 N N . ALA A 1 810 ? -18.473 -8.594 22.280 1.00 33.65 790 ALA A N 1
ATOM 5928 C CA . ALA A 1 810 ? -18.199 -9.958 21.891 1.00 36.11 790 ALA A CA 1
ATOM 5929 C C . ALA A 1 810 ? -18.876 -11.018 22.812 1.00 35.52 790 ALA A C 1
ATOM 5930 O O . ALA A 1 810 ? -18.774 -10.974 24.009 1.00 36.62 790 ALA A O 1
ATOM 5932 N N . ASP A 1 811 ? -19.520 -11.994 22.218 1.00 40.61 791 ASP A N 1
ATOM 5933 C CA . ASP A 1 811 ? -20.199 -13.068 22.984 1.00 42.33 791 ASP A CA 1
ATOM 5934 C C . ASP A 1 811 ? -19.143 -14.151 23.315 1.00 40.92 791 ASP A C 1
ATOM 5935 O O . ASP A 1 811 ? -18.576 -14.790 22.424 1.00 34.70 791 ASP A O 1
ATOM 5940 N N . GLU A 1 812 ? -18.816 -14.294 24.586 1.00 40.20 792 GLU A N 1
ATOM 5941 C CA . GLU A 1 812 ? -17.810 -15.282 25.028 1.00 46.27 792 GLU A CA 1
ATOM 5942 C C . GLU A 1 812 ? -18.109 -16.719 24.559 1.00 43.90 792 GLU A C 1
ATOM 5943 O O . GLU A 1 812 ? -17.202 -17.430 24.110 1.00 45.35 792 GLU A O 1
ATOM 5949 N N . LYS A 1 813 ? -19.372 -17.126 24.612 1.00 39.88 793 LYS A N 1
ATOM 5950 C CA . LYS A 1 813 ? -19.776 -18.432 24.095 1.00 44.52 793 LYS A CA 1
ATOM 5951 C C . LYS A 1 813 ? -19.451 -18.615 22.593 1.00 43.14 793 LYS A C 1
ATOM 5952 O O . LYS A 1 813 ? -19.010 -19.695 22.190 1.00 41.76 793 LYS A O 1
ATOM 5958 N N . ALA A 1 814 ? -19.630 -17.572 21.768 1.00 38.43 794 ALA A N 1
ATOM 5959 C CA . ALA A 1 814 ? -19.280 -17.662 20.338 1.00 35.94 794 ALA A CA 1
ATOM 5960 C C . ALA A 1 814 ? -17.772 -17.832 20.054 1.00 32.71 794 ALA A C 1
ATOM 5961 O O . ALA A 1 814 ? -17.394 -18.318 18.969 1.00 32.97 794 ALA A O 1
ATOM 5963 N N . MET A 1 815 ? -16.933 -17.445 21.004 1.00 31.58 795 MET A N 1
ATOM 5964 C CA . MET A 1 815 ? -15.497 -17.459 20.827 1.00 34.32 795 MET A CA 1
ATOM 5965 C C . MET A 1 815 ? -14.817 -18.731 21.325 1.00 36.86 795 MET A C 1
ATOM 5966 O O . MET A 1 815 ? -13.641 -18.906 21.116 1.00 41.76 795 MET A O 1
ATOM 5971 N N . VAL A 1 816 ? -15.556 -19.642 21.944 1.00 37.28 796 VAL A N 1
ATOM 5972 C CA . VAL A 1 816 ? -14.960 -20.857 22.492 1.00 38.40 796 VAL A CA 1
ATOM 5973 C C . VAL A 1 816 ? -14.508 -21.681 21.299 1.00 37.80 796 VAL A C 1
ATOM 5974 O O . VAL A 1 816 ? -15.206 -21.767 20.306 1.00 35.97 796 VAL A O 1
ATOM 5978 N N . GLU A 1 817 ? -13.343 -22.294 21.379 1.00 39.72 797 GLU A N 1
ATOM 5979 C CA . GLU A 1 817 ? -12.820 -23.094 20.276 1.00 40.48 797 GLU A CA 1
ATOM 5980 C C . GLU A 1 817 ? -13.110 -24.573 20.556 1.00 42.93 797 GLU A C 1
ATOM 5981 O O . GLU A 1 817 ? -13.092 -24.992 21.709 1.00 40.18 797 GLU A O 1
ATOM 5987 N N . ASP A 1 818 ? -13.387 -25.380 19.549 1.00 38.49 798 ASP A N 1
ATOM 5988 C CA . ASP A 1 818 ? -13.476 -26.813 19.834 1.00 48.33 798 ASP A CA 1
ATOM 5989 C C . ASP A 1 818 ? -12.219 -27.559 19.335 1.00 43.31 798 ASP A C 1
ATOM 5990 O O . ASP A 1 818 ? -12.063 -28.727 19.569 1.00 46.09 798 ASP A O 1
ATOM 5995 N N . SER A 1 819 ? -11.302 -26.853 18.698 1.00 42.58 799 SER A N 1
ATOM 5996 C CA . SER A 1 819 ? -10.114 -27.461 18.194 1.00 41.39 799 SER A CA 1
ATOM 5997 C C . SER A 1 819 ? -9.077 -26.393 18.350 1.00 40.69 799 SER A C 1
ATOM 5998 O O . SER A 1 819 ? -9.401 -25.225 18.559 1.00 43.19 799 SER A O 1
ATOM 6001 N N . THR A 1 820 ? -7.815 -26.792 18.308 1.00 39.32 800 THR A N 1
ATOM 6002 C CA . THR A 1 820 ? -6.749 -25.827 18.354 1.00 36.64 800 THR A CA 1
ATOM 6003 C C . THR A 1 820 ? -5.644 -26.266 17.405 1.00 39.42 800 THR A C 1
ATOM 6004 O O . THR A 1 820 ? -5.464 -27.480 17.097 1.00 37.08 800 THR A O 1
ATOM 6008 N N . LEU A 1 821 ? -4.888 -25.277 16.957 1.00 38.72 801 LEU A N 1
ATOM 6009 C CA . LEU A 1 821 ? -3.787 -25.534 16.033 1.00 40.76 801 LEU A CA 1
ATOM 6010 C C . LEU A 1 821 ? -2.458 -25.611 16.799 1.00 37.68 801 LEU A C 1
ATOM 6011 O O . LEU A 1 821 ? -2.086 -24.712 17.513 1.00 38.09 801 LEU A O 1
ATOM 6016 N N . VAL A 1 822 ? -1.757 -26.722 16.679 1.00 35.57 802 VAL A N 1
ATOM 6017 C CA . VAL A 1 822 ? -0.478 -26.843 17.359 1.00 34.11 802 VAL A CA 1
ATOM 6018 C C . VAL A 1 822 ? 0.658 -26.799 16.322 1.00 33.35 802 VAL A C 1
ATOM 6019 O O . VAL A 1 822 ? 0.621 -27.503 15.329 1.00 36.08 802 VAL A O 1
ATOM 6023 N N . VAL A 1 823 ? 1.627 -25.937 16.552 1.00 31.94 803 VAL A N 1
ATOM 6024 C CA . VAL A 1 823 ? 2.803 -25.861 15.721 1.00 33.85 803 VAL A CA 1
ATOM 6025 C C . VAL A 1 823 ? 3.813 -26.890 16.229 1.00 39.32 803 VAL A C 1
ATOM 6026 O O . VAL A 1 823 ? 4.234 -26.826 17.402 1.00 38.47 803 VAL A O 1
ATOM 6030 N N . VAL A 1 824 ? 4.148 -27.860 15.375 1.00 38.81 804 VAL A N 1
ATOM 6031 C CA . VAL A 1 824 ? 5.108 -28.926 15.720 1.00 33.60 804 VAL A CA 1
ATOM 6032 C C . VAL A 1 824 ? 6.423 -28.564 15.099 1.00 36.93 804 VAL A C 1
ATOM 6033 O O . VAL A 1 824 ? 6.532 -28.455 13.847 1.00 35.62 804 VAL A O 1
ATOM 6037 N N . GLN A 1 825 ? 7.379 -28.305 15.983 1.00 35.57 805 GLN A N 1
ATOM 6038 C CA . GLN A 1 825 ? 8.778 -28.091 15.647 1.00 39.82 805 GLN A CA 1
ATOM 6039 C C . GLN A 1 825 ? 9.636 -29.331 15.974 1.00 45.59 805 GLN A C 1
ATOM 6040 O O . GLN A 1 825 ? 9.296 -30.149 16.862 1.00 41.46 805 GLN A O 1
ATOM 6046 N N . VAL A 1 826 ? 10.745 -29.453 15.247 1.00 44.40 806 VAL A N 1
ATOM 6047 C CA . VAL A 1 826 ? 11.774 -30.450 15.544 1.00 44.31 806 VAL A CA 1
ATOM 6048 C C . VAL A 1 826 ? 13.028 -29.662 15.601 1.00 43.32 806 VAL A C 1
ATOM 6049 O O . VAL A 1 826 ? 13.385 -29.033 14.622 1.00 51.69 806 VAL A O 1
ATOM 6053 N N . ASN A 1 827 ? 13.650 -29.642 16.777 1.00 46.68 807 ASN A N 1
ATOM 6054 C CA . ASN A 1 827 ? 14.752 -28.757 17.095 1.00 46.07 807 ASN A CA 1
ATOM 6055 C C . ASN A 1 827 ? 14.459 -27.345 16.670 1.00 52.30 807 ASN A C 1
ATOM 6056 O O . ASN A 1 827 ? 15.168 -26.782 15.840 1.00 55.92 807 ASN A O 1
ATOM 6061 N N . GLY A 1 828 ? 13.400 -26.749 17.201 1.00 44.83 808 GLY A N 1
ATOM 6062 C CA . GLY A 1 828 ? 13.172 -25.324 16.958 1.00 46.41 808 GLY A CA 1
ATOM 6063 C C . GLY A 1 828 ? 12.664 -24.912 15.573 1.00 44.44 808 GLY A C 1
ATOM 6064 O O . GLY A 1 828 ? 12.223 -23.776 15.405 1.00 52.65 808 GLY A O 1
ATOM 6065 N N . LYS A 1 829 ? 12.650 -25.830 14.606 1.00 45.87 809 LYS A N 1
ATOM 6066 C CA . LYS A 1 829 ? 12.233 -25.521 13.239 1.00 48.08 809 LYS A CA 1
ATOM 6067 C C . LYS A 1 829 ? 10.881 -26.133 12.933 1.00 46.04 809 LYS A C 1
ATOM 6068 O O . LYS A 1 829 ? 10.690 -27.336 13.145 1.00 39.24 809 LYS A O 1
ATOM 6074 N N . VAL A 1 830 ? 9.947 -25.313 12.423 1.00 42.00 810 VAL A N 1
ATOM 6075 C CA . VAL A 1 830 ? 8.595 -25.764 12.163 1.00 38.03 810 VAL A CA 1
ATOM 6076 C C . VAL A 1 830 ? 8.557 -26.890 11.133 1.00 43.07 810 VAL A C 1
ATOM 6077 O O . VAL A 1 830 ? 9.116 -26.770 10.047 1.00 51.66 810 VAL A O 1
ATOM 6081 N N . ARG A 1 831 ? 7.867 -27.970 11.444 1.00 40.17 811 ARG A N 1
ATOM 6082 C CA . ARG A 1 831 ? 7.793 -29.061 10.524 1.00 41.82 811 ARG A CA 1
ATOM 6083 C C . ARG A 1 831 ? 6.396 -29.454 10.178 1.00 45.14 811 ARG A C 1
ATOM 6084 O O . ARG A 1 831 ? 6.200 -30.079 9.157 1.00 45.51 811 ARG A O 1
ATOM 6092 N N . ALA A 1 832 ? 5.435 -29.150 11.051 1.00 41.63 812 ALA A N 1
ATOM 6093 C CA . ALA A 1 832 ? 4.012 -29.315 10.765 1.00 42.50 812 ALA A CA 1
ATOM 6094 C C . ALA A 1 832 ? 3.162 -28.359 11.602 1.00 39.97 812 ALA A C 1
ATOM 6095 O O . ALA A 1 832 ? 3.636 -27.716 12.547 1.00 40.42 812 ALA A O 1
ATOM 6097 N N . LYS A 1 833 ? 1.897 -28.277 11.234 1.00 41.75 813 LYS A N 1
ATOM 6098 C CA . LYS A 1 833 ? 0.919 -27.547 12.016 1.00 43.69 813 LYS A CA 1
ATOM 6099 C C . LYS A 1 833 ? -0.271 -28.448 11.986 1.00 47.72 813 LYS A C 1
ATOM 6100 O O . LYS A 1 833 ? -0.805 -28.727 10.923 1.00 52.28 813 LYS A O 1
ATOM 6106 N N . ILE A 1 834 ? -0.659 -28.935 13.160 1.00 42.79 814 ILE A N 1
ATOM 6107 C CA . ILE A 1 834 ? -1.690 -29.935 13.278 1.00 39.56 814 ILE A CA 1
ATOM 6108 C C . ILE A 1 834 ? -2.874 -29.327 14.060 1.00 39.31 814 ILE A C 1
ATOM 6109 O O . ILE A 1 834 ? -2.665 -28.448 14.927 1.00 43.07 814 ILE A O 1
ATOM 6114 N N . THR A 1 835 ? -4.087 -29.774 13.738 1.00 37.12 815 THR A N 1
ATOM 6115 C CA . THR A 1 835 ? -5.296 -29.380 14.424 1.00 40.20 815 THR A CA 1
ATOM 6116 C C . THR A 1 835 ? -5.737 -30.554 15.282 1.00 41.20 815 THR A C 1
ATOM 6117 O O . THR A 1 835 ? -5.861 -31.668 14.767 1.00 42.39 815 THR A O 1
ATOM 6121 N N . VAL A 1 836 ? -5.961 -30.307 16.581 1.00 35.20 816 VAL A N 1
ATOM 6122 C CA . VAL A 1 836 ? -6.285 -31.363 17.541 1.00 33.76 816 VAL A CA 1
ATOM 6123 C C . VAL A 1 836 ? -7.513 -30.938 18.368 1.00 33.67 816 VAL A C 1
ATOM 6124 O O . VAL A 1 836 ? -7.846 -29.762 18.411 1.00 33.44 816 VAL A O 1
ATOM 6128 N N . PRO A 1 837 ? -8.198 -31.883 19.021 1.00 32.47 817 PRO A N 1
ATOM 6129 C CA . PRO A 1 837 ? -9.263 -31.399 19.913 1.00 34.96 817 PRO A CA 1
ATOM 6130 C C . PRO A 1 837 ? -8.706 -30.389 20.945 1.00 39.66 817 PRO A C 1
ATOM 6131 O O . PRO A 1 837 ? -7.532 -30.501 21.352 1.00 31.49 817 PRO A O 1
ATOM 6135 N N . VAL A 1 838 ? -9.514 -29.385 21.318 1.00 37.60 818 VAL A N 1
ATOM 6136 C CA . VAL A 1 838 ? -8.989 -28.275 22.103 1.00 38.28 818 VAL A CA 1
ATOM 6137 C C . VAL A 1 838 ? -8.398 -28.683 23.433 1.00 34.81 818 VAL A C 1
ATOM 6138 O O . VAL A 1 838 ? -7.487 -28.066 23.887 1.00 40.89 818 VAL A O 1
ATOM 6142 N N . ASP A 1 839 ? -8.923 -29.731 24.033 1.00 37.08 819 ASP A N 1
ATOM 6143 C CA . ASP A 1 839 ? -8.433 -30.234 25.286 1.00 42.66 819 ASP A CA 1
ATOM 6144 C C . ASP A 1 839 ? -7.577 -31.483 25.136 1.00 39.19 819 ASP A C 1
ATOM 6145 O O . ASP A 1 839 ? -7.532 -32.308 26.060 1.00 40.44 819 ASP A O 1
ATOM 6150 N N . ALA A 1 840 ? -6.914 -31.631 23.987 1.00 31.09 820 ALA A N 1
ATOM 6151 C CA . ALA A 1 840 ? -6.086 -32.802 23.750 1.00 31.32 820 ALA A CA 1
ATOM 6152 C C . ALA A 1 840 ? -4.978 -32.708 24.791 1.00 30.51 820 ALA A C 1
ATOM 6153 O O . ALA A 1 840 ? -4.493 -31.624 25.048 1.00 29.08 820 ALA A O 1
ATOM 6155 N N . THR A 1 841 ? -4.590 -33.852 25.344 1.00 31.59 821 THR A N 1
ATOM 6156 C CA . THR A 1 841 ? -3.453 -33.923 26.288 1.00 31.41 821 THR A CA 1
ATOM 6157 C C . THR A 1 841 ? -2.139 -33.899 25.558 1.00 31.23 821 THR A C 1
ATOM 6158 O O . THR A 1 841 ? -2.093 -34.151 24.346 1.00 29.99 821 THR A O 1
ATOM 6162 N N . GLU A 1 842 ? -1.072 -33.656 26.315 1.00 31.84 822 GLU A N 1
ATOM 6163 C CA . GLU A 1 842 ? 0.262 -33.627 25.784 1.00 32.24 822 GLU A CA 1
ATOM 6164 C C . GLU A 1 842 ? 0.631 -34.946 25.102 1.00 31.02 822 GLU A C 1
ATOM 6165 O O . GLU A 1 842 ? 1.292 -34.920 24.070 1.00 31.32 822 GLU A O 1
ATOM 6171 N N . GLU A 1 843 ? 0.204 -36.065 25.678 1.00 32.77 823 GLU A N 1
ATOM 6172 C CA . GLU A 1 843 ? 0.487 -37.374 25.105 1.00 35.18 823 GLU A CA 1
ATOM 6173 C C . GLU A 1 843 ? -0.253 -37.533 23.777 1.00 35.25 823 GLU A C 1
ATOM 6174 O O . GLU A 1 843 ? 0.333 -38.024 22.821 1.00 32.89 823 GLU A O 1
ATOM 6180 N N . GLN A 1 844 ? -1.486 -37.044 23.697 1.00 31.58 824 GLN A N 1
ATOM 6181 C CA . GLN A 1 844 ? -2.255 -37.169 22.435 1.00 31.83 824 GLN A CA 1
ATOM 6182 C C . GLN A 1 844 ? -1.651 -36.309 21.354 1.00 32.84 824 GLN A C 1
ATOM 6183 O O . GLN A 1 844 ? -1.511 -36.770 20.219 1.00 39.26 824 GLN A O 1
ATOM 6189 N N . VAL A 1 845 ? -1.212 -35.096 21.720 1.00 33.02 825 VAL A N 1
ATOM 6190 C CA . VAL A 1 845 ? -0.578 -34.205 20.779 1.00 31.35 825 VAL A CA 1
ATOM 6191 C C . VAL A 1 845 ? 0.726 -34.793 20.241 1.00 35.60 825 VAL A C 1
ATOM 6192 O O . VAL A 1 845 ? 1.027 -34.703 19.051 1.00 36.06 825 VAL A O 1
ATOM 6196 N N . ARG A 1 846 ? 1.492 -35.400 21.125 1.00 35.21 826 ARG A N 1
ATOM 6197 C CA . ARG A 1 846 ? 2.694 -36.095 20.726 1.00 37.80 826 ARG A CA 1
ATOM 6198 C C . ARG A 1 846 ? 2.468 -37.250 19.754 1.00 35.74 826 ARG A C 1
ATOM 6199 O O . ARG A 1 846 ? 3.165 -37.396 18.757 1.00 35.81 826 ARG A O 1
ATOM 6207 N N . GLU A 1 847 ? 1.561 -38.117 20.117 1.00 34.81 827 GLU A N 1
ATOM 6208 C CA . GLU A 1 847 ? 1.132 -39.173 19.242 1.00 40.37 827 GLU A CA 1
ATOM 6209 C C . GLU A 1 847 ? 0.827 -38.566 17.857 1.00 42.05 827 GLU A C 1
ATOM 6210 O O . GLU A 1 847 ? 1.499 -38.892 16.870 1.00 41.17 827 GLU A O 1
ATOM 6216 N N . ARG A 1 848 ? -0.111 -37.633 17.802 1.00 40.67 828 ARG A N 1
ATOM 6217 C CA . ARG A 1 848 ? -0.482 -36.991 16.528 1.00 44.44 828 ARG A CA 1
ATOM 6218 C C . ARG A 1 848 ? 0.721 -36.417 15.793 1.00 43.08 828 ARG A C 1
ATOM 6219 O O . ARG A 1 848 ? 0.842 -36.585 14.562 1.00 40.32 828 ARG A O 1
ATOM 6227 N N . ALA A 1 849 ? 1.628 -35.778 16.536 1.00 37.53 829 ALA A N 1
ATOM 6228 C CA . ALA A 1 849 ? 2.758 -35.127 15.919 1.00 39.44 829 ALA A CA 1
ATOM 6229 C C . ALA A 1 849 ? 3.661 -36.136 15.225 1.00 44.25 829 ALA A C 1
ATOM 6230 O O . ALA A 1 849 ? 4.213 -35.834 14.179 1.00 46.62 829 ALA A O 1
ATOM 6232 N N . GLY A 1 850 ? 3.821 -37.317 15.801 1.00 45.16 830 GLY A N 1
ATOM 6233 C CA . GLY A 1 850 ? 4.663 -38.353 15.193 1.00 50.84 830 GLY A CA 1
ATOM 6234 C C . GLY A 1 850 ? 3.965 -39.184 14.115 1.00 55.21 830 GLY A C 1
ATOM 6235 O O . GLY A 1 850 ? 4.599 -40.034 13.486 1.00 53.97 830 GLY A O 1
ATOM 6236 N N . GLN A 1 851 ? 2.660 -38.982 13.924 1.00 50.93 831 GLN A N 1
ATOM 6237 C CA . GLN A 1 851 ? 1.932 -39.644 12.840 1.00 53.33 831 GLN A CA 1
ATOM 6238 C C . GLN A 1 851 ? 2.121 -38.843 11.550 1.00 56.47 831 GLN A C 1
ATOM 6239 O O . GLN A 1 851 ? 1.921 -39.359 10.447 1.00 60.66 831 GLN A O 1
ATOM 6245 N N . GLU A 1 852 ? 2.552 -37.590 11.706 1.00 57.22 832 GLU A N 1
ATOM 6246 C CA . GLU A 1 852 ? 2.857 -36.689 10.589 1.00 53.09 832 GLU A CA 1
ATOM 6247 C C . GLU A 1 852 ? 4.172 -37.036 9.923 1.00 54.80 832 GLU A C 1
ATOM 6248 O O . GLU A 1 852 ? 5.256 -36.867 10.513 1.00 52.06 832 GLU A O 1
ATOM 6254 N N . HIS A 1 853 ? 4.073 -37.461 8.666 1.00 54.08 833 HIS A N 1
ATOM 6255 C CA . HIS A 1 853 ? 5.254 -37.827 7.884 1.00 53.15 833 HIS A CA 1
ATOM 6256 C C . HIS A 1 853 ? 6.221 -36.701 7.899 1.00 47.90 833 HIS A C 1
ATOM 6257 O O . HIS A 1 853 ? 7.421 -36.896 8.044 1.00 44.64 833 HIS A O 1
ATOM 6264 N N . LEU A 1 854 ? 5.698 -35.486 7.752 1.00 46.70 834 LEU A N 1
ATOM 6265 C CA . LEU A 1 854 ? 6.535 -34.296 7.705 1.00 43.30 834 LEU A CA 1
ATOM 6266 C C . LEU A 1 854 ? 7.341 -34.116 8.991 1.00 41.74 834 LEU A C 1
ATOM 6267 O O . LEU A 1 854 ? 8.374 -33.444 8.980 1.00 45.15 834 LEU A O 1
ATOM 6272 N N . VAL A 1 855 ? 6.860 -34.672 10.112 1.00 40.72 835 VAL A N 1
ATOM 6273 C CA . VAL A 1 855 ? 7.630 -34.614 11.361 1.00 40.33 835 VAL A CA 1
ATOM 6274 C C . VAL A 1 855 ? 8.428 -35.900 11.500 1.00 39.44 835 VAL A C 1
ATOM 6275 O O . VAL A 1 855 ? 9.593 -35.864 11.876 1.00 41.52 835 VAL A O 1
ATOM 6279 N N . ALA A 1 856 ? 7.767 -37.028 11.248 1.00 44.80 836 ALA A N 1
ATOM 6280 C CA . ALA A 1 856 ? 8.378 -38.361 11.459 1.00 50.53 836 ALA A CA 1
ATOM 6281 C C . ALA A 1 856 ? 9.694 -38.497 10.671 1.00 52.93 836 ALA A C 1
ATOM 6282 O O . ALA A 1 856 ? 10.662 -39.026 11.198 1.00 53.30 836 ALA A O 1
ATOM 6284 N N . LYS A 1 857 ? 9.748 -37.932 9.462 1.00 52.50 837 LYS A N 1
ATOM 6285 C CA . LYS A 1 857 ? 10.949 -38.033 8.633 1.00 60.06 837 LYS A CA 1
ATOM 6286 C C . LYS A 1 857 ? 12.105 -37.275 9.266 1.00 58.02 837 LYS A C 1
ATOM 6287 O O . LYS A 1 857 ? 13.239 -37.462 8.865 1.00 61.76 837 LYS A O 1
ATOM 6293 N N . TYR A 1 858 ? 11.835 -36.419 10.249 1.00 54.08 838 TYR A N 1
ATOM 6294 C CA . TYR A 1 858 ? 12.920 -35.774 11.018 1.00 53.33 838 TYR A CA 1
ATOM 6295 C C . TYR A 1 858 ? 13.188 -36.484 12.345 1.00 48.34 838 TYR A C 1
ATOM 6296 O O . TYR A 1 858 ? 14.078 -36.102 13.081 1.00 44.93 838 TYR A O 1
ATOM 6305 N N . LEU A 1 859 ? 12.395 -37.504 12.636 1.00 51.37 839 LEU A N 1
ATOM 6306 C CA . LEU A 1 859 ? 12.554 -38.318 13.851 1.00 58.18 839 LEU A CA 1
ATOM 6307 C C . LEU A 1 859 ? 13.239 -39.664 13.550 1.00 60.92 839 LEU A C 1
ATOM 6308 O O . LEU A 1 859 ? 13.838 -40.269 14.447 1.00 61.02 839 LEU A O 1
ATOM 6313 N N . ASP A 1 860 ? 13.117 -40.118 12.302 1.00 59.94 840 ASP A N 1
ATOM 6314 C CA . ASP A 1 860 ? 13.749 -41.349 11.798 1.00 65.78 840 ASP A CA 1
ATOM 6315 C C . ASP A 1 860 ? 15.164 -41.609 12.331 1.00 62.82 840 ASP A C 1
ATOM 6316 O O . ASP A 1 860 ? 16.091 -40.831 12.077 1.00 59.36 840 ASP A O 1
ATOM 6321 N N . GLY A 1 861 ? 15.301 -42.693 13.096 1.00 62.69 841 GLY A N 1
ATOM 6322 C CA . GLY A 1 861 ? 16.591 -43.102 13.633 1.00 69.56 841 GLY A CA 1
ATOM 6323 C C . GLY A 1 861 ? 17.372 -41.944 14.227 1.00 76.15 841 GLY A C 1
ATOM 6324 O O . GLY A 1 861 ? 18.481 -41.626 13.779 1.00 77.27 841 GLY A O 1
ATOM 6325 N N . VAL A 1 862 ? 16.764 -41.290 15.213 1.00 72.30 842 VAL A N 1
ATOM 6326 C CA . VAL A 1 862 ? 17.459 -40.330 16.079 1.00 65.77 842 VAL A CA 1
ATOM 6327 C C . VAL A 1 862 ? 16.668 -40.221 17.384 1.00 62.57 842 VAL A C 1
ATOM 6328 O O . VAL A 1 862 ? 15.527 -40.690 17.474 1.00 60.29 842 VAL A O 1
ATOM 6332 N N . THR A 1 863 ? 17.285 -39.662 18.412 1.00 62.43 843 THR A N 1
ATOM 6333 C CA . THR A 1 863 ? 16.704 -39.736 19.749 1.00 68.26 843 THR A CA 1
ATOM 6334 C C . THR A 1 863 ? 16.208 -38.370 20.241 1.00 63.67 843 THR A C 1
ATOM 6335 O O . THR A 1 863 ? 16.941 -37.356 20.213 1.00 57.04 843 THR A O 1
ATOM 6339 N N . VAL A 1 864 ? 14.966 -38.379 20.712 1.00 61.14 844 VAL A N 1
ATOM 6340 C CA . VAL A 1 864 ? 14.346 -37.231 21.369 1.00 56.33 844 VAL A CA 1
ATOM 6341 C C . VAL A 1 864 ? 14.984 -37.053 22.755 1.00 50.83 844 VAL A C 1
ATOM 6342 O O . VAL A 1 864 ? 14.767 -37.864 23.612 1.00 50.96 844 VAL A O 1
ATOM 6346 N N . ARG A 1 865 ? 15.789 -36.011 22.939 1.00 50.21 845 ARG A N 1
ATOM 6347 C CA . ARG A 1 865 ? 16.460 -35.701 24.219 1.00 52.29 845 ARG A CA 1
ATOM 6348 C C . ARG A 1 865 ? 15.487 -35.078 25.238 1.00 49.05 845 ARG A C 1
ATOM 6349 O O . ARG A 1 865 ? 15.548 -35.354 26.425 1.00 49.99 845 ARG A O 1
ATOM 6357 N N . LYS A 1 866 ? 14.581 -34.232 24.767 1.00 49.71 846 LYS A N 1
ATOM 6358 C CA . LYS A 1 866 ? 13.512 -33.682 25.615 1.00 46.02 846 LYS A CA 1
ATOM 6359 C C . LYS A 1 866 ? 12.411 -33.103 24.747 1.00 46.27 846 LYS A C 1
ATOM 6360 O O . LYS A 1 866 ? 12.536 -33.046 23.523 1.00 40.06 846 LYS A O 1
ATOM 6366 N N . VAL A 1 867 ? 11.332 -32.670 25.383 1.00 41.90 847 VAL A N 1
ATOM 6367 C CA . VAL A 1 867 ? 10.254 -32.016 24.668 1.00 39.22 847 VAL A CA 1
ATOM 6368 C C . VAL A 1 867 ? 9.849 -30.737 25.391 1.00 39.63 847 VAL A C 1
ATOM 6369 O O . VAL A 1 867 ? 9.793 -30.691 26.618 1.00 42.97 847 VAL A O 1
ATOM 6373 N N . ILE A 1 868 ? 9.558 -29.701 24.624 1.00 37.92 848 ILE A N 1
ATOM 6374 C CA . ILE A 1 868 ? 8.913 -28.494 25.146 1.00 38.21 848 ILE A CA 1
ATOM 6375 C C . ILE A 1 868 ? 7.471 -28.419 24.592 1.00 38.99 848 ILE A C 1
ATOM 6376 O O . ILE A 1 868 ? 7.242 -28.510 23.367 1.00 40.69 848 ILE A O 1
ATOM 6381 N N . TYR A 1 869 ? 6.507 -28.290 25.509 1.00 35.01 849 TYR A N 1
ATOM 6382 C CA . TYR A 1 869 ? 5.095 -28.181 25.169 1.00 34.27 849 TYR A CA 1
ATOM 6383 C C . TYR A 1 869 ? 4.440 -26.946 25.838 1.00 34.53 849 TYR A C 1
ATOM 6384 O O . TYR A 1 869 ? 4.505 -26.757 27.068 1.00 34.26 849 TYR A O 1
ATOM 6393 N N . VAL A 1 870 ? 3.874 -26.096 24.999 1.00 33.72 850 VAL A N 1
ATOM 6394 C CA . VAL A 1 870 ? 3.072 -24.935 25.443 1.00 34.11 850 VAL A CA 1
ATOM 6395 C C . VAL A 1 870 ? 1.654 -25.331 25.130 1.00 32.77 850 VAL A C 1
ATOM 6396 O O . VAL A 1 870 ? 1.250 -25.398 23.942 1.00 33.39 850 VAL A O 1
ATOM 6400 N N . PRO A 1 871 ? 0.886 -25.669 26.167 1.00 32.55 851 PRO A N 1
ATOM 6401 C CA . PRO A 1 871 ? -0.400 -26.305 25.943 1.00 34.28 851 PRO A CA 1
ATOM 6402 C C . PRO A 1 871 ? -1.272 -25.666 24.873 1.00 33.14 851 PRO A C 1
ATOM 6403 O O . PRO A 1 871 ? -1.391 -24.452 24.825 1.00 33.06 851 PRO A O 1
ATOM 6407 N N . GLY A 1 872 ? -1.812 -26.483 23.972 1.00 40.27 852 GLY A N 1
ATOM 6408 C CA . GLY A 1 872 ? -2.650 -25.979 22.875 1.00 45.17 852 GLY A CA 1
ATOM 6409 C C . GLY A 1 872 ? -1.992 -25.057 21.828 1.00 48.44 852 GLY A C 1
ATOM 6410 O O . GLY A 1 872 ? -2.695 -24.486 20.989 1.00 54.18 852 GLY A O 1
ATOM 6411 N N . LYS A 1 873 ? -0.667 -24.933 21.843 1.00 39.99 853 LYS A N 1
ATOM 6412 C CA . LYS A 1 873 ? 0.036 -23.926 21.042 1.00 43.85 853 LYS A CA 1
ATOM 6413 C C . LYS A 1 873 ? 1.266 -24.493 20.291 1.00 43.09 853 LYS A C 1
ATOM 6414 O O . LYS A 1 873 ? 1.369 -24.365 19.080 1.00 34.84 853 LYS A O 1
ATOM 6420 N N . LEU A 1 874 ? 2.172 -25.176 20.994 1.00 38.34 854 LEU A N 1
ATOM 6421 C CA . LEU A 1 874 ? 3.440 -25.524 20.400 1.00 37.50 854 LEU A CA 1
ATOM 6422 C C . LEU A 1 874 ? 4.029 -26.766 21.066 1.00 37.44 854 LEU A C 1
ATOM 6423 O O . LEU A 1 874 ? 3.940 -26.910 22.286 1.00 33.70 854 LEU A O 1
ATOM 6428 N N . LEU A 1 875 ? 4.573 -27.657 20.231 1.00 33.59 855 LEU A N 1
ATOM 6429 C CA . LEU A 1 875 ? 5.354 -28.831 20.638 1.00 33.02 855 LEU A CA 1
ATOM 6430 C C . LEU A 1 875 ? 6.686 -28.769 19.894 1.00 36.02 855 LEU A C 1
ATOM 6431 O O . LEU A 1 875 ? 6.704 -28.709 18.627 1.00 35.03 855 LEU A O 1
ATOM 6436 N N . ASN A 1 876 ? 7.774 -28.676 20.656 1.00 32.44 856 ASN A N 1
ATOM 6437 C CA . ASN A 1 876 ? 9.122 -28.694 20.107 1.00 33.75 856 ASN A CA 1
ATOM 6438 C C . ASN A 1 876 ? 9.838 -29.952 20.593 1.00 38.17 856 ASN A C 1
ATOM 6439 O O . ASN A 1 876 ? 10.033 -30.142 21.791 1.00 38.17 856 ASN A O 1
ATOM 6444 N N . LEU A 1 877 ? 10.156 -30.819 19.639 1.00 38.86 857 LEU A N 1
ATOM 6445 C CA . LEU A 1 877 ? 10.888 -32.044 19.872 1.00 41.22 857 LEU A CA 1
ATOM 6446 C C . LEU A 1 877 ? 12.361 -31.762 19.718 1.00 44.42 857 LEU A C 1
ATOM 6447 O O . LEU A 1 877 ? 12.792 -31.428 18.606 1.00 42.48 857 LEU A O 1
ATOM 6452 N N . VAL A 1 878 ? 13.114 -31.827 20.825 1.00 42.96 858 VAL A N 1
ATOM 6453 C CA . VAL A 1 878 ? 14.578 -31.630 20.797 1.00 47.44 858 VAL A CA 1
ATOM 6454 C C . VAL A 1 878 ? 15.225 -33.004 20.606 1.00 55.09 858 VAL A C 1
ATOM 6455 O O . VAL A 1 878 ? 14.961 -33.936 21.382 1.00 51.94 858 VAL A O 1
ATOM 6459 N N . VAL A 1 879 ? 16.058 -33.138 19.569 1.00 52.45 859 VAL A N 1
ATOM 6460 C CA . VAL A 1 879 ? 16.342 -34.452 19.010 1.00 53.20 859 VAL A CA 1
ATOM 6461 C C . VAL A 1 879 ? 17.822 -34.663 18.663 1.00 57.88 859 VAL A C 1
ATOM 6462 O O . VAL A 1 879 ? 18.571 -33.703 18.513 1.00 61.06 859 VAL A O 1
#

Foldseek 3Di:
DDQDDDLVVFQVVVLVVCVVVVLLAFALDPVFAEAEQEEQEEALLAEDFVQNLLQLLLSLLQQLQVLLQPGGYAYAYEHLYFDDNLQVVQVVDVHFSVVVSVVSCVVHVVVVSQLPRNHSVVLYYYCLDQLNCLFLQVVLQVQVVVVQKDWDADPCGDIFIFGNLVVCLVVLLVCLVVQPQEDPVLNVVQCVQFAKAKWKKFWWDKPPDPDIAIATDSQLLLLLLQQAKEAELPDPLLVVLCVVPVVSVVVSVPVKDWSVMWTQSVPPRDTHTYIYDHVQDVPFDPRMHRQRLQADFVSVVVCVVVVTDHGFFFADPVRHGDDPVPGHNNDFHATDPRPPRHRPGRVRSRVVSQVVSVVVVGMHMDITTSDDTDGWWDQEQRAQFNQWKAFPVGDIHGNDPVCTPPRRDRPARDPSPHHRCVVPQVNQWAADPNGIIGGGNTHTDSLSSSLCSSQCSQPVNDDPHSHDQVSSQSHDQNAEYEEASVCSNPSQSSNQSVVCSCVVVVRYVDNGRYRHYAHFAAEKEKFKWFQDPVRDTDIDAPVQKAFDADPVGHTDWIDGPVRTTIDTPDIDGDDPRRNHTDRVVVVCVVQNSLLVLCLSLQQFQGRYYGYDDVVSSVVSSVLLSLLSNLLCVLLVVPDADAADPVPDDLVLLVLLLLLQVLLVVLCCCVPPVSNSNVNVVSLSVSSVVLVPFDCDDRNSSNSNLVSSCLSLLSCCSRRVRSSQVSCVSSVHPDGSSNHHRDHHDPVSNDDQKFWEFEAEQPHTQDIDIGGQPQDPVRVVVVQCVDPSNVVVVPPDDQPDWDDDRRYYIYGYD

Sequence (813 aa):
MQEQYRPEEIESKVQLHWDEKRTFEVTEDESKEKYYCLSMLPYPSGRLHMGHVRNYTIGDVIARYQRMLGKNVLQPIGWDAFGLPAEGAAVKNNTAPAPWTYDNIAYMKNQLKMLGFGYDWSRELATCTPEYYRWEQKFFTELYKKGLVYKKTSAVEIPQWFIKITAYADELLNDLDKLDHWPDTVKTMQRNWIGRSEGVEITFNVNDYDNTLTVYTTRPDTFMGCTYLAVAAGHPLAQKAAENNPELAAFIDEKGVDTGFKAVHPLTGEEIPVWAANFVLMEYGTGAVMAVPGHDQRDYEFASKYGLNIKPVILAADGSEPDLSQQALTEKGVLFNSGEFNGLDHEAAFNAIADKLTAMGVGERKVNYRLRDWG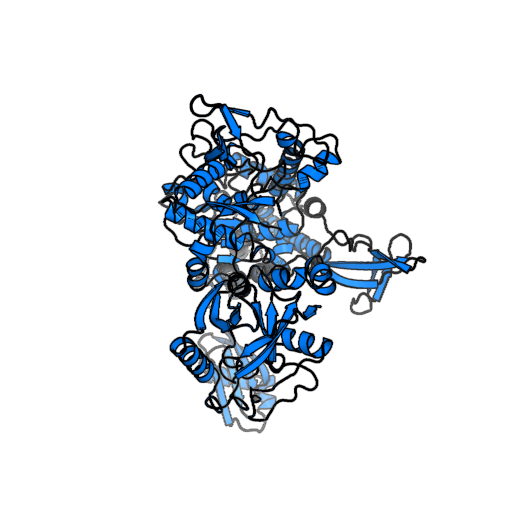VSRQRYWGAPIPMVTLEDGTVMPTPDDQLPVILPEDVVMDGITSPIKADPEWAKTTVNGMPALRETDTFDTFMESSWYYARYTCPQYKEGMLDSEAANYWLPVDIYIGGIEHAIMHLLYFRFFHKLMRDAGMVNSDEPAKQLLCQGMVLADAFYYVGENGERNWVSPVDAIVERDEKGRIVKAKDAAGHELVYTGMSKMSKSKNNGIDPQVMVERYGADTVRLFMMFASPADMTLEWQESGVEGANRFLKRVWKLVYEHTAKGDVAALNVDALTENQKALRRDVHKTIAKVTDDIGRRQTFNTAIAAIMELMNKLAKAPTDGEQDRALMQEALLAVVRMLNPFTPHICFTLWQELKGEGDIDNAPWPVADEKAMVEDSTLVVVQVNGKVRAKITVPVDATEEQVRERAGQEHLVAKYLDGVTVRKVIYVPGKLLNLVV